Protein AF-0000000076683940 (afdb_homodimer)

Structure (mmCIF, N/CA/C/O backbone):
data_AF-0000000076683940-model_v1
#
loop_
_entity.id
_entity.type
_entity.pdbx_description
1 polymer 'Cobyric acid synthase'
#
loop_
_atom_site.group_PDB
_atom_site.id
_atom_site.type_symbol
_atom_site.label_atom_id
_atom_site.label_alt_id
_atom_site.label_comp_id
_atom_site.label_asym_id
_atom_site.label_entity_id
_atom_site.label_seq_id
_atom_site.pdbx_PDB_ins_code
_atom_site.Cartn_x
_atom_site.Cartn_y
_atom_site.Cartn_z
_atom_site.occupancy
_atom_site.B_iso_or_equiv
_atom_site.auth_seq_id
_atom_site.auth_comp_id
_atom_site.auth_asym_id
_atom_site.auth_atom_id
_atom_site.pdbx_PDB_model_num
ATOM 1 N N . MET A 1 1 ? -23.703 -41.219 -0.894 1 37.22 1 MET A N 1
ATOM 2 C CA . MET A 1 1 ? -22.578 -40.594 -0.233 1 37.22 1 MET A CA 1
ATOM 3 C C . MET A 1 1 ? -22.734 -39.062 -0.23 1 37.22 1 MET A C 1
ATOM 5 O O . MET A 1 1 ? -23.047 -38.469 -1.263 1 37.22 1 MET A O 1
ATOM 9 N N . GLY A 1 2 ? -23.047 -38.438 0.84 1 54.47 2 GLY A N 1
ATOM 10 C CA . GLY A 1 2 ? -23.625 -37.125 0.972 1 54.47 2 GLY A CA 1
ATOM 11 C C . GLY A 1 2 ? -22.766 -36.031 0.35 1 54.47 2 GLY A C 1
ATOM 12 O O . GLY A 1 2 ? -21.562 -36.25 0.128 1 54.47 2 GLY A O 1
ATOM 13 N N . ARG A 1 3 ? -23.328 -35.031 -0.351 1 74.69 3 ARG A N 1
ATOM 14 C CA . ARG A 1 3 ? -22.641 -33.969 -1.057 1 74.69 3 ARG A CA 1
ATOM 15 C C . ARG A 1 3 ? -21.578 -33.312 -0.173 1 74.69 3 ARG A C 1
ATOM 17 O O . ARG A 1 3 ? -21.844 -33 0.986 1 74.69 3 ARG A O 1
ATOM 24 N N . ALA A 1 4 ? -20.297 -33.375 -0.706 1 89.56 4 ALA A N 1
ATOM 25 C CA . ALA A 1 4 ? -19.203 -32.781 0.035 1 89.56 4 ALA A CA 1
ATOM 26 C C . ALA A 1 4 ? -19.578 -31.391 0.546 1 89.56 4 ALA A C 1
ATOM 28 O O . ALA A 1 4 ? -20.281 -30.641 -0.141 1 89.56 4 ALA A O 1
ATOM 29 N N . ALA A 1 5 ? -19.312 -31.188 1.801 1 95.31 5 ALA A N 1
ATOM 30 C CA . ALA A 1 5 ? -19.516 -29.859 2.365 1 95.31 5 ALA A CA 1
ATOM 31 C C . ALA A 1 5 ? -18.703 -28.812 1.603 1 95.31 5 ALA A C 1
ATOM 33 O O . ALA A 1 5 ? -17.594 -29.078 1.144 1 95.31 5 ALA A O 1
ATOM 34 N N . ALA A 1 6 ? -19.328 -27.719 1.329 1 98.19 6 ALA A N 1
ATOM 35 C CA . ALA A 1 6 ? -18.656 -26.625 0.647 1 98.19 6 ALA A CA 1
ATOM 36 C C . ALA A 1 6 ? -19.141 -25.281 1.176 1 98.19 6 ALA A C 1
ATOM 38 O O . ALA A 1 6 ? -20.297 -25.141 1.591 1 98.19 6 ALA A O 1
ATOM 39 N N . ALA A 1 7 ? -18.297 -24.328 1.216 1 98.75 7 ALA A N 1
ATOM 40 C CA . ALA A 1 7 ? -18.625 -22.969 1.656 1 98.75 7 ALA A CA 1
ATOM 41 C C . ALA A 1 7 ? -17.875 -21.938 0.825 1 98.75 7 ALA A C 1
ATOM 43 O O . ALA A 1 7 ? -16.812 -22.219 0.269 1 98.75 7 ALA A O 1
ATOM 44 N N . LEU A 1 8 ? -18.453 -20.812 0.677 1 98.88 8 LEU A N 1
ATOM 45 C CA . LEU A 1 8 ? -17.844 -19.688 -0.03 1 98.88 8 LEU A CA 1
ATOM 46 C C . LEU A 1 8 ? -17.312 -18.641 0.953 1 98.88 8 LEU A C 1
ATOM 48 O O . LEU A 1 8 ? -18.062 -18.172 1.813 1 98.88 8 LEU A O 1
ATOM 52 N N . ILE A 1 9 ? -16.062 -18.359 0.848 1 98.75 9 ILE A N 1
ATOM 53 C CA . ILE A 1 9 ? -15.469 -17.234 1.564 1 98.75 9 ILE A CA 1
ATOM 54 C C . ILE A 1 9 ? -15.43 -16.016 0.657 1 98.75 9 ILE A C 1
ATOM 56 O O . ILE A 1 9 ? -14.609 -15.938 -0.261 1 98.75 9 ILE A O 1
ATOM 60 N N . ALA A 1 10 ? -16.297 -15.102 0.91 1 98.38 10 ALA A N 1
ATOM 61 C CA . ALA A 1 10 ? -16.375 -13.836 0.189 1 98.38 10 ALA A CA 1
ATOM 62 C C . ALA A 1 10 ? -15.68 -12.719 0.975 1 98.38 10 ALA A C 1
ATOM 64 O O . ALA A 1 10 ? -15.156 -12.961 2.064 1 98.38 10 ALA A O 1
ATOM 65 N N . GLY A 1 11 ? -15.539 -11.594 0.386 1 97.12 11 GLY A N 1
ATOM 66 C CA . GLY A 1 11 ? -14.93 -10.438 1.033 1 97.12 11 GLY A CA 1
ATOM 67 C C . GLY A 1 11 ? -15.648 -9.141 0.732 1 97.12 11 GLY A C 1
ATOM 68 O O . GLY A 1 11 ? -16.141 -8.938 -0.379 1 97.12 11 GLY A O 1
ATOM 69 N N . CYS A 1 12 ? -15.594 -8.242 1.716 1 96.19 12 CYS A N 1
ATOM 70 C CA . CYS A 1 12 ? -16.203 -6.934 1.486 1 96.19 12 CYS A CA 1
ATOM 71 C C . CYS A 1 12 ? -15.492 -6.191 0.361 1 96.19 12 CYS A C 1
ATOM 73 O O . CYS A 1 12 ? -16.094 -5.355 -0.315 1 96.19 12 CYS A O 1
ATOM 75 N N . THR A 1 13 ? -14.219 -6.523 0.255 1 92.56 13 THR A N 1
ATOM 76 C CA . THR A 1 13 ? -13.375 -5.875 -0.743 1 92.56 13 THR A CA 1
ATOM 77 C C . THR A 1 13 ? -12.383 -6.867 -1.34 1 92.56 13 THR A C 1
ATOM 79 O O . THR A 1 13 ? -12.266 -8 -0.865 1 92.56 13 THR A O 1
ATOM 82 N N . SER A 1 14 ? -11.688 -6.645 -2.527 1 86.69 14 SER A N 1
ATOM 83 C CA . SER A 1 14 ? -10.656 -7.484 -3.135 1 86.69 14 SER A CA 1
ATOM 84 C C . SER A 1 14 ? -9.508 -7.742 -2.162 1 86.69 14 SER A C 1
ATOM 86 O O . SER A 1 14 ? -8.93 -8.828 -2.158 1 86.69 14 SER A O 1
ATOM 88 N N . ASP A 1 15 ? -9.102 -7.004 -1.196 1 83.88 15 ASP A N 1
ATOM 89 C CA . ASP A 1 15 ? -7.957 -7.156 -0.3 1 83.88 15 ASP A CA 1
ATOM 90 C C . ASP A 1 15 ? -8.414 -7.379 1.14 1 83.88 15 ASP A C 1
ATOM 92 O O . ASP A 1 15 ? -7.695 -7.051 2.084 1 83.88 15 ASP A O 1
ATOM 96 N N . ALA A 1 16 ? -9.516 -8.102 1.169 1 92 16 ALA A N 1
ATOM 97 C CA . ALA A 1 16 ? -10.047 -8.375 2.502 1 92 16 ALA A CA 1
ATOM 98 C C . ALA A 1 16 ? -9.336 -9.562 3.145 1 92 16 ALA A C 1
ATOM 100 O O . ALA A 1 16 ? -9.5 -9.82 4.34 1 92 16 ALA A O 1
ATOM 101 N N . GLY A 1 17 ? -8.57 -10.32 2.387 1 91.06 17 GLY A N 1
ATOM 102 C CA . GLY A 1 17 ? -7.809 -11.438 2.916 1 91.06 17 GLY A CA 1
ATOM 103 C C . GLY A 1 17 ? -8.422 -12.789 2.598 1 91.06 17 GLY A C 1
ATOM 104 O O . GLY A 1 17 ? -8.109 -13.789 3.248 1 91.06 17 GLY A O 1
ATOM 105 N N . LYS A 1 18 ? -9.281 -12.867 1.574 1 95.25 18 LYS A N 1
ATOM 106 C CA . LYS A 1 18 ? -9.961 -14.102 1.214 1 95.25 18 LYS A CA 1
ATOM 107 C C . LYS A 1 18 ? -8.961 -15.211 0.883 1 95.25 18 LYS A C 1
ATOM 109 O O . LYS A 1 18 ? -9.07 -16.328 1.388 1 95.25 18 LYS A O 1
ATOM 114 N N . SER A 1 19 ? -7.977 -14.883 0.021 1 93.31 19 SER A N 1
ATOM 115 C CA . SER A 1 19 ? -7.031 -15.883 -0.464 1 93.31 19 SER A CA 1
ATOM 116 C C . SER A 1 19 ? -6.242 -16.5 0.686 1 93.31 19 SER A C 1
ATOM 118 O O . SER A 1 19 ? -6.039 -17.719 0.723 1 93.31 19 SER A O 1
ATOM 120 N N . VAL A 1 20 ? -5.883 -15.703 1.691 1 92.31 20 VAL A N 1
ATOM 121 C CA . VAL A 1 20 ? -5.074 -16.203 2.801 1 92.31 20 VAL A CA 1
ATOM 122 C C . VAL A 1 20 ? -5.949 -16.984 3.77 1 92.31 20 VAL A C 1
ATOM 124 O O . VAL A 1 20 ? -5.508 -17.984 4.344 1 92.31 20 VAL A O 1
ATOM 127 N N . LEU A 1 21 ? -7.168 -16.531 3.971 1 96.5 21 LEU A N 1
ATOM 128 C CA . LEU A 1 21 ? -8.086 -17.266 4.848 1 96.5 21 LEU A CA 1
ATOM 129 C C . LEU A 1 21 ? -8.398 -18.641 4.281 1 96.5 21 LEU A C 1
ATOM 131 O O . LEU A 1 21 ? -8.375 -19.641 5.008 1 96.5 21 LEU A O 1
ATOM 135 N N . VAL A 1 22 ? -8.633 -18.688 2.971 1 97.94 22 VAL A N 1
ATOM 136 C CA . VAL A 1 22 ? -8.938 -19.969 2.326 1 97.94 22 VAL A CA 1
ATOM 137 C C . VAL A 1 22 ? -7.719 -20.875 2.381 1 97.94 22 VAL A C 1
ATOM 139 O O . VAL A 1 22 ? -7.836 -22.062 2.699 1 97.94 22 VAL A O 1
ATOM 142 N N . ALA A 1 23 ? -6.547 -20.328 2.098 1 97 23 ALA A N 1
ATOM 143 C CA . ALA A 1 23 ? -5.324 -21.125 2.184 1 97 23 ALA A CA 1
ATOM 144 C C . ALA A 1 23 ? -5.133 -21.688 3.59 1 97 23 ALA A C 1
ATOM 146 O O . ALA A 1 23 ? -4.805 -22.859 3.754 1 97 23 ALA A O 1
ATOM 147 N N . GLY A 1 24 ? -5.336 -20.844 4.602 1 97.62 24 GLY A N 1
ATOM 148 C CA . GLY A 1 24 ? -5.207 -21.266 5.984 1 97.62 24 GLY A CA 1
ATOM 149 C C . GLY A 1 24 ? -6.199 -22.359 6.367 1 97.62 24 GLY A C 1
ATOM 150 O O . GLY A 1 24 ? -5.832 -23.328 7.02 1 97.62 24 GLY A O 1
ATOM 151 N N . MET A 1 25 ? -7.457 -22.219 5.949 1 98.69 25 MET A N 1
ATOM 152 C CA . MET A 1 25 ? -8.484 -23.219 6.25 1 98.69 25 MET A CA 1
ATOM 153 C C . MET A 1 25 ? -8.188 -24.531 5.543 1 98.69 25 MET A C 1
ATOM 155 O O . MET A 1 25 ? -8.352 -25.609 6.125 1 98.69 25 MET A O 1
ATOM 159 N N . CYS A 1 26 ? -7.758 -24.406 4.285 1 98.69 26 CYS A N 1
ATOM 160 C CA . CYS A 1 26 ? -7.379 -25.609 3.541 1 98.69 26 CYS A CA 1
ATOM 161 C C . CYS A 1 26 ? -6.258 -26.359 4.246 1 98.69 26 CYS A C 1
ATOM 163 O O . CYS A 1 26 ? -6.344 -27.562 4.441 1 98.69 26 CYS A O 1
ATOM 165 N N . ARG A 1 27 ? -5.219 -25.594 4.652 1 98.56 27 ARG A N 1
ATOM 166 C CA . ARG A 1 27 ? -4.066 -26.203 5.312 1 98.56 27 ARG A CA 1
ATOM 167 C C . ARG A 1 27 ? -4.469 -26.844 6.641 1 98.56 27 ARG A C 1
ATOM 169 O O . ARG A 1 27 ? -4.02 -27.938 6.965 1 98.56 27 ARG A O 1
ATOM 176 N N . LEU A 1 28 ? -5.328 -26.203 7.375 1 98.75 28 LEU A N 1
ATOM 177 C CA . LEU A 1 28 ? -5.812 -26.734 8.641 1 98.75 28 LEU A CA 1
ATOM 178 C C . LEU A 1 28 ? -6.562 -28.047 8.43 1 98.75 28 LEU A C 1
ATOM 180 O O . LEU A 1 28 ? -6.312 -29.031 9.125 1 98.75 28 LEU A O 1
ATOM 184 N N . LEU A 1 29 ? -7.461 -28.062 7.473 1 98.81 29 LEU A N 1
ATOM 185 C CA . LEU A 1 29 ? -8.242 -29.266 7.18 1 98.81 29 LEU A CA 1
ATOM 186 C C . LEU A 1 29 ? -7.332 -30.406 6.727 1 98.81 29 LEU A C 1
ATOM 188 O O . LEU A 1 29 ? -7.5 -31.547 7.156 1 98.81 29 LEU A O 1
ATOM 192 N N . ALA A 1 30 ? -6.375 -30.078 5.895 1 98.69 30 ALA A N 1
ATOM 193 C CA . ALA A 1 30 ? -5.426 -31.094 5.445 1 98.69 30 ALA A CA 1
ATOM 194 C C . ALA A 1 30 ? -4.648 -31.672 6.625 1 98.69 30 ALA A C 1
ATOM 196 O O . ALA A 1 30 ? -4.469 -32.875 6.719 1 98.69 30 ALA A O 1
ATOM 197 N N . ARG A 1 31 ? -4.25 -30.812 7.516 1 98.25 31 ARG A N 1
ATOM 198 C CA . ARG A 1 31 ? -3.523 -31.234 8.711 1 98.25 31 ARG A CA 1
ATOM 199 C C . ARG A 1 31 ? -4.387 -32.125 9.578 1 98.25 31 ARG A C 1
ATOM 201 O O . ARG A 1 31 ? -3.867 -33 10.281 1 98.25 31 ARG A O 1
ATOM 208 N N . ARG A 1 32 ? -5.652 -32 9.469 1 98.12 32 ARG A N 1
ATOM 209 C CA . ARG A 1 32 ? -6.594 -32.781 10.258 1 98.12 32 ARG A CA 1
ATOM 210 C C . ARG A 1 32 ? -7.004 -34.062 9.531 1 98.12 32 ARG A C 1
ATOM 212 O O . ARG A 1 32 ? -7.922 -34.75 9.961 1 98.12 32 ARG A O 1
ATOM 219 N N . GLY A 1 33 ? -6.426 -34.312 8.344 1 98 33 GLY A N 1
ATOM 220 C CA . GLY A 1 33 ? -6.637 -35.531 7.609 1 98 33 GLY A CA 1
ATOM 221 C C . GLY A 1 33 ? -7.852 -35.5 6.699 1 98 33 GLY A C 1
ATOM 222 O O . GLY A 1 33 ? -8.328 -36.531 6.238 1 98 33 GLY A O 1
ATOM 223 N N . VAL A 1 34 ? -8.359 -34.281 6.449 1 98.25 34 VAL A N 1
ATOM 224 C CA . VAL A 1 34 ? -9.539 -34.125 5.605 1 98.25 34 VAL A CA 1
ATOM 225 C C . VAL A 1 34 ? -9.109 -34 4.145 1 98.25 34 VAL A C 1
ATOM 227 O O . VAL A 1 34 ? -8.141 -33.312 3.83 1 98.25 34 VAL A O 1
ATOM 230 N N . SER A 1 35 ? -9.766 -34.688 3.283 1 98.38 35 SER A N 1
ATOM 231 C CA . SER A 1 35 ? -9.578 -34.469 1.851 1 98.38 35 SER A CA 1
ATOM 232 C C . SER A 1 35 ? -10.258 -33.188 1.386 1 98.38 35 SER A C 1
ATOM 234 O O . SER A 1 35 ? -11.461 -33.188 1.104 1 98.38 35 SER A O 1
ATOM 236 N N . VAL A 1 36 ? -9.484 -32.156 1.247 1 98.69 36 VAL A N 1
ATOM 237 C CA . VAL A 1 36 ? -10.023 -30.828 0.954 1 98.69 36 VAL A CA 1
ATOM 238 C C . VAL A 1 36 ? -9.445 -30.312 -0.363 1 98.69 36 VAL A C 1
ATOM 240 O O . VAL A 1 36 ? -8.281 -30.578 -0.683 1 98.69 36 VAL A O 1
ATOM 243 N N . ALA A 1 37 ? -10.258 -29.594 -1.126 1 98.75 37 ALA A N 1
ATOM 244 C CA . ALA A 1 37 ? -9.828 -28.906 -2.348 1 98.75 37 ALA A CA 1
ATOM 245 C C . ALA A 1 37 ? -10.234 -27.438 -2.328 1 98.75 37 ALA A C 1
ATOM 247 O O . ALA A 1 37 ? -11.297 -27.094 -1.812 1 98.75 37 ALA A O 1
ATOM 248 N N . PRO A 1 38 ? -9.391 -26.594 -2.879 1 98.75 38 PRO A N 1
ATOM 249 C CA . PRO A 1 38 ? -9.789 -25.188 -3.086 1 98.75 38 PRO A CA 1
ATOM 250 C C . PRO A 1 38 ? -10.57 -24.984 -4.383 1 98.75 38 PRO A C 1
ATOM 252 O O . PRO A 1 38 ? -10.492 -25.812 -5.293 1 98.75 38 PRO A O 1
ATOM 255 N N . PHE A 1 39 ? -11.328 -23.953 -4.449 1 98.75 39 PHE A N 1
ATOM 256 C CA . PHE A 1 39 ? -12.07 -23.656 -5.664 1 98.75 39 PHE A CA 1
ATOM 257 C C . PHE A 1 39 ? -12.305 -22.156 -5.789 1 98.75 39 PHE A C 1
ATOM 259 O O . PHE A 1 39 ? -12.836 -21.516 -4.879 1 98.75 39 PHE A O 1
ATOM 266 N N . LYS A 1 40 ? -11.859 -21.516 -6.824 1 98.25 40 LYS A N 1
ATOM 267 C CA . LYS A 1 40 ? -12.219 -20.156 -7.227 1 98.25 40 LYS A CA 1
ATOM 268 C C . LYS A 1 40 ? -12.805 -20.125 -8.633 1 98.25 40 LYS A C 1
ATOM 270 O O . LYS A 1 40 ? -12.094 -20.359 -9.617 1 98.25 40 LYS A O 1
ATOM 275 N N . ALA A 1 41 ? -14.023 -19.828 -8.695 1 98.06 41 ALA A N 1
ATOM 276 C CA . ALA A 1 41 ? -14.773 -19.922 -9.938 1 98.06 41 ALA A CA 1
ATOM 277 C C . ALA A 1 41 ? -14.148 -19.047 -11.023 1 98.06 41 ALA A C 1
ATOM 279 O O . ALA A 1 41 ? -14 -19.469 -12.164 1 98.06 41 ALA A O 1
ATOM 280 N N . GLN A 1 42 ? -13.797 -17.891 -10.633 1 95.69 42 GLN A N 1
ATOM 281 C CA . GLN A 1 42 ? -13.219 -16.922 -11.555 1 95.69 42 GLN A CA 1
ATOM 282 C C . GLN A 1 42 ? -12.148 -16.078 -10.867 1 95.69 42 GLN A C 1
ATOM 284 O O . GLN A 1 42 ? -12.414 -15.43 -9.852 1 95.69 42 GLN A O 1
ATOM 289 N N . ASN A 1 43 ? -10.961 -16.125 -11.438 1 93.88 43 ASN A N 1
ATOM 290 C CA . ASN A 1 43 ? -9.859 -15.289 -10.977 1 93.88 43 ASN A CA 1
ATOM 291 C C . ASN A 1 43 ? -9.375 -14.344 -12.07 1 93.88 43 ASN A C 1
ATOM 293 O O . ASN A 1 43 ? -9.562 -14.617 -13.258 1 93.88 43 ASN A O 1
ATOM 297 N N . MET A 1 44 ? -8.969 -13.227 -11.672 1 90.5 44 MET A N 1
ATOM 298 C CA . MET A 1 44 ? -8.297 -12.281 -12.555 1 90.5 44 MET A CA 1
ATOM 299 C C . MET A 1 44 ? -6.855 -12.055 -12.117 1 90.5 44 MET A C 1
ATOM 301 O O . MET A 1 44 ? -6.609 -11.445 -11.078 1 90.5 44 MET A O 1
ATOM 305 N N . SER A 1 45 ? -5.906 -12.523 -12.906 1 90.31 45 SER A N 1
ATOM 306 C CA . SER A 1 45 ? -4.504 -12.422 -12.523 1 90.31 45 SER A CA 1
ATOM 307 C C . SER A 1 45 ? -3.584 -12.727 -13.703 1 90.31 45 SER A C 1
ATOM 309 O O . SER A 1 45 ? -3.883 -13.602 -14.523 1 90.31 45 SER A O 1
ATOM 311 N N . ASN A 1 46 ? -2.463 -12.023 -13.695 1 90.12 46 ASN A N 1
ATOM 312 C CA . ASN A 1 46 ? -1.404 -12.352 -14.641 1 90.12 46 ASN A CA 1
ATOM 313 C C . ASN A 1 46 ? -0.398 -13.328 -14.039 1 90.12 46 ASN A C 1
ATOM 315 O O . ASN A 1 46 ? 0.469 -13.844 -14.75 1 90.12 46 ASN A O 1
ATOM 319 N N . ASN A 1 47 ? -0.495 -13.617 -12.797 1 91 47 ASN A N 1
ATOM 320 C CA . ASN A 1 47 ? 0.33 -14.625 -12.141 1 91 47 ASN A CA 1
ATOM 321 C C . ASN A 1 47 ? -0.318 -16 -12.195 1 91 47 ASN A C 1
ATOM 323 O O . ASN A 1 47 ? -1.317 -16.25 -11.523 1 91 47 ASN A O 1
ATOM 327 N N . CYS A 1 48 ? 0.34 -16.844 -12.938 1 92.25 48 CYS A N 1
ATOM 328 C CA . CYS A 1 48 ? -0.315 -18.125 -13.164 1 92.25 48 CYS A CA 1
ATOM 329 C C . CYS A 1 48 ? 0.647 -19.281 -12.922 1 92.25 48 CYS A C 1
ATOM 331 O O . CYS A 1 48 ? 1.856 -19.078 -12.805 1 92.25 48 CYS A O 1
ATOM 333 N N . ALA A 1 49 ? 0.103 -20.406 -12.727 1 93.75 49 ALA A N 1
ATOM 334 C CA . ALA A 1 49 ? 0.8 -21.688 -12.656 1 93.75 49 ALA A CA 1
ATOM 335 C C . ALA A 1 49 ? 0.35 -22.625 -13.781 1 93.75 49 ALA A C 1
ATOM 337 O O . ALA A 1 49 ? -0.741 -22.453 -14.336 1 93.75 49 ALA A O 1
ATOM 338 N N . VAL A 1 50 ? 1.246 -23.484 -14.117 1 95.69 50 VAL A N 1
ATOM 339 C CA . VAL A 1 50 ? 0.926 -24.453 -15.156 1 95.69 50 VAL A CA 1
ATOM 340 C C . VAL A 1 50 ? 0.758 -25.844 -14.531 1 95.69 50 VAL A C 1
ATOM 342 O O . VAL A 1 50 ? 1.605 -26.281 -13.758 1 95.69 50 VAL A O 1
ATOM 345 N N . THR A 1 51 ? -0.351 -26.469 -14.852 1 95.38 51 THR A N 1
ATOM 346 C CA . THR A 1 51 ? -0.628 -27.797 -14.328 1 95.38 51 THR A CA 1
ATOM 347 C C . THR A 1 51 ? 0.151 -28.859 -15.094 1 95.38 51 THR A C 1
ATOM 349 O O . THR A 1 51 ? 0.655 -28.609 -16.188 1 95.38 51 THR A O 1
ATOM 352 N N . ARG A 1 52 ? 0.224 -30.031 -14.562 1 91.75 52 ARG A N 1
ATOM 353 C CA . ARG A 1 52 ? 0.985 -31.125 -15.164 1 91.75 52 ARG A CA 1
ATOM 354 C C . ARG A 1 52 ? 0.43 -31.484 -16.531 1 91.75 52 ARG A C 1
ATOM 356 O O . ARG A 1 52 ? 1.183 -31.875 -17.438 1 91.75 52 ARG A O 1
ATOM 363 N N . ASP A 1 53 ? -0.833 -31.25 -16.688 1 89.75 53 ASP A N 1
ATOM 364 C CA . ASP A 1 53 ? -1.467 -31.641 -17.953 1 89.75 53 ASP A CA 1
ATOM 365 C C . ASP A 1 53 ? -1.518 -30.453 -18.922 1 89.75 53 ASP A C 1
ATOM 367 O O . ASP A 1 53 ? -2.223 -30.5 -19.922 1 89.75 53 ASP A O 1
ATOM 371 N N . GLY A 1 54 ? -0.882 -29.406 -18.609 1 91.38 54 GLY A N 1
ATOM 372 C CA . GLY A 1 54 ? -0.726 -28.297 -19.547 1 91.38 54 GLY A CA 1
ATOM 373 C C . GLY A 1 54 ? -1.854 -27.297 -19.484 1 91.38 54 GLY A C 1
ATOM 374 O O . GLY A 1 54 ? -2.277 -26.75 -20.5 1 91.38 54 GLY A O 1
ATOM 375 N N . GLY A 1 55 ? -2.414 -27.109 -18.375 1 95.19 55 GLY A N 1
ATOM 376 C CA . GLY A 1 55 ? -3.395 -26.062 -18.141 1 95.19 55 GLY A CA 1
ATOM 377 C C . GLY A 1 55 ? -2.867 -24.938 -17.281 1 95.19 55 GLY A C 1
ATOM 378 O O . GLY A 1 55 ? -1.813 -25.062 -16.641 1 95.19 55 GLY A O 1
ATOM 379 N N . GLU A 1 56 ? -3.6 -23.875 -17.344 1 95.19 56 GLU A N 1
ATOM 380 C CA . GLU A 1 56 ? -3.18 -22.688 -16.609 1 95.19 56 GLU A CA 1
ATOM 381 C C . GLU A 1 56 ? -4.191 -22.328 -15.523 1 95.19 56 GLU A C 1
ATOM 383 O O . GLU A 1 56 ? -5.402 -22.375 -15.758 1 95.19 56 GLU A O 1
ATOM 388 N N . ILE A 1 57 ? -3.715 -22 -14.305 1 96.19 57 ILE A N 1
ATOM 389 C CA . ILE A 1 57 ? -4.562 -21.516 -13.227 1 96.19 57 ILE A CA 1
ATOM 390 C C . ILE A 1 57 ? -3.867 -20.344 -12.516 1 96.19 57 ILE A C 1
ATOM 392 O O . ILE A 1 57 ? -2.68 -20.094 -12.742 1 96.19 57 ILE A O 1
ATOM 396 N N . GLY A 1 58 ? -4.605 -19.641 -11.766 1 94.5 58 GLY A N 1
ATOM 397 C CA . GLY A 1 58 ? -4.004 -18.562 -10.984 1 94.5 58 GLY A CA 1
ATOM 398 C C . GLY A 1 58 ? -3.021 -19.062 -9.945 1 94.5 58 GLY A C 1
ATOM 399 O O . GLY A 1 58 ? -3.234 -20.125 -9.336 1 94.5 58 GLY A O 1
ATOM 400 N N . ARG A 1 59 ? -2.033 -18.297 -9.656 1 92.69 59 ARG A N 1
ATOM 401 C CA . ARG A 1 59 ? -1.003 -18.672 -8.695 1 92.69 59 ARG A CA 1
ATOM 402 C C . ARG A 1 59 ? -1.585 -18.812 -7.297 1 92.69 59 ARG A C 1
ATOM 404 O O . ARG A 1 59 ? -1.14 -19.656 -6.516 1 92.69 59 ARG A O 1
ATOM 411 N N . ALA A 1 60 ? -2.551 -18.016 -6.969 1 92.38 60 ALA A N 1
ATOM 412 C CA . ALA A 1 60 ? -3.191 -18.109 -5.66 1 92.38 60 ALA A CA 1
ATOM 413 C C . ALA A 1 60 ? -3.832 -19.484 -5.461 1 92.38 60 ALA A C 1
ATOM 415 O O . ALA A 1 60 ? -3.73 -20.078 -4.383 1 92.38 60 ALA A O 1
ATOM 416 N N . GLN A 1 61 ? -4.457 -19.938 -6.477 1 95.81 61 GLN A N 1
ATOM 417 C CA . GLN A 1 61 ? -5.113 -21.234 -6.383 1 95.81 61 GLN A CA 1
ATOM 418 C C . GLN A 1 61 ? -4.09 -22.375 -6.379 1 95.81 61 GLN A C 1
ATOM 420 O O . GLN A 1 61 ? -4.316 -23.406 -5.758 1 95.81 61 GLN A O 1
ATOM 425 N N . ALA A 1 62 ? -2.992 -22.172 -7.07 1 94.75 62 ALA A N 1
ATOM 426 C CA . ALA A 1 62 ? -1.907 -23.141 -6.965 1 94.75 62 ALA A CA 1
ATOM 427 C C . ALA A 1 62 ? -1.367 -23.203 -5.539 1 94.75 62 ALA A C 1
ATOM 429 O O . ALA A 1 62 ? -1.074 -24.297 -5.031 1 94.75 62 ALA A O 1
ATOM 430 N N . LEU A 1 63 ? -1.261 -22.094 -4.918 1 93.69 63 LEU A N 1
ATOM 431 C CA . LEU A 1 63 ? -0.813 -22.047 -3.531 1 93.69 63 LEU A CA 1
ATOM 432 C C . LEU A 1 63 ? -1.826 -22.734 -2.615 1 93.69 63 LEU A C 1
ATOM 434 O O . LEU A 1 63 ? -1.448 -23.438 -1.684 1 93.69 63 LEU A O 1
ATOM 438 N N . GLN A 1 64 ? -3.072 -22.484 -2.871 1 97.25 64 GLN A N 1
ATOM 439 C CA . GLN A 1 64 ? -4.121 -23.125 -2.082 1 97.25 64 GLN A CA 1
ATOM 440 C C . GLN A 1 64 ? -4.117 -24.641 -2.285 1 97.25 64 GLN A C 1
ATOM 442 O O . GLN A 1 64 ? -4.387 -25.391 -1.349 1 97.25 64 GLN A O 1
ATOM 447 N N . ALA A 1 65 ? -3.83 -25.047 -3.494 1 97.81 65 ALA A N 1
ATOM 448 C CA . ALA A 1 65 ? -3.662 -26.484 -3.732 1 97.81 65 ALA A CA 1
ATOM 449 C C . ALA A 1 65 ? -2.533 -27.047 -2.877 1 97.81 65 ALA A C 1
ATOM 451 O O . ALA A 1 65 ? -2.689 -28.094 -2.252 1 97.81 65 ALA A O 1
ATOM 452 N N . LEU A 1 66 ? -1.449 -26.344 -2.838 1 96 66 LEU A N 1
ATOM 453 C CA . LEU A 1 66 ? -0.329 -26.75 -1.996 1 96 66 LEU A CA 1
ATOM 454 C C . LEU A 1 66 ? -0.756 -26.844 -0.536 1 96 66 LEU A C 1
ATOM 456 O O . LEU A 1 66 ? -0.36 -27.781 0.167 1 96 66 LEU A O 1
ATOM 460 N N . ALA A 1 67 ? -1.527 -25.891 -0.105 1 97.81 67 ALA A N 1
ATOM 461 C CA . ALA A 1 67 ? -2.043 -25.906 1.261 1 97.81 67 ALA A CA 1
ATOM 462 C C . ALA A 1 67 ? -2.82 -27.188 1.544 1 97.81 67 ALA A C 1
ATOM 464 O O . ALA A 1 67 ? -2.836 -27.672 2.678 1 97.81 67 ALA A O 1
ATOM 465 N N . CYS A 1 68 ? -3.432 -27.766 0.537 1 98.5 68 CYS A N 1
ATOM 466 C CA . CYS A 1 68 ? -4.25 -28.969 0.649 1 98.5 68 CYS A CA 1
ATOM 467 C C . CYS A 1 68 ? -3.404 -30.219 0.467 1 98.5 68 CYS A C 1
ATOM 469 O O . CYS A 1 68 ? -3.91 -31.344 0.579 1 98.5 68 CYS A O 1
ATOM 471 N N . GLY A 1 69 ? -2.117 -30.047 0.131 1 97.44 69 GLY A N 1
ATOM 472 C CA . GLY A 1 69 ? -1.274 -31.188 -0.213 1 97.44 69 GLY A CA 1
ATOM 473 C C . GLY A 1 69 ? -1.534 -31.719 -1.608 1 97.44 69 GLY A C 1
ATOM 474 O O . GLY A 1 69 ? -1.315 -32.906 -1.877 1 97.44 69 GLY A O 1
ATOM 475 N N . LEU A 1 70 ? -2.035 -30.875 -2.445 1 97.81 70 LEU A N 1
ATOM 476 C CA . LEU A 1 70 ? -2.4 -31.281 -3.797 1 97.81 70 LEU A CA 1
ATOM 477 C C . LEU A 1 70 ? -1.528 -30.578 -4.832 1 97.81 70 LEU A C 1
ATOM 479 O O . LEU A 1 70 ? -0.959 -29.516 -4.555 1 97.81 70 LEU A O 1
ATOM 483 N N . GLU A 1 71 ? -1.449 -31.125 -6.031 1 95.75 71 GLU A N 1
ATOM 484 C CA . GLU A 1 71 ? -0.867 -30.453 -7.191 1 95.75 71 GLU A CA 1
ATOM 485 C C . GLU A 1 71 ? -1.87 -29.516 -7.844 1 95.75 71 GLU A C 1
ATOM 487 O O . GLU A 1 71 ? -3.08 -29.719 -7.754 1 95.75 71 GLU A O 1
ATOM 492 N N . PRO A 1 72 ? -1.373 -28.5 -8.516 1 95.94 72 PRO A N 1
ATOM 493 C CA . PRO A 1 72 ? -2.289 -27.625 -9.25 1 95.94 72 PRO A CA 1
ATOM 494 C C . PRO A 1 72 ? -3.156 -28.375 -10.25 1 95.94 72 PRO A C 1
ATOM 496 O O . PRO A 1 72 ? -2.68 -29.312 -10.906 1 95.94 72 PRO A O 1
ATOM 499 N N . ASN A 1 73 ? -4.359 -27.984 -10.32 1 97.69 73 ASN A N 1
ATOM 500 C CA . ASN A 1 73 ? -5.355 -28.562 -11.219 1 97.69 73 ASN A CA 1
ATOM 501 C C . ASN A 1 73 ? -6.305 -27.5 -11.758 1 97.69 73 ASN A C 1
ATOM 503 O O . ASN A 1 73 ? -6.719 -26.594 -11.023 1 97.69 73 ASN A O 1
ATOM 507 N N . VAL A 1 74 ? -6.648 -27.609 -13.031 1 97.44 74 VAL A N 1
ATOM 508 C CA . VAL A 1 74 ? -7.445 -26.594 -13.703 1 97.44 74 VAL A CA 1
ATOM 509 C C . VAL A 1 74 ? -8.82 -26.5 -13.039 1 97.44 74 VAL A C 1
ATOM 511 O O . VAL A 1 74 ? -9.477 -25.453 -13.109 1 97.44 74 VAL A O 1
ATOM 514 N N . ASP A 1 75 ? -9.234 -27.594 -12.367 1 98.19 75 ASP A N 1
ATOM 515 C CA . ASP A 1 75 ? -10.555 -27.609 -11.742 1 98.19 75 ASP A CA 1
ATOM 516 C C . ASP A 1 75 ? -10.609 -26.656 -10.547 1 98.19 75 ASP A C 1
ATOM 518 O O . ASP A 1 75 ? -11.695 -26.281 -10.102 1 98.19 75 ASP A O 1
ATOM 522 N N . PHE A 1 76 ? -9.461 -26.234 -10 1 98.56 76 PHE A N 1
ATOM 523 C CA . PHE A 1 76 ? -9.438 -25.375 -8.836 1 98.56 76 PHE A CA 1
ATOM 524 C C . PHE A 1 76 ? -9.703 -23.922 -9.234 1 98.56 76 PHE A C 1
ATOM 526 O O . PHE A 1 76 ? -10.016 -23.094 -8.383 1 98.56 76 PHE A O 1
ATOM 533 N N . ASN A 1 77 ? -9.594 -23.578 -10.492 1 98.06 77 ASN A N 1
ATOM 534 C CA . ASN A 1 77 ? -9.812 -22.25 -11.062 1 98.06 77 ASN A CA 1
ATOM 535 C C . ASN A 1 77 ? -10.25 -22.344 -12.516 1 98.06 77 ASN A C 1
ATOM 537 O O . ASN A 1 77 ? -9.492 -22 -13.422 1 98.06 77 ASN A O 1
ATOM 541 N N . PRO A 1 78 ? -11.477 -22.688 -12.742 1 97.62 78 PRO A N 1
ATOM 542 C CA . PRO A 1 78 ? -11.945 -23.031 -14.086 1 97.62 78 PRO A CA 1
ATOM 543 C C . PRO A 1 78 ? -11.977 -21.812 -15.016 1 97.62 78 PRO A C 1
ATOM 545 O O . PRO A 1 78 ? -11.906 -21.969 -16.234 1 97.62 78 PRO A O 1
ATOM 548 N N . VAL A 1 79 ? -12.125 -20.625 -14.477 1 96.5 79 VAL A N 1
ATOM 549 C CA . VAL A 1 79 ? -12.141 -19.422 -15.312 1 96.5 79 VAL A CA 1
ATOM 550 C C . VAL A 1 79 ? -11.07 -18.453 -14.82 1 96.5 79 VAL A C 1
ATOM 552 O O . VAL A 1 79 ? -11.141 -17.953 -13.695 1 96.5 79 VAL A O 1
ATOM 555 N N . LEU A 1 80 ? -10.117 -18.156 -15.695 1 95.06 80 LEU A N 1
ATOM 556 C CA . LEU A 1 80 ? -9.039 -17.234 -15.398 1 95.06 80 LEU A CA 1
ATOM 557 C C . LEU A 1 80 ? -8.992 -16.094 -16.422 1 95.06 80 LEU A C 1
ATOM 559 O O . LEU A 1 80 ? -8.953 -16.359 -17.625 1 95.06 80 LEU A O 1
ATOM 563 N N . LEU A 1 81 ? -9.148 -14.938 -15.953 1 92.62 81 LEU A N 1
ATOM 564 C CA . LEU A 1 81 ? -9.016 -13.75 -16.797 1 92.62 81 LEU A CA 1
ATOM 565 C C . LEU A 1 81 ? -7.637 -13.125 -16.656 1 92.62 81 LEU A C 1
ATOM 567 O O . LEU A 1 81 ? -7.184 -12.867 -15.531 1 92.62 81 LEU A O 1
ATOM 571 N N . LYS A 1 82 ? -6.969 -12.883 -17.688 1 90.31 82 LYS A N 1
ATOM 572 C CA . LYS A 1 82 ? -5.645 -12.266 -17.672 1 90.31 82 LYS A CA 1
ATOM 573 C C . LYS A 1 82 ? -5.668 -10.906 -18.359 1 90.31 82 LYS A C 1
ATOM 575 O O . LYS A 1 82 ? -5.73 -10.82 -19.578 1 90.31 82 LYS A O 1
ATOM 580 N N . PRO A 1 83 ? -5.625 -9.875 -17.562 1 86.88 83 PRO A N 1
ATOM 581 C CA . PRO A 1 83 ? -5.73 -8.523 -18.109 1 86.88 83 PRO A CA 1
ATOM 582 C C . PRO A 1 83 ? -4.59 -8.188 -19.078 1 86.88 83 PRO A C 1
ATOM 584 O O . PRO A 1 83 ? -3.432 -8.516 -18.797 1 86.88 83 PRO A O 1
ATOM 587 N N . GLY A 1 84 ? -4.941 -7.492 -20.172 1 80.12 84 GLY A N 1
ATOM 588 C CA . GLY A 1 84 ? -3.984 -7.027 -21.156 1 80.12 84 GLY A CA 1
ATOM 589 C C . GLY A 1 84 ? -3.869 -5.516 -21.203 1 80.12 84 GLY A C 1
ATOM 590 O O . GLY A 1 84 ? -4.117 -4.832 -20.203 1 80.12 84 GLY A O 1
ATOM 591 N N . SER A 1 85 ? -3.281 -4.836 -22.25 1 70.62 85 SER A N 1
ATOM 592 C CA . SER A 1 85 ? -2.973 -3.414 -22.375 1 70.62 85 SER A CA 1
ATOM 593 C C . SER A 1 85 ? -4.172 -2.627 -22.891 1 70.62 85 SER A C 1
ATOM 595 O O . SER A 1 85 ? -4.223 -1.403 -22.766 1 70.62 85 SER A O 1
ATOM 597 N N . ASP A 1 86 ? -5.133 -3.18 -23.453 1 67.19 86 ASP A N 1
ATOM 598 C CA . ASP A 1 86 ? -6.191 -2.434 -24.125 1 67.19 86 ASP A CA 1
ATOM 599 C C . ASP A 1 86 ? -7.543 -2.68 -23.469 1 67.19 86 ASP A C 1
ATOM 601 O O . ASP A 1 86 ? -8.562 -2.816 -24.156 1 67.19 86 ASP A O 1
ATOM 605 N N . GLN A 1 87 ? -7.566 -2.723 -22.25 1 70.25 87 GLN A N 1
ATOM 606 C CA . GLN A 1 87 ? -8.812 -2.916 -21.516 1 70.25 87 GLN A CA 1
ATOM 607 C C . GLN A 1 87 ? -9.492 -4.223 -21.922 1 70.25 87 GLN A C 1
ATOM 609 O O . GLN A 1 87 ? -10.719 -4.305 -21.938 1 70.25 87 GLN A O 1
ATOM 614 N N . THR A 1 88 ? -8.703 -5.051 -22.453 1 78.94 88 THR A N 1
ATOM 615 C CA . THR A 1 88 ? -9.195 -6.395 -22.734 1 78.94 88 THR A CA 1
ATOM 616 C C . THR A 1 88 ? -8.477 -7.426 -21.875 1 78.94 88 THR A C 1
ATOM 618 O O . THR A 1 88 ? -7.438 -7.129 -21.281 1 78.94 88 THR A O 1
ATOM 621 N N . SER A 1 89 ? -9.133 -8.562 -21.734 1 86.31 89 SER A N 1
ATOM 622 C CA . SER A 1 89 ? -8.539 -9.664 -20.984 1 86.31 89 SER A CA 1
ATOM 623 C C . SER A 1 89 ? -8.625 -10.969 -21.766 1 86.31 89 SER A C 1
ATOM 625 O O . SER A 1 89 ? -9.594 -11.203 -22.5 1 86.31 89 SER A O 1
ATOM 627 N N . GLN A 1 90 ? -7.543 -11.727 -21.672 1 89.12 90 GLN A N 1
ATOM 628 C CA . GLN A 1 90 ? -7.609 -13.109 -22.156 1 89.12 90 GLN A CA 1
ATOM 629 C C . GLN A 1 90 ? -8.438 -13.977 -21.219 1 89.12 90 GLN A C 1
ATOM 631 O O . GLN A 1 90 ? -8.32 -13.875 -20 1 89.12 90 GLN A O 1
ATOM 636 N N . VAL A 1 91 ? -9.32 -14.789 -21.828 1 91.94 91 VAL A N 1
ATOM 637 C CA . VAL A 1 91 ? -10.141 -15.695 -21.047 1 91.94 91 VAL A CA 1
ATOM 638 C C . VAL A 1 91 ? -9.586 -17.125 -21.141 1 91.94 91 VAL A C 1
ATOM 640 O O . VAL A 1 91 ? -9.445 -17.672 -22.234 1 91.94 91 VAL A O 1
ATOM 643 N N . VAL A 1 92 ? -9.219 -17.641 -20.047 1 93.81 92 VAL A N 1
ATOM 644 C CA . VAL A 1 92 ? -8.758 -19.016 -19.953 1 93.81 92 VAL A CA 1
ATOM 645 C C . VAL A 1 92 ? -9.836 -19.875 -19.297 1 93.81 92 VAL A C 1
ATOM 647 O O . VAL A 1 92 ? -10.289 -19.594 -18.188 1 93.81 92 VAL A O 1
ATOM 650 N N . VAL A 1 93 ? -10.328 -20.891 -19.984 1 95.31 93 VAL A N 1
ATOM 651 C CA . VAL A 1 93 ? -11.367 -21.781 -19.484 1 95.31 93 VAL A CA 1
ATOM 652 C C . VAL A 1 93 ? -10.797 -23.188 -19.297 1 95.31 93 VAL A C 1
ATOM 654 O O . VAL A 1 93 ? -10.32 -23.797 -20.25 1 95.31 93 VAL A O 1
ATOM 657 N N . ARG A 1 94 ? -10.836 -23.609 -18.109 1 95.06 94 ARG A N 1
ATOM 658 C CA . ARG A 1 94 ? -10.289 -24.922 -17.734 1 95.06 94 ARG A CA 1
ATOM 659 C C . ARG A 1 94 ? -8.875 -25.094 -18.25 1 95.06 94 ARG A C 1
ATOM 661 O O . ARG A 1 94 ? -8.555 -26.109 -18.875 1 95.06 94 ARG A O 1
ATOM 668 N N . GLY A 1 95 ? -8.18 -24.047 -18.141 1 95.44 95 GLY A N 1
ATOM 669 C CA . GLY A 1 95 ? -6.746 -24.078 -18.359 1 95.44 95 GLY A CA 1
ATOM 670 C C . GLY A 1 95 ? -6.344 -23.734 -19.781 1 95.44 95 GLY A C 1
ATOM 671 O O . GLY A 1 95 ? -5.152 -23.625 -20.078 1 95.44 95 GLY A O 1
ATOM 672 N N . HIS A 1 96 ? -7.309 -23.5 -20.641 1 93.31 96 HIS A N 1
ATOM 673 C CA . HIS A 1 96 ? -6.98 -23.234 -22.031 1 93.31 96 HIS A CA 1
ATOM 674 C C . HIS A 1 96 ? -7.547 -21.891 -22.484 1 93.31 96 HIS A C 1
ATOM 676 O O . HIS A 1 96 ? -8.703 -21.578 -22.188 1 93.31 96 HIS A O 1
ATOM 682 N N . ALA A 1 97 ? -6.719 -21.156 -23.203 1 90.5 97 ALA A N 1
ATOM 683 C CA . ALA A 1 97 ? -7.125 -19.844 -23.703 1 90.5 97 ALA A CA 1
ATOM 684 C C . ALA A 1 97 ? -8.227 -19.953 -24.75 1 90.5 97 ALA A C 1
ATOM 686 O O . ALA A 1 97 ? -8.125 -20.766 -25.672 1 90.5 97 ALA A O 1
ATOM 687 N N . GLU A 1 98 ? -9.273 -19.219 -24.594 1 87.06 98 GLU A N 1
ATOM 688 C CA . GLU A 1 98 ? -10.391 -19.297 -25.531 1 87.06 98 GLU A CA 1
ATOM 689 C C . GLU A 1 98 ? -10.562 -17.969 -26.281 1 87.06 98 GLU A C 1
ATOM 691 O O . GLU A 1 98 ? -11.336 -17.891 -27.234 1 87.06 98 GLU A O 1
ATOM 696 N N . GLY A 1 99 ? -9.82 -16.953 -25.906 1 82.88 99 GLY A N 1
ATOM 697 C CA . GLY A 1 99 ? -9.945 -15.68 -26.625 1 82.88 99 GLY A CA 1
ATOM 698 C C . GLY A 1 99 ? -9.773 -14.477 -25.719 1 82.88 99 GLY A C 1
ATOM 699 O O . GLY A 1 99 ? -9.18 -14.578 -24.641 1 82.88 99 GLY A O 1
ATOM 700 N N . GLN A 1 100 ? -10.203 -13.336 -26.391 1 79.88 100 GLN A N 1
ATOM 701 C CA . GLN A 1 100 ? -10.109 -12.062 -25.688 1 79.88 100 GLN A CA 1
ATOM 702 C C . GLN A 1 100 ? -11.492 -11.461 -25.469 1 79.88 100 GLN A C 1
ATOM 704 O O . GLN A 1 100 ? -12.406 -11.664 -26.266 1 79.88 100 GLN A O 1
ATOM 709 N N . VAL A 1 101 ? -11.625 -10.891 -24.328 1 75.75 101 VAL A N 1
ATOM 710 C CA . VAL A 1 101 ? -12.898 -10.25 -24 1 75.75 101 VAL A CA 1
ATOM 711 C C . VAL A 1 101 ? -12.641 -8.859 -23.422 1 75.75 101 VAL A C 1
ATOM 713 O O . VAL A 1 101 ? -11.602 -8.625 -22.812 1 75.75 101 VAL A O 1
ATOM 716 N N . SER A 1 102 ? -13.562 -7.965 -23.734 1 70.94 102 SER A N 1
ATOM 717 C CA . SER A 1 102 ? -13.648 -6.711 -23 1 70.94 102 SER A CA 1
ATO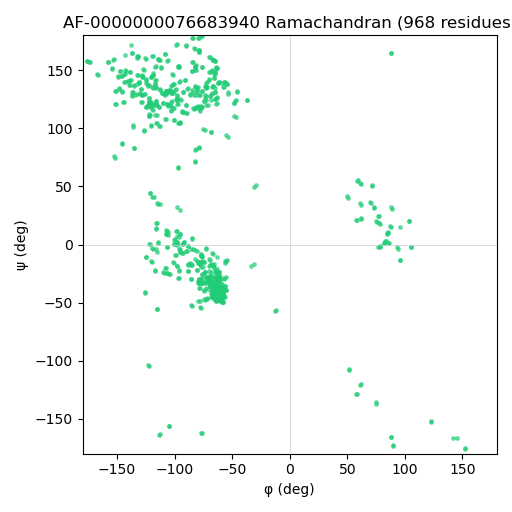M 718 C C . SER A 1 102 ? -14.578 -6.84 -21.797 1 70.94 102 SER A C 1
ATOM 720 O O . SER A 1 102 ? -15.25 -7.863 -21.625 1 70.94 102 SER A O 1
ATOM 722 N N . ALA A 1 103 ? -14.633 -5.859 -20.938 1 63.25 103 ALA A N 1
ATOM 723 C CA . ALA A 1 103 ? -15.547 -5.863 -19.797 1 63.25 103 ALA A CA 1
ATOM 724 C C . ALA A 1 103 ? -16.984 -6.066 -20.25 1 63.25 103 ALA A C 1
ATOM 726 O O . ALA A 1 103 ? -17.734 -6.816 -19.625 1 63.25 103 ALA A O 1
ATOM 727 N N . LEU A 1 104 ? -17.297 -5.469 -21.312 1 61.59 104 LEU A N 1
ATOM 728 C CA . LEU A 1 104 ? -18.672 -5.504 -21.844 1 61.59 104 LEU A CA 1
ATOM 729 C C . LEU A 1 104 ? -18.969 -6.859 -22.469 1 61.59 104 LEU A C 1
ATOM 731 O O . LEU A 1 104 ? -20.031 -7.438 -22.219 1 61.59 104 LEU A O 1
ATOM 735 N N . THR A 1 105 ? -18.062 -7.367 -23.125 1 69.44 105 THR A N 1
ATOM 736 C CA . THR A 1 105 ? -18.328 -8.617 -23.828 1 69.44 105 THR A CA 1
ATOM 737 C C . THR A 1 105 ? -18.234 -9.805 -22.875 1 69.44 105 THR A C 1
ATOM 739 O O . THR A 1 105 ? -18.812 -10.867 -23.125 1 69.44 105 THR A O 1
ATOM 742 N N . TYR A 1 106 ? -17.578 -9.508 -21.922 1 72.94 106 TYR A N 1
ATOM 743 C CA . TYR A 1 106 ? -17.453 -10.602 -20.953 1 72.94 106 TYR A CA 1
ATOM 744 C C . TYR A 1 106 ? -18.781 -10.852 -20.25 1 72.94 106 TYR A C 1
ATOM 746 O O . TYR A 1 106 ? -19.094 -11.992 -19.891 1 72.94 106 TYR A O 1
ATOM 754 N N . ARG A 1 107 ? -19.656 -9.914 -20.078 1 69.5 107 ARG A N 1
ATOM 755 C CA . ARG A 1 107 ? -20.969 -10.062 -19.438 1 69.5 107 ARG A CA 1
ATOM 756 C C . ARG A 1 107 ? -21.812 -11.094 -20.188 1 69.5 107 ARG A C 1
ATOM 758 O O . ARG A 1 107 ? -22.469 -11.93 -19.562 1 69.5 107 ARG A O 1
ATOM 765 N N . SER A 1 108 ? -21.703 -11.102 -21.391 1 72.94 108 SER A N 1
ATOM 766 C CA . SER A 1 108 ? -22.469 -12.039 -22.203 1 72.94 108 SER A CA 1
ATOM 767 C C . SER A 1 108 ? -21.875 -13.438 -22.141 1 72.94 108 SER A C 1
ATOM 769 O O . SER A 1 108 ? -22.609 -14.43 -22.141 1 72.94 108 SER A O 1
ATOM 771 N N . ARG A 1 109 ? -20.641 -13.461 -22.031 1 78.06 109 ARG A N 1
ATOM 772 C CA . ARG A 1 109 ? -19.938 -14.742 -22 1 78.06 109 ARG A CA 1
ATOM 773 C C . ARG A 1 109 ? -20.125 -15.438 -20.656 1 78.06 109 ARG A C 1
ATOM 775 O O . ARG A 1 109 ? -20.094 -16.672 -20.578 1 78.06 109 ARG A O 1
ATOM 782 N N . ARG A 1 110 ? -20.391 -14.672 -19.703 1 78.31 110 ARG A N 1
ATOM 783 C CA . ARG A 1 110 ? -20.5 -15.227 -18.359 1 78.31 110 ARG A CA 1
ATOM 784 C C . ARG A 1 110 ? -21.672 -16.203 -18.266 1 78.31 110 ARG A C 1
ATOM 786 O O . ARG A 1 110 ? -21.594 -17.203 -17.547 1 78.31 110 ARG A O 1
ATOM 793 N N . LYS A 1 111 ? -22.641 -16.016 -18.953 1 76.75 111 LYS A N 1
ATOM 794 C CA . LYS A 1 111 ? -23.766 -16.938 -18.922 1 76.75 111 LYS A CA 1
ATOM 795 C C . LYS A 1 111 ? -23.344 -18.344 -19.375 1 76.75 111 LYS A C 1
ATOM 797 O O . LYS A 1 111 ? -23.734 -19.344 -18.766 1 76.75 111 LYS A O 1
ATOM 802 N N . ALA A 1 112 ? -22.547 -18.344 -20.344 1 81 112 ALA A N 1
ATOM 803 C CA . ALA A 1 112 ? -22.047 -19.625 -20.844 1 81 112 ALA A CA 1
ATOM 804 C C . ALA A 1 112 ? -21.062 -20.25 -19.844 1 81 112 ALA A C 1
ATOM 806 O O . ALA A 1 112 ? -21.016 -21.469 -19.703 1 81 112 ALA A O 1
ATOM 807 N N . LEU A 1 113 ? -20.359 -19.453 -19.141 1 92.25 113 LEU A N 1
ATOM 808 C CA . LEU A 1 113 ? -19.328 -19.922 -18.219 1 92.25 113 LEU A CA 1
ATOM 809 C C . LEU A 1 113 ? -19.969 -20.453 -16.922 1 92.25 113 LEU A C 1
ATOM 811 O O . LEU A 1 113 ? -19.328 -21.172 -16.172 1 92.25 113 LEU A O 1
ATOM 815 N N . ARG A 1 114 ? -21.219 -20.078 -16.75 1 92.88 114 ARG A N 1
ATOM 816 C CA . ARG A 1 114 ? -21.938 -20.516 -15.562 1 92.88 114 ARG A CA 1
ATOM 817 C C . ARG A 1 114 ? -22.031 -22.047 -15.492 1 92.88 114 ARG A C 1
ATOM 819 O O . ARG A 1 114 ? -21.812 -22.625 -14.438 1 92.88 114 ARG A O 1
ATOM 826 N N . GLY A 1 115 ? -22.312 -22.594 -16.609 1 92.5 115 GLY A N 1
ATOM 827 C CA . GLY A 1 115 ? -22.391 -24.047 -16.656 1 92.5 115 GLY A CA 1
ATOM 828 C C . GLY A 1 115 ? -21.078 -24.734 -16.359 1 92.5 115 GLY A C 1
ATOM 829 O O . GLY A 1 115 ? -21.031 -25.703 -15.617 1 92.5 115 GLY A O 1
ATOM 830 N N . VAL A 1 116 ? -20.016 -24.203 -16.875 1 94.62 116 VAL A N 1
ATOM 831 C CA . VAL A 1 116 ? -18.688 -24.75 -16.672 1 94.62 116 VAL A CA 1
ATOM 832 C C . VAL A 1 116 ? -18.328 -24.719 -15.188 1 94.62 116 VAL A C 1
ATOM 834 O O . VAL A 1 116 ? -17.859 -25.719 -14.633 1 94.62 116 VAL A O 1
ATOM 837 N N . VAL A 1 117 ? -18.594 -23.641 -14.555 1 96.94 117 VAL A N 1
ATOM 838 C CA . VAL A 1 117 ? -18.281 -23.422 -13.148 1 96.94 117 VAL A CA 1
ATOM 839 C C . VAL A 1 117 ? -19.094 -24.375 -12.281 1 96.94 117 VAL A C 1
ATOM 841 O O . VAL A 1 117 ? -18.562 -25.047 -11.398 1 96.94 117 VAL A O 1
ATOM 844 N N . ALA A 1 118 ? -20.328 -24.469 -12.555 1 95.38 118 ALA A N 1
ATOM 845 C CA . ALA A 1 118 ? -21.234 -25.312 -11.773 1 95.38 118 ALA A CA 1
ATOM 846 C C . ALA A 1 118 ? -20.828 -26.781 -11.891 1 95.38 118 ALA A C 1
ATOM 848 O O . ALA A 1 118 ? -20.766 -27.5 -10.891 1 95.38 118 ALA A O 1
ATOM 849 N N . GLU A 1 119 ? -20.562 -27.172 -13.062 1 95.31 119 GLU A N 1
ATOM 850 C CA . GLU A 1 119 ? -20.188 -28.547 -13.305 1 95.31 119 GLU A CA 1
ATOM 851 C C . GLU A 1 119 ? -18.859 -28.891 -12.641 1 95.31 119 GLU A C 1
ATOM 853 O O . GLU A 1 119 ? -18.703 -29.969 -12.055 1 95.31 119 GLU A O 1
ATOM 858 N N . THR A 1 120 ? -17.953 -27.984 -12.781 1 97.31 120 THR A N 1
ATOM 859 C CA . THR A 1 120 ? -16.625 -28.219 -12.203 1 97.31 120 THR A CA 1
ATOM 860 C C . THR A 1 120 ? -16.719 -28.344 -10.688 1 97.31 120 THR A C 1
ATOM 862 O O . THR A 1 120 ? -16.109 -29.234 -10.102 1 97.31 120 THR A O 1
ATOM 865 N N . LEU A 1 121 ? -17.469 -27.484 -10.039 1 97.94 121 LEU A N 1
ATOM 866 C CA . LEU A 1 121 ? -17.625 -27.547 -8.594 1 97.94 121 LEU A CA 1
ATOM 867 C C . LEU A 1 121 ? -18.297 -28.844 -8.164 1 97.94 121 LEU A C 1
ATOM 869 O O . LEU A 1 121 ? -17.875 -29.484 -7.191 1 97.94 121 LEU A O 1
ATOM 873 N N . GLU A 1 122 ? -19.25 -29.25 -8.898 1 96.81 122 GLU A N 1
ATOM 874 C CA . GLU A 1 122 ? -19.938 -30.5 -8.586 1 96.81 122 GLU A CA 1
ATOM 875 C C . GLU A 1 122 ? -19 -31.688 -8.695 1 96.81 122 GLU A C 1
ATOM 877 O O . GLU A 1 122 ? -19.047 -32.594 -7.875 1 96.81 122 GLU A O 1
ATOM 882 N N . GLU A 1 123 ? -18.203 -31.656 -9.672 1 97.06 123 GLU A N 1
ATOM 883 C CA . GLU A 1 123 ? -17.219 -32.719 -9.836 1 97.06 123 GLU A CA 1
ATOM 884 C C . GLU A 1 123 ? -16.234 -32.75 -8.664 1 97.06 123 GLU A C 1
ATOM 886 O O . GLU A 1 123 ? -15.914 -33.812 -8.148 1 97.06 123 GLU A O 1
ATOM 891 N N . LEU A 1 124 ? -15.766 -31.625 -8.273 1 98.06 124 LEU A N 1
ATOM 892 C CA . LEU A 1 124 ? -14.852 -31.562 -7.145 1 98.06 124 LEU A CA 1
ATOM 893 C C . LEU A 1 124 ? -15.516 -32.094 -5.875 1 98.06 124 LEU A C 1
ATOM 895 O O . LEU A 1 124 ? -14.891 -32.781 -5.086 1 98.06 124 LEU A O 1
ATOM 899 N N . ARG A 1 125 ? -16.797 -31.734 -5.711 1 97.56 125 ARG A N 1
ATOM 900 C CA . ARG A 1 125 ? -17.531 -32.156 -4.52 1 97.56 125 ARG A CA 1
ATOM 901 C C . ARG A 1 125 ? -17.75 -33.656 -4.527 1 97.56 125 ARG A C 1
ATOM 903 O O . ARG A 1 125 ? -18.062 -34.25 -3.488 1 97.56 125 ARG A O 1
ATOM 910 N N . SER A 1 126 ? -17.609 -34.281 -5.656 1 97.19 126 SER A N 1
ATOM 911 C CA . SER A 1 126 ? -17.703 -35.75 -5.742 1 97.19 126 SER A CA 1
ATOM 912 C C . SER A 1 126 ? -16.375 -36.406 -5.438 1 97.19 126 SER A C 1
ATOM 914 O O . SER A 1 126 ? -16.312 -37.594 -5.105 1 97.19 126 SER A O 1
ATOM 916 N N . ARG A 1 127 ? -15.297 -35.688 -5.469 1 97.19 127 ARG A N 1
ATOM 917 C CA . ARG A 1 127 ? -13.953 -36.25 -5.34 1 97.19 127 ARG A CA 1
ATOM 918 C C . ARG A 1 127 ? -13.375 -35.969 -3.955 1 97.19 127 ARG A C 1
ATOM 920 O O . ARG A 1 127 ? -12.516 -36.719 -3.48 1 97.19 127 ARG A O 1
ATOM 927 N N . TYR A 1 128 ? -13.836 -34.938 -3.311 1 98.19 128 TYR A N 1
ATOM 928 C CA . TYR A 1 128 ? -13.258 -34.531 -2.041 1 98.19 128 TYR A CA 1
ATOM 929 C C . TYR A 1 128 ? -14.32 -34.438 -0.954 1 98.19 128 TYR A C 1
ATOM 931 O O . TYR A 1 128 ? -15.516 -34.312 -1.251 1 98.19 128 TYR A O 1
ATOM 939 N N . ASP A 1 129 ? -13.906 -34.469 0.296 1 98 129 ASP A N 1
ATOM 940 C CA . ASP A 1 129 ? -14.82 -34.375 1.431 1 98 129 ASP A CA 1
ATOM 941 C C . ASP A 1 129 ? -15.289 -32.938 1.646 1 98 129 ASP A C 1
ATOM 943 O O . ASP A 1 129 ? -16.391 -32.719 2.135 1 98 129 ASP A O 1
ATOM 947 N N . VAL A 1 130 ? -14.406 -32.031 1.345 1 98.62 130 VAL A N 1
ATOM 948 C CA . VAL A 1 130 ? -14.688 -30.609 1.533 1 98.62 130 VAL A CA 1
ATOM 949 C C . VAL A 1 130 ? -14.148 -29.812 0.347 1 98.62 130 VAL A C 1
ATOM 951 O O . VAL A 1 130 ? -13.062 -30.094 -0.154 1 98.62 130 VAL A O 1
ATOM 954 N N . VAL A 1 131 ? -14.883 -28.859 -0.155 1 98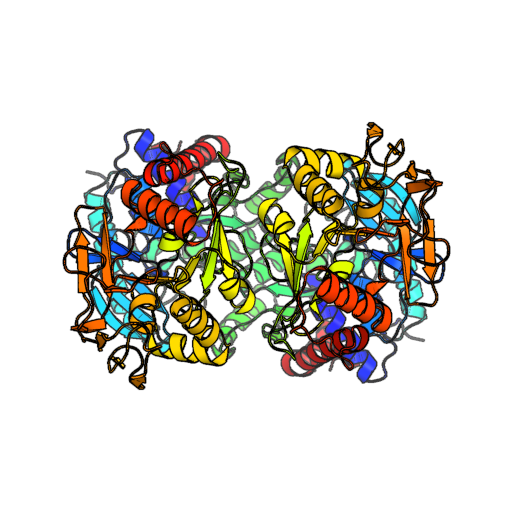.81 131 VAL A N 1
ATOM 955 C CA . VAL A 1 131 ? -14.406 -27.875 -1.126 1 98.81 131 VAL A CA 1
ATOM 956 C C . VAL A 1 131 ? -14.57 -26.469 -0.567 1 98.81 131 VAL A C 1
ATOM 958 O O . VAL A 1 131 ? -15.688 -26.062 -0.216 1 98.81 131 VAL A O 1
ATOM 961 N N . LEU A 1 132 ? -13.484 -25.734 -0.398 1 98.81 132 LEU A N 1
ATOM 962 C CA . LEU A 1 132 ? -13.531 -24.359 0.056 1 98.81 132 LEU A CA 1
ATOM 963 C C . LEU A 1 132 ? -13.445 -23.391 -1.125 1 98.81 132 LEU A C 1
ATOM 965 O O . LEU A 1 132 ? -12.469 -23.391 -1.868 1 98.81 132 LEU A O 1
ATOM 969 N N . CYS A 1 133 ? -14.453 -22.594 -1.241 1 98.81 133 CYS A N 1
ATOM 970 C CA . CYS A 1 133 ? -14.555 -21.672 -2.373 1 98.81 133 CYS A CA 1
ATOM 971 C C . CYS A 1 133 ? -14.125 -20.266 -1.978 1 98.81 133 CYS A C 1
ATOM 973 O O . CYS A 1 133 ? -14.438 -19.797 -0.881 1 98.81 133 CYS A O 1
ATOM 975 N N . GLU A 1 134 ? -13.383 -19.609 -2.846 1 98.38 134 GLU A N 1
ATOM 976 C CA . GLU A 1 134 ? -12.969 -18.219 -2.682 1 98.38 134 GLU A CA 1
ATOM 977 C C . GLU A 1 134 ? -13.734 -17.312 -3.631 1 98.38 134 GLU A C 1
ATOM 979 O O . GLU A 1 134 ? -13.812 -17.578 -4.832 1 98.38 134 GLU A O 1
ATOM 984 N N . GLY A 1 135 ? -14.273 -16.266 -3.131 1 97.5 135 GLY A N 1
ATOM 985 C CA . GLY A 1 135 ? -14.953 -15.281 -3.955 1 97.5 135 GLY A CA 1
ATOM 986 C C . GLY A 1 135 ? -14.008 -14.328 -4.66 1 97.5 135 GLY A C 1
ATOM 987 O O . GLY A 1 135 ? -12.789 -14.438 -4.508 1 97.5 135 GLY A O 1
ATOM 988 N N . ALA A 1 136 ? -14.586 -13.469 -5.449 1 94.19 136 ALA A N 1
ATOM 989 C CA . ALA A 1 136 ? -13.836 -12.453 -6.18 1 94.19 136 ALA A CA 1
ATOM 990 C C . ALA A 1 136 ? -14.383 -11.055 -5.891 1 94.19 136 ALA A C 1
ATOM 992 O O . ALA A 1 136 ? -15.586 -10.82 -6.016 1 94.19 136 ALA A O 1
ATOM 993 N N . GLY A 1 137 ? -13.492 -10.188 -5.547 1 91.31 137 GLY A N 1
ATOM 994 C CA . GLY A 1 137 ? -13.961 -8.852 -5.215 1 91.31 137 GLY A CA 1
ATOM 995 C C . GLY A 1 137 ? -14.969 -8.836 -4.078 1 91.31 137 GLY A C 1
ATOM 996 O O . GLY A 1 137 ? -14.711 -9.391 -3.01 1 91.31 137 GLY A O 1
ATOM 997 N N . SER A 1 138 ? -16.094 -8.141 -4.395 1 93.56 138 SER A N 1
ATOM 998 C CA . SER A 1 138 ? -17.156 -8.016 -3.4 1 93.56 138 SER A CA 1
ATOM 999 C C . SER A 1 138 ? -18.438 -8.68 -3.883 1 93.56 138 SER A C 1
ATOM 1001 O O . SER A 1 138 ? -18.797 -8.57 -5.059 1 93.56 138 SER A O 1
ATOM 1003 N N . PRO A 1 139 ? -19.109 -9.383 -3.01 1 95.38 139 PRO A N 1
ATOM 1004 C CA . PRO A 1 139 ? -20.406 -9.961 -3.387 1 95.38 139 PRO A CA 1
ATOM 1005 C C . PRO A 1 139 ? -21.516 -8.914 -3.494 1 95.38 139 PRO A C 1
ATOM 1007 O O . PRO A 1 139 ? -22.625 -9.227 -3.932 1 95.38 139 PRO A O 1
ATOM 1010 N N . ALA A 1 140 ? -21.125 -7.691 -3.164 1 92.88 140 ALA A N 1
ATOM 1011 C CA . ALA A 1 140 ? -22.141 -6.656 -3.031 1 92.88 140 ALA A CA 1
ATOM 1012 C C . ALA A 1 140 ? -22.219 -5.801 -4.293 1 92.88 140 ALA A C 1
ATOM 1014 O O . ALA A 1 140 ? -22.859 -4.75 -4.297 1 92.88 140 ALA A O 1
ATOM 1015 N N . GLU A 1 141 ? -21.578 -6.273 -5.293 1 87.69 141 GLU A N 1
ATOM 1016 C CA . GLU A 1 141 ? -21.75 -5.598 -6.57 1 87.69 141 GLU A CA 1
ATOM 1017 C C . GLU A 1 141 ? -23.078 -6 -7.227 1 87.69 141 GLU A C 1
ATOM 1019 O O . GLU A 1 141 ? -23.078 -6.762 -8.195 1 87.69 141 GLU A O 1
ATOM 1024 N N . VAL A 1 142 ? -24.094 -5.348 -6.812 1 88.06 142 VAL A N 1
ATOM 1025 C CA . VAL A 1 142 ? -25.453 -5.785 -7.137 1 88.06 142 VAL A CA 1
ATOM 1026 C C . VAL A 1 142 ? -25.75 -5.492 -8.609 1 88.06 142 VAL A C 1
ATOM 1028 O O . VAL A 1 142 ? -26.578 -6.168 -9.227 1 88.06 142 VAL A O 1
ATOM 1031 N N . ASN A 1 143 ? -25 -4.504 -9.133 1 82.19 143 ASN A N 1
ATOM 1032 C CA . ASN A 1 143 ? -25.172 -4.176 -10.547 1 82.19 143 ASN A CA 1
ATOM 1033 C C . ASN A 1 143 ? -24.656 -5.289 -11.445 1 82.19 143 ASN A C 1
ATOM 1035 O O . ASN A 1 143 ? -25 -5.348 -12.633 1 82.19 143 ASN A O 1
ATOM 1039 N N . LEU A 1 144 ? -23.906 -6.219 -10.891 1 81.69 144 LEU A N 1
ATOM 1040 C CA . LEU A 1 144 ? -23.312 -7.309 -11.656 1 81.69 144 LEU A CA 1
ATOM 1041 C C . LEU A 1 144 ? -23.875 -8.656 -11.211 1 81.69 144 LEU A C 1
ATOM 1043 O O . LEU A 1 144 ? -23.375 -9.703 -11.625 1 81.69 144 LEU A O 1
ATOM 1047 N N . ARG A 1 145 ? -24.953 -8.609 -10.461 1 89.12 145 ARG A N 1
ATOM 1048 C CA . ARG A 1 145 ? -25.469 -9.82 -9.836 1 89.12 145 ARG A CA 1
ATOM 1049 C C . ARG A 1 145 ? -25.969 -10.805 -10.891 1 89.12 145 ARG A C 1
ATOM 1051 O O . ARG A 1 145 ? -25.781 -12.016 -10.75 1 89.12 145 ARG A O 1
ATOM 1058 N N . GLU A 1 146 ? -26.516 -10.297 -11.898 1 85.44 146 GLU A N 1
ATOM 1059 C CA . GLU A 1 146 ? -27.141 -11.156 -12.898 1 85.44 146 GLU A CA 1
ATOM 1060 C C . GLU A 1 146 ? -26.109 -12.062 -13.578 1 85.44 146 GLU A C 1
ATOM 1062 O O . GLU A 1 146 ? -26.391 -13.219 -13.875 1 85.44 146 GLU A O 1
ATOM 1067 N N . SER A 1 147 ? -24.953 -11.57 -13.742 1 87.75 147 SER A N 1
ATOM 1068 C CA . SER A 1 147 ? -23.922 -12.32 -14.453 1 87.75 147 SER A CA 1
ATOM 1069 C C . SER A 1 147 ? -22.859 -12.859 -13.492 1 87.75 147 SER A C 1
ATOM 1071 O O . SER A 1 147 ? -21.844 -13.406 -13.922 1 87.75 147 SER A O 1
ATOM 1073 N N . ASP A 1 148 ? -23.141 -12.789 -12.242 1 91.94 148 ASP A N 1
ATOM 1074 C CA . ASP A 1 148 ? -22.172 -13.195 -11.234 1 91.94 148 ASP A CA 1
ATOM 1075 C C . ASP A 1 148 ? -22.016 -14.711 -11.195 1 91.94 148 ASP A C 1
ATOM 1077 O O . ASP A 1 148 ? -23 -15.438 -10.992 1 91.94 148 ASP A O 1
ATOM 1081 N N . ILE A 1 149 ? -20.75 -15.133 -11.359 1 95 149 ILE A N 1
ATOM 1082 C CA . ILE A 1 149 ? -20.484 -16.562 -11.258 1 95 149 ILE A CA 1
ATOM 1083 C C . ILE A 1 149 ? -19.469 -16.828 -10.148 1 95 149 ILE A C 1
ATOM 1085 O O . ILE A 1 149 ? -19.109 -17.969 -9.891 1 95 149 ILE A O 1
ATOM 1089 N N . ALA A 1 150 ? -19.016 -15.758 -9.469 1 95.81 150 ALA A N 1
ATOM 1090 C CA . ALA A 1 150 ? -17.875 -15.898 -8.562 1 95.81 150 ALA A CA 1
ATOM 1091 C C . ALA A 1 150 ? -18.328 -15.773 -7.102 1 95.81 150 ALA A C 1
ATOM 1093 O O . ALA A 1 150 ? -17.656 -16.281 -6.203 1 95.81 150 ALA A O 1
ATOM 1094 N N . ASN A 1 151 ? -19.438 -15.109 -6.883 1 97.06 151 ASN A N 1
ATOM 1095 C CA . ASN A 1 151 ? -19.875 -14.828 -5.52 1 97.06 151 ASN A CA 1
ATOM 1096 C C . ASN A 1 151 ? -21.266 -15.383 -5.25 1 97.06 151 ASN A C 1
ATOM 1098 O O . ASN A 1 151 ? -21.453 -16.594 -5.176 1 97.06 151 ASN A O 1
ATOM 1102 N N . MET A 1 152 ? -22.281 -14.492 -5.215 1 97.75 152 MET A N 1
ATOM 1103 C CA . MET A 1 152 ? -23.625 -14.93 -4.863 1 97.75 152 MET A CA 1
ATOM 1104 C C . MET A 1 152 ? -24.219 -15.812 -5.961 1 97.75 152 MET A C 1
ATOM 1106 O O . MET A 1 152 ? -25.016 -16.719 -5.684 1 97.75 152 MET A O 1
ATOM 1110 N N . GLY A 1 153 ? -23.781 -15.523 -7.188 1 96.38 153 GLY A N 1
ATOM 1111 C CA . GLY A 1 153 ? -24.203 -16.422 -8.25 1 96.38 153 GLY A CA 1
ATOM 1112 C C . GLY A 1 153 ? -23.719 -17.859 -8.047 1 96.38 153 GLY A C 1
ATOM 1113 O O . GLY A 1 153 ? -24.469 -18.797 -8.25 1 96.38 153 GLY A O 1
ATOM 1114 N N . LEU A 1 154 ? -22.531 -18 -7.668 1 97.5 154 LEU A N 1
ATOM 1115 C CA . LEU A 1 154 ? -21.969 -19.312 -7.355 1 97.5 154 LEU A CA 1
ATOM 1116 C C . LEU A 1 154 ? -22.688 -19.938 -6.176 1 97.5 154 LEU A C 1
ATOM 1118 O O . LEU A 1 154 ? -23.031 -21.125 -6.219 1 97.5 154 LEU A O 1
ATOM 1122 N N . ALA A 1 155 ? -22.859 -19.156 -5.137 1 98.12 155 ALA A N 1
ATOM 1123 C CA . ALA A 1 155 ? -23.516 -19.656 -3.934 1 98.12 155 ALA A CA 1
ATOM 1124 C C . ALA A 1 155 ? -24.922 -20.156 -4.25 1 98.12 155 ALA A C 1
ATOM 1126 O O . ALA A 1 155 ? -25.328 -21.203 -3.734 1 98.12 155 ALA A O 1
ATOM 1127 N N . GLU A 1 156 ? -25.594 -19.438 -5.043 1 97 156 GLU A N 1
ATOM 1128 C CA . GLU A 1 156 ? -26.938 -19.812 -5.441 1 97 156 GLU A CA 1
ATOM 1129 C C . GLU A 1 156 ? -26.938 -21.125 -6.238 1 97 156 GLU A C 1
ATOM 1131 O O . GLU A 1 156 ? -27.688 -22.031 -5.941 1 97 156 GLU A O 1
ATOM 1136 N N . MET A 1 157 ? -26.078 -21.203 -7.156 1 94.94 157 MET A N 1
ATOM 1137 C CA . MET A 1 157 ? -26.016 -22.344 -8.055 1 94.94 157 MET A CA 1
ATOM 1138 C C . MET A 1 157 ? -25.672 -23.625 -7.289 1 94.94 157 MET A C 1
ATOM 1140 O O . MET A 1 157 ? -26.172 -24.703 -7.609 1 94.94 157 MET A O 1
ATOM 1144 N N . ALA A 1 158 ? -24.891 -23.469 -6.254 1 96.62 158 ALA A N 1
ATOM 1145 C CA . ALA A 1 158 ? -24.359 -24.656 -5.598 1 96.62 158 ALA A CA 1
ATOM 1146 C C . ALA A 1 158 ? -24.906 -24.797 -4.18 1 96.62 158 ALA A C 1
ATOM 1148 O O . ALA A 1 158 ? -24.531 -25.719 -3.449 1 96.62 158 ALA A O 1
ATOM 1149 N N . GLY A 1 159 ? -25.766 -23.922 -3.762 1 96.62 159 GLY A N 1
ATOM 1150 C CA . GLY A 1 159 ? -26.328 -23.984 -2.426 1 96.62 159 GLY A CA 1
ATOM 1151 C C . GLY A 1 159 ? -25.281 -23.859 -1.329 1 96.62 159 GLY A C 1
ATOM 1152 O O . GLY A 1 159 ? -25.234 -24.688 -0.422 1 96.62 159 GLY A O 1
ATOM 1153 N N . LEU A 1 160 ? -24.5 -22.828 -1.43 1 98.38 160 LEU A N 1
ATOM 1154 C CA . LEU A 1 160 ? -23.391 -22.688 -0.5 1 98.38 160 LEU A CA 1
ATOM 1155 C C . LEU A 1 160 ? -23.703 -21.656 0.589 1 98.38 160 LEU A C 1
ATOM 1157 O O . LEU A 1 160 ? -24.266 -20.609 0.305 1 98.38 160 LEU A O 1
ATOM 1161 N N . PRO A 1 161 ? -23.375 -21.984 1.854 1 98.69 161 PRO A N 1
ATOM 1162 C CA . PRO A 1 161 ? -23.281 -20.891 2.824 1 98.69 161 PRO A CA 1
ATOM 1163 C C . PRO A 1 161 ? -22.141 -19.922 2.504 1 98.69 161 PRO A C 1
ATOM 1165 O O . PRO A 1 161 ? -21.125 -20.312 1.934 1 98.69 161 PRO A O 1
ATOM 1168 N N . VAL A 1 162 ? -22.359 -18.641 2.83 1 98.81 162 VAL A N 1
ATOM 1169 C CA . VAL A 1 162 ? -21.391 -17.594 2.5 1 98.81 162 VAL A CA 1
ATOM 1170 C C . VAL A 1 162 ? -20.875 -16.938 3.779 1 98.81 162 VAL A C 1
ATOM 1172 O O . VAL A 1 162 ? -21.672 -16.453 4.586 1 98.81 162 VAL A O 1
ATOM 1175 N N . VAL A 1 163 ? -19.594 -17.016 3.998 1 98.88 163 VAL A N 1
ATOM 1176 C CA . VAL A 1 163 ? -18.938 -16.266 5.055 1 98.88 163 VAL A CA 1
ATOM 1177 C C . VAL A 1 163 ? -18.203 -15.062 4.457 1 98.88 163 VAL A C 1
ATOM 1179 O O . VAL A 1 163 ? -17.438 -15.203 3.492 1 98.88 163 VAL A O 1
ATOM 1182 N N . VAL A 1 164 ? -18.406 -13.875 5.008 1 98.69 164 VAL A N 1
ATOM 1183 C CA . VAL A 1 164 ? -17.859 -12.648 4.43 1 98.69 164 VAL A CA 1
ATOM 1184 C C . VAL A 1 164 ? -16.75 -12.109 5.32 1 98.69 164 VAL A C 1
ATOM 1186 O O . VAL A 1 164 ? -16.953 -11.836 6.504 1 98.69 164 VAL A O 1
ATOM 1189 N N . ALA A 1 165 ? -15.586 -11.984 4.715 1 98.06 165 ALA A N 1
ATOM 1190 C CA . ALA A 1 165 ? -14.438 -11.414 5.418 1 98.06 165 ALA A CA 1
A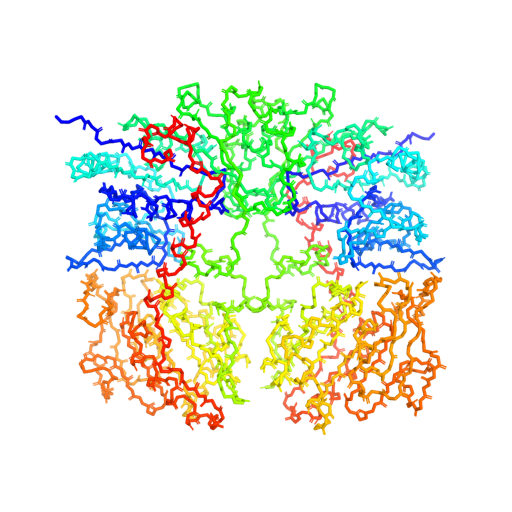TOM 1191 C C . ALA A 1 165 ? -14.359 -9.906 5.215 1 98.06 165 ALA A C 1
ATOM 1193 O O . ALA A 1 165 ? -14.648 -9.406 4.125 1 98.06 165 ALA A O 1
ATOM 1194 N N . GLY A 1 166 ? -13.984 -9.203 6.258 1 96.44 166 GLY A N 1
ATOM 1195 C CA . GLY A 1 166 ? -13.734 -7.773 6.195 1 96.44 166 GLY A CA 1
ATOM 1196 C C . GLY A 1 166 ? -12.391 -7.371 6.77 1 96.44 166 GLY A C 1
ATOM 1197 O O . GLY A 1 166 ? -11.914 -7.98 7.73 1 96.44 166 GLY A O 1
ATOM 1198 N N . ASP A 1 167 ? -11.82 -6.379 6.176 1 91.81 167 ASP A N 1
ATOM 1199 C CA . ASP A 1 167 ? -10.539 -5.824 6.609 1 91.81 167 ASP A CA 1
ATOM 1200 C C . ASP A 1 167 ? -10.742 -4.699 7.621 1 91.81 167 ASP A C 1
ATOM 1202 O O . ASP A 1 167 ? -11.344 -3.672 7.305 1 91.81 167 ASP A O 1
ATOM 1206 N N . ILE A 1 168 ? -10.211 -4.852 8.789 1 89.94 168 ILE A N 1
ATOM 1207 C CA . ILE A 1 168 ? -10.445 -3.879 9.852 1 89.94 168 ILE A CA 1
ATOM 1208 C C . ILE A 1 168 ? -9.305 -2.867 9.883 1 89.94 168 ILE A C 1
ATOM 1210 O O . ILE A 1 168 ? -9.391 -1.846 10.57 1 89.94 168 ILE A O 1
ATOM 1214 N N . ASP A 1 169 ? -8.312 -3.096 9.109 1 82.81 169 ASP A N 1
ATOM 1215 C CA . ASP A 1 169 ? -7.082 -2.312 9.219 1 82.81 169 ASP A CA 1
ATOM 1216 C C . ASP A 1 169 ? -7.352 -0.833 8.953 1 82.81 169 ASP A C 1
ATOM 1218 O O . ASP A 1 169 ? -6.781 0.035 9.609 1 82.81 169 ASP A O 1
ATOM 1222 N N . ARG A 1 170 ? -8.367 -0.556 8.125 1 79.75 170 ARG A N 1
ATOM 1223 C CA . ARG A 1 170 ? -8.633 0.833 7.766 1 79.75 170 ARG A CA 1
ATOM 1224 C C . ARG A 1 170 ? -9.883 1.354 8.469 1 79.75 170 ARG A C 1
ATOM 1226 O O . ARG A 1 170 ? -10.297 2.494 8.25 1 79.75 170 ARG A O 1
ATOM 1233 N N . GLY A 1 171 ? -10.523 0.514 9.219 1 84.19 171 GLY A N 1
ATOM 1234 C CA . GLY A 1 171 ? -11.711 0.924 9.953 1 84.19 171 GLY A CA 1
ATOM 1235 C C . GLY A 1 171 ? -12.984 0.783 9.148 1 84.19 171 GLY A C 1
ATOM 1236 O O . GLY A 1 171 ? -12.945 0.525 7.941 1 84.19 171 GLY A O 1
ATOM 1237 N N . GLY A 1 172 ? -14.062 0.829 9.812 1 90.75 172 GLY A N 1
ATOM 1238 C CA . GLY A 1 172 ? -15.367 0.847 9.164 1 90.75 172 GLY A CA 1
ATOM 1239 C C . GLY A 1 172 ? -15.891 -0.539 8.836 1 90.75 172 GLY A C 1
ATOM 1240 O O . GLY A 1 172 ? -16.906 -0.678 8.148 1 90.75 172 GLY A O 1
ATOM 1241 N N . VAL A 1 173 ? -15.234 -1.557 9.344 1 93.69 173 VAL A N 1
ATOM 1242 C CA . VAL A 1 173 ? -15.531 -2.914 8.906 1 93.69 173 VAL A CA 1
ATOM 1243 C C . VAL A 1 173 ? -16.938 -3.309 9.367 1 93.69 173 VAL A C 1
ATOM 1245 O O . VAL A 1 173 ? -17.641 -4.035 8.664 1 93.69 173 VAL A O 1
ATOM 1248 N N . LEU A 1 174 ? -17.422 -2.789 10.547 1 94.94 174 LEU A N 1
ATOM 1249 C CA . LEU A 1 174 ? -18.75 -3.133 11.039 1 94.94 174 LEU A CA 1
ATOM 1250 C C . LEU A 1 174 ? -19.828 -2.602 10.109 1 94.94 174 LEU A C 1
ATOM 1252 O O . LEU A 1 174 ? -20.75 -3.332 9.742 1 94.94 174 LEU A O 1
ATOM 1256 N N . ALA A 1 175 ? -19.609 -1.398 9.711 1 96.75 175 ALA A N 1
ATOM 1257 C CA . ALA A 1 175 ? -20.531 -0.799 8.758 1 96.75 175 ALA A CA 1
ATOM 1258 C C . ALA A 1 175 ? -20.5 -1.536 7.418 1 96.75 175 ALA A C 1
ATOM 1260 O O . ALA A 1 175 ? -21.531 -1.71 6.773 1 96.75 175 ALA A O 1
ATOM 1261 N N . HIS A 1 176 ? -19.359 -1.944 7.035 1 96.81 176 HIS A N 1
ATOM 1262 C CA . HIS A 1 176 ? -19.203 -2.645 5.766 1 96.81 176 HIS A CA 1
ATOM 1263 C C . HIS A 1 176 ? -19.953 -3.973 5.777 1 96.81 176 HIS A C 1
ATOM 1265 O O . HIS A 1 176 ? -20.609 -4.332 4.793 1 96.81 176 HIS A O 1
ATOM 1271 N N . PHE A 1 177 ? -19.875 -4.672 6.926 1 97.62 177 PHE A N 1
ATOM 1272 C CA . PHE A 1 177 ? -20.625 -5.91 7.086 1 97.62 177 PHE A CA 1
ATOM 1273 C C . PHE A 1 177 ? -22.125 -5.656 6.961 1 97.62 177 PHE A C 1
ATOM 1275 O O . PHE A 1 177 ? -22.812 -6.316 6.18 1 97.62 177 PHE A O 1
ATOM 1282 N N . VAL A 1 178 ? -22.578 -4.676 7.648 1 97.62 178 VAL A N 1
ATOM 1283 C CA . VAL A 1 178 ? -24 -4.352 7.668 1 97.62 178 VAL A CA 1
ATOM 1284 C C . VAL A 1 178 ? -24.469 -3.961 6.266 1 97.62 178 VAL A C 1
ATOM 1286 O O . VAL A 1 178 ? -25.516 -4.41 5.801 1 97.62 178 VAL A O 1
ATOM 1289 N N . GLY A 1 179 ? -23.656 -3.201 5.613 1 97.81 179 GLY A N 1
ATOM 1290 C CA . GLY A 1 179 ? -24 -2.764 4.27 1 97.81 179 GLY A CA 1
ATOM 1291 C C . GLY A 1 179 ? -24 -3.895 3.26 1 97.81 179 GLY A C 1
ATOM 1292 O O . GLY A 1 179 ? -24.859 -3.941 2.377 1 97.81 179 GLY A O 1
ATOM 1293 N N . THR A 1 180 ? -23.016 -4.785 3.346 1 97.62 180 THR A N 1
ATOM 1294 C CA . THR A 1 180 ? -22.953 -5.938 2.455 1 97.62 180 THR A CA 1
ATOM 1295 C C . THR A 1 180 ? -24.203 -6.805 2.602 1 97.62 180 THR A C 1
ATOM 1297 O O . THR A 1 180 ? -24.781 -7.25 1.605 1 97.62 180 THR A O 1
ATOM 1300 N N . HIS A 1 181 ? -24.641 -6.977 3.82 1 98 181 HIS A N 1
ATOM 1301 C CA . HIS A 1 181 ? -25.844 -7.746 4.105 1 98 181 HIS A CA 1
ATOM 1302 C C . HIS A 1 181 ? -27.094 -7.027 3.594 1 98 181 HIS A C 1
ATOM 1304 O O . HIS A 1 181 ? -27.953 -7.645 2.973 1 98 181 HIS A O 1
ATOM 1310 N N . ALA A 1 182 ? -27.141 -5.746 3.736 1 96.5 182 ALA A N 1
ATOM 1311 C CA . ALA A 1 182 ? -28.344 -4.965 3.473 1 96.5 182 ALA A CA 1
ATOM 1312 C C . ALA A 1 182 ? -28.562 -4.785 1.974 1 96.5 182 ALA A C 1
ATOM 1314 O O . ALA A 1 182 ? -29.703 -4.715 1.512 1 96.5 182 ALA A O 1
ATOM 1315 N N . ILE A 1 183 ? -27.516 -4.758 1.232 1 96.38 183 ILE A N 1
ATOM 1316 C CA . ILE A 1 183 ? -27.641 -4.27 -0.137 1 96.38 183 ILE A CA 1
ATOM 1317 C C . ILE A 1 183 ? -28.016 -5.426 -1.066 1 96.38 183 ILE A C 1
ATOM 1319 O O . ILE A 1 183 ? -28.5 -5.207 -2.176 1 96.38 183 ILE A O 1
ATOM 1323 N N . VAL A 1 184 ? -27.719 -6.648 -0.644 1 96.25 184 VAL A N 1
ATOM 1324 C CA . VAL A 1 184 ? -28.016 -7.785 -1.513 1 96.25 184 VAL A CA 1
ATOM 1325 C C . VAL A 1 184 ? -29.469 -8.195 -1.362 1 96.25 184 VAL A C 1
ATOM 1327 O O . VAL A 1 184 ? -30.172 -7.727 -0.453 1 96.25 184 VAL A O 1
ATOM 1330 N N . SER A 1 185 ? -30 -9.07 -2.24 1 95.5 185 SER A N 1
ATOM 1331 C CA . SER A 1 185 ? -31.391 -9.523 -2.211 1 95.5 185 SER A CA 1
ATOM 1332 C C . SER A 1 185 ? -31.672 -10.367 -0.971 1 95.5 185 SER A C 1
ATOM 1334 O O . SER A 1 185 ? -30.75 -10.898 -0.352 1 95.5 185 SER A O 1
ATOM 1336 N N . PRO A 1 186 ? -32.938 -10.477 -0.604 1 96.62 186 PRO A N 1
ATOM 1337 C CA . PRO A 1 186 ? -33.281 -11.32 0.547 1 96.62 186 PRO A CA 1
ATOM 1338 C C . PRO A 1 186 ? -32.781 -12.758 0.396 1 96.62 186 PRO A C 1
ATOM 1340 O O . PRO A 1 186 ? -32.344 -13.367 1.374 1 96.62 186 PRO A O 1
ATOM 1343 N N . GLU A 1 187 ? -32.812 -13.242 -0.801 1 96.88 187 GLU A N 1
ATOM 1344 C CA . GLU A 1 187 ? -32.344 -14.594 -1.057 1 96.88 187 GLU A CA 1
ATOM 1345 C C . GLU A 1 187 ? -30.828 -14.711 -0.825 1 96.88 187 GLU A C 1
ATOM 1347 O O . GLU A 1 187 ? -30.359 -15.68 -0.224 1 96.88 187 GLU A O 1
ATOM 1352 N N . ASP A 1 188 ? -30.125 -13.734 -1.298 1 97.69 188 ASP A N 1
ATOM 1353 C CA . ASP A 1 188 ? -28.672 -13.719 -1.109 1 97.69 188 ASP A CA 1
ATOM 1354 C C . ASP A 1 188 ? -28.312 -13.492 0.356 1 97.69 188 ASP A C 1
ATOM 1356 O O . ASP A 1 188 ? -27.391 -14.109 0.878 1 97.69 188 ASP A O 1
ATOM 1360 N N . ARG A 1 189 ? -29.078 -12.703 1.018 1 97.06 189 ARG A N 1
ATOM 1361 C CA . ARG A 1 189 ? -28.859 -12.406 2.43 1 97.06 189 ARG A CA 1
ATOM 1362 C C . ARG A 1 189 ? -28.953 -13.672 3.277 1 97.06 189 ARG A C 1
ATOM 1364 O O . ARG A 1 189 ? -28.203 -13.844 4.23 1 97.06 189 ARG A O 1
ATOM 1371 N N . ALA A 1 190 ? -29.875 -14.469 2.91 1 97.81 190 ALA A N 1
ATOM 1372 C CA . ALA A 1 190 ? -30.125 -15.695 3.666 1 97.81 190 ALA A CA 1
ATOM 1373 C C . ALA A 1 190 ? -28.953 -16.656 3.568 1 97.81 190 ALA A C 1
ATOM 1375 O O . ALA A 1 190 ? -28.812 -17.562 4.387 1 97.81 190 ALA A O 1
ATOM 1376 N N . ARG A 1 191 ? -28.094 -16.422 2.594 1 98.25 191 ARG A N 1
ATOM 1377 C CA . ARG A 1 191 ? -26.953 -17.312 2.393 1 98.25 191 ARG A CA 1
ATOM 1378 C C . ARG A 1 191 ? -25.766 -16.859 3.219 1 98.25 191 ARG A C 1
ATOM 1380 O O . ARG A 1 191 ? -24.797 -17.609 3.396 1 98.25 191 ARG A O 1
ATOM 1387 N N . ILE A 1 192 ? -25.766 -15.578 3.695 1 98.75 192 ILE A N 1
ATOM 1388 C CA . ILE A 1 192 ? -24.672 -15.086 4.531 1 98.75 192 ILE A CA 1
ATOM 1389 C C . ILE A 1 192 ? -24.828 -15.625 5.953 1 98.75 192 ILE A C 1
ATOM 1391 O O . ILE A 1 192 ? -25.797 -15.289 6.648 1 98.75 192 ILE A O 1
ATOM 1395 N N . THR A 1 193 ? -23.844 -16.406 6.371 1 98.69 193 THR A N 1
ATOM 1396 C CA . THR A 1 193 ? -24.031 -17.141 7.617 1 98.69 193 THR A CA 1
ATOM 1397 C C . THR A 1 193 ? -22.984 -16.734 8.648 1 98.69 193 THR A C 1
ATOM 1399 O O . THR A 1 193 ? -23.016 -17.188 9.789 1 98.69 193 THR A O 1
ATOM 1402 N N . GLY A 1 194 ? -22.062 -15.891 8.289 1 98.5 194 GLY A N 1
ATOM 1403 C CA . GLY A 1 194 ? -21.062 -15.422 9.227 1 98.5 194 GLY A CA 1
ATOM 1404 C C . GLY A 1 194 ? -20.172 -14.328 8.656 1 98.5 194 GLY A C 1
ATOM 1405 O O . GLY A 1 194 ? -20.062 -14.195 7.438 1 98.5 194 GLY A O 1
ATOM 1406 N N . PHE A 1 195 ? -19.609 -13.562 9.57 1 98.5 195 PHE A N 1
ATOM 1407 C CA . PHE A 1 195 ? -18.609 -12.555 9.227 1 98.5 195 PHE A CA 1
ATOM 1408 C C . PHE A 1 195 ? -17.281 -12.844 9.914 1 98.5 195 PHE A C 1
ATOM 1410 O O . PHE A 1 195 ? -17.25 -13.375 11.023 1 98.5 195 PHE A O 1
ATOM 1417 N N . ILE A 1 196 ? -16.172 -12.523 9.242 1 98.12 196 ILE A N 1
ATOM 1418 C CA . ILE A 1 196 ? -14.844 -12.641 9.812 1 98.12 196 ILE A CA 1
ATOM 1419 C C . ILE A 1 196 ? -14.141 -11.281 9.766 1 98.12 196 ILE A C 1
ATOM 1421 O O . ILE A 1 196 ? -14.016 -10.68 8.695 1 98.12 196 ILE A O 1
ATOM 1425 N N . VAL A 1 197 ? -13.734 -10.789 10.922 1 96.38 197 VAL A N 1
ATOM 1426 C CA . VAL A 1 197 ? -12.859 -9.625 10.969 1 96.38 197 VAL A CA 1
ATOM 1427 C C . VAL A 1 197 ? -11.406 -10.055 10.742 1 96.38 197 VAL A C 1
ATOM 1429 O O . VAL A 1 197 ? -10.875 -10.875 11.492 1 96.38 197 VAL A O 1
ATOM 1432 N N . ASN A 1 198 ? -10.859 -9.531 9.664 1 95 198 ASN A N 1
ATOM 1433 C CA . ASN A 1 198 ? -9.5 -9.922 9.305 1 95 198 ASN A CA 1
ATOM 1434 C C . ASN A 1 198 ? -8.523 -8.766 9.469 1 95 198 ASN A C 1
ATOM 1436 O O . ASN A 1 198 ? -8.93 -7.602 9.477 1 95 198 ASN A O 1
ATOM 1440 N N . LYS A 1 199 ? -7.211 -9.023 9.742 1 91.44 199 LYS A N 1
ATOM 1441 C CA . LYS A 1 199 ? -6.09 -8.094 9.812 1 91.44 199 LYS A CA 1
ATOM 1442 C C . LYS A 1 199 ? -6.195 -7.199 11.047 1 91.44 199 LYS A C 1
ATOM 1444 O O . LYS A 1 199 ? -5.934 -5.996 10.969 1 91.44 199 LYS A O 1
ATOM 1449 N N . PHE A 1 200 ? -6.688 -7.742 12.148 1 89.88 200 PHE A N 1
ATOM 1450 C CA . PHE A 1 200 ? -6.867 -6.98 13.375 1 89.88 200 PHE A CA 1
ATOM 1451 C C . PHE A 1 200 ? -5.531 -6.762 14.078 1 89.88 200 PHE A C 1
ATOM 1453 O O . PHE A 1 200 ? -4.719 -7.684 14.172 1 89.88 200 PHE A O 1
ATOM 1460 N N . ARG A 1 201 ? -5.398 -5.449 14.438 1 80.5 201 ARG A N 1
ATOM 1461 C CA . ARG A 1 201 ? -4.246 -5.094 15.258 1 80.5 201 ARG A CA 1
ATOM 1462 C C . ARG A 1 201 ? -4.684 -4.594 16.625 1 80.5 201 ARG A C 1
ATOM 1464 O O . ARG A 1 201 ? -5.586 -3.762 16.734 1 80.5 201 ARG A O 1
ATOM 1471 N N . GLY A 1 202 ? -4.289 -5.215 17.734 1 75.94 202 GLY A N 1
ATOM 1472 C CA . GLY A 1 202 ? -4.582 -4.664 19.047 1 75.94 202 GLY A CA 1
ATOM 1473 C C . GLY A 1 202 ? -5.363 -5.621 19.938 1 75.94 202 GLY A C 1
ATOM 1474 O O . GLY A 1 202 ? -5.242 -6.84 19.797 1 75.94 202 GLY A O 1
ATOM 1475 N N . ASP A 1 203 ? -6.117 -4.945 20.828 1 77.31 203 ASP A N 1
ATOM 1476 C CA . ASP A 1 203 ? -6.867 -5.695 21.844 1 77.31 203 ASP A CA 1
ATOM 1477 C C . ASP A 1 203 ? -8.297 -5.973 21.359 1 77.31 203 ASP A C 1
ATOM 1479 O O . ASP A 1 203 ? -9.109 -5.055 21.266 1 77.31 203 ASP A O 1
ATOM 1483 N N . VAL A 1 204 ? -8.609 -7.211 21.172 1 81.62 204 VAL A N 1
ATOM 1484 C CA . VAL A 1 204 ? -9.883 -7.66 20.625 1 81.62 204 VAL A CA 1
ATOM 1485 C C . VAL A 1 204 ? -11.016 -7.242 21.562 1 81.62 204 VAL A C 1
ATOM 1487 O O . VAL A 1 204 ? -12.148 -7.035 21.109 1 81.62 204 VAL A O 1
ATOM 1490 N N . SER A 1 205 ? -10.711 -7.09 22.828 1 78.38 205 SER A N 1
ATOM 1491 C CA . SER A 1 205 ? -11.742 -6.734 23.797 1 78.38 205 SER A CA 1
ATOM 1492 C C . SER A 1 205 ? -12.367 -5.383 23.453 1 78.38 205 SER A C 1
ATOM 1494 O O . SER A 1 205 ? -13.523 -5.129 23.797 1 78.38 205 SER A O 1
ATOM 1496 N N . LEU A 1 206 ? -11.648 -4.605 22.75 1 74.38 206 LEU A N 1
ATOM 1497 C CA . LEU A 1 206 ? -12.133 -3.281 22.375 1 74.38 206 LEU A CA 1
ATOM 1498 C C . LEU A 1 206 ? -13.102 -3.371 21.203 1 74.38 206 LEU A C 1
ATOM 1500 O O . LEU A 1 206 ? -13.867 -2.438 20.953 1 74.38 206 LEU A O 1
ATOM 1504 N N . LEU A 1 207 ? -13.078 -4.531 20.562 1 81.75 207 LEU A N 1
ATOM 1505 C CA . LEU A 1 207 ? -13.891 -4.715 19.359 1 81.75 207 LEU A CA 1
ATOM 1506 C C . LEU A 1 207 ? -15.195 -5.426 19.688 1 81.75 207 LEU A C 1
ATOM 1508 O O . LEU A 1 207 ? -16.172 -5.301 18.953 1 81.75 207 LEU A O 1
ATOM 1512 N N . THR A 1 208 ? -15.281 -6.086 20.812 1 83.12 208 THR A N 1
ATOM 1513 C CA . THR A 1 208 ? -16.375 -7 21.156 1 83.12 208 THR A CA 1
ATOM 1514 C C . THR A 1 208 ? -17.703 -6.273 21.141 1 83.12 208 THR A C 1
ATOM 1516 O O . THR A 1 208 ? -18.672 -6.754 20.547 1 83.12 208 THR A O 1
ATOM 1519 N N . PRO A 1 209 ? -17.766 -5.07 21.688 1 80.62 209 PRO A N 1
ATOM 1520 C CA . PRO A 1 209 ? -19.062 -4.383 21.625 1 80.62 209 PRO A CA 1
ATOM 1521 C C . PRO A 1 209 ? -19.516 -4.094 20.203 1 80.62 209 PRO A C 1
ATOM 1523 O O . PRO A 1 209 ? -20.719 -4.094 19.922 1 80.62 209 PRO A O 1
ATOM 1526 N N . GLY A 1 210 ? -18.656 -3.906 19.391 1 85.56 210 GLY A N 1
ATOM 1527 C CA . GLY A 1 210 ? -18.969 -3.633 18 1 85.56 210 GLY A CA 1
ATOM 1528 C C . GLY A 1 210 ? -19.469 -4.852 17.25 1 85.56 210 GLY A C 1
ATOM 1529 O O . GLY A 1 210 ? -20.328 -4.738 16.375 1 85.56 210 GLY A O 1
ATOM 1530 N N . LEU A 1 211 ? -19.062 -6.012 17.672 1 90.12 211 LEU A N 1
ATOM 1531 C CA . LEU A 1 211 ? -19.453 -7.246 17 1 90.12 211 LEU A CA 1
ATOM 1532 C C . LEU A 1 211 ? -20.938 -7.543 17.219 1 90.12 211 LEU A C 1
ATOM 1534 O O . LEU A 1 211 ? -21.609 -8.039 16.312 1 90.12 211 LEU A O 1
ATOM 1538 N N . ASP A 1 212 ? -21.422 -7.168 18.328 1 91.5 212 ASP A N 1
ATOM 1539 C CA . ASP A 1 212 ? -22.828 -7.383 18.641 1 91.5 212 ASP A CA 1
ATOM 1540 C C . ASP A 1 212 ? -23.734 -6.492 17.797 1 91.5 212 ASP A C 1
ATOM 1542 O O . ASP A 1 212 ? -24.844 -6.887 17.438 1 91.5 212 ASP A O 1
ATOM 1546 N N . VAL A 1 213 ? -23.219 -5.391 17.5 1 92.25 213 VAL A N 1
ATOM 1547 C CA . VAL A 1 213 ? -23.984 -4.449 16.688 1 92.25 213 VAL A CA 1
ATOM 1548 C C . VAL A 1 213 ? -24.25 -5.051 15.305 1 92.25 213 VAL A C 1
ATOM 1550 O O . VAL A 1 213 ? -25.344 -4.902 14.75 1 92.25 213 VAL A O 1
ATOM 1553 N N . VAL A 1 214 ? -23.281 -5.734 14.781 1 94.81 214 VAL A N 1
ATOM 1554 C CA . VAL A 1 214 ? -23.438 -6.379 13.484 1 94.81 214 VAL A CA 1
ATOM 1555 C C . VAL A 1 214 ? -24.531 -7.438 13.562 1 94.81 214 VAL A C 1
ATOM 1557 O O . VAL A 1 214 ? -25.422 -7.484 12.703 1 94.81 214 VAL A O 1
ATOM 1560 N N . HIS A 1 215 ? -24.469 -8.211 14.609 1 95.25 215 HIS A N 1
ATOM 1561 C CA . HIS A 1 215 ? -25.469 -9.266 14.797 1 95.25 215 HIS A CA 1
ATOM 1562 C C . HIS A 1 215 ? -26.875 -8.672 14.953 1 95.25 215 HIS A C 1
ATOM 1564 O O . HIS A 1 215 ? -27.844 -9.211 14.422 1 95.25 215 HIS A O 1
ATOM 1570 N N . GLU A 1 216 ? -26.969 -7.605 15.609 1 94.81 216 GLU A N 1
ATOM 1571 C CA . GLU A 1 216 ? -28.25 -6.953 15.836 1 94.81 216 GLU A CA 1
ATOM 1572 C C . GLU A 1 216 ? -28.844 -6.43 14.539 1 94.81 216 GLU A C 1
ATOM 1574 O O . GLU A 1 216 ? -30.062 -6.496 14.328 1 94.81 216 GLU A O 1
ATOM 1579 N N . HIS A 1 217 ? -28.047 -6.012 13.688 1 95.44 217 HIS A N 1
ATOM 1580 C CA . HIS A 1 217 ? -28.5 -5.395 12.453 1 95.44 217 HIS A CA 1
ATOM 1581 C C . HIS A 1 217 ? -28.781 -6.445 11.383 1 95.44 217 HIS A C 1
ATOM 1583 O O . HIS A 1 217 ? -29.641 -6.25 10.516 1 95.44 217 HIS A O 1
ATOM 1589 N N . THR A 1 218 ? -28.047 -7.574 11.438 1 97.06 218 THR A N 1
ATOM 1590 C CA . THR A 1 218 ? -28.078 -8.484 10.297 1 97.06 218 THR A CA 1
ATOM 1591 C C . THR A 1 218 ? -28.672 -9.836 10.703 1 97.06 218 THR A C 1
ATOM 1593 O O . THR A 1 218 ? -29.078 -10.617 9.844 1 97.06 218 THR A O 1
ATOM 1596 N N . GLY A 1 219 ? -28.609 -10.133 12.016 1 96.94 219 GLY A N 1
ATOM 1597 C CA . GLY A 1 219 ? -28.953 -11.469 12.484 1 96.94 219 GLY A CA 1
ATOM 1598 C C . GLY A 1 219 ? -27.844 -12.484 12.25 1 96.94 219 GLY A C 1
ATOM 1599 O O . GLY A 1 219 ? -27.984 -13.656 12.602 1 96.94 219 GLY A O 1
ATOM 1600 N N . VAL A 1 220 ? -26.781 -12.094 11.656 1 98.12 220 VAL A N 1
ATOM 1601 C CA . VAL A 1 220 ? -25.656 -12.961 11.328 1 98.12 220 VAL A CA 1
ATOM 1602 C C . VAL A 1 220 ? -24.484 -12.672 12.273 1 98.12 220 VAL A C 1
ATOM 1604 O O . VAL A 1 220 ? -24.125 -11.516 12.5 1 98.12 220 VAL A O 1
ATOM 1607 N N . PRO A 1 221 ? -23.859 -13.633 12.859 1 96.75 221 PRO A N 1
ATOM 1608 C CA . PRO A 1 221 ? -22.797 -13.391 13.844 1 96.75 221 PRO A CA 1
ATOM 1609 C C . PRO A 1 221 ? -21.453 -13.102 13.188 1 96.75 221 PRO A C 1
ATOM 1611 O O . PRO A 1 221 ? -21.188 -13.57 12.078 1 96.75 221 PRO A O 1
ATOM 1614 N N . VAL A 1 222 ? -20.656 -12.289 13.906 1 96.75 222 VAL A N 1
ATOM 1615 C CA . VAL A 1 222 ? -19.219 -12.281 13.633 1 96.75 222 VAL A CA 1
ATOM 1616 C C . VAL A 1 222 ? -18.562 -13.477 14.305 1 96.75 222 VAL A C 1
ATOM 1618 O O . VAL A 1 222 ? -18.547 -13.578 15.539 1 96.75 222 VAL A O 1
ATOM 1621 N N . ILE A 1 223 ? -17.969 -14.328 13.531 1 97.31 223 ILE A N 1
ATOM 1622 C CA . ILE A 1 223 ? -17.641 -15.648 14.062 1 97.31 223 ILE A CA 1
ATOM 1623 C C . ILE A 1 223 ? -16.156 -15.688 14.469 1 97.31 223 ILE A C 1
ATOM 1625 O O . ILE A 1 223 ? -15.711 -16.641 15.102 1 97.31 223 ILE A O 1
ATOM 1629 N N . GLY A 1 224 ? -15.414 -14.648 14.109 1 95.38 224 GLY A N 1
ATOM 1630 C CA . GLY A 1 224 ? -14.016 -14.625 14.523 1 95.38 224 GLY A CA 1
ATOM 1631 C C . GLY A 1 224 ? -13.305 -13.344 14.133 1 95.38 224 GLY A C 1
ATOM 1632 O O . GLY A 1 224 ? -13.781 -12.594 13.273 1 95.38 224 GLY A O 1
ATOM 1633 N N . VAL A 1 225 ? -12.211 -13.086 14.867 1 95.38 225 VAL A N 1
ATOM 1634 C CA . VAL A 1 225 ? -11.289 -11.984 14.609 1 95.38 225 VAL A CA 1
ATOM 1635 C C . VAL A 1 225 ? -9.883 -12.531 14.398 1 95.38 225 VAL A C 1
ATOM 1637 O O . VAL A 1 225 ? -9.266 -13.062 15.328 1 95.38 225 VAL A O 1
ATOM 1640 N N . VAL A 1 226 ? -9.445 -12.414 13.172 1 95.12 226 VAL A N 1
ATOM 1641 C CA . VAL A 1 226 ? -8.125 -12.945 12.844 1 95.12 226 VAL A CA 1
ATOM 1642 C C . VAL A 1 226 ? -7.098 -11.812 12.852 1 95.12 226 VAL A C 1
ATOM 1644 O O . VAL A 1 226 ? -7.289 -10.789 12.195 1 95.12 226 VAL A O 1
ATOM 1647 N N . PRO A 1 227 ? -6.047 -11.953 13.602 1 92.12 227 PRO A N 1
ATOM 1648 C CA . PRO A 1 227 ? -5.031 -10.898 13.656 1 92.12 227 PRO A CA 1
ATOM 1649 C C . PRO A 1 227 ? -4.238 -10.773 12.359 1 92.12 227 PRO A C 1
ATOM 1651 O O . PRO A 1 227 ? -4.242 -11.695 11.539 1 92.12 227 PRO A O 1
ATOM 1654 N N . PHE A 1 228 ? -3.623 -9.633 12.234 1 85.81 228 PHE A N 1
ATOM 1655 C CA . PHE A 1 228 ? -2.656 -9.453 11.156 1 85.81 228 PHE A CA 1
ATOM 1656 C C . PHE A 1 228 ? -1.477 -10.406 11.32 1 85.81 228 PHE A C 1
ATOM 1658 O O . PHE A 1 228 ? -0.852 -10.453 12.383 1 85.81 228 PHE A O 1
ATOM 1665 N N . VAL A 1 229 ? -1.279 -11.211 10.297 1 82.56 229 VAL A N 1
ATOM 1666 C CA . VAL A 1 229 ? -0.165 -12.148 10.336 1 82.56 229 VAL A CA 1
ATOM 1667 C C . VAL A 1 229 ? 1.059 -11.531 9.664 1 82.56 229 VAL A C 1
ATOM 1669 O O . VAL A 1 229 ? 1.046 -11.273 8.453 1 82.56 229 VAL A O 1
ATOM 1672 N N . HIS A 1 230 ? 2.061 -11.297 10.438 1 73.12 230 HIS A N 1
ATOM 1673 C CA . HIS A 1 230 ? 3.283 -10.664 9.953 1 73.12 230 HIS A CA 1
ATOM 1674 C C . HIS A 1 230 ? 4.137 -11.656 9.164 1 73.12 230 HIS A C 1
ATOM 1676 O O . HIS A 1 230 ? 4.062 -12.867 9.398 1 73.12 230 HIS A O 1
ATOM 1682 N N . GLY A 1 231 ? 4.914 -11.172 8.266 1 66.5 231 GLY A N 1
ATOM 1683 C CA . GLY A 1 231 ? 5.926 -11.961 7.586 1 66.5 231 GLY A CA 1
ATOM 1684 C C . GLY A 1 231 ? 5.375 -12.766 6.426 1 66.5 231 GLY A C 1
ATOM 1685 O O . GLY A 1 231 ? 6.09 -13.578 5.828 1 66.5 231 GLY A O 1
ATOM 1686 N N . LEU A 1 232 ? 4.102 -12.547 6.227 1 72.69 232 LEU A N 1
ATOM 1687 C CA . LEU A 1 232 ? 3.529 -13.266 5.09 1 72.69 232 LEU A CA 1
ATOM 1688 C C . LEU A 1 232 ? 3.891 -12.586 3.777 1 72.69 232 LEU A C 1
ATOM 1690 O O . LEU A 1 232 ? 3.848 -11.352 3.678 1 72.69 232 LEU A O 1
ATOM 1694 N N . TRP A 1 233 ? 4.602 -13.164 2.975 1 63.41 233 TRP A N 1
ATOM 1695 C CA . TRP A 1 233 ? 4.824 -12.656 1.624 1 63.41 233 TRP A CA 1
ATOM 1696 C C . TRP A 1 233 ? 4.203 -13.586 0.587 1 63.41 233 TRP A C 1
ATOM 1698 O O . TRP A 1 233 ? 4.852 -13.953 -0.395 1 63.41 233 TRP A O 1
ATOM 1708 N N . VAL A 1 234 ? 3.148 -14.141 0.9 1 56.22 234 VAL A N 1
ATOM 1709 C CA . VAL A 1 234 ? 2.48 -15.117 0.043 1 56.22 234 VAL A CA 1
ATOM 1710 C C . VAL A 1 234 ? 1.979 -14.43 -1.227 1 56.22 234 VAL A C 1
ATOM 1712 O O . VAL A 1 234 ? 1.711 -13.227 -1.225 1 56.22 234 VAL A O 1
ATOM 1715 N N . ASP A 1 235 ? 2.211 -15.148 -2.375 1 52.16 235 ASP A N 1
ATOM 1716 C CA . ASP A 1 235 ? 1.851 -14.805 -3.746 1 52.16 235 ASP A CA 1
ATOM 1717 C C . ASP A 1 235 ? 0.561 -13.984 -3.787 1 52.16 235 ASP A C 1
ATOM 1719 O O . ASP A 1 235 ? -0.521 -14.539 -4.004 1 52.16 235 ASP A O 1
ATOM 1723 N N . ALA A 1 236 ? 0.622 -13.008 -2.963 1 48.12 236 ALA A N 1
ATOM 1724 C CA . ALA A 1 236 ? -0.625 -12.25 -2.928 1 48.12 236 ALA A CA 1
ATOM 1725 C C . ALA A 1 236 ? -1.01 -11.766 -4.324 1 48.12 236 ALA A C 1
ATOM 1727 O O . ALA A 1 236 ? -0.152 -11.32 -5.094 1 48.12 236 ALA A O 1
ATOM 1728 N N . GLU A 1 237 ? -1.88 -12.648 -4.938 1 44.88 237 GLU A N 1
ATOM 1729 C CA . GLU A 1 237 ? -2.467 -12.312 -6.23 1 44.88 237 GLU A CA 1
ATOM 1730 C C . GLU A 1 237 ? -2.24 -10.844 -6.57 1 44.88 237 GLU A C 1
ATOM 1732 O O . GLU A 1 237 ? -1.904 -10.508 -7.707 1 44.88 237 GLU A O 1
ATOM 1737 N N . ASP A 1 238 ? -2.711 -10.031 -5.656 1 42.88 238 ASP A N 1
ATOM 1738 C CA . ASP A 1 238 ? -2.719 -8.641 -6.074 1 42.88 238 ASP A CA 1
ATOM 1739 C C . ASP A 1 238 ? -1.472 -7.906 -5.582 1 42.88 238 ASP A C 1
ATOM 1741 O O . ASP A 1 238 ? -1.562 -7.016 -4.734 1 42.88 238 ASP A O 1
ATOM 1745 N N . SER A 1 239 ? -0.43 -8.773 -5.477 1 39.03 239 SER A N 1
ATOM 1746 C CA . SER A 1 239 ? 0.87 -8.195 -5.156 1 39.03 239 SER A CA 1
ATOM 1747 C C . SER A 1 239 ? 1.025 -6.809 -5.777 1 39.03 239 SER A C 1
ATOM 1749 O O . SER A 1 239 ? 2.09 -6.195 -5.68 1 39.03 239 SER A O 1
ATOM 1751 N N . LEU A 1 240 ? 0.185 -6.605 -6.742 1 37.34 240 LEU A N 1
ATOM 1752 C CA . LEU A 1 240 ? 0.242 -5.266 -7.312 1 37.34 240 LEU A CA 1
ATOM 1753 C C . LEU A 1 240 ? 0.072 -4.203 -6.23 1 37.34 240 LEU A C 1
ATOM 1755 O O . LEU A 1 240 ? 0.098 -3.006 -6.52 1 37.34 240 LEU A O 1
ATOM 1759 N N . GLY A 1 241 ? -0.344 -4.781 -5.203 1 40.97 241 GLY A N 1
ATOM 1760 C CA . GLY A 1 241 ? -0.394 -3.754 -4.176 1 40.97 241 GLY A CA 1
ATOM 1761 C C . GLY A 1 241 ? 0.977 -3.238 -3.779 1 40.97 241 GLY A C 1
ATOM 1762 O O . GLY A 1 241 ? 1.112 -2.521 -2.785 1 40.97 241 GLY A O 1
ATOM 1763 N N . THR A 1 242 ? 1.947 -4.02 -4.375 1 40.59 242 THR A N 1
ATOM 1764 C CA . THR A 1 242 ? 3.273 -3.549 -3.988 1 40.59 242 THR A CA 1
ATOM 1765 C C . THR A 1 242 ? 3.557 -2.176 -4.594 1 40.59 242 THR A C 1
ATOM 1767 O O . THR A 1 242 ? 3.439 -1.989 -5.805 1 40.59 242 THR A O 1
ATOM 1770 N N . VAL A 1 243 ? 3.379 -1.293 -3.957 1 41.94 243 VAL A N 1
ATOM 1771 C CA . VAL A 1 243 ? 3.795 0.063 -4.301 1 41.94 243 VAL A CA 1
ATOM 1772 C C . VAL A 1 243 ? 5.242 0.051 -4.789 1 41.94 243 VAL A C 1
ATOM 1774 O O . VAL A 1 243 ? 6.059 -0.74 -4.312 1 41.94 243 VAL A O 1
ATOM 1777 N N . ALA A 1 244 ? 5.496 0.557 -5.949 1 42.25 244 ALA A N 1
ATOM 1778 C CA . ALA A 1 244 ? 6.871 0.8 -6.379 1 42.25 244 ALA A CA 1
ATOM 1779 C C . ALA A 1 244 ? 7.734 1.273 -5.215 1 42.25 244 ALA A C 1
ATOM 1781 O O . ALA A 1 244 ? 7.305 2.111 -4.414 1 42.25 244 ALA A O 1
ATOM 1782 N N . GLY A 1 245 ? 9.016 0.389 -4.98 1 49.97 245 GLY A N 1
ATOM 1783 C CA . GLY A 1 245 ? 9.969 0.672 -3.918 1 49.97 245 GLY A CA 1
ATOM 1784 C C . GLY A 1 245 ? 9.859 -0.286 -2.746 1 49.97 245 GLY A C 1
ATOM 1785 O O . GLY A 1 245 ? 10.719 -0.296 -1.863 1 49.97 245 GLY A O 1
ATOM 1786 N N . GLY A 1 246 ? 8.891 -1.158 -2.92 1 59.03 246 GLY A N 1
ATOM 1787 C CA . GLY A 1 246 ? 8.695 -2.053 -1.789 1 59.03 246 GLY A CA 1
ATOM 1788 C C . GLY A 1 246 ? 9.68 -3.207 -1.766 1 59.03 246 GLY A C 1
ATOM 1789 O O . GLY A 1 246 ? 10.109 -3.686 -2.816 1 59.03 246 GLY A O 1
ATOM 1790 N N . GLN A 1 247 ? 10.203 -3.459 -0.644 1 67.75 247 GLN A N 1
ATOM 1791 C CA . GLN A 1 247 ? 11.031 -4.648 -0.447 1 67.75 247 GLN A CA 1
ATOM 1792 C C . GLN A 1 247 ? 10.203 -5.922 -0.614 1 67.75 247 GLN A C 1
ATOM 1794 O O . GLN A 1 247 ? 9.062 -5.992 -0.16 1 67.75 247 GLN A O 1
ATOM 1799 N N . VAL A 1 248 ? 10.836 -6.801 -1.446 1 75.94 248 VAL A N 1
ATOM 1800 C CA . VAL A 1 248 ? 10.188 -8.086 -1.69 1 75.94 248 VAL A CA 1
ATOM 1801 C C . VAL A 1 248 ? 10.711 -9.125 -0.697 1 75.94 248 VAL A C 1
ATOM 1803 O O . VAL A 1 248 ? 11.914 -9.18 -0.425 1 75.94 248 VAL A O 1
ATOM 1806 N N . GLY A 1 249 ? 9.734 -9.859 -0.059 1 74.31 249 GLY A N 1
ATOM 1807 C CA . GLY A 1 249 ? 10.148 -10.984 0.767 1 74.31 249 GLY A CA 1
ATOM 1808 C C . GLY A 1 249 ? 10.414 -10.602 2.209 1 74.31 249 GLY A C 1
ATOM 1809 O O . GLY A 1 249 ? 10.156 -9.469 2.613 1 74.31 249 GLY A O 1
ATOM 1810 N N . PRO A 1 250 ? 10.938 -11.555 2.998 1 71 250 PRO A N 1
ATOM 1811 C CA . PRO A 1 250 ? 11.102 -11.359 4.441 1 71 250 PRO A CA 1
ATOM 1812 C C . PRO A 1 250 ? 12.289 -10.469 4.789 1 71 250 PRO A C 1
ATOM 1814 O O . PRO A 1 250 ? 12.312 -9.867 5.867 1 71 250 PRO A O 1
ATOM 1817 N N . GLY A 1 251 ? 13.258 -10.43 3.922 1 74 251 GLY A N 1
ATOM 1818 C CA . GLY A 1 251 ? 14.422 -9.609 4.207 1 74 251 GLY A CA 1
ATOM 1819 C C . GLY A 1 251 ? 15.297 -10.18 5.305 1 74 251 GLY A C 1
ATOM 1820 O O . GLY A 1 251 ? 15.68 -9.469 6.238 1 74 251 GLY A O 1
ATOM 1821 N N . TYR A 1 252 ? 15.695 -11.445 5.254 1 79.75 252 TYR A N 1
ATOM 1822 C CA . TYR A 1 252 ? 16.562 -12.086 6.238 1 79.75 252 TYR A CA 1
ATOM 1823 C C . TYR A 1 252 ? 17.953 -11.469 6.223 1 79.75 252 TYR A C 1
ATOM 1825 O O . TYR A 1 252 ? 18.484 -11.141 5.156 1 79.75 252 TYR A O 1
ATOM 1833 N N . PRO A 1 253 ? 18.594 -11.336 7.375 1 81.62 253 PRO A N 1
ATOM 1834 C CA . PRO A 1 253 ? 19.938 -10.781 7.438 1 81.62 253 PRO A CA 1
ATOM 1835 C C . PRO A 1 253 ? 20.969 -11.633 6.699 1 81.62 253 PRO A C 1
ATOM 1837 O O . PRO A 1 253 ? 20.797 -12.852 6.602 1 81.62 253 PRO A O 1
ATOM 1840 N N . PRO A 1 254 ? 22 -10.977 6.223 1 87.56 254 PRO A N 1
ATOM 1841 C CA . PRO A 1 254 ? 23.016 -11.734 5.508 1 87.56 254 PRO A CA 1
ATOM 1842 C C . PRO A 1 254 ? 23.797 -12.688 6.422 1 87.56 254 PRO A C 1
ATOM 1844 O O . PRO A 1 254 ? 23.938 -12.422 7.617 1 87.56 254 PRO A O 1
ATOM 1847 N N . LEU A 1 255 ? 24.234 -13.742 5.852 1 90.94 255 LEU A N 1
ATOM 1848 C CA . LEU A 1 255 ? 25.109 -14.68 6.559 1 90.94 255 LEU A CA 1
ATOM 1849 C C . LEU A 1 255 ? 26.531 -14.164 6.598 1 90.94 255 LEU A C 1
ATOM 1851 O O . LEU A 1 255 ? 27.281 -14.461 7.535 1 90.94 255 LEU A O 1
ATOM 1855 N N . GLY A 1 256 ? 26.875 -13.414 5.574 1 90 256 GLY A N 1
ATOM 1856 C CA . GLY A 1 256 ? 28.188 -12.789 5.516 1 90 256 GLY A CA 1
ATOM 1857 C C . GLY A 1 256 ? 28.156 -11.297 5.809 1 90 256 GLY A C 1
ATOM 1858 O O . GLY A 1 256 ? 27.266 -10.82 6.512 1 90 256 GLY A O 1
ATOM 1859 N N . ASP A 1 257 ? 29.188 -10.562 5.305 1 83.88 257 ASP A N 1
ATOM 1860 C CA . ASP A 1 257 ? 29.328 -9.156 5.66 1 83.88 257 ASP A CA 1
ATOM 1861 C C . ASP A 1 257 ? 28.797 -8.25 4.547 1 83.88 257 ASP A C 1
ATOM 1863 O O . ASP A 1 257 ? 28.859 -7.027 4.648 1 83.88 257 ASP A O 1
ATOM 1867 N N . GLU A 1 258 ? 28.297 -8.938 3.465 1 85.44 258 GLU A N 1
ATOM 1868 C CA . GLU A 1 258 ? 27.766 -8.156 2.355 1 85.44 258 GLU A CA 1
ATOM 1869 C C . GLU A 1 258 ? 26.406 -8.68 1.917 1 85.44 258 GLU A C 1
ATOM 1871 O O . GLU A 1 258 ? 26.016 -9.797 2.26 1 85.44 258 GLU A O 1
ATOM 1876 N N . VAL A 1 259 ? 25.734 -7.801 1.198 1 87.81 259 VAL A N 1
ATOM 1877 C CA . VAL A 1 259 ? 24.422 -8.141 0.666 1 87.81 259 VAL A CA 1
ATOM 1878 C C . VAL A 1 259 ? 24.453 -8.086 -0.86 1 87.81 259 VAL A C 1
ATOM 1880 O O . VAL A 1 259 ? 25.391 -7.555 -1.449 1 87.81 259 VAL A O 1
ATOM 1883 N N . LEU A 1 260 ? 23.484 -8.703 -1.472 1 93 260 LEU A N 1
ATOM 1884 C CA . LEU A 1 260 ? 23.219 -8.531 -2.895 1 93 260 LEU A CA 1
ATOM 1885 C C . LEU A 1 260 ? 21.953 -7.711 -3.107 1 93 260 LEU A C 1
ATOM 1887 O O . LEU A 1 260 ? 20.953 -7.922 -2.416 1 93 260 LEU A O 1
ATOM 1891 N N . THR A 1 261 ? 22.047 -6.742 -3.961 1 89.38 261 THR A N 1
ATOM 1892 C CA . THR A 1 261 ? 20.859 -5.957 -4.309 1 89.38 261 THR A CA 1
ATOM 1893 C C . THR A 1 261 ? 20.328 -6.367 -5.68 1 89.38 261 THR A C 1
ATOM 1895 O O . THR A 1 261 ? 21.094 -6.531 -6.629 1 89.38 261 THR A O 1
ATOM 1898 N N . VAL A 1 262 ? 19.016 -6.574 -5.727 1 93.75 262 VAL A N 1
ATOM 1899 C CA . VAL A 1 262 ? 18.328 -6.957 -6.961 1 93.75 262 VAL A CA 1
ATOM 1900 C C . VAL A 1 262 ? 17.281 -5.914 -7.316 1 93.75 262 VAL A C 1
ATOM 1902 O O . VAL A 1 262 ? 16.391 -5.617 -6.512 1 93.75 262 VAL A O 1
ATOM 1905 N N . ALA A 1 263 ? 17.391 -5.34 -8.484 1 91.31 263 ALA A N 1
ATOM 1906 C CA . ALA A 1 263 ? 16.375 -4.43 -9.016 1 91.31 263 ALA A CA 1
ATOM 1907 C C . ALA A 1 263 ? 15.469 -5.141 -10.023 1 91.31 263 ALA A C 1
ATOM 1909 O O . ALA A 1 263 ? 15.914 -5.484 -11.117 1 91.31 263 ALA A O 1
ATOM 1910 N N . ALA A 1 264 ? 14.289 -5.395 -9.609 1 94.38 264 ALA A N 1
ATOM 1911 C CA . ALA A 1 264 ? 13.297 -5.957 -10.523 1 94.38 264 ALA A CA 1
ATOM 1912 C C . ALA A 1 264 ? 12.422 -4.859 -11.133 1 94.38 264 ALA A C 1
ATOM 1914 O O . ALA A 1 264 ? 11.789 -4.09 -10.406 1 94.38 264 ALA A O 1
ATOM 1915 N N . VAL A 1 265 ? 12.398 -4.859 -12.438 1 94.12 265 VAL A N 1
ATOM 1916 C CA . VAL A 1 265 ? 11.648 -3.795 -13.094 1 94.12 265 VAL A CA 1
ATOM 1917 C C . VAL A 1 265 ? 10.148 -4.062 -12.969 1 94.12 265 VAL A C 1
ATOM 1919 O O . VAL A 1 265 ? 9.664 -5.125 -13.367 1 94.12 265 VAL A O 1
ATOM 1922 N N . ARG A 1 266 ? 9.461 -3.148 -12.422 1 91.12 266 ARG A N 1
ATOM 1923 C CA . ARG A 1 266 ? 8.016 -3.266 -12.266 1 91.12 266 ARG A CA 1
ATOM 1924 C C . ARG A 1 266 ? 7.297 -2.889 -13.555 1 91.12 266 ARG A C 1
ATOM 1926 O O . ARG A 1 266 ? 6.715 -1.806 -13.656 1 91.12 266 ARG A O 1
ATOM 1933 N N . LEU A 1 267 ? 7.207 -3.764 -14.461 1 92.88 267 LEU A N 1
ATOM 1934 C CA . LEU A 1 267 ? 6.5 -3.531 -15.719 1 92.88 267 LEU A CA 1
ATOM 1935 C C . LEU A 1 267 ? 5.012 -3.309 -15.469 1 92.88 267 LEU A C 1
ATOM 1937 O O . LEU A 1 267 ? 4.445 -3.869 -14.531 1 92.88 267 LEU A O 1
ATOM 1941 N N . PRO A 1 268 ? 4.34 -2.586 -16.297 1 87.88 268 PRO A N 1
ATOM 1942 C CA . PRO A 1 268 ? 2.9 -2.355 -16.156 1 87.88 268 PRO A CA 1
ATOM 1943 C C . PRO A 1 268 ? 2.09 -3.65 -16.172 1 87.88 268 PRO A C 1
ATOM 1945 O O . PRO A 1 268 ? 1.1 -3.773 -15.453 1 87.88 268 PRO A O 1
ATOM 1948 N N . ARG A 1 269 ? 2.523 -4.648 -16.938 1 90.75 269 ARG A N 1
ATOM 1949 C CA . ARG A 1 269 ? 1.799 -5.906 -17.062 1 90.75 269 ARG A CA 1
ATOM 1950 C C . ARG A 1 269 ? 2.674 -7.086 -16.641 1 90.75 269 ARG A C 1
ATOM 1952 O O . ARG A 1 269 ? 2.713 -8.109 -17.328 1 90.75 269 ARG A O 1
ATOM 1959 N N . VAL A 1 270 ? 3.35 -6.844 -15.516 1 91.75 270 VAL A N 1
ATOM 1960 C CA . VAL A 1 270 ? 4.23 -7.871 -14.969 1 91.75 270 VAL A CA 1
ATOM 1961 C C . VAL A 1 270 ? 3.451 -9.172 -14.773 1 91.75 270 VAL A C 1
ATOM 1963 O O . VAL A 1 270 ? 2.295 -9.148 -14.344 1 91.75 270 VAL A O 1
ATOM 1966 N N . SER A 1 271 ? 4.078 -10.227 -15.125 1 91.69 271 SER A N 1
ATOM 1967 C CA . SER A 1 271 ? 3.508 -11.547 -14.883 1 91.69 271 SER A CA 1
ATOM 1968 C C . SER A 1 271 ? 4.465 -12.422 -14.086 1 91.69 271 SER A C 1
ATOM 1970 O O . SER A 1 271 ? 5.684 -12.297 -14.211 1 91.69 271 SER A O 1
ATOM 1972 N N . ASN A 1 272 ? 3.852 -13.219 -13.18 1 91.56 272 ASN A N 1
ATOM 1973 C CA . ASN A 1 272 ? 4.57 -14.211 -12.383 1 91.56 272 ASN A CA 1
ATOM 1974 C C . ASN A 1 272 ? 5.672 -13.562 -11.547 1 91.56 272 ASN A C 1
ATOM 1976 O O . ASN A 1 272 ? 6.824 -14 -11.586 1 91.56 272 ASN A O 1
ATOM 1980 N N . ALA A 1 273 ? 5.32 -12.641 -10.812 1 86.88 273 ALA A N 1
ATOM 1981 C CA . ALA A 1 273 ? 6.188 -11.922 -9.891 1 86.88 273 ALA A CA 1
ATOM 1982 C C . ALA A 1 273 ? 6.879 -12.875 -8.922 1 86.88 273 ALA A C 1
ATOM 1984 O O . ALA A 1 273 ? 7.902 -12.531 -8.328 1 86.88 273 ALA A O 1
ATOM 1985 N N . THR A 1 274 ? 6.406 -14.086 -8.852 1 86.31 274 THR A N 1
ATOM 1986 C CA . THR A 1 274 ? 6.945 -15.094 -7.941 1 86.31 274 THR A CA 1
ATOM 1987 C C . THR A 1 274 ? 8.391 -15.422 -8.297 1 86.31 274 THR A C 1
ATOM 1989 O O . THR A 1 274 ? 9.156 -15.883 -7.445 1 86.31 274 THR A O 1
ATOM 1992 N N . ASP A 1 275 ? 8.734 -15.18 -9.539 1 93.06 275 ASP A N 1
ATOM 1993 C CA . ASP A 1 275 ? 10.117 -15.422 -9.945 1 93.06 275 ASP A CA 1
ATOM 1994 C C . ASP A 1 275 ? 11.086 -14.562 -9.141 1 93.06 275 ASP A C 1
ATOM 1996 O O . ASP A 1 275 ? 12.164 -15.023 -8.758 1 93.06 275 ASP A O 1
ATOM 2000 N N . VAL A 1 276 ? 10.672 -13.414 -8.875 1 91.06 276 VAL A N 1
ATOM 2001 C CA . VAL A 1 276 ? 11.5 -12.461 -8.141 1 91.06 276 VAL A CA 1
ATOM 2002 C C . VAL A 1 276 ? 11.453 -12.773 -6.645 1 91.06 276 VAL A C 1
ATOM 2004 O O . VAL A 1 276 ? 12.445 -12.602 -5.938 1 91.06 276 VAL A O 1
ATOM 2007 N N . GLU A 1 277 ? 10.359 -13.273 -6.211 1 87.81 277 GLU A N 1
ATOM 2008 C CA . GLU A 1 277 ? 10.195 -13.641 -4.809 1 87.81 277 GLU A CA 1
ATOM 2009 C C . GLU A 1 277 ? 11.164 -14.742 -4.41 1 87.81 277 GLU A C 1
ATOM 2011 O O . GLU A 1 277 ? 11.641 -14.789 -3.273 1 87.81 277 GLU A O 1
ATOM 2016 N N . ALA A 1 278 ? 11.375 -15.609 -5.336 1 92.56 278 ALA A N 1
ATOM 2017 C CA . ALA A 1 278 ? 12.305 -16.703 -5.074 1 92.56 278 ALA A CA 1
ATOM 2018 C C . ALA A 1 278 ? 13.688 -16.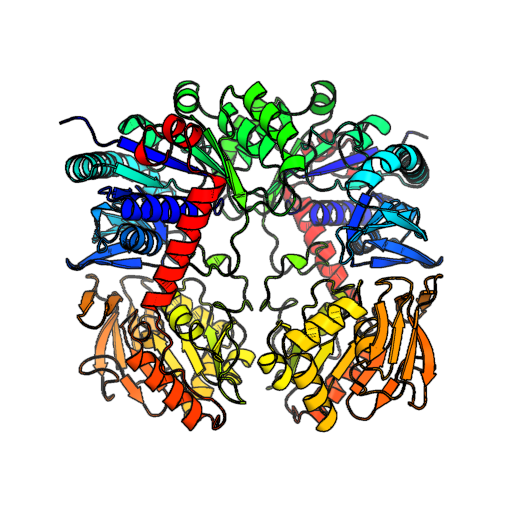156 -4.703 1 92.56 278 ALA A C 1
ATOM 2020 O O . ALA A 1 278 ? 14.352 -16.703 -3.818 1 92.56 278 ALA A O 1
ATOM 2021 N N . LEU A 1 279 ? 14.086 -15.086 -5.32 1 94.31 279 LEU A N 1
ATOM 2022 C CA . LEU A 1 279 ? 15.367 -14.477 -5.012 1 94.31 279 LEU A CA 1
ATOM 2023 C C . LEU A 1 279 ? 15.352 -13.828 -3.631 1 94.31 279 LEU A C 1
ATOM 2025 O O . LEU A 1 279 ? 16.328 -13.914 -2.889 1 94.31 279 LEU A O 1
ATOM 2029 N N . ALA A 1 280 ? 14.234 -13.32 -3.254 1 89.25 280 ALA A N 1
ATOM 2030 C CA . ALA A 1 280 ? 14.078 -12.547 -2.021 1 89.25 280 ALA A CA 1
ATOM 2031 C C . ALA A 1 280 ? 14.094 -13.461 -0.798 1 89.25 280 ALA A C 1
ATOM 2033 O O . ALA A 1 280 ? 14.281 -12.992 0.328 1 89.25 280 ALA A O 1
ATOM 2034 N N . CYS A 1 281 ? 13.938 -14.734 -1.038 1 88.69 281 CYS A N 1
ATOM 2035 C CA . CYS A 1 281 ? 13.906 -15.672 0.075 1 88.69 281 CYS A CA 1
ATOM 2036 C C . CYS A 1 281 ? 15.305 -15.914 0.626 1 88.69 281 CYS A C 1
ATOM 2038 O O . CYS A 1 281 ? 15.453 -16.406 1.744 1 88.69 281 CYS A O 1
ATOM 2040 N N . GLU A 1 282 ? 16.328 -15.547 -0.1 1 93.06 282 GLU A N 1
ATOM 2041 C CA . GLU A 1 282 ? 17.719 -15.805 0.276 1 93.06 282 GLU A CA 1
ATOM 2042 C C . GLU A 1 282 ? 18.219 -14.766 1.273 1 93.06 282 GLU A C 1
ATOM 2044 O O . GLU A 1 282 ? 18.078 -13.562 1.05 1 93.06 282 GLU A O 1
ATOM 2049 N N . PRO A 1 283 ? 18.797 -15.273 2.387 1 91.44 283 PRO A N 1
ATOM 2050 C CA . PRO A 1 283 ? 19.375 -14.32 3.34 1 91.44 283 PRO A CA 1
ATOM 2051 C C . PRO A 1 283 ? 20.375 -13.367 2.689 1 91.44 283 PRO A C 1
ATOM 2053 O O . PRO A 1 283 ? 21.234 -13.805 1.927 1 91.44 283 PRO A O 1
ATOM 2056 N N . GLY A 1 284 ? 20.172 -12.078 2.949 1 88.69 284 GLY A N 1
ATOM 2057 C CA . GLY A 1 284 ? 21.125 -11.094 2.471 1 88.69 284 GLY A CA 1
ATOM 2058 C C . GLY A 1 284 ? 20.844 -10.625 1.057 1 88.69 284 GLY A C 1
ATOM 2059 O O . GLY A 1 284 ? 21.609 -9.828 0.497 1 88.69 284 GLY A O 1
ATOM 2060 N N . VAL A 1 285 ? 19.797 -11.125 0.445 1 91.88 285 VAL A N 1
ATOM 2061 C CA . VAL A 1 285 ? 19.406 -10.664 -0.882 1 91.88 285 VAL A CA 1
ATOM 2062 C C . VAL A 1 285 ? 18.25 -9.672 -0.764 1 91.88 285 VAL A C 1
ATOM 2064 O O . VAL A 1 285 ? 17.172 -10.031 -0.304 1 91.88 285 VAL A O 1
ATOM 2067 N N . HIS A 1 286 ? 18.547 -8.508 -1.187 1 85.38 286 HIS A N 1
ATOM 2068 C CA . HIS A 1 286 ? 17.531 -7.449 -1.138 1 85.38 286 HIS A CA 1
ATOM 2069 C C . HIS A 1 286 ? 16.938 -7.195 -2.518 1 85.38 286 HIS A C 1
ATOM 2071 O O . HIS A 1 286 ? 17.609 -6.664 -3.402 1 85.38 286 HIS A O 1
ATOM 2077 N N . VAL A 1 287 ? 15.656 -7.48 -2.617 1 88.56 287 VAL A N 1
ATOM 2078 C CA . VAL A 1 287 ? 14.969 -7.336 -3.895 1 88.56 287 VAL A CA 1
ATOM 2079 C C . VAL A 1 287 ? 13.977 -6.176 -3.818 1 88.56 287 VAL A C 1
ATOM 2081 O O . VAL A 1 287 ? 13.219 -6.066 -2.854 1 88.56 287 VAL A O 1
ATOM 2084 N N . GLN A 1 288 ? 14.055 -5.312 -4.793 1 83.31 288 GLN A N 1
ATOM 2085 C CA . GLN A 1 288 ? 13.102 -4.207 -4.852 1 83.31 288 GLN A CA 1
ATOM 2086 C C . GLN A 1 288 ? 12.453 -4.109 -6.23 1 83.31 288 GLN A C 1
ATOM 2088 O O . GLN A 1 288 ? 13.125 -4.289 -7.25 1 83.31 288 GLN A O 1
ATOM 2093 N N . TRP A 1 289 ? 11.141 -3.947 -6.223 1 85.81 289 TRP A N 1
ATOM 2094 C CA . TRP A 1 289 ? 10.477 -3.518 -7.449 1 85.81 289 TRP A CA 1
ATOM 2095 C C . TRP A 1 289 ? 10.766 -2.049 -7.738 1 85.81 289 TRP A C 1
ATOM 2097 O O . TRP A 1 289 ? 10.727 -1.211 -6.836 1 85.81 289 TRP A O 1
ATOM 2107 N N . THR A 1 290 ? 11.102 -1.718 -9.062 1 83.69 290 THR A N 1
ATOM 2108 C CA . THR A 1 290 ? 11.477 -0.333 -9.328 1 83.69 290 THR A CA 1
ATOM 2109 C C . THR A 1 290 ? 11.047 0.079 -10.734 1 83.69 290 THR A C 1
ATOM 2111 O O . THR A 1 290 ? 10.93 -0.764 -11.625 1 83.69 290 THR A O 1
ATOM 2114 N N . THR A 1 291 ? 10.75 1.294 -10.898 1 82.94 291 THR A N 1
ATOM 2115 C CA . THR A 1 291 ? 10.586 1.92 -12.203 1 82.94 291 THR A CA 1
ATOM 2116 C C . THR A 1 291 ? 11.641 2.996 -12.43 1 82.94 291 THR A C 1
ATOM 2118 O O . THR A 1 291 ? 11.469 3.883 -13.266 1 82.94 291 THR A O 1
ATOM 2121 N N . ASP A 1 292 ? 12.688 2.887 -11.617 1 77.06 292 ASP A N 1
ATOM 2122 C CA . ASP A 1 292 ? 13.742 3.896 -11.648 1 77.06 292 ASP A CA 1
ATOM 2123 C C . ASP A 1 292 ? 15 3.354 -12.32 1 77.06 292 ASP A C 1
ATOM 2125 O O . ASP A 1 292 ? 15.656 2.451 -11.789 1 77.06 292 ASP A O 1
ATOM 2129 N N . PRO A 1 293 ? 15.477 4.008 -13.43 1 84.19 293 PRO A N 1
ATOM 2130 C CA . PRO A 1 293 ? 16.672 3.527 -14.133 1 84.19 293 PRO A CA 1
ATOM 2131 C C . PRO A 1 293 ? 17.922 3.586 -13.266 1 84.19 293 PRO A C 1
ATOM 2133 O O . PRO A 1 293 ? 18.828 2.762 -13.422 1 84.19 293 PRO A O 1
ATOM 2136 N N . SER A 1 294 ? 17.969 4.449 -12.352 1 76.5 294 SER A N 1
ATOM 2137 C CA . SER A 1 294 ? 19.172 4.586 -11.523 1 76.5 294 SER A CA 1
ATOM 2138 C C . SER A 1 294 ? 19.297 3.414 -10.555 1 76.5 294 SER A C 1
ATOM 2140 O O . SER A 1 294 ? 20.422 2.979 -10.25 1 76.5 294 SER A O 1
ATOM 2142 N N . VAL A 1 295 ? 18.188 2.977 -10.047 1 79.44 295 VAL A N 1
ATOM 2143 C CA . VAL A 1 295 ? 18.203 1.805 -9.18 1 79.44 295 VAL A CA 1
ATOM 2144 C C . VAL A 1 295 ? 18.656 0.58 -9.969 1 79.44 295 VAL A C 1
ATOM 2146 O O . VAL A 1 295 ? 19.453 -0.225 -9.469 1 79.44 295 VAL A O 1
ATOM 2149 N N . VAL A 1 296 ? 18.219 0.521 -11.211 1 88.88 296 VAL A N 1
ATOM 2150 C CA . VAL A 1 296 ? 18.609 -0.579 -12.086 1 88.88 296 VAL A CA 1
ATOM 2151 C C . VAL A 1 296 ? 20.109 -0.522 -12.344 1 88.88 296 VAL A C 1
ATOM 2153 O O . VAL A 1 296 ? 20.797 -1.545 -12.281 1 88.88 296 VAL A O 1
ATOM 2156 N N . ALA A 1 297 ? 20.625 0.628 -12.578 1 86.56 297 ALA A N 1
ATOM 2157 C CA . ALA A 1 297 ? 22.031 0.823 -12.922 1 86.56 297 ALA A CA 1
ATOM 2158 C C . ALA A 1 297 ? 22.938 0.428 -11.766 1 86.56 297 ALA A C 1
ATOM 2160 O O . ALA A 1 297 ? 24.047 -0.079 -11.977 1 86.56 297 ALA A O 1
ATOM 2161 N N . ARG A 1 298 ? 22.484 0.537 -10.562 1 82.06 298 ARG A N 1
ATOM 2162 C CA . ARG A 1 298 ? 23.359 0.406 -9.398 1 82.06 298 ARG A CA 1
ATOM 2163 C C . ARG A 1 298 ? 23.219 -0.972 -8.766 1 82.06 298 ARG A C 1
ATOM 2165 O O . ARG A 1 298 ? 24.062 -1.378 -7.961 1 82.06 298 ARG A O 1
ATOM 2172 N N . ALA A 1 299 ? 22.203 -1.683 -9.109 1 89.81 299 ALA A N 1
ATOM 2173 C CA . ALA A 1 299 ? 21.938 -2.979 -8.484 1 89.81 299 ALA A CA 1
ATOM 2174 C C . ALA A 1 299 ? 23.016 -3.994 -8.867 1 89.81 299 ALA A C 1
ATOM 2176 O O . ALA A 1 299 ? 23.734 -3.801 -9.844 1 89.81 299 ALA A O 1
ATOM 2177 N N . ASP A 1 300 ? 23.141 -5.047 -8.055 1 94.88 300 ASP A N 1
ATOM 2178 C CA . ASP A 1 300 ? 24.031 -6.148 -8.414 1 94.88 300 ASP A CA 1
ATOM 2179 C C . ASP A 1 300 ? 23.422 -7.008 -9.523 1 94.88 300 ASP A C 1
ATOM 2181 O O . ASP A 1 300 ? 24.156 -7.566 -10.344 1 94.88 300 ASP A O 1
ATOM 2185 N N . LEU A 1 301 ? 22.125 -7.09 -9.492 1 97.88 301 LEU A N 1
ATOM 2186 C CA . LEU A 1 301 ? 21.375 -7.832 -10.5 1 97.88 301 LEU A CA 1
ATOM 2187 C C . LEU A 1 301 ? 20.141 -7.055 -10.938 1 97.88 301 LEU A C 1
ATOM 2189 O O . LEU A 1 301 ? 19.391 -6.543 -10.102 1 97.88 301 LEU A O 1
ATOM 2193 N N . ALA A 1 302 ? 19.969 -6.879 -12.227 1 97.75 302 ALA A N 1
ATOM 2194 C CA . ALA A 1 302 ? 18.734 -6.344 -12.789 1 97.75 302 ALA A CA 1
ATOM 2195 C C . ALA A 1 302 ? 17.875 -7.453 -13.375 1 97.75 302 ALA A C 1
ATOM 2197 O O . ALA A 1 302 ? 18.359 -8.305 -14.125 1 97.75 302 ALA A O 1
ATOM 2198 N N . VAL A 1 303 ? 16.594 -7.449 -13 1 98.06 303 VAL A N 1
ATOM 2199 C CA . VAL A 1 303 ? 15.688 -8.477 -13.492 1 98.06 303 VAL A CA 1
ATOM 2200 C C . VAL A 1 303 ? 14.594 -7.836 -14.344 1 98.06 303 VAL A C 1
ATOM 2202 O O . VAL A 1 303 ? 13.922 -6.906 -13.906 1 98.06 303 VAL A O 1
ATOM 2205 N N . LEU A 1 304 ? 14.492 -8.281 -15.531 1 98.25 304 LEU A N 1
ATOM 2206 C CA . LEU A 1 304 ? 13.32 -8.023 -16.359 1 98.25 304 LEU A CA 1
ATOM 2207 C C . LEU A 1 304 ? 12.336 -9.188 -16.297 1 98.25 304 LEU A C 1
ATOM 2209 O O . LEU A 1 304 ? 12.555 -10.234 -16.922 1 98.25 304 LEU A O 1
ATOM 2213 N N . PRO A 1 305 ? 11.266 -9.008 -15.578 1 96.94 305 PRO A N 1
ATOM 2214 C CA . PRO A 1 305 ? 10.352 -10.125 -15.336 1 96.94 305 PRO A CA 1
ATOM 2215 C C . PRO A 1 305 ? 9.469 -10.43 -16.547 1 96.94 305 PRO A C 1
ATOM 2217 O O . PRO A 1 305 ? 9.594 -9.781 -17.594 1 96.94 305 PRO A O 1
ATOM 2220 N N . GLY A 1 306 ? 8.656 -11.43 -16.375 1 96 306 GLY A N 1
ATOM 2221 C CA . GLY A 1 306 ? 7.664 -11.727 -17.406 1 96 306 GLY A CA 1
ATOM 2222 C C . GLY A 1 306 ? 6.633 -10.625 -17.562 1 96 306 GLY A C 1
ATOM 2223 O O . GLY A 1 306 ? 6.441 -9.805 -16.672 1 96 306 GLY A O 1
ATOM 2224 N N . SER A 1 307 ? 6.016 -10.633 -18.766 1 93.88 307 SER A N 1
ATOM 2225 C CA . SER A 1 307 ? 4.973 -9.664 -19.094 1 93.88 307 SER A CA 1
ATOM 2226 C C . SER A 1 307 ? 3.842 -10.312 -19.891 1 93.88 307 SER A C 1
ATOM 2228 O O . SER A 1 307 ? 4.086 -11.156 -20.75 1 93.88 307 SER A O 1
ATOM 2230 N N . LYS A 1 308 ? 2.654 -9.891 -19.547 1 92.12 308 LYS A N 1
ATOM 2231 C CA . LYS A 1 308 ? 1.509 -10.328 -20.344 1 92.12 308 LYS A CA 1
ATOM 2232 C C . LYS A 1 308 ? 1.412 -9.539 -21.656 1 92.12 308 LYS A C 1
ATOM 2234 O O . LYS A 1 308 ? 0.711 -9.953 -22.578 1 92.12 308 LYS A O 1
ATOM 2239 N N . SER A 1 309 ? 2.072 -8.477 -21.688 1 92.19 309 SER A N 1
ATOM 2240 C CA . SER A 1 309 ? 2.088 -7.629 -22.875 1 92.19 309 SER A CA 1
ATOM 2241 C C . SER A 1 309 ? 3.5 -7.156 -23.203 1 92.19 309 SER A C 1
ATOM 2243 O O . SER A 1 309 ? 3.832 -5.988 -23 1 92.19 309 SER A O 1
ATOM 2245 N N . THR A 1 310 ? 4.219 -7.969 -23.859 1 95.12 310 THR A N 1
ATOM 2246 C CA . THR A 1 310 ? 5.66 -7.82 -24.031 1 95.12 310 THR A CA 1
ATOM 2247 C C . THR A 1 310 ? 5.984 -6.555 -24.828 1 95.12 310 THR A C 1
ATOM 2249 O O . THR A 1 310 ? 6.781 -5.727 -24.375 1 95.12 310 THR A O 1
ATOM 2252 N N . VAL A 1 311 ? 5.316 -6.352 -25.938 1 95.5 311 VAL A N 1
ATOM 2253 C CA . VAL A 1 311 ? 5.676 -5.266 -26.844 1 95.5 311 VAL A CA 1
ATOM 2254 C C . VAL A 1 311 ? 5.277 -3.926 -26.234 1 95.5 311 VAL A C 1
ATOM 2256 O O . VAL A 1 311 ? 6.094 -3.004 -26.156 1 95.5 311 VAL A O 1
ATOM 2259 N N . PRO A 1 312 ? 4.035 -3.834 -25.688 1 93.69 312 PRO A N 1
ATOM 2260 C CA . PRO A 1 312 ? 3.691 -2.584 -25.016 1 93.69 312 PRO A CA 1
ATOM 2261 C C . PRO A 1 312 ? 4.598 -2.293 -23.812 1 93.69 312 PRO A C 1
ATOM 2263 O O . PRO A 1 312 ? 4.977 -1.141 -23.594 1 93.69 312 PRO A O 1
ATOM 2266 N N . ASP A 1 313 ? 4.949 -3.299 -23.078 1 95.19 313 ASP A N 1
ATOM 2267 C CA . ASP A 1 313 ? 5.812 -3.094 -21.922 1 95.19 313 ASP A CA 1
ATOM 2268 C C . ASP A 1 313 ? 7.227 -2.713 -22.344 1 95.19 313 ASP A C 1
ATOM 2270 O O . ASP A 1 313 ? 7.902 -1.942 -21.656 1 95.19 313 ASP A O 1
ATOM 2274 N N . LEU A 1 314 ? 7.691 -3.223 -23.484 1 97.19 314 LEU A N 1
ATOM 2275 C CA . LEU A 1 314 ? 8.977 -2.809 -24.047 1 97.19 314 LEU A CA 1
ATOM 2276 C C . LEU A 1 314 ? 8.961 -1.328 -24.406 1 97.19 314 LEU A C 1
ATOM 2278 O O . LEU A 1 314 ? 9.914 -0.603 -24.109 1 97.19 314 LEU A O 1
ATOM 2282 N N . ALA A 1 315 ? 7.879 -0.936 -25.047 1 95.25 315 ALA A N 1
ATOM 2283 C CA . ALA A 1 315 ? 7.742 0.48 -25.375 1 95.25 315 ALA A CA 1
ATOM 2284 C C . ALA A 1 315 ? 7.785 1.347 -24.125 1 95.25 315 ALA A C 1
ATOM 2286 O O . ALA A 1 315 ? 8.461 2.377 -24.094 1 95.25 315 ALA A O 1
ATOM 2287 N N . TRP A 1 316 ? 7.07 0.884 -23.109 1 92.56 316 TRP A N 1
ATOM 2288 C CA . TRP A 1 316 ? 7.062 1.579 -21.828 1 92.56 316 TRP A CA 1
ATOM 2289 C C . TRP A 1 316 ? 8.469 1.638 -21.219 1 92.56 316 TRP A C 1
ATOM 2291 O O . TRP A 1 316 ? 8.891 2.682 -20.719 1 92.56 316 TRP A O 1
ATOM 2301 N N . LEU A 1 317 ? 9.164 0.579 -21.297 1 95.19 317 LEU A N 1
ATOM 2302 C CA . LEU A 1 317 ? 10.531 0.466 -20.797 1 95.19 317 LEU A CA 1
ATOM 2303 C C . LEU A 1 317 ? 11.43 1.511 -21.453 1 95.19 317 LEU A C 1
ATOM 2305 O O . LEU A 1 317 ? 12.242 2.148 -20.781 1 95.19 317 LEU A O 1
ATOM 2309 N N . CYS A 1 318 ? 11.297 1.672 -22.719 1 93.69 318 CYS A N 1
ATOM 2310 C CA . CYS A 1 318 ? 12.078 2.637 -23.484 1 93.69 318 CYS A CA 1
ATOM 2311 C C . CYS A 1 318 ? 11.711 4.066 -23.109 1 93.69 318 CYS A C 1
ATOM 2313 O O . CYS A 1 318 ? 12.586 4.891 -22.859 1 93.69 318 CYS A O 1
ATOM 2315 N N . GLU A 1 319 ? 10.477 4.25 -22.969 1 89.69 319 GLU A N 1
ATOM 2316 C CA . GLU A 1 319 ? 9.977 5.586 -22.641 1 89.69 319 GLU A CA 1
ATOM 2317 C C . GLU A 1 319 ? 10.477 6.051 -21.281 1 89.69 319 GLU A C 1
ATOM 2319 O O . GLU A 1 319 ? 10.734 7.242 -21.078 1 89.69 319 GLU A O 1
ATOM 2324 N N . ARG A 1 320 ? 10.734 5.129 -20.391 1 84.94 320 ARG A N 1
ATOM 2325 C CA . ARG A 1 320 ? 11.078 5.473 -19.016 1 84.94 320 ARG A CA 1
ATOM 2326 C C . ARG A 1 320 ? 12.594 5.512 -18.828 1 84.94 320 ARG A C 1
ATOM 2328 O O . ARG A 1 320 ? 13.078 5.801 -17.734 1 84.94 320 ARG A O 1
ATOM 2335 N N . GLY A 1 321 ? 13.32 5.18 -19.828 1 88.38 321 GLY A N 1
ATOM 2336 C CA . GLY A 1 321 ? 14.773 5.188 -19.734 1 88.38 321 GLY A CA 1
ATOM 2337 C C . GLY A 1 321 ? 15.336 3.934 -19.094 1 88.38 321 GLY A C 1
ATOM 2338 O O . GLY A 1 321 ? 16.547 3.814 -18.922 1 88.38 321 GLY A O 1
ATOM 2339 N N . LEU A 1 322 ? 14.516 3.051 -18.75 1 92.5 322 LEU A N 1
ATOM 2340 C CA . LEU A 1 322 ? 14.938 1.795 -18.141 1 92.5 322 LEU A CA 1
ATOM 2341 C C . LEU A 1 322 ? 15.672 0.922 -19.156 1 92.5 322 LEU A C 1
ATOM 2343 O O . LEU A 1 322 ? 16.609 0.213 -18.812 1 92.5 322 LEU A O 1
ATOM 2347 N N . ALA A 1 323 ? 15.227 1 -20.438 1 96.81 323 ALA A N 1
ATOM 2348 C CA . ALA A 1 323 ? 15.883 0.251 -21.5 1 96.81 323 ALA A CA 1
ATOM 2349 C C . ALA A 1 323 ? 17.359 0.631 -21.609 1 96.81 323 ALA A C 1
ATOM 2351 O O . ALA A 1 323 ? 18.219 -0.24 -21.703 1 96.81 323 ALA A O 1
ATOM 2352 N N . ASP A 1 324 ? 17.594 1.891 -21.547 1 94.69 324 ASP A N 1
ATOM 2353 C CA . ASP A 1 324 ? 18.969 2.381 -21.656 1 94.69 324 ASP A CA 1
ATOM 2354 C C . ASP A 1 324 ? 19.828 1.862 -20.5 1 94.69 324 ASP A C 1
ATOM 2356 O O . ASP A 1 324 ? 20.984 1.494 -20.703 1 94.69 324 ASP A O 1
ATOM 2360 N N . ALA A 1 325 ? 19.266 1.842 -19.344 1 92.5 325 ALA A N 1
ATOM 2361 C CA . ALA A 1 325 ? 20 1.356 -18.172 1 92.5 325 ALA A CA 1
ATOM 2362 C C . ALA A 1 325 ? 20.359 -0.119 -18.312 1 92.5 325 ALA A C 1
ATOM 2364 O O . ALA A 1 325 ? 21.469 -0.526 -17.984 1 92.5 325 ALA A O 1
ATOM 2365 N N . ILE A 1 326 ? 19.469 -0.892 -18.812 1 97.56 326 ILE A N 1
ATOM 2366 C CA . ILE A 1 326 ? 19.672 -2.326 -18.984 1 97.56 326 ILE A CA 1
ATOM 2367 C C . ILE A 1 326 ? 20.734 -2.568 -20.062 1 97.56 326 ILE A C 1
ATOM 2369 O O . ILE A 1 326 ? 21.625 -3.391 -19.875 1 97.56 326 ILE A O 1
ATOM 2373 N N . VAL A 1 327 ? 20.625 -1.854 -21.172 1 97.69 327 VAL A N 1
ATOM 2374 C CA . VAL A 1 327 ? 21.578 -1.993 -22.266 1 97.69 327 VAL A CA 1
ATOM 2375 C C . VAL A 1 327 ? 22.969 -1.594 -21.781 1 97.69 327 VAL A C 1
ATOM 2377 O O . VAL A 1 327 ? 23.969 -2.27 -22.078 1 97.69 327 VAL A O 1
ATOM 2380 N N . ALA A 1 328 ? 23.016 -0.524 -21.031 1 95.88 328 ALA A N 1
ATOM 2381 C CA . ALA A 1 328 ? 24.297 -0.069 -20.5 1 95.88 328 ALA A CA 1
ATOM 2382 C C . ALA A 1 328 ? 24.906 -1.115 -19.562 1 95.88 328 ALA A C 1
ATOM 2384 O O . ALA A 1 328 ? 26.125 -1.34 -19.578 1 95.88 328 ALA A O 1
ATOM 2385 N N . ARG A 1 329 ? 24.141 -1.71 -18.766 1 95.94 329 ARG A N 1
ATOM 2386 C CA . ARG A 1 329 ? 24.594 -2.781 -17.875 1 95.94 329 ARG A CA 1
ATOM 2387 C C . ARG A 1 329 ? 25.172 -3.938 -18.688 1 95.94 329 ARG A C 1
ATOM 2389 O O . ARG A 1 329 ? 26.266 -4.422 -18.375 1 95.94 329 ARG A O 1
ATOM 2396 N N . ALA A 1 330 ? 24.422 -4.328 -19.672 1 97.62 330 ALA A N 1
ATOM 2397 C CA . ALA A 1 330 ? 24.859 -5.445 -20.5 1 97.62 330 ALA A CA 1
ATOM 2398 C C . ALA A 1 330 ? 26.188 -5.133 -21.188 1 97.62 330 ALA A C 1
ATOM 2400 O O . ALA A 1 330 ? 27.062 -5.996 -21.266 1 97.62 330 ALA A O 1
ATOM 2401 N N . ALA A 1 331 ? 26.328 -3.941 -21.641 1 96.88 331 ALA A N 1
ATOM 2402 C CA . ALA A 1 331 ? 27.547 -3.52 -22.328 1 96.88 331 ALA A CA 1
ATOM 2403 C C . ALA A 1 331 ? 28.75 -3.59 -21.391 1 96.88 331 ALA A C 1
ATOM 2405 O O . ALA A 1 331 ? 29.875 -3.809 -21.844 1 96.88 331 ALA A O 1
ATOM 2406 N N . ARG A 1 332 ? 28.531 -3.461 -20.125 1 96.38 332 ARG A N 1
ATOM 2407 C CA . ARG A 1 332 ? 29.594 -3.506 -19.125 1 96.38 332 ARG A CA 1
ATOM 2408 C C . ARG A 1 332 ? 29.719 -4.898 -18.516 1 96.38 332 ARG A C 1
ATOM 2410 O O . ARG A 1 332 ? 30.406 -5.082 -17.516 1 96.38 332 ARG A O 1
ATOM 2417 N N . ASP A 1 333 ? 28.969 -5.816 -19.062 1 97.56 333 ASP A N 1
ATOM 2418 C CA . ASP A 1 333 ? 28.938 -7.211 -18.625 1 97.56 333 ASP A CA 1
ATOM 2419 C C . ASP A 1 333 ? 28.453 -7.328 -17.172 1 97.56 333 ASP A C 1
ATOM 2421 O O . ASP A 1 333 ? 29 -8.125 -16.406 1 97.56 333 ASP A O 1
ATOM 2425 N N . MET A 1 334 ? 27.547 -6.445 -16.812 1 97.62 334 MET A N 1
ATOM 2426 C CA . MET A 1 334 ? 26.891 -6.531 -15.508 1 97.62 334 MET A CA 1
ATOM 2427 C C . MET A 1 334 ? 25.688 -7.477 -15.555 1 97.62 334 MET A C 1
ATOM 2429 O O . MET A 1 334 ? 25.016 -7.566 -16.578 1 97.62 334 MET A O 1
ATOM 2433 N N . PRO A 1 335 ? 25.375 -8.148 -14.453 1 98.69 335 PRO A N 1
ATOM 2434 C CA . PRO A 1 335 ? 24.344 -9.188 -14.453 1 98.69 335 PRO A CA 1
ATOM 2435 C C . PRO A 1 335 ? 22.953 -8.633 -14.789 1 98.69 335 PRO A C 1
ATOM 2437 O O . PRO A 1 335 ? 22.516 -7.668 -14.172 1 98.69 335 PRO A O 1
ATOM 2440 N N . VAL A 1 336 ? 22.344 -9.242 -15.789 1 98.75 336 VAL A N 1
ATOM 2441 C CA . VAL A 1 336 ? 20.969 -8.992 -16.203 1 98.75 336 VAL A CA 1
ATOM 2442 C C . VAL A 1 336 ? 20.234 -10.32 -16.406 1 98.75 336 VAL A C 1
ATOM 2444 O O . VAL A 1 336 ? 20.781 -11.242 -17.016 1 98.75 336 VAL A O 1
ATOM 2447 N N . LEU A 1 337 ? 19.078 -10.438 -15.797 1 98.81 337 LEU A N 1
ATOM 2448 C CA . LEU A 1 337 ? 18.25 -11.625 -15.953 1 98.81 337 LEU A CA 1
ATOM 2449 C C . LEU A 1 337 ? 16.922 -11.281 -16.625 1 98.81 337 LEU A C 1
ATOM 2451 O O . LEU A 1 337 ? 16.188 -10.422 -16.125 1 98.81 337 LEU A O 1
ATOM 2455 N N . GLY A 1 338 ? 16.641 -11.875 -17.734 1 98.75 338 GLY A N 1
ATOM 2456 C CA . GLY A 1 338 ? 15.344 -11.773 -18.391 1 98.75 338 GLY A CA 1
ATOM 2457 C C . GLY A 1 338 ? 14.531 -13.055 -18.281 1 98.75 338 GLY A C 1
ATOM 2458 O O . GLY A 1 338 ? 15.039 -14.141 -18.562 1 98.75 338 GLY A O 1
ATOM 2459 N N . ILE A 1 339 ? 13.289 -12.93 -17.906 1 98.5 339 ILE A N 1
ATOM 2460 C CA . ILE A 1 339 ? 12.43 -14.102 -17.781 1 98.5 339 ILE A CA 1
ATOM 2461 C C . ILE A 1 339 ? 11.203 -13.945 -18.672 1 98.5 339 ILE A C 1
ATOM 2463 O O . ILE A 1 339 ? 10.477 -12.953 -18.562 1 98.5 339 ILE A O 1
ATOM 2467 N N . CYS A 1 340 ? 10.961 -14.914 -19.516 1 98.12 340 CYS A N 1
ATOM 2468 C CA . CYS A 1 340 ? 9.812 -14.977 -20.422 1 98.12 340 CYS A CA 1
ATOM 2469 C C . CYS A 1 340 ? 9.68 -13.688 -21.234 1 98.12 340 CYS A C 1
ATOM 2471 O O . CYS A 1 340 ? 10.547 -13.375 -22.031 1 98.12 340 CYS A O 1
ATOM 2473 N N . GLY A 1 341 ? 8.664 -12.82 -20.922 1 97.69 341 GLY A N 1
ATOM 2474 C CA . GLY A 1 341 ? 8.594 -11.547 -21.625 1 97.69 341 GLY A CA 1
ATOM 2475 C C . GLY A 1 341 ? 9.852 -10.711 -21.484 1 97.69 341 GLY A C 1
ATOM 2476 O O . GLY A 1 341 ? 10.258 -10.031 -22.422 1 97.69 341 GLY A O 1
ATOM 2477 N N . GLY A 1 342 ? 10.422 -10.75 -20.312 1 98.5 342 GLY A N 1
ATOM 2478 C CA . GLY A 1 342 ? 11.68 -10.055 -20.094 1 98.5 342 GLY A CA 1
ATOM 2479 C C . GLY A 1 342 ? 12.805 -10.586 -20.953 1 98.5 342 GLY A C 1
ATOM 2480 O O . GLY A 1 342 ? 13.609 -9.812 -21.484 1 98.5 342 GLY A O 1
ATOM 2481 N N . PHE A 1 343 ? 12.906 -11.914 -21.172 1 98.62 343 PHE A N 1
ATOM 2482 C CA . PHE A 1 343 ? 13.875 -12.531 -22.078 1 98.62 343 PHE A CA 1
ATOM 2483 C C . PHE A 1 343 ? 13.641 -12.07 -23.5 1 98.62 343 PHE A C 1
ATOM 2485 O O . PHE A 1 343 ? 14.57 -11.656 -24.188 1 98.62 343 PHE A O 1
ATOM 2492 N N . GLN A 1 344 ? 12.43 -12.055 -23.859 1 98.62 344 GLN A N 1
ATOM 2493 C CA . GLN A 1 344 ? 12.062 -11.672 -25.219 1 98.62 344 GLN A CA 1
ATOM 2494 C C . GLN A 1 344 ? 12.438 -10.219 -25.484 1 98.62 344 GLN A C 1
ATOM 2496 O O . GLN A 1 344 ? 12.93 -9.898 -26.578 1 98.62 344 GLN A O 1
ATOM 2501 N N . MET A 1 345 ? 12.242 -9.352 -24.531 1 98.62 345 MET A N 1
ATOM 2502 C CA . MET A 1 345 ? 12.594 -7.941 -24.688 1 98.62 345 MET A CA 1
ATOM 2503 C C . MET A 1 345 ? 14.094 -7.773 -24.906 1 98.62 345 MET A C 1
ATOM 2505 O O . MET A 1 345 ? 14.523 -6.848 -25.594 1 98.62 345 MET A O 1
ATOM 2509 N N . LEU A 1 346 ? 14.93 -8.641 -24.359 1 98.69 346 LEU A N 1
ATOM 2510 C CA . LEU A 1 346 ? 16.375 -8.562 -24.453 1 98.69 346 LEU A CA 1
ATOM 2511 C C . LEU A 1 346 ? 16.859 -9.008 -25.828 1 98.69 346 LEU A C 1
ATOM 2513 O O . LEU A 1 346 ? 18.031 -8.828 -26.156 1 98.69 346 LEU A O 1
ATOM 2517 N N . CYS A 1 347 ? 16.031 -9.578 -26.656 1 98.62 347 CYS A N 1
ATOM 2518 C CA . CYS A 1 347 ? 16.391 -10.156 -27.938 1 98.62 347 CYS A CA 1
ATOM 2519 C C . CYS A 1 347 ? 16.438 -9.094 -29.031 1 98.62 347 CYS A C 1
ATOM 2521 O O . CYS A 1 347 ? 16.156 -7.926 -28.766 1 98.62 347 CYS A O 1
ATOM 2523 N N . LYS A 1 348 ? 16.797 -9.492 -30.219 1 98.38 348 LYS A N 1
ATOM 2524 C CA . LYS A 1 348 ? 17.047 -8.578 -31.312 1 98.38 348 LYS A CA 1
ATOM 2525 C C . LYS A 1 348 ? 15.742 -8.109 -31.953 1 98.38 348 LYS A C 1
ATOM 2527 O O . LYS A 1 348 ? 15.555 -6.91 -32.188 1 98.38 348 LYS A O 1
ATOM 2532 N N . ARG A 1 349 ? 14.875 -9.086 -32.25 1 97.56 349 ARG A N 1
ATOM 2533 C CA . ARG A 1 349 ? 13.648 -8.797 -32.969 1 97.56 349 ARG A CA 1
ATOM 2534 C C . ARG A 1 349 ? 12.469 -9.57 -32.375 1 97.56 349 ARG A C 1
ATOM 2536 O O . ARG A 1 349 ? 12.602 -10.75 -32.031 1 97.56 349 ARG A O 1
ATOM 2543 N N . ILE A 1 350 ? 11.32 -8.891 -32.344 1 97.5 350 ILE A N 1
ATOM 2544 C CA . ILE A 1 350 ? 10.07 -9.5 -31.875 1 97.5 350 ILE A CA 1
ATOM 2545 C C . ILE A 1 350 ? 8.977 -9.273 -32.906 1 97.5 350 ILE A C 1
ATOM 2547 O O . ILE A 1 350 ? 8.703 -8.141 -33.281 1 97.5 350 ILE A O 1
ATOM 2551 N N . VAL A 1 351 ? 8.406 -10.305 -33.375 1 96.5 351 VAL A N 1
ATOM 2552 C CA . VAL A 1 351 ? 7.234 -10.234 -34.219 1 96.5 351 VAL A CA 1
ATOM 2553 C C . VAL A 1 351 ? 5.996 -10.695 -33.469 1 96.5 351 VAL A C 1
ATOM 2555 O O . VAL A 1 351 ? 5.848 -11.883 -33.188 1 96.5 351 VAL A O 1
ATOM 2558 N N . ASP A 1 352 ? 5.137 -9.766 -33.125 1 93 352 ASP A N 1
ATOM 2559 C CA . ASP A 1 352 ? 3.959 -10.062 -32.344 1 93 352 ASP A CA 1
ATOM 2560 C C . ASP A 1 352 ? 2.676 -9.703 -33.062 1 93 352 ASP A C 1
ATOM 2562 O O . ASP A 1 352 ? 2.248 -8.547 -33.062 1 93 352 ASP A O 1
ATOM 2566 N N . THR A 1 353 ? 2.01 -10.672 -33.594 1 87.75 353 THR A N 1
ATOM 2567 C CA . THR A 1 353 ? 0.719 -10.484 -34.25 1 87.75 353 THR A CA 1
ATOM 2568 C C . THR A 1 353 ? -0.409 -11.047 -33.406 1 87.75 353 THR A C 1
ATOM 2570 O O . THR A 1 353 ? -1.538 -11.203 -33.875 1 87.75 353 THR A O 1
ATOM 2573 N N . VAL A 1 354 ? -0.095 -11.422 -32.188 1 83.56 354 VAL A N 1
ATOM 2574 C CA . VAL A 1 354 ? -1.022 -12.172 -31.359 1 83.56 354 VAL A CA 1
ATOM 2575 C C . VAL A 1 354 ? -1.422 -11.328 -30.141 1 83.56 354 VAL A C 1
ATOM 2577 O O . VAL A 1 354 ? -2.582 -10.93 -30.016 1 83.56 354 VAL A O 1
ATOM 2580 N N . GLU A 1 355 ? -0.563 -10.836 -29.344 1 78.5 355 GLU A N 1
ATOM 2581 C CA . GLU A 1 355 ? -0.851 -10.156 -28.078 1 78.5 355 GLU A CA 1
ATOM 2582 C C . GLU A 1 355 ? -1.148 -8.672 -28.312 1 78.5 355 GLU A C 1
ATOM 2584 O O . GLU A 1 355 ? -2.164 -8.164 -27.844 1 78.5 355 GLU A O 1
ATOM 2589 N N . SER A 1 356 ? -0.26 -7.949 -29.031 1 75 356 SER A N 1
ATOM 2590 C CA . SER A 1 356 ? -0.396 -6.508 -29.203 1 75 356 SER A CA 1
ATOM 2591 C C . SER A 1 356 ? -0.808 -6.164 -30.625 1 75 356 SER A C 1
ATOM 2593 O O . SER A 1 356 ? -1.227 -5.039 -30.906 1 75 356 SER A O 1
ATOM 2595 N N . SER A 1 357 ? -0.61 -7.02 -31.531 1 74.5 357 SER A N 1
ATOM 2596 C CA . SER A 1 357 ? -0.834 -6.832 -32.969 1 74.5 357 SER A CA 1
ATOM 2597 C C . SER A 1 357 ? 0.045 -5.719 -33.531 1 74.5 357 SER A C 1
ATOM 2599 O O . SER A 1 357 ? -0.305 -5.082 -34.531 1 74.5 357 SER A O 1
ATOM 2601 N N . ALA A 1 358 ? 1.152 -5.402 -32.875 1 78.69 358 ALA A N 1
ATOM 2602 C CA . ALA A 1 358 ? 2.033 -4.301 -33.25 1 78.69 358 ALA A CA 1
ATOM 2603 C C . ALA A 1 358 ? 2.9 -4.688 -34.438 1 78.69 358 ALA A C 1
ATOM 2605 O O . ALA A 1 358 ? 3.525 -3.824 -35.062 1 78.69 358 ALA A O 1
ATOM 2606 N N . GLY A 1 359 ? 2.92 -5.941 -34.844 1 87.56 359 GLY A N 1
ATOM 2607 C CA . GLY A 1 359 ? 3.807 -6.402 -35.875 1 87.56 359 GLY A CA 1
ATOM 2608 C C . GLY A 1 359 ? 5.246 -6.555 -35.438 1 87.56 359 GLY A C 1
ATOM 2609 O O . GLY A 1 359 ? 5.516 -7.172 -34.406 1 87.56 359 GLY A O 1
ATOM 2610 N N . GLN A 1 360 ? 6.148 -6.09 -36.281 1 92.94 360 GLN A N 1
ATOM 2611 C CA . GLN A 1 360 ? 7.566 -6.246 -36 1 92.94 360 GLN A CA 1
ATOM 2612 C C . GLN A 1 360 ? 8.078 -5.086 -35.125 1 92.94 360 GLN A C 1
ATOM 2614 O O . GLN A 1 360 ? 7.781 -3.924 -35.406 1 92.94 360 GLN A O 1
ATOM 2619 N N . THR A 1 361 ? 8.742 -5.422 -34.031 1 94.75 361 THR A N 1
ATOM 2620 C CA . THR A 1 361 ? 9.328 -4.457 -33.125 1 94.75 361 THR A CA 1
ATOM 2621 C C . THR A 1 361 ? 10.773 -4.836 -32.812 1 94.75 361 THR A C 1
ATOM 2623 O O . THR A 1 361 ? 11.094 -6.016 -32.656 1 94.75 361 THR A O 1
ATOM 2626 N N . SER A 1 362 ? 11.641 -3.801 -32.781 1 97.06 362 SER A N 1
ATOM 2627 C CA . SER A 1 362 ? 13.008 -4.059 -32.344 1 97.06 362 SER A CA 1
ATOM 2628 C C . SER A 1 362 ? 13.062 -4.281 -30.828 1 97.06 362 SER A C 1
ATOM 2630 O O . SER A 1 362 ? 12.453 -3.533 -30.062 1 97.06 362 SER A O 1
ATOM 2632 N N . GLY A 1 363 ? 13.68 -5.371 -30.406 1 97.94 363 GLY A N 1
ATOM 2633 C CA . GLY A 1 363 ? 13.977 -5.523 -29 1 97.94 363 GLY A CA 1
ATOM 2634 C C . GLY A 1 363 ? 15.18 -4.707 -28.547 1 97.94 363 GLY A C 1
ATOM 2635 O O . GLY A 1 363 ? 15.578 -3.76 -29.234 1 97.94 363 GLY A O 1
ATOM 2636 N N . LEU A 1 364 ? 15.758 -5.051 -27.391 1 98.25 364 LEU A N 1
ATOM 2637 C CA . LEU A 1 364 ? 16.875 -4.293 -26.859 1 98.25 364 LEU A CA 1
ATOM 2638 C C . LEU A 1 364 ? 18.188 -4.699 -27.547 1 98.25 364 LEU A C 1
ATOM 2640 O O . LEU A 1 364 ? 19.203 -4.023 -27.391 1 98.25 364 LEU A O 1
ATOM 2644 N N . GLY A 1 365 ? 18.172 -5.793 -28.234 1 98.12 365 GLY A N 1
ATOM 2645 C CA . GLY A 1 365 ? 19.281 -6.203 -29.078 1 98.12 365 GLY A CA 1
ATOM 2646 C C . GLY A 1 365 ? 20.469 -6.727 -28.297 1 98.12 365 GLY A C 1
ATOM 2647 O O . GLY A 1 365 ? 21.594 -6.746 -28.812 1 98.12 365 GLY A O 1
ATOM 2648 N N . ILE A 1 366 ? 20.281 -7.121 -27.109 1 98.38 366 ILE A N 1
ATOM 2649 C CA . ILE A 1 366 ? 21.359 -7.664 -26.297 1 98.38 366 ILE A CA 1
ATOM 2650 C C . ILE A 1 366 ? 21.688 -9.078 -26.766 1 98.38 366 ILE A C 1
ATOM 2652 O O . ILE A 1 366 ? 22.859 -9.422 -26.938 1 98.38 366 ILE A O 1
ATOM 2656 N N . PHE A 1 367 ? 20.656 -9.914 -26.969 1 98.62 367 PHE A N 1
ATOM 2657 C CA . PHE A 1 367 ? 20.828 -11.234 -27.562 1 98.62 367 PHE A CA 1
ATOM 2658 C C . PHE A 1 367 ? 20.562 -11.203 -29.062 1 98.62 367 PHE A C 1
ATOM 2660 O O . PHE A 1 367 ? 19.609 -10.555 -29.516 1 98.62 367 PHE A O 1
ATOM 2667 N N . ASP A 1 368 ? 21.328 -11.898 -29.797 1 98.5 368 ASP A N 1
ATOM 2668 C CA . ASP A 1 368 ? 21.047 -12.117 -31.219 1 98.5 368 ASP A CA 1
ATOM 2669 C C . ASP A 1 368 ? 20.047 -13.266 -31.391 1 98.5 368 ASP A C 1
ATOM 2671 O O . ASP A 1 368 ? 20.406 -14.336 -31.891 1 98.5 368 ASP A O 1
ATOM 2675 N N . VAL A 1 369 ? 18.859 -13.008 -31.031 1 98.5 369 VAL A N 1
ATOM 2676 C CA . VAL A 1 369 ? 17.75 -13.953 -31.031 1 98.5 369 VAL A CA 1
ATOM 2677 C C . VAL A 1 369 ? 16.5 -13.289 -31.625 1 98.5 369 VAL A C 1
ATOM 2679 O O . VAL A 1 369 ? 16.234 -12.117 -31.375 1 98.5 369 VAL A O 1
ATOM 2682 N N . ASP A 1 370 ? 15.789 -13.984 -32.469 1 98.44 370 ASP A N 1
ATOM 2683 C CA . ASP A 1 370 ? 14.516 -13.523 -33 1 98.44 370 ASP A CA 1
ATOM 2684 C C . ASP A 1 370 ? 13.344 -14.25 -32.344 1 98.44 370 ASP A C 1
ATOM 2686 O O . ASP A 1 370 ? 13.383 -15.477 -32.188 1 98.44 370 ASP A O 1
ATOM 2690 N N . ILE A 1 371 ? 12.352 -13.469 -31.938 1 98.25 371 ILE A N 1
ATOM 2691 C CA . ILE A 1 371 ? 11.148 -13.992 -31.312 1 98.25 371 ILE A CA 1
ATOM 2692 C C . ILE A 1 371 ? 9.945 -13.781 -32.219 1 98.25 371 ILE A C 1
ATOM 2694 O O . ILE A 1 371 ? 9.773 -12.703 -32.781 1 98.25 371 ILE A O 1
ATOM 2698 N N . GLU A 1 372 ? 9.156 -14.805 -32.375 1 97.44 372 GLU A N 1
ATOM 2699 C CA . GLU A 1 372 ? 7.879 -14.688 -33.094 1 97.44 372 GLU A CA 1
ATOM 2700 C C . GLU A 1 372 ? 6.738 -15.266 -32.25 1 97.44 372 GLU A C 1
ATOM 2702 O O . GLU A 1 372 ? 6.836 -16.391 -31.75 1 97.44 372 GLU A O 1
ATOM 2707 N N . PHE A 1 373 ? 5.723 -14.5 -32.094 1 95.06 373 PHE A N 1
ATOM 2708 C CA . PHE A 1 373 ? 4.59 -14.953 -31.297 1 95.06 373 PHE A CA 1
ATOM 2709 C C . PHE A 1 373 ? 3.721 -15.914 -32.094 1 95.06 373 PHE A C 1
ATOM 2711 O O . PHE A 1 373 ? 3.32 -15.609 -33.219 1 95.06 373 PHE A O 1
ATOM 2718 N N . ALA A 1 374 ? 3.467 -17.047 -31.484 1 93.19 374 ALA A N 1
ATOM 2719 C CA . ALA A 1 374 ? 2.562 -18.031 -32.062 1 93.19 374 ALA A CA 1
ATOM 2720 C C . ALA A 1 374 ? 1.161 -17.906 -31.469 1 93.19 374 ALA A C 1
ATOM 2722 O O . ALA A 1 374 ? 0.995 -17.438 -30.344 1 93.19 374 ALA A O 1
ATOM 2723 N N . SER A 1 375 ? 0.193 -18.312 -32.25 1 87.81 375 SER A N 1
ATOM 2724 C CA . SER A 1 375 ? -1.188 -18.281 -31.766 1 87.81 375 SER A CA 1
ATOM 2725 C C . SER A 1 375 ? -1.403 -19.266 -30.625 1 87.81 375 SER A C 1
ATOM 2727 O O . SER A 1 375 ? -2.139 -18.969 -29.672 1 87.81 375 SER A O 1
ATOM 2729 N N . GLU A 1 376 ? -0.712 -20.406 -30.797 1 88.12 376 GLU A N 1
ATOM 2730 C CA . GLU A 1 376 ? -0.815 -21.391 -29.734 1 88.12 376 GLU A CA 1
ATOM 2731 C C . GLU A 1 376 ? 0.181 -21.109 -28.609 1 88.12 376 GLU A C 1
ATOM 2733 O O . GLU A 1 376 ? 1.367 -20.906 -28.875 1 88.12 376 GLU A O 1
ATOM 2738 N N . LYS A 1 377 ? -0.359 -21.172 -27.5 1 91.38 377 LYS A N 1
ATOM 2739 C CA . LYS A 1 377 ? 0.446 -20.891 -26.312 1 91.38 377 LYS A CA 1
ATOM 2740 C C . LYS A 1 377 ? 1.234 -22.125 -25.891 1 91.38 377 LYS A C 1
ATOM 2742 O O . LYS A 1 377 ? 0.719 -23.25 -25.922 1 91.38 377 LYS A O 1
ATOM 2747 N N . THR A 1 378 ? 2.508 -21.875 -25.562 1 93.38 378 THR A N 1
ATOM 2748 C CA . THR A 1 378 ? 3.299 -22.938 -24.938 1 93.38 378 THR A CA 1
ATOM 2749 C C . THR A 1 378 ? 2.926 -23.078 -23.453 1 93.38 378 THR A C 1
ATOM 2751 O O . THR A 1 378 ? 3.02 -22.109 -22.688 1 93.38 378 THR A O 1
ATOM 2754 N N . LEU A 1 379 ? 2.424 -24.266 -23.062 1 95 379 LEU A N 1
ATOM 2755 C CA . LEU A 1 379 ? 2.113 -24.609 -21.672 1 95 379 LEU A CA 1
ATOM 2756 C C . LEU A 1 379 ? 2.801 -25.922 -21.281 1 95 379 LEU A C 1
ATOM 2758 O O . LEU A 1 379 ? 2.287 -27 -21.562 1 95 379 LEU A O 1
ATOM 2762 N N . VAL A 1 380 ? 3.977 -25.766 -20.578 1 94.5 380 VAL A N 1
ATOM 2763 C CA . VAL A 1 380 ? 4.766 -26.969 -20.281 1 94.5 380 VAL A CA 1
ATOM 2764 C C . VAL A 1 380 ? 5.254 -26.906 -18.828 1 94.5 380 VAL A C 1
ATOM 2766 O O . VAL A 1 380 ? 5.719 -25.859 -18.375 1 94.5 380 VAL A O 1
ATOM 2769 N N . SER A 1 381 ? 5.07 -27.953 -18.109 1 93 381 SER A N 1
ATOM 2770 C CA . SER A 1 381 ? 5.688 -28.141 -16.812 1 93 381 SER A CA 1
ATOM 2771 C C . SER A 1 381 ? 6.922 -29.031 -16.906 1 93 381 SER A C 1
ATOM 2773 O O . SER A 1 381 ? 6.891 -30.078 -17.547 1 93 381 SER A O 1
ATOM 2775 N N . HIS A 1 382 ? 7.996 -28.625 -16.297 1 92.94 382 HIS A N 1
ATOM 2776 C CA . HIS A 1 382 ? 9.25 -29.375 -16.359 1 92.94 382 HIS A CA 1
ATOM 2777 C C . HIS A 1 382 ? 9.531 -30.094 -15.055 1 92.94 382 HIS A C 1
ATOM 2779 O O . HIS A 1 382 ? 9.055 -29.688 -13.992 1 92.94 382 HIS A O 1
ATOM 2785 N N . PRO A 1 383 ? 10.336 -31.125 -15.016 1 88.38 383 PRO A N 1
ATOM 2786 C CA . PRO A 1 383 ? 10.617 -31.938 -13.828 1 88.38 383 PRO A CA 1
ATOM 2787 C C . PRO A 1 383 ? 11.336 -31.156 -12.734 1 88.38 383 PRO A C 1
ATOM 2789 O O . PRO A 1 383 ? 11.211 -31.484 -11.555 1 88.38 383 PRO A O 1
ATOM 2792 N N . ASP A 1 384 ? 12.016 -30.094 -13.102 1 89.12 384 ASP A N 1
ATOM 2793 C CA . ASP A 1 384 ? 12.766 -29.344 -12.109 1 89.12 384 ASP A CA 1
ATOM 2794 C C . ASP A 1 384 ? 11.875 -28.312 -11.398 1 89.12 384 ASP A C 1
ATOM 2796 O O . ASP A 1 384 ? 12.359 -27.5 -10.609 1 89.12 384 ASP A O 1
ATOM 2800 N N . GLY A 1 385 ? 10.594 -28.375 -11.719 1 89.25 385 GLY A N 1
ATOM 2801 C CA . GLY A 1 385 ? 9.641 -27.484 -11.062 1 89.25 385 GLY A CA 1
ATOM 2802 C C . GLY A 1 385 ? 9.352 -26.234 -11.852 1 89.25 385 GLY A C 1
ATOM 2803 O O . GLY A 1 385 ? 8.367 -25.531 -11.578 1 89.25 385 GLY A O 1
ATOM 2804 N N . SER A 1 386 ? 10.18 -25.953 -12.875 1 94.81 386 SER A N 1
ATOM 2805 C CA . SER A 1 386 ? 9.938 -24.781 -13.711 1 94.81 386 SER A CA 1
ATOM 2806 C C . SER A 1 386 ? 8.844 -25.047 -14.734 1 94.81 386 SER A C 1
ATOM 2808 O O . SER A 1 386 ? 8.383 -26.188 -14.875 1 94.81 386 SER A O 1
ATOM 2810 N N . TYR A 1 387 ? 8.383 -24 -15.344 1 95.5 387 TYR A N 1
ATOM 2811 C CA . TYR A 1 387 ? 7.305 -24.141 -16.312 1 95.5 387 TYR A CA 1
ATOM 2812 C C . TYR A 1 387 ? 7.352 -23.031 -17.359 1 95.5 387 TYR A C 1
ATOM 2814 O O . TYR A 1 387 ? 8.039 -22.031 -17.156 1 95.5 387 TYR A O 1
ATOM 2822 N N . GLU A 1 388 ? 6.738 -23.266 -18.453 1 96.62 388 GLU A N 1
ATOM 2823 C CA . GLU A 1 388 ? 6.645 -22.297 -19.531 1 96.62 388 GLU A CA 1
ATOM 2824 C C . GLU A 1 388 ? 5.191 -21.938 -19.828 1 96.62 388 GLU A C 1
ATOM 2826 O O . GLU A 1 388 ? 4.312 -22.797 -19.797 1 96.62 388 GLU A O 1
ATOM 2831 N N . VAL A 1 389 ? 4.961 -20.688 -19.984 1 95.5 389 VAL A N 1
ATOM 2832 C CA . VAL A 1 389 ? 3.654 -20.156 -20.344 1 95.5 389 VAL A CA 1
ATOM 2833 C C . VAL A 1 389 ? 3.83 -18.922 -21.234 1 95.5 389 VAL A C 1
ATOM 2835 O O . VAL A 1 389 ? 3.789 -17.781 -20.734 1 95.5 389 VAL A O 1
ATOM 2838 N N . HIS A 1 390 ? 3.949 -19.078 -22.484 1 94.81 390 HIS A N 1
ATOM 2839 C CA . HIS A 1 390 ? 4.23 -17.953 -23.359 1 94.81 390 HIS A CA 1
ATOM 2840 C C . HIS A 1 390 ? 3.803 -18.25 -24.797 1 94.81 390 HIS A C 1
ATOM 2842 O O . HIS A 1 390 ? 3.738 -19.406 -25.203 1 94.81 390 HIS A O 1
ATOM 2848 N N . ASN A 1 391 ? 3.574 -17.203 -25.531 1 94.31 391 ASN A N 1
ATOM 2849 C CA . ASN A 1 391 ? 3.275 -17.281 -26.953 1 94.31 391 ASN A CA 1
ATOM 2850 C C . ASN A 1 391 ? 4.523 -17.062 -27.812 1 94.31 391 ASN A C 1
ATOM 2852 O O . ASN A 1 391 ? 4.605 -17.531 -28.938 1 94.31 391 ASN A O 1
ATOM 2856 N N . GLY A 1 392 ? 5.422 -16.312 -27.266 1 95.81 392 GLY A N 1
ATOM 2857 C CA . GLY A 1 392 ? 6.645 -16.031 -28 1 95.81 392 GLY A CA 1
ATOM 2858 C C . GLY A 1 392 ? 7.512 -17.266 -28.188 1 95.81 392 GLY A C 1
ATOM 2859 O O . GLY A 1 392 ? 7.684 -18.062 -27.266 1 95.81 392 GLY A O 1
ATOM 2860 N N . GLN A 1 393 ? 8.031 -17.422 -29.438 1 97 393 GLN A N 1
ATOM 2861 C CA . GLN A 1 393 ? 8.891 -18.547 -29.797 1 97 393 GLN A CA 1
ATOM 2862 C C . GLN A 1 393 ? 10.227 -18.062 -30.359 1 97 393 GLN A C 1
ATOM 2864 O O . GLN A 1 393 ? 10.273 -17.078 -31.094 1 97 393 GLN A O 1
ATOM 2869 N N . VAL A 1 394 ? 11.273 -18.75 -29.922 1 97.69 394 VAL A N 1
ATOM 2870 C CA . VAL A 1 394 ? 12.562 -18.5 -30.562 1 97.69 394 VAL A CA 1
ATOM 2871 C C . VAL A 1 394 ? 12.57 -19.062 -31.969 1 97.69 394 VAL A C 1
ATOM 2873 O O . VAL A 1 394 ? 12.383 -20.266 -32.156 1 97.69 394 VAL A O 1
ATOM 2876 N N . THR A 1 395 ? 12.781 -18.203 -32.969 1 97.62 395 THR A N 1
ATOM 2877 C CA . THR A 1 395 ? 12.773 -18.672 -34.344 1 97.62 395 THR A CA 1
ATOM 2878 C C . THR A 1 395 ? 14.195 -18.703 -34.906 1 97.62 395 THR A C 1
ATOM 2880 O O . THR A 1 395 ? 14.461 -19.391 -35.875 1 97.62 395 THR A O 1
ATOM 2883 N N . ARG A 1 396 ? 15.016 -17.938 -34.375 1 97.38 396 ARG A N 1
ATOM 2884 C CA . ARG A 1 396 ? 16.438 -17.906 -34.719 1 97.38 396 ARG A CA 1
ATOM 2885 C C . ARG A 1 396 ? 17.281 -17.531 -33.5 1 97.38 396 ARG A C 1
ATOM 2887 O O . ARG A 1 396 ? 16.891 -16.641 -32.719 1 97.38 396 ARG A O 1
ATOM 2894 N N . SER A 1 397 ? 18.344 -18.234 -33.25 1 97.62 397 SER A N 1
ATOM 2895 C CA . SER A 1 397 ? 19.266 -17.859 -32.188 1 97.62 397 SER A CA 1
ATOM 2896 C C . SER A 1 397 ? 20.703 -18.188 -32.562 1 97.62 397 SER A C 1
ATOM 2898 O O . SER A 1 397 ? 21 -19.266 -33.062 1 97.62 397 SER A O 1
ATOM 2900 N N . SER A 1 398 ? 21.578 -17.234 -32.375 1 97.44 398 SER A N 1
ATOM 2901 C CA . SER A 1 398 ? 23.016 -17.5 -32.5 1 97.44 398 SER A CA 1
ATOM 2902 C C . SER A 1 398 ? 23.703 -17.547 -31.141 1 97.44 398 SER A C 1
ATOM 2904 O O . SER A 1 398 ? 24.938 -17.562 -31.062 1 97.44 398 SER A O 1
ATOM 2906 N N . GLU A 1 399 ? 22.891 -17.562 -30.047 1 97.69 399 GLU A N 1
ATOM 2907 C CA . GLU A 1 399 ? 23.422 -17.516 -28.688 1 97.69 399 GLU A CA 1
ATOM 2908 C C . GLU A 1 399 ? 23.531 -18.922 -28.094 1 97.69 399 GLU A C 1
ATOM 2910 O O . GLU A 1 399 ? 22.812 -19.844 -28.516 1 97.69 399 GLU A O 1
ATOM 2915 N N . SER A 1 400 ? 24.453 -19.109 -27.141 1 97.25 400 SER A N 1
ATOM 2916 C CA . SER A 1 400 ? 24.453 -20.312 -26.328 1 97.25 400 SER A CA 1
ATOM 2917 C C . SER A 1 400 ? 23.281 -20.328 -25.375 1 97.25 400 SER A C 1
ATOM 2919 O O . SER A 1 400 ? 22.906 -19.297 -24.812 1 97.25 400 SER A O 1
ATOM 2921 N N . PRO A 1 401 ? 22.703 -21.516 -25.188 1 97.75 401 PRO A N 1
ATOM 2922 C CA . PRO A 1 401 ? 21.578 -21.578 -24.25 1 97.75 401 PRO A CA 1
ATOM 2923 C C . PRO A 1 401 ? 22.016 -21.375 -22.797 1 97.75 401 PRO A C 1
ATOM 2925 O O . PRO A 1 401 ? 23.141 -21.703 -22.438 1 97.75 401 PRO A O 1
ATOM 2928 N N . PHE A 1 402 ? 21.203 -20.828 -22.031 1 97.25 402 PHE A N 1
ATOM 2929 C CA . PHE A 1 402 ? 21.422 -20.688 -20.594 1 97.25 402 PHE A CA 1
ATOM 2930 C C . PHE A 1 402 ? 21.141 -22 -19.875 1 97.25 402 PHE A C 1
ATOM 2932 O O . PHE A 1 402 ? 21.969 -22.453 -19.078 1 97.25 402 PHE A O 1
ATOM 2939 N N . ILE A 1 403 ? 19.938 -22.547 -20.109 1 95.5 403 ILE A N 1
ATOM 2940 C CA . ILE A 1 403 ? 19.547 -23.891 -19.703 1 95.5 403 ILE A CA 1
ATOM 2941 C C . ILE A 1 403 ? 19.609 -24.828 -20.891 1 95.5 403 ILE A C 1
ATOM 2943 O O . ILE 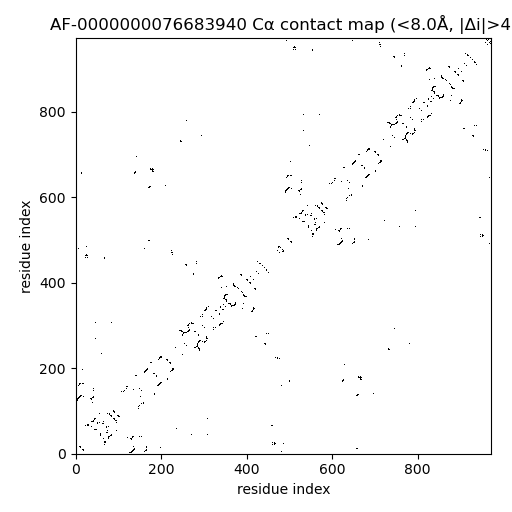A 1 403 ? 19.406 -24.422 -22.031 1 95.5 403 ILE A O 1
ATOM 2947 N N . PRO A 1 404 ? 19.984 -26.109 -20.656 1 90.94 404 PRO A N 1
ATOM 2948 C CA . PRO A 1 404 ? 20.047 -27 -21.812 1 90.94 404 PRO A CA 1
ATOM 2949 C C . PRO A 1 404 ? 18.812 -26.891 -22.703 1 90.94 404 PRO A C 1
ATOM 2951 O O . PRO A 1 404 ? 17.703 -27.234 -22.281 1 90.94 404 PRO A O 1
ATOM 2954 N N . GLY A 1 405 ? 19.031 -26.297 -23.922 1 91.81 405 GLY A N 1
ATOM 2955 C CA . GLY A 1 405 ? 17.984 -26.219 -24.922 1 91.81 405 GLY A CA 1
ATOM 2956 C C . GLY A 1 405 ? 17.062 -25.016 -24.719 1 91.81 405 GLY A C 1
ATOM 2957 O O . GLY A 1 405 ? 16.047 -24.891 -25.406 1 91.81 405 GLY A O 1
ATOM 2958 N N . GLU A 1 406 ? 17.422 -24.141 -23.859 1 96.06 406 GLU A N 1
ATOM 2959 C CA . GLU A 1 406 ? 16.469 -23.062 -23.547 1 96.06 406 GLU A CA 1
ATOM 2960 C C . GLU A 1 406 ? 17.203 -21.797 -23.109 1 96.06 406 GLU A C 1
ATOM 2962 O O . GLU A 1 406 ? 18.188 -21.859 -22.375 1 96.06 406 GLU A O 1
ATOM 2967 N N . GLY A 1 407 ? 16.766 -20.734 -23.734 1 97.62 407 GLY A N 1
ATOM 2968 C CA . GLY A 1 407 ? 17.25 -19.422 -23.297 1 97.62 407 GLY A CA 1
ATOM 2969 C C . GLY A 1 407 ? 18.531 -19.016 -24 1 97.62 407 GLY A C 1
ATOM 2970 O O . GLY A 1 407 ? 18.844 -19.5 -25.078 1 97.62 407 GLY A O 1
ATOM 2971 N N . ALA A 1 408 ? 19.188 -18.016 -23.469 1 98.62 408 ALA A N 1
ATOM 2972 C CA . ALA A 1 408 ? 20.422 -17.469 -24.016 1 98.62 408 ALA A CA 1
ATOM 2973 C C . ALA A 1 408 ? 21.312 -16.922 -22.906 1 98.62 408 ALA A C 1
ATOM 2975 O O . ALA A 1 408 ? 20.828 -16.438 -21.891 1 98.62 408 ALA A O 1
ATOM 2976 N N . ARG A 1 409 ? 22.547 -17.094 -23.094 1 98.12 409 ARG A N 1
ATOM 2977 C CA . ARG A 1 409 ? 23.531 -16.5 -22.203 1 98.12 409 ARG A CA 1
ATOM 2978 C C . ARG A 1 409 ? 24.609 -15.766 -22.984 1 98.12 409 ARG A C 1
ATOM 2980 O O . ARG A 1 409 ? 25.125 -16.266 -23.984 1 98.12 409 ARG A O 1
ATOM 2987 N N . ARG A 1 410 ? 24.906 -14.617 -22.656 1 97.69 410 ARG A N 1
ATOM 2988 C CA . ARG A 1 410 ? 26.016 -13.805 -23.141 1 97.69 410 ARG A CA 1
ATOM 2989 C C . ARG A 1 410 ? 26.719 -13.086 -21.984 1 97.69 410 ARG A C 1
ATOM 2991 O O . ARG A 1 410 ? 26.219 -12.062 -21.5 1 97.69 410 ARG A O 1
ATOM 2998 N N . GLY A 1 411 ? 27.859 -13.648 -21.578 1 96.88 411 GLY A N 1
ATOM 2999 C CA . GLY A 1 411 ? 28.516 -13.094 -20.406 1 96.88 411 GLY A CA 1
ATOM 3000 C C . GLY A 1 411 ? 27.672 -13.188 -19.141 1 96.88 411 GLY A C 1
ATOM 3001 O O . GLY A 1 411 ? 27.219 -14.273 -18.781 1 96.88 411 GLY A O 1
ATOM 3002 N N . ALA A 1 412 ? 27.391 -12 -18.562 1 97.88 412 ALA A N 1
ATOM 3003 C CA . ALA A 1 412 ? 26.656 -11.945 -17.297 1 97.88 412 ALA A CA 1
ATOM 3004 C C . ALA A 1 412 ? 25.156 -11.781 -17.547 1 97.88 412 ALA A C 1
ATOM 3006 O O . ALA A 1 412 ? 24.359 -11.773 -16.609 1 97.88 412 ALA A O 1
ATOM 3007 N N . VAL A 1 413 ? 24.781 -11.734 -18.828 1 98.62 413 VAL A N 1
ATOM 3008 C CA . VAL A 1 413 ? 23.375 -11.578 -19.172 1 98.62 413 VAL A CA 1
ATOM 3009 C C . VAL A 1 413 ? 22.766 -12.945 -19.484 1 98.62 413 VAL A C 1
ATOM 3011 O O . VAL A 1 413 ? 23.312 -13.703 -20.297 1 98.62 413 VAL A O 1
ATOM 3014 N N . ILE A 1 414 ? 21.719 -13.242 -18.781 1 98.69 414 ILE A N 1
ATOM 3015 C CA . ILE A 1 414 ? 21.047 -14.516 -19.016 1 98.69 414 ILE A CA 1
ATOM 3016 C C . ILE A 1 414 ? 19.562 -14.273 -19.266 1 98.69 414 ILE A C 1
ATOM 3018 O O . ILE A 1 414 ? 19 -13.289 -18.781 1 98.69 414 ILE A O 1
ATOM 3022 N N . GLY A 1 415 ? 18.938 -15.117 -20.031 1 98.62 415 GLY A N 1
ATOM 3023 C CA . GLY A 1 415 ? 17.516 -15.062 -20.328 1 98.62 415 GLY A CA 1
ATOM 3024 C C . GLY A 1 415 ? 16.891 -16.438 -20.516 1 98.62 415 GLY A C 1
ATOM 3025 O O . GLY A 1 415 ? 17.547 -17.359 -21 1 98.62 415 GLY A O 1
ATOM 3026 N N . THR A 1 416 ? 15.656 -16.625 -20.109 1 98.62 416 THR A N 1
ATOM 3027 C CA . THR A 1 416 ? 14.961 -17.891 -20.266 1 98.62 416 THR A CA 1
ATOM 3028 C C . THR A 1 416 ? 13.453 -17.672 -20.312 1 98.62 416 THR A C 1
ATOM 3030 O O . THR A 1 416 ? 12.945 -16.688 -19.781 1 98.62 416 THR A O 1
ATOM 3033 N N . HIS A 1 417 ? 12.758 -18.547 -21 1 98.19 417 HIS A N 1
ATOM 3034 C CA . HIS A 1 417 ? 11.297 -18.547 -20.969 1 98.19 417 HIS A CA 1
ATOM 3035 C C . HIS A 1 417 ? 10.773 -19.25 -19.719 1 98.19 417 HIS A C 1
ATOM 3037 O O . HIS A 1 417 ? 9.578 -19.188 -19.422 1 98.19 417 HIS A O 1
ATOM 3043 N N . ARG A 1 418 ? 11.648 -19.844 -18.922 1 97.19 418 ARG A N 1
ATOM 3044 C CA . ARG A 1 418 ? 11.242 -20.688 -17.797 1 97.19 418 ARG A CA 1
ATOM 3045 C C . ARG A 1 418 ? 10.922 -19.844 -16.562 1 97.19 418 ARG A C 1
ATOM 3047 O O . ARG A 1 418 ? 11.797 -19.172 -16.031 1 97.19 418 ARG A O 1
ATOM 3054 N N . HIS A 1 419 ? 9.688 -19.938 -16.188 1 96.56 419 HIS A N 1
ATOM 3055 C CA . HIS A 1 419 ? 9.297 -19.453 -14.867 1 96.56 419 HIS A CA 1
ATOM 3056 C C . HIS A 1 419 ? 9.586 -20.5 -13.789 1 96.56 419 HIS A C 1
ATOM 3058 O O . HIS A 1 419 ? 9.625 -21.688 -14.07 1 96.56 419 HIS A O 1
ATOM 3064 N N . GLY A 1 420 ? 9.82 -20.062 -12.578 1 95.44 420 GLY A N 1
ATOM 3065 C CA . GLY A 1 420 ? 9.992 -20.984 -11.461 1 95.44 420 GLY A CA 1
ATOM 3066 C C . GLY A 1 420 ? 11.367 -21.625 -11.414 1 95.44 420 GLY A C 1
ATOM 3067 O O . GLY A 1 420 ? 11.68 -22.375 -10.492 1 95.44 420 GLY A O 1
ATOM 3068 N N . TYR A 1 421 ? 12.219 -21.312 -12.383 1 97.12 421 TYR A N 1
ATOM 3069 C CA . TYR A 1 421 ? 13.539 -21.938 -12.445 1 97.12 421 TYR A CA 1
ATOM 3070 C C . TYR A 1 421 ? 14.344 -21.609 -11.188 1 97.12 421 TYR A C 1
ATOM 3072 O O . TYR A 1 421 ? 15.109 -22.453 -10.711 1 97.12 421 TYR A O 1
ATOM 3080 N N . PHE A 1 422 ? 14.172 -20.5 -10.578 1 96.69 422 PHE A N 1
ATOM 3081 C CA . PHE A 1 422 ? 14.977 -20.094 -9.438 1 96.69 422 PHE A CA 1
ATOM 3082 C C . PHE A 1 422 ? 14.258 -20.391 -8.125 1 96.69 422 PHE A C 1
ATOM 3084 O O . PHE A 1 422 ? 14.766 -20.078 -7.047 1 96.69 422 PHE A O 1
ATOM 3091 N N . GLU A 1 423 ? 13.055 -20.953 -8.25 1 94.56 423 GLU A N 1
ATOM 3092 C CA . GLU A 1 423 ? 12.453 -21.562 -7.066 1 94.56 423 GLU A CA 1
ATOM 3093 C C . GLU A 1 423 ? 13.203 -22.812 -6.637 1 94.56 423 GLU A C 1
ATOM 3095 O O . GLU A 1 423 ? 13.094 -23.25 -5.488 1 94.56 423 GLU A O 1
ATOM 3100 N N . ASN A 1 424 ? 13.883 -23.359 -7.648 1 95.25 424 ASN A N 1
ATOM 3101 C CA . ASN A 1 424 ? 14.82 -24.422 -7.324 1 95.25 424 ASN A CA 1
ATOM 3102 C C . ASN A 1 424 ? 16.031 -23.906 -6.555 1 95.25 424 ASN A C 1
ATOM 3104 O O . ASN A 1 424 ? 16.734 -23 -7.027 1 95.25 424 ASN A O 1
ATOM 3108 N N . ASP A 1 425 ? 16.344 -24.5 -5.434 1 96.56 425 ASP A N 1
ATOM 3109 C CA . ASP A 1 425 ? 17.344 -23.969 -4.512 1 96.56 425 ASP A CA 1
ATOM 3110 C C . ASP A 1 425 ? 18.734 -23.969 -5.152 1 96.56 425 ASP A C 1
ATOM 3112 O O . ASP A 1 425 ? 19.469 -22.984 -5.062 1 96.56 425 ASP A O 1
ATOM 3116 N N . ALA A 1 426 ? 19.047 -25.031 -5.785 1 96.31 426 ALA A N 1
ATOM 3117 C CA . ALA A 1 426 ? 20.375 -25.141 -6.383 1 96.31 426 ALA A CA 1
ATOM 3118 C C . ALA A 1 426 ? 20.578 -24.109 -7.492 1 96.31 426 ALA A C 1
ATOM 3120 O O . ALA A 1 426 ? 21.625 -23.484 -7.578 1 96.31 426 ALA A O 1
ATOM 3121 N N . SER A 1 427 ? 19.609 -23.969 -8.359 1 96.75 427 SER A N 1
ATOM 3122 C CA . SER A 1 427 ? 19.688 -23 -9.453 1 96.75 427 SER A CA 1
ATOM 3123 C C . SER A 1 427 ? 19.781 -21.578 -8.914 1 96.75 427 SER A C 1
ATOM 3125 O O . SER A 1 427 ? 20.562 -20.781 -9.43 1 96.75 427 SER A O 1
ATOM 3127 N N . ARG A 1 428 ? 19.031 -21.266 -7.914 1 97.25 428 ARG A N 1
ATOM 3128 C CA . ARG A 1 428 ? 19.047 -19.953 -7.297 1 97.25 428 ARG A CA 1
ATOM 3129 C C . ARG A 1 428 ? 20.422 -19.641 -6.691 1 97.25 428 ARG A C 1
ATOM 3131 O O . ARG A 1 428 ? 20.969 -18.562 -6.898 1 97.25 428 ARG A O 1
ATOM 3138 N N . ARG A 1 429 ? 21 -20.641 -5.953 1 97.38 429 ARG A N 1
ATOM 3139 C CA . ARG A 1 429 ? 22.297 -20.469 -5.312 1 97.38 429 ARG A CA 1
ATOM 3140 C C . ARG A 1 429 ? 23.391 -20.234 -6.352 1 97.38 429 ARG A C 1
ATOM 3142 O O . ARG A 1 429 ? 24.281 -19.406 -6.148 1 97.38 429 ARG A O 1
ATOM 3149 N N . ARG A 1 430 ? 23.297 -20.938 -7.445 1 96.94 430 ARG A N 1
ATOM 3150 C CA . ARG A 1 430 ? 24.281 -20.766 -8.516 1 96.94 430 ARG A CA 1
ATOM 3151 C C . ARG A 1 430 ? 24.203 -19.375 -9.102 1 96.94 430 ARG A C 1
ATOM 3153 O O . ARG A 1 430 ? 25.234 -18.734 -9.32 1 96.94 430 ARG A O 1
ATOM 3160 N N . LEU A 1 431 ? 23.016 -18.922 -9.398 1 97.81 431 LEU A N 1
ATOM 3161 C CA . LEU A 1 431 ? 22.844 -17.578 -9.945 1 97.81 431 LEU A CA 1
ATOM 3162 C C . LEU A 1 431 ? 23.406 -16.531 -9 1 97.81 431 LEU A C 1
ATOM 3164 O O . LEU A 1 431 ? 24.188 -15.672 -9.422 1 97.81 431 LEU A O 1
ATOM 3168 N N . LEU A 1 432 ? 23.031 -16.609 -7.719 1 97.81 432 LEU A N 1
ATOM 3169 C CA . LEU A 1 432 ? 23.422 -15.586 -6.75 1 97.81 432 LEU A CA 1
ATOM 3170 C C . LEU A 1 432 ? 24.922 -15.594 -6.52 1 97.81 432 LEU A C 1
ATOM 3172 O O . LEU A 1 432 ? 25.547 -14.539 -6.355 1 97.81 432 LEU A O 1
ATOM 3176 N N . SER A 1 433 ? 25.516 -16.812 -6.523 1 97.31 433 SER A N 1
ATOM 3177 C CA . SER A 1 433 ? 26.953 -16.906 -6.41 1 97.31 433 SER A CA 1
ATOM 3178 C C . SER A 1 433 ? 27.656 -16.266 -7.605 1 97.31 433 SER A C 1
ATOM 3180 O O . SER A 1 433 ? 28.656 -15.555 -7.441 1 97.31 433 SER A O 1
ATOM 3182 N N . ASP A 1 434 ? 27.125 -16.5 -8.727 1 97.44 434 ASP A N 1
ATOM 3183 C CA . ASP A 1 434 ? 27.672 -15.906 -9.938 1 97.44 434 ASP A CA 1
ATOM 3184 C C . ASP A 1 434 ? 27.578 -14.383 -9.898 1 97.44 434 ASP A C 1
ATOM 3186 O O . ASP A 1 434 ? 28.531 -13.688 -10.242 1 97.44 434 ASP A O 1
ATOM 3190 N N . VAL A 1 435 ? 26.453 -13.883 -9.516 1 98.06 435 VAL A N 1
ATOM 3191 C CA . VAL A 1 435 ? 26.219 -12.445 -9.414 1 98.06 435 VAL A CA 1
ATOM 3192 C C . VAL A 1 435 ? 27.219 -11.836 -8.422 1 98.06 435 VAL A C 1
ATOM 3194 O O . VAL A 1 435 ? 27.828 -10.805 -8.703 1 98.06 435 VAL A O 1
ATOM 3197 N N . ALA A 1 436 ? 27.359 -12.492 -7.266 1 97 436 ALA A N 1
ATOM 3198 C CA . ALA A 1 436 ? 28.281 -12 -6.246 1 97 436 ALA A CA 1
ATOM 3199 C C . ALA A 1 436 ? 29.703 -11.914 -6.785 1 97 436 ALA A C 1
ATOM 3201 O O . ALA A 1 436 ? 30.391 -10.914 -6.57 1 97 436 ALA A O 1
ATOM 3202 N N . THR A 1 437 ? 30.125 -12.906 -7.484 1 96.69 437 THR A N 1
ATOM 3203 C CA . THR A 1 437 ? 31.469 -12.953 -8.055 1 96.69 437 THR A CA 1
ATOM 3204 C C . THR A 1 437 ? 31.656 -11.844 -9.086 1 96.69 437 THR A C 1
ATOM 3206 O O . THR A 1 437 ? 32.656 -11.109 -9.047 1 96.69 437 THR A O 1
ATOM 3209 N N . ARG A 1 438 ? 30.703 -11.664 -9.938 1 96.44 438 ARG A N 1
ATOM 3210 C CA . ARG A 1 438 ? 30.812 -10.727 -11.047 1 96.44 438 ARG A CA 1
ATOM 3211 C C . ARG A 1 438 ? 30.75 -9.281 -10.562 1 96.44 438 ARG A C 1
ATOM 3213 O O . ARG A 1 438 ? 31.328 -8.383 -11.18 1 96.44 438 ARG A O 1
ATOM 3220 N N . THR A 1 439 ? 30.062 -9.102 -9.484 1 95.19 439 THR A N 1
ATOM 3221 C CA . THR A 1 439 ? 29.891 -7.73 -9.008 1 95.19 439 THR A CA 1
ATOM 3222 C C . THR A 1 439 ? 30.859 -7.422 -7.879 1 95.19 439 THR A C 1
ATOM 3224 O O . THR A 1 439 ? 30.766 -6.371 -7.238 1 95.19 439 THR A O 1
ATOM 3227 N N . GLY A 1 440 ? 31.734 -8.328 -7.551 1 94.19 440 GLY A N 1
ATOM 3228 C CA . GLY A 1 440 ? 32.781 -8.109 -6.562 1 94.19 440 GLY A CA 1
ATOM 3229 C C . GLY A 1 440 ? 32.25 -8.086 -5.137 1 94.19 440 GLY A C 1
ATOM 3230 O O . GLY A 1 440 ? 32.719 -7.324 -4.301 1 94.19 440 GLY A O 1
ATOM 3231 N N . ARG A 1 441 ? 31.203 -8.859 -4.938 1 92.44 441 ARG A N 1
ATOM 3232 C CA . ARG A 1 441 ? 30.641 -8.953 -3.594 1 92.44 441 ARG A CA 1
ATOM 3233 C C . ARG A 1 441 ? 31.156 -10.188 -2.867 1 92.44 441 ARG A C 1
ATOM 3235 O O . ARG A 1 441 ? 30.375 -11.055 -2.471 1 92.44 441 ARG A O 1
ATOM 3242 N N . GLY A 1 442 ? 32.438 -10.172 -2.604 1 91.56 442 GLY A N 1
ATOM 3243 C CA . GLY A 1 442 ? 33.094 -11.32 -2.008 1 91.56 442 GLY A CA 1
ATOM 3244 C C . GLY A 1 442 ? 32.625 -11.617 -0.597 1 91.56 442 GLY A C 1
ATOM 3245 O O . GLY A 1 442 ? 32.812 -12.734 -0.105 1 91.56 442 GLY A O 1
ATOM 3246 N N . GLY A 1 443 ? 32.062 -10.695 0.07 1 91.88 443 GLY A N 1
ATOM 3247 C CA . GLY A 1 443 ? 31.578 -10.875 1.433 1 91.88 443 GLY A CA 1
ATOM 3248 C C . GLY A 1 443 ? 30.188 -11.477 1.505 1 91.88 443 GLY A C 1
ATOM 3249 O O . GLY A 1 443 ? 29.703 -11.82 2.588 1 91.88 443 GLY A O 1
ATOM 3250 N N . PHE A 1 444 ? 29.562 -11.68 0.376 1 93.75 444 PHE A N 1
ATOM 3251 C CA . PHE A 1 444 ? 28.25 -12.336 0.339 1 93.75 444 PHE A CA 1
ATOM 3252 C C . PHE A 1 444 ? 28.406 -13.844 0.441 1 93.75 444 PHE A C 1
ATOM 3254 O O . PHE A 1 444 ? 29.219 -14.445 -0.266 1 93.75 444 PHE A O 1
ATOM 3261 N N . VAL A 1 445 ? 27.578 -14.422 1.36 1 95.38 445 VAL A N 1
ATOM 3262 C CA . VAL A 1 445 ? 27.594 -15.867 1.556 1 95.38 445 VAL A CA 1
ATOM 3263 C C . VAL A 1 445 ? 26.203 -16.438 1.241 1 95.38 445 VAL A C 1
ATOM 3265 O O . VAL A 1 445 ? 25.219 -16.094 1.902 1 95.38 445 VAL A O 1
ATOM 3268 N N . VAL A 1 446 ? 26.156 -17.234 0.263 1 95.69 446 VAL A N 1
ATOM 3269 C CA . VAL A 1 446 ? 24.891 -17.859 -0.113 1 95.69 446 VAL A CA 1
ATOM 3270 C C . VAL A 1 446 ? 24.516 -18.953 0.901 1 95.69 446 VAL A C 1
ATOM 3272 O O . VAL A 1 446 ? 25.391 -19.719 1.335 1 95.69 446 VAL A O 1
ATOM 3275 N N . SER A 1 447 ? 23.312 -19.016 1.306 1 96.06 447 SER A N 1
ATOM 3276 C CA . SER A 1 447 ? 22.844 -20.016 2.271 1 96.06 447 SER A CA 1
ATOM 3277 C C . SER A 1 447 ? 22.766 -21.391 1.643 1 96.06 447 SER A C 1
ATOM 3279 O O . SER A 1 447 ? 22.25 -21.547 0.537 1 96.06 447 SER A O 1
ATOM 3281 N N . GLN A 1 448 ? 23.203 -22.375 2.432 1 94.56 448 GLN A N 1
ATOM 3282 C CA . GLN A 1 448 ? 23.156 -23.75 1.947 1 94.56 448 GLN A CA 1
ATOM 3283 C C . GLN A 1 448 ? 21.922 -24.469 2.471 1 94.56 448 GLN A C 1
ATOM 3285 O O . GLN A 1 448 ? 21.641 -25.609 2.092 1 94.56 448 GLN A O 1
ATOM 3290 N N . SER A 1 449 ? 21.094 -23.766 3.209 1 95.12 449 SER A N 1
ATOM 3291 C CA . SER A 1 449 ? 19.969 -24.438 3.852 1 95.12 449 SER A CA 1
ATOM 3292 C C . SER A 1 449 ? 18.641 -23.781 3.494 1 95.12 449 SER A C 1
ATOM 3294 O O . SER A 1 449 ? 17.578 -24.344 3.756 1 95.12 449 SER A O 1
ATOM 3296 N N . THR A 1 450 ? 18.734 -22.594 2.863 1 94.75 450 THR A N 1
ATOM 3297 C CA . THR A 1 450 ? 17.5 -21.922 2.498 1 94.75 450 THR A CA 1
ATOM 3298 C C . THR A 1 450 ? 16.719 -22.734 1.457 1 94.75 450 THR A C 1
ATOM 3300 O O . THR A 1 450 ? 17.297 -23.172 0.457 1 94.75 450 THR A O 1
ATOM 3303 N N . SER A 1 451 ? 15.469 -23.031 1.75 1 95.69 451 SER A N 1
ATOM 3304 C CA . SER A 1 451 ? 14.578 -23.734 0.838 1 95.69 451 SER A CA 1
ATOM 3305 C C . SER A 1 451 ? 13.328 -22.922 0.536 1 95.69 451 SER A C 1
ATOM 3307 O O . SER A 1 451 ? 12.578 -22.562 1.447 1 95.69 451 SER A O 1
ATOM 3309 N N . PHE A 1 452 ? 13.133 -22.703 -0.761 1 92.94 452 PHE A N 1
ATOM 3310 C CA . PHE A 1 452 ? 11.961 -21.938 -1.172 1 92.94 452 PHE A CA 1
ATOM 3311 C C . PHE A 1 452 ? 10.68 -22.688 -0.856 1 92.94 452 PHE A C 1
ATOM 3313 O O . PHE A 1 452 ? 9.734 -22.125 -0.306 1 92.94 452 PHE A O 1
ATOM 3320 N N . ALA A 1 453 ? 10.656 -23.906 -1.161 1 92.56 453 ALA A N 1
ATOM 3321 C CA . ALA A 1 453 ? 9.484 -24.75 -0.914 1 92.56 453 ALA A CA 1
ATOM 3322 C C . ALA A 1 453 ? 9.164 -24.828 0.577 1 92.56 453 ALA A C 1
ATOM 3324 O O . ALA A 1 453 ? 8 -24.75 0.97 1 92.56 453 ALA A O 1
ATOM 3325 N N . ALA A 1 454 ? 10.164 -24.953 1.396 1 93.69 454 ALA A N 1
ATOM 3326 C CA . ALA A 1 454 ? 9.969 -25.016 2.84 1 93.69 454 ALA A CA 1
ATOM 3327 C C . ALA A 1 454 ? 9.406 -23.703 3.381 1 93.69 454 ALA A C 1
ATOM 3329 O O . ALA A 1 454 ? 8.578 -23.703 4.293 1 93.69 454 ALA A O 1
ATOM 3330 N N . GLU A 1 455 ? 9.914 -22.656 2.828 1 90.75 455 GLU A N 1
ATOM 3331 C CA . GLU A 1 455 ? 9.438 -21.344 3.268 1 90.75 455 GLU A CA 1
ATOM 3332 C C . GLU A 1 455 ? 7.961 -21.156 2.924 1 90.75 455 GLU A C 1
ATOM 3334 O O . GLU A 1 455 ? 7.203 -20.578 3.711 1 90.75 455 GLU A O 1
ATOM 3339 N N . ARG A 1 456 ? 7.566 -21.594 1.776 1 90.38 456 ARG A N 1
ATOM 3340 C CA . ARG A 1 456 ? 6.164 -21.516 1.373 1 90.38 456 ARG A CA 1
ATOM 3341 C C . ARG A 1 456 ? 5.277 -22.328 2.312 1 90.38 456 ARG A C 1
ATOM 3343 O O . ARG A 1 456 ? 4.223 -21.859 2.74 1 90.38 456 ARG A O 1
ATOM 3350 N N . LEU A 1 457 ? 5.73 -23.5 2.645 1 93.88 457 LEU A N 1
ATOM 3351 C CA . LEU A 1 457 ? 4.969 -24.359 3.539 1 93.88 457 LEU A CA 1
ATOM 3352 C C . LEU A 1 457 ? 4.898 -23.766 4.941 1 93.88 457 LEU A C 1
ATOM 3354 O O . LEU A 1 457 ? 3.867 -23.859 5.609 1 93.88 457 LEU A O 1
ATOM 3358 N N . ARG A 1 458 ? 6 -23.219 5.352 1 92.38 458 ARG A N 1
ATOM 3359 C CA . ARG A 1 458 ? 6.023 -22.578 6.664 1 92.38 458 ARG A CA 1
ATOM 3360 C C . ARG A 1 458 ? 4.977 -21.469 6.75 1 92.38 458 ARG A C 1
ATOM 3362 O O . ARG A 1 458 ? 4.305 -21.312 7.773 1 92.38 458 ARG A O 1
ATOM 3369 N N . GLN A 1 459 ? 4.855 -20.719 5.738 1 91.38 459 GLN A N 1
ATOM 3370 C CA . GLN A 1 459 ? 3.869 -19.656 5.703 1 91.38 459 GLN A CA 1
ATOM 3371 C C . GLN A 1 459 ? 2.449 -20.203 5.738 1 91.38 459 GLN A C 1
ATOM 3373 O O . GLN A 1 459 ? 1.585 -19.672 6.438 1 91.38 459 GLN A O 1
ATOM 3378 N N . LEU A 1 460 ? 2.213 -21.25 4.984 1 94.94 460 LEU A N 1
ATOM 3379 C CA . LEU A 1 460 ? 0.902 -21.891 4.988 1 94.94 460 LEU A CA 1
ATOM 3380 C C . LEU A 1 460 ? 0.572 -22.453 6.367 1 94.94 460 LEU A C 1
ATOM 3382 O O . LEU A 1 460 ? -0.568 -22.344 6.828 1 94.94 460 LEU A O 1
ATOM 3386 N N . ASP A 1 461 ? 1.58 -22.969 7.012 1 96.5 461 ASP A N 1
ATOM 3387 C CA . ASP A 1 461 ? 1.385 -23.484 8.367 1 96.5 461 ASP A CA 1
ATOM 3388 C C . ASP A 1 461 ? 1.063 -22.359 9.344 1 96.5 461 ASP A C 1
ATOM 3390 O O . ASP A 1 461 ? 0.229 -22.516 10.234 1 96.5 461 ASP A O 1
ATOM 3394 N N . ALA A 1 462 ? 1.706 -21.25 9.141 1 94.31 462 ALA A N 1
ATOM 3395 C CA . ALA A 1 462 ? 1.419 -20.094 9.984 1 94.31 462 ALA A CA 1
ATOM 3396 C C . ALA A 1 462 ? -0.022 -19.625 9.797 1 94.31 462 ALA A C 1
ATOM 3398 O O . ALA A 1 462 ? -0.684 -19.234 10.766 1 94.31 462 ALA A O 1
ATOM 3399 N N . LEU A 1 463 ? -0.476 -19.703 8.617 1 95 463 LEU A N 1
ATOM 3400 C CA . LEU A 1 463 ? -1.858 -19.328 8.336 1 95 463 LEU A CA 1
ATOM 3401 C C . LEU A 1 463 ? -2.826 -20.312 8.984 1 95 463 LEU A C 1
ATOM 3403 O O . LEU A 1 463 ? -3.836 -19.906 9.562 1 95 463 LEU A O 1
ATOM 3407 N N . ALA A 1 464 ? -2.484 -21.531 8.859 1 97.56 464 ALA A N 1
ATOM 3408 C CA . ALA A 1 464 ? -3.311 -22.562 9.492 1 97.56 464 ALA A CA 1
ATOM 3409 C C . ALA A 1 464 ? -3.355 -22.375 11.008 1 97.56 464 ALA A C 1
ATOM 3411 O O . ALA A 1 464 ? -4.414 -22.516 11.625 1 97.56 464 ALA A O 1
ATOM 3412 N N . ASP A 1 465 ? -2.215 -22.062 11.594 1 97.38 465 ASP A N 1
ATOM 3413 C CA . ASP A 1 465 ? -2.148 -21.812 13.023 1 97.38 465 ASP A CA 1
ATOM 3414 C C . ASP A 1 465 ? -3.043 -20.641 13.422 1 97.38 465 ASP A C 1
ATOM 3416 O O . ASP A 1 465 ? -3.74 -20.703 14.438 1 97.38 465 ASP A O 1
ATOM 3420 N N . ALA A 1 466 ? -3.023 -19.641 12.648 1 95.56 466 ALA A N 1
ATOM 3421 C CA . ALA A 1 466 ? -3.855 -18.469 12.922 1 95.56 466 ALA A CA 1
ATOM 3422 C C . ALA A 1 466 ? -5.34 -18.828 12.844 1 95.56 466 ALA A C 1
ATOM 3424 O O . ALA A 1 466 ? -6.125 -18.406 13.703 1 95.56 466 ALA A O 1
ATOM 3425 N N . VAL A 1 467 ? -5.734 -19.562 11.883 1 97.31 467 VAL A N 1
ATOM 3426 C CA . VAL A 1 467 ? -7.121 -20 11.727 1 97.31 467 VAL A CA 1
ATOM 3427 C C . VAL A 1 467 ? -7.523 -20.875 12.914 1 97.31 467 VAL A C 1
ATOM 3429 O O . VAL A 1 467 ? -8.609 -20.703 13.477 1 97.31 467 VAL A O 1
ATOM 3432 N N . GLU A 1 468 ? -6.641 -21.781 13.234 1 98.12 468 GLU A N 1
ATOM 3433 C CA . GLU A 1 468 ? -6.934 -22.688 14.336 1 98.12 468 GLU A CA 1
ATOM 3434 C C . GLU A 1 468 ? -7.105 -21.938 15.648 1 98.12 468 GLU A C 1
ATOM 3436 O O . GLU A 1 468 ? -8.023 -22.219 16.422 1 98.12 468 GLU A O 1
ATOM 3441 N N . GLU A 1 469 ? -6.309 -21 15.852 1 96.62 469 GLU A N 1
ATOM 3442 C CA . GLU A 1 469 ? -6.281 -20.281 17.125 1 96.62 469 GLU A CA 1
ATOM 3443 C C . GLU A 1 469 ? -7.422 -19.266 17.219 1 96.62 469 GLU A C 1
ATOM 3445 O O . GLU A 1 469 ? -8.023 -19.078 18.281 1 96.62 469 GLU A O 1
ATOM 3450 N N . HIS A 1 470 ? -7.809 -18.672 16.109 1 95.81 470 HIS A N 1
ATOM 3451 C CA . HIS A 1 470 ? -8.641 -17.469 16.234 1 95.81 470 HIS A CA 1
ATOM 3452 C C . HIS A 1 470 ? -9.992 -17.672 15.539 1 95.81 470 HIS A C 1
ATOM 3454 O O . HIS A 1 470 ? -10.914 -16.891 15.734 1 95.81 470 HIS A O 1
ATOM 3460 N N . LEU A 1 471 ? -10.141 -18.703 14.711 1 96.88 471 LEU A N 1
ATOM 3461 C CA . LEU A 1 471 ? -11.359 -18.828 13.914 1 96.88 471 LEU A CA 1
ATOM 3462 C C . LEU A 1 471 ? -12.008 -20.188 14.125 1 96.88 471 LEU A C 1
ATOM 3464 O O . LEU A 1 471 ? -13.227 -20.281 14.242 1 96.88 471 LEU A O 1
ATOM 3468 N N . ALA A 1 472 ? -11.18 -21.234 14.172 1 96.88 472 ALA A N 1
ATOM 3469 C CA . ALA A 1 472 ? -11.711 -22.578 14.281 1 96.88 472 ALA A CA 1
ATOM 3470 C C . ALA A 1 472 ? -12.508 -22.766 15.57 1 96.88 472 ALA A C 1
ATOM 3472 O O . ALA A 1 472 ? -12.117 -22.266 16.625 1 96.88 472 ALA A O 1
ATOM 3473 N N . GLY A 1 473 ? -13.625 -23.469 15.477 1 97.69 473 GLY A N 1
ATOM 3474 C CA . GLY A 1 473 ? -14.539 -23.703 16.578 1 97.69 473 GLY A CA 1
ATOM 3475 C C . GLY A 1 473 ? -15.977 -23.922 16.125 1 97.69 473 GLY A C 1
ATOM 3476 O O . GLY A 1 473 ? -16.25 -24 14.93 1 97.69 473 GLY A O 1
ATOM 3477 N N . PRO A 1 474 ? -16.828 -24.031 16.984 1 97.88 474 PRO A N 1
ATOM 3478 C CA . PRO A 1 474 ? -18.219 -24.344 16.656 1 97.88 474 PRO A CA 1
ATOM 3479 C C . PRO A 1 474 ? -18.859 -23.297 15.75 1 97.88 474 PRO A C 1
ATOM 3481 O O . PRO A 1 474 ? -19.641 -23.641 14.859 1 97.88 474 PRO A O 1
ATOM 3484 N N . ALA A 1 475 ? -18.516 -22.094 15.953 1 97.62 475 ALA A N 1
ATOM 3485 C CA . ALA A 1 475 ? -19.125 -21.016 15.172 1 97.62 475 ALA A CA 1
ATOM 3486 C C . ALA A 1 475 ? -18.734 -21.125 13.703 1 97.62 475 ALA A C 1
ATOM 3488 O O . ALA A 1 475 ? -19.578 -21 12.812 1 97.62 475 ALA A O 1
ATOM 3489 N N . LEU A 1 476 ? -17.469 -21.375 13.461 1 98.38 476 LEU A N 1
ATOM 3490 C CA . LEU A 1 476 ? -17 -21.516 12.086 1 98.38 476 LEU A CA 1
ATOM 3491 C C . LEU A 1 476 ? -17.594 -22.75 11.43 1 98.38 476 LEU A C 1
ATOM 3493 O O . LEU A 1 476 ? -18.016 -22.703 10.273 1 98.38 476 LEU A O 1
ATOM 3497 N N . ALA A 1 477 ? -17.609 -23.828 12.211 1 98.5 477 ALA A N 1
ATOM 3498 C CA . ALA A 1 477 ? -18.203 -25.062 11.703 1 98.5 477 ALA A CA 1
ATOM 3499 C C . ALA A 1 477 ? -19.672 -24.844 11.312 1 98.5 477 ALA A C 1
ATOM 3501 O O . ALA A 1 477 ? -20.094 -25.266 10.234 1 98.5 477 ALA A O 1
ATOM 3502 N N . GLN A 1 478 ? -20.359 -24.172 12.133 1 98.12 478 GLN A N 1
ATOM 3503 C CA . GLN A 1 478 ? -21.766 -23.906 11.875 1 98.12 478 GLN A CA 1
ATOM 3504 C C . GLN A 1 478 ? -21.953 -22.984 10.672 1 98.12 478 GLN A C 1
ATOM 3506 O O . GLN A 1 478 ? -22.797 -23.25 9.812 1 98.12 478 GLN A O 1
ATOM 3511 N N . ALA A 1 479 ? -21.188 -21.984 10.594 1 98.44 479 ALA A N 1
ATOM 3512 C CA . ALA A 1 479 ? -21.328 -21 9.531 1 98.44 479 ALA A CA 1
ATOM 3513 C C . ALA A 1 479 ? -21 -21.594 8.164 1 98.44 479 ALA A C 1
ATOM 3515 O O . ALA A 1 479 ? -21.609 -21.234 7.16 1 98.44 479 ALA A O 1
ATOM 3516 N N . THR A 1 480 ? -20.047 -22.516 8.102 1 98.44 480 THR A N 1
ATOM 3517 C CA . THR A 1 480 ? -19.594 -23.062 6.828 1 98.44 480 THR A CA 1
ATOM 3518 C C . THR A 1 480 ? -20.312 -24.375 6.52 1 98.44 480 THR A C 1
ATOM 3520 O O . THR A 1 480 ? -20.312 -24.828 5.375 1 98.44 480 THR A O 1
ATOM 3523 N N . GLY A 1 481 ? -20.781 -24.984 7.531 1 97.62 481 GLY A N 1
ATOM 3524 C CA . GLY A 1 481 ? -21.328 -26.328 7.379 1 97.62 481 GLY A CA 1
ATOM 3525 C C . GLY A 1 481 ? -20.25 -27.391 7.301 1 97.62 481 GLY A C 1
ATOM 3526 O O . GLY A 1 481 ? -20.5 -28.516 6.836 1 97.62 481 GLY A O 1
ATOM 3527 N N . ILE A 1 482 ? -19.047 -27.047 7.723 1 98.31 482 ILE A N 1
ATOM 3528 C CA . ILE A 1 482 ? -17.906 -27.969 7.691 1 98.31 482 ILE A CA 1
ATOM 3529 C C . ILE A 1 482 ? -17.484 -28.312 9.117 1 98.31 482 ILE A C 1
ATOM 3531 O O . ILE A 1 482 ? -16.734 -27.562 9.75 1 98.31 482 ILE A O 1
ATOM 3535 N N . GLU A 1 483 ? -17.828 -29.406 9.562 1 97.31 483 GLU A N 1
ATOM 3536 C CA . GLU A 1 483 ? -17.641 -29.812 10.953 1 97.31 483 GLU A CA 1
ATOM 3537 C C . GLU A 1 483 ? -16.172 -29.844 11.336 1 97.31 483 GLU A C 1
ATOM 3539 O O . GLU A 1 483 ? -15.805 -29.531 12.469 1 97.31 483 GLU A O 1
ATOM 3544 N N . GLN A 1 484 ? -15.352 -30.094 10.414 1 97.62 484 GLN A N 1
ATOM 3545 C CA . GLN A 1 484 ? -13.93 -30.297 10.68 1 97.62 484 GLN A CA 1
ATOM 3546 C C . GLN A 1 484 ? -13.227 -28.969 10.922 1 97.62 484 GLN A C 1
ATOM 3548 O O . GLN A 1 484 ? -12.078 -28.938 11.367 1 97.62 484 GLN A O 1
ATOM 3553 N N . LEU A 1 485 ? -13.906 -27.875 10.703 1 98.06 485 LEU A N 1
ATOM 3554 C CA . LEU A 1 485 ? -13.352 -26.562 11.008 1 98.06 485 LEU A CA 1
ATOM 3555 C C . LEU A 1 485 ? -13.656 -26.156 12.445 1 98.06 485 LEU A C 1
ATOM 3557 O O . LEU A 1 485 ? -13.242 -25.094 12.898 1 98.06 485 LEU A O 1
ATOM 3561 N N . GLY A 1 486 ? -14.391 -27.109 13.055 1 96.81 486 GLY A N 1
ATOM 3562 C CA . GLY A 1 486 ? -14.688 -26.875 14.453 1 96.81 486 GLY A CA 1
ATOM 3563 C C . GLY A 1 486 ? -13.5 -27.109 15.367 1 96.81 486 GLY A C 1
ATOM 3564 O O . GLY A 1 486 ? -12.539 -27.781 14.984 1 96.81 486 GLY A O 1
ATOM 3565 N N . MET B 1 1 ? -25.328 38.594 11.32 1 37.22 1 MET B N 1
ATOM 3566 C CA . MET B 1 1 ? -24.469 38.062 10.258 1 37.22 1 MET B CA 1
ATOM 3567 C C . MET B 1 1 ? -24.453 36.531 10.281 1 37.22 1 MET B C 1
ATOM 3569 O O . MET B 1 1 ? -24.266 35.906 11.328 1 37.22 1 MET B O 1
ATOM 3573 N N . GLY B 1 2 ? -25.125 35.875 9.414 1 54.16 2 GLY B N 1
ATOM 3574 C CA . GLY B 1 2 ? -25.562 34.469 9.484 1 54.16 2 GLY B CA 1
ATOM 3575 C C . GLY B 1 2 ? -24.406 33.5 9.688 1 54.16 2 GLY B C 1
ATOM 3576 O O . GLY B 1 2 ? -23.25 33.844 9.43 1 54.16 2 GLY B O 1
ATOM 3577 N N . ARG B 1 3 ? -24.531 32.469 10.516 1 74.12 3 ARG B N 1
ATOM 3578 C CA . ARG B 1 3 ? -23.516 31.484 10.867 1 74.12 3 ARG B CA 1
ATOM 3579 C C . ARG B 1 3 ? -22.844 30.938 9.617 1 74.12 3 ARG B C 1
ATOM 3581 O O . ARG B 1 3 ? -23.5 30.562 8.648 1 74.12 3 ARG B O 1
ATOM 3588 N N . ALA B 1 4 ? -21.469 31.141 9.602 1 89.31 4 ALA B N 1
ATOM 3589 C CA . ALA B 1 4 ? -20.703 30.625 8.469 1 89.31 4 ALA B CA 1
ATOM 3590 C C . ALA B 1 4 ? -21.109 29.203 8.117 1 89.31 4 ALA B C 1
ATOM 3592 O O . ALA B 1 4 ? -21.406 28.406 9.008 1 89.31 4 ALA B O 1
ATOM 3593 N N . ALA B 1 5 ? -21.328 29.016 6.859 1 95.25 5 ALA B N 1
ATOM 3594 C CA . ALA B 1 5 ? -21.609 27.656 6.391 1 95.25 5 ALA B CA 1
ATOM 3595 C C . ALA B 1 5 ? -20.469 26.703 6.75 1 95.25 5 ALA B C 1
ATOM 3597 O O . ALA B 1 5 ? -19.297 27.094 6.738 1 95.25 5 ALA B O 1
ATOM 3598 N N . ALA B 1 6 ? -20.828 25.578 7.223 1 98.12 6 ALA B N 1
ATOM 3599 C CA . ALA B 1 6 ? -19.844 24.547 7.559 1 98.12 6 ALA B CA 1
ATOM 3600 C C . ALA B 1 6 ? -20.359 23.156 7.234 1 98.12 6 ALA B C 1
ATOM 3602 O O . ALA B 1 6 ? -21.562 22.906 7.305 1 98.12 6 ALA B O 1
ATOM 3603 N N . ALA B 1 7 ? -19.516 22.297 6.848 1 98.75 7 ALA B N 1
ATOM 3604 C CA . ALA B 1 7 ? -19.844 20.906 6.543 1 98.75 7 ALA B CA 1
ATOM 3605 C C . ALA B 1 7 ? -18.734 19.953 6.988 1 98.75 7 ALA B C 1
ATOM 3607 O O . ALA B 1 7 ? -17.578 20.359 7.078 1 98.75 7 ALA B O 1
ATOM 3608 N N . LEU B 1 8 ? -19.094 18.781 7.336 1 98.88 8 LEU B N 1
ATOM 3609 C CA . LEU B 1 8 ? -18.156 17.75 7.719 1 98.88 8 LEU B CA 1
ATOM 3610 C C . LEU B 1 8 ? -17.953 16.75 6.582 1 98.88 8 LEU B C 1
ATOM 3612 O O . LEU B 1 8 ? -18.922 16.172 6.074 1 98.88 8 LEU B O 1
ATOM 3616 N N . ILE B 1 9 ? -16.75 16.578 6.18 1 98.75 9 ILE B N 1
ATOM 3617 C CA . ILE B 1 9 ? -16.375 15.508 5.262 1 98.75 9 ILE B CA 1
ATOM 3618 C C . ILE B 1 9 ? -15.859 14.305 6.055 1 98.75 9 ILE B C 1
ATOM 3620 O O . ILE B 1 9 ? -14.742 14.328 6.57 1 98.75 9 ILE B O 1
ATOM 3624 N N . ALA B 1 10 ? -16.672 13.312 6.148 1 98.31 10 ALA B N 1
ATOM 3625 C CA . ALA B 1 10 ? -16.328 12.062 6.809 1 98.31 10 ALA B CA 1
ATOM 3626 C C . ALA B 1 10 ? -15.898 11 5.793 1 98.31 10 ALA B C 1
ATOM 3628 O O . ALA B 1 10 ? -15.867 11.266 4.59 1 98.31 10 ALA B O 1
ATOM 3629 N N . GLY B 1 11 ? -15.43 9.898 6.254 1 97.12 11 GLY B N 1
ATOM 3630 C CA . GLY B 1 11 ? -15.016 8.797 5.398 1 97.12 11 GLY B CA 1
ATOM 3631 C C . GLY B 1 11 ? -15.43 7.438 5.934 1 97.12 11 GLY B C 1
ATOM 3632 O O . GLY B 1 11 ? -15.422 7.215 7.145 1 97.12 11 GLY B O 1
ATOM 3633 N N . CYS B 1 12 ? -15.688 6.512 4.996 1 96.19 12 CYS B N 1
ATOM 3634 C CA . CYS B 1 12 ? -16.031 5.16 5.422 1 96.19 12 CYS B CA 1
ATOM 3635 C C . CYS B 1 12 ? -14.867 4.512 6.16 1 96.19 12 CYS B C 1
ATOM 3637 O O . CYS B 1 12 ? -15.078 3.637 7.008 1 96.19 12 CYS B O 1
ATOM 3639 N N . THR B 1 13 ? -13.727 4.824 5.758 1 92.5 13 THR B N 1
ATOM 3640 C CA . THR B 1 13 ? -12.508 4.266 6.328 1 92.5 13 THR B CA 1
ATOM 3641 C C . THR B 1 13 ? -11.445 5.352 6.496 1 92.5 13 THR B C 1
ATOM 3643 O O . THR B 1 13 ? -11.633 6.48 6.043 1 92.5 13 THR B O 1
ATOM 3646 N N . SER B 1 14 ? -10.367 4.773 7.23 1 87.44 14 SER B N 1
ATOM 3647 C CA . SER B 1 14 ? -9.164 5.602 7.191 1 87.44 14 SER B CA 1
ATOM 3648 C C . SER B 1 14 ? -8.562 5.637 5.793 1 87.44 14 SER B C 1
ATOM 3650 O O . SER B 1 14 ? -8.672 4.664 5.043 1 87.44 14 SER B O 1
ATOM 3652 N N . ASP B 1 15 ? -8.305 6.637 5.098 1 82.94 15 ASP B N 1
ATOM 3653 C CA . ASP B 1 15 ? -7.648 6.82 3.809 1 82.94 15 ASP B CA 1
ATOM 3654 C C . ASP B 1 15 ? -8.672 6.898 2.678 1 82.94 15 ASP B C 1
ATOM 3656 O O . ASP B 1 15 ? -8.352 6.602 1.523 1 82.94 15 ASP B O 1
ATOM 3660 N N . ALA B 1 16 ? -9.883 7.102 3.09 1 91.81 16 ALA B N 1
ATOM 3661 C CA . ALA B 1 16 ? -10.914 7.273 2.074 1 91.81 16 ALA B CA 1
ATOM 3662 C C . ALA B 1 16 ? -10.648 8.508 1.221 1 91.81 16 ALA B C 1
ATOM 3664 O O . ALA B 1 16 ? -11.297 8.711 0.191 1 91.81 16 ALA B O 1
ATOM 3665 N N . GLY B 1 17 ? -9.727 9.32 1.632 1 91 17 GLY B N 1
ATOM 3666 C CA . GLY B 1 17 ? -9.344 10.492 0.863 1 91 17 GLY B CA 1
ATOM 3667 C C . GLY B 1 17 ? -9.914 11.781 1.426 1 91 17 GLY B C 1
ATOM 3668 O O . GLY B 1 17 ? -9.984 12.789 0.726 1 91 17 GLY B O 1
ATOM 3669 N N . LYS B 1 18 ? -10.305 11.789 2.707 1 95.25 18 LYS B N 1
ATOM 3670 C CA . LYS B 1 18 ? -10.906 12.961 3.336 1 95.25 18 LYS B CA 1
ATOM 3671 C C . LYS B 1 18 ? -9.969 14.156 3.268 1 95.25 18 LYS B C 1
ATOM 3673 O O . LYS B 1 18 ? -10.383 15.258 2.879 1 95.25 18 LYS B O 1
ATOM 3678 N N . SER B 1 19 ? -8.688 13.945 3.652 1 93.38 19 SER B N 1
ATOM 3679 C CA . SER B 1 19 ? -7.734 15.039 3.742 1 93.38 19 SER B CA 1
ATOM 3680 C C . SER B 1 19 ? -7.531 15.711 2.387 1 93.38 19 SER B C 1
ATOM 3682 O O . SER B 1 19 ? -7.477 16.938 2.297 1 93.38 19 SER B O 1
ATOM 3684 N N . VAL B 1 20 ? -7.52 14.93 1.305 1 92.38 20 VAL B N 1
ATOM 3685 C CA . VAL B 1 20 ? -7.27 15.477 -0.024 1 92.38 20 VAL B CA 1
ATOM 3686 C C . VAL B 1 20 ? -8.531 16.156 -0.55 1 92.38 20 VAL B C 1
ATOM 3688 O O . VAL B 1 20 ? -8.453 17.172 -1.235 1 92.38 20 VAL B O 1
ATOM 3691 N N . LEU B 1 21 ? -9.68 15.586 -0.255 1 96.5 21 LEU B N 1
ATOM 3692 C CA . LEU B 1 21 ? -10.938 16.188 -0.68 1 96.5 21 LEU B CA 1
ATOM 3693 C C . LEU B 1 21 ? -11.133 17.547 -0.007 1 96.5 21 LEU B C 1
ATOM 3695 O O . LEU B 1 21 ? -11.5 18.531 -0.666 1 96.5 21 LEU B O 1
ATOM 3699 N N . VAL B 1 22 ? -10.836 17.609 1.287 1 97.94 22 VAL B N 1
ATOM 3700 C CA . VAL B 1 22 ? -10.984 18.859 2.025 1 97.94 22 VAL B CA 1
ATOM 3701 C C . VAL B 1 22 ? -9.977 19.875 1.511 1 97.94 22 VAL B C 1
ATOM 3703 O O . VAL B 1 22 ? -10.32 21.047 1.29 1 97.94 22 VAL B O 1
ATOM 3706 N N . ALA B 1 23 ? -8.742 19.453 1.296 1 97.06 23 ALA B N 1
ATOM 3707 C CA . ALA B 1 23 ? -7.734 20.359 0.748 1 97.06 23 ALA B CA 1
ATOM 3708 C C . ALA B 1 23 ? -8.172 20.906 -0.606 1 97.06 23 ALA B C 1
ATOM 3710 O O . ALA B 1 23 ? -8.047 22.109 -0.862 1 97.06 23 ALA B O 1
ATOM 3711 N N . GLY B 1 24 ? -8.672 20.031 -1.466 1 97.62 24 GLY B N 1
ATOM 3712 C CA . GLY B 1 24 ? -9.141 20.438 -2.779 1 97.62 24 GLY B CA 1
ATOM 3713 C C . GLY B 1 24 ? -10.305 21.406 -2.719 1 97.62 24 GLY B C 1
ATOM 3714 O O . GLY B 1 24 ? -10.328 22.406 -3.439 1 97.62 24 GLY B O 1
ATOM 3715 N N . MET B 1 25 ? -11.273 21.172 -1.847 1 98.69 25 MET B N 1
ATOM 3716 C CA . MET B 1 25 ? -12.43 22.047 -1.695 1 98.69 25 MET B CA 1
ATOM 3717 C C . MET B 1 25 ? -12.008 23.406 -1.134 1 98.69 25 MET B C 1
ATOM 3719 O O . MET B 1 25 ? -12.484 24.438 -1.583 1 98.69 25 MET B O 1
ATOM 3723 N N . CYS B 1 26 ? -11.102 23.344 -0.155 1 98.69 26 CYS B N 1
ATOM 3724 C CA . CYS B 1 26 ? -10.578 24.578 0.405 1 98.69 26 CYS B CA 1
ATOM 3725 C C . CYS B 1 26 ? -9.906 25.422 -0.672 1 98.69 26 CYS B C 1
ATOM 3727 O O . CYS B 1 26 ? -10.18 26.625 -0.787 1 98.69 26 CYS B O 1
ATOM 3729 N N . ARG B 1 27 ? -9.047 24.781 -1.466 1 98.56 27 ARG B N 1
ATOM 3730 C CA . ARG B 1 27 ? -8.312 25.484 -2.514 1 98.56 27 ARG B CA 1
ATOM 3731 C C . ARG B 1 27 ? -9.266 26.047 -3.559 1 98.56 27 ARG B C 1
ATOM 3733 O O . ARG B 1 27 ? -9.094 27.188 -4.016 1 98.56 27 ARG B O 1
ATOM 3740 N N . LEU B 1 28 ? -10.281 25.312 -3.904 1 98.75 28 LEU B N 1
ATOM 3741 C CA . LEU B 1 28 ? -11.281 25.766 -4.863 1 98.75 28 LEU B CA 1
ATOM 3742 C C . LEU B 1 28 ? -12.008 27 -4.344 1 98.75 28 LEU B C 1
ATOM 3744 O O . LEU B 1 28 ? -12.148 28 -5.059 1 98.75 28 LEU B O 1
ATOM 3748 N N . LEU B 1 29 ? -12.445 26.953 -3.113 1 98.81 29 LEU B N 1
ATOM 3749 C CA . LEU B 1 29 ? -13.156 28.078 -2.508 1 98.81 29 LEU B CA 1
ATOM 3750 C C . LEU B 1 29 ? -12.258 29.297 -2.428 1 98.81 29 LEU B C 1
ATOM 3752 O O . LEU B 1 29 ? -12.695 30.422 -2.732 1 98.81 29 LEU B O 1
ATOM 3756 N N . ALA B 1 30 ? -11.031 29.078 -2.053 1 98.69 30 ALA B N 1
ATOM 3757 C CA . ALA B 1 30 ? -10.086 30.203 -1.992 1 98.69 30 ALA B CA 1
ATOM 3758 C C . ALA B 1 30 ? -9.891 30.828 -3.367 1 98.69 30 ALA B C 1
ATOM 3760 O O . ALA B 1 30 ? -9.883 32.062 -3.498 1 98.69 30 ALA B O 1
ATOM 3761 N N . ARG B 1 31 ? -9.797 30 -4.359 1 98.31 31 ARG B N 1
ATOM 3762 C CA . ARG B 1 31 ? -9.648 30.469 -5.73 1 98.31 31 ARG B CA 1
ATOM 3763 C C . ARG B 1 31 ? -10.867 31.266 -6.168 1 98.31 31 ARG B C 1
ATOM 3765 O O . ARG B 1 31 ? -10.758 32.156 -7.004 1 98.31 31 ARG B O 1
ATOM 3772 N N . ARG B 1 32 ? -11.961 31.016 -5.566 1 98.12 32 ARG B N 1
ATOM 3773 C CA . ARG B 1 32 ? -13.211 31.688 -5.91 1 98.12 32 ARG B CA 1
ATOM 3774 C C . ARG B 1 32 ? -13.414 32.938 -5.047 1 98.12 32 ARG B C 1
ATOM 3776 O O . ARG B 1 32 ? -14.492 33.531 -5.062 1 98.12 32 ARG B O 1
ATOM 3783 N N . GLY B 1 33 ? -12.453 33.25 -4.18 1 98 33 GLY B N 1
ATOM 3784 C CA . GLY B 1 33 ? -12.484 34.469 -3.395 1 98 33 GLY B CA 1
ATOM 3785 C C . GLY B 1 33 ? -13.227 34.312 -2.08 1 98 33 GLY B C 1
ATOM 3786 O O . GLY B 1 33 ? -13.578 35.312 -1.442 1 98 33 GLY B O 1
ATOM 3787 N N . VAL B 1 34 ? -13.461 33.062 -1.684 1 98.25 34 VAL B N 1
ATOM 3788 C CA . VAL B 1 34 ? -14.188 32.812 -0.444 1 98.25 34 VAL B CA 1
ATOM 3789 C C . VAL B 1 34 ? -13.211 32.75 0.726 1 98.25 34 VAL B C 1
ATOM 3791 O O . VAL B 1 34 ? -12.133 32.156 0.615 1 98.25 34 VAL B O 1
ATOM 3794 N N . SER B 1 35 ? -13.531 33.406 1.791 1 98.38 35 SER B N 1
ATOM 3795 C CA . SER B 1 35 ? -12.781 33.25 3.029 1 98.38 35 SER B CA 1
ATOM 3796 C C . SER B 1 35 ? -13.094 31.906 3.697 1 98.38 35 SER B C 1
ATOM 3798 O O . SER B 1 35 ? -14.086 31.781 4.422 1 98.38 35 SER B O 1
ATOM 3800 N N . VAL B 1 36 ? -12.227 30.938 3.492 1 98.69 36 VAL B N 1
ATOM 3801 C CA . VAL B 1 36 ? -12.469 29.578 3.945 1 98.69 36 VAL B CA 1
ATOM 3802 C C . VAL B 1 36 ? -11.375 29.141 4.914 1 98.69 36 VAL B C 1
ATOM 3804 O O . VAL B 1 36 ? -10.211 29.516 4.754 1 98.69 36 VAL B O 1
ATOM 3807 N N . ALA B 1 37 ? -11.75 28.359 5.922 1 98.75 37 ALA B N 1
ATOM 3808 C CA . ALA B 1 37 ? -10.812 27.75 6.859 1 98.75 37 ALA B CA 1
ATOM 3809 C C . ALA B 1 37 ? -11.047 26.25 6.973 1 98.75 37 ALA B C 1
ATOM 3811 O O . ALA B 1 37 ? -12.188 25.781 6.91 1 98.75 37 ALA B O 1
ATOM 3812 N N . PRO B 1 38 ? -9.977 25.5 7.133 1 98.75 38 PRO B N 1
ATOM 3813 C CA . PRO B 1 38 ? -10.125 24.062 7.449 1 98.75 38 PRO B CA 1
ATOM 3814 C C . PRO B 1 38 ? -10.305 23.812 8.945 1 98.75 38 PRO B C 1
ATOM 3816 O O . PRO B 1 38 ? -9.953 24.656 9.766 1 98.75 38 PRO B O 1
ATOM 3819 N N . PHE B 1 39 ? -10.867 22.734 9.281 1 98.69 39 PHE B N 1
ATOM 3820 C CA . PHE B 1 39 ? -11.031 22.375 10.688 1 98.69 39 PHE B CA 1
ATOM 3821 C C . PHE B 1 39 ? -11.047 20.859 10.859 1 98.69 39 PHE B C 1
ATOM 3823 O O . PHE B 1 39 ? -11.844 20.156 10.234 1 98.69 39 PHE B O 1
ATOM 3830 N N . LYS B 1 40 ? -10.172 20.281 11.617 1 98.19 40 LYS B N 1
ATOM 3831 C CA . LYS B 1 40 ? -10.203 18.891 12.102 1 98.19 40 LYS B CA 1
ATOM 3832 C C . LYS B 1 40 ? -10.188 18.844 13.625 1 98.19 40 LYS B C 1
ATOM 3834 O O . LYS B 1 40 ? -9.172 19.172 14.25 1 98.19 40 LYS B O 1
ATOM 3839 N N . ALA B 1 41 ? -11.242 18.438 14.156 1 98 41 ALA B N 1
ATOM 3840 C CA . ALA B 1 41 ? -11.453 18.469 15.602 1 98 41 ALA B CA 1
ATOM 3841 C C . ALA B 1 41 ? -10.367 17.672 16.328 1 98 41 ALA B C 1
ATOM 3843 O O . ALA B 1 41 ? -9.812 18.141 17.328 1 98 41 ALA B O 1
ATOM 3844 N N . GLN B 1 42 ? -10.086 16.562 15.812 1 95.56 42 GLN B N 1
ATOM 3845 C CA . GLN B 1 42 ? -9.102 15.672 16.406 1 95.56 42 GLN B CA 1
ATOM 3846 C C . GLN B 1 42 ? -8.312 14.93 15.336 1 95.56 42 GLN B C 1
ATOM 3848 O O . GLN B 1 42 ? -8.898 14.234 14.5 1 95.56 42 GLN B O 1
ATOM 3853 N N . ASN B 1 43 ? -7.016 15.102 15.391 1 93.62 43 ASN B N 1
ATOM 3854 C CA . ASN B 1 43 ? -6.113 14.359 14.516 1 93.62 43 ASN B CA 1
ATOM 3855 C C . ASN B 1 43 ? -5.148 13.492 15.312 1 93.62 43 ASN B C 1
ATOM 3857 O O . ASN B 1 43 ? -4.883 13.758 16.484 1 93.62 43 ASN B O 1
ATOM 3861 N N . MET B 1 44 ? -4.809 12.422 14.75 1 90.38 44 MET B N 1
ATOM 3862 C CA . MET B 1 44 ? -3.756 11.562 15.281 1 90.38 44 MET B CA 1
ATOM 3863 C C . MET B 1 44 ? -2.592 11.461 14.297 1 90.38 44 MET B C 1
ATOM 3865 O O . MET B 1 44 ? -2.721 10.859 13.234 1 90.38 44 MET B O 1
ATOM 3869 N N . SER B 1 45 ? -1.451 12.031 14.656 1 90.19 45 SER B N 1
ATOM 3870 C CA . SER B 1 45 ? -0.311 12.055 13.742 1 90.19 45 SER B CA 1
ATOM 3871 C C . SER B 1 45 ? 0.966 12.469 14.469 1 90.19 45 SER B C 1
ATOM 3873 O O . SER B 1 45 ? 0.933 13.32 15.359 1 90.19 45 SER B O 1
ATOM 3875 N N . ASN B 1 46 ? 2.055 11.883 14 1 90.06 46 ASN B N 1
ATOM 3876 C CA . ASN B 1 46 ? 3.365 12.328 14.453 1 90.06 46 ASN B CA 1
ATOM 3877 C C . ASN B 1 46 ? 3.955 13.383 13.523 1 90.06 46 ASN B C 1
ATOM 3879 O O . ASN B 1 46 ? 4.98 13.992 13.836 1 90.06 46 ASN B O 1
ATOM 3883 N N . ASN B 1 47 ? 3.34 13.633 12.422 1 91.06 47 ASN B N 1
ATOM 3884 C CA . ASN B 1 47 ? 3.734 14.703 11.516 1 91.06 47 ASN B CA 1
ATOM 3885 C C . ASN B 1 47 ? 3.035 16.016 11.852 1 91.06 47 ASN B C 1
ATOM 3887 O O . ASN B 1 47 ? 1.831 16.156 11.633 1 91.06 47 ASN B O 1
ATOM 3891 N N . CYS B 1 48 ? 3.852 16.938 12.289 1 92.19 48 CYS B N 1
ATOM 3892 C CA . CYS B 1 48 ? 3.219 18.156 12.781 1 92.19 48 CYS B CA 1
ATOM 3893 C C . CYS B 1 48 ? 3.887 19.391 12.203 1 92.19 48 CYS B C 1
ATOM 3895 O O . CYS B 1 48 ? 4.969 19.297 11.617 1 92.19 48 CYS B O 1
ATOM 3897 N N . ALA B 1 49 ? 3.205 20.453 12.25 1 93.81 49 ALA B N 1
ATOM 3898 C CA . ALA B 1 49 ? 3.691 21.797 11.945 1 93.81 49 ALA B CA 1
ATOM 3899 C C . ALA B 1 49 ? 3.639 22.703 13.172 1 93.81 49 ALA B C 1
ATOM 3901 O O . ALA B 1 49 ? 2.881 22.438 14.109 1 93.81 49 ALA B O 1
ATOM 3902 N N . VAL B 1 50 ? 4.5 23.656 13.141 1 95.62 50 VAL B N 1
ATOM 3903 C CA . VAL B 1 50 ? 4.527 24.609 14.242 1 95.62 50 VAL B CA 1
ATOM 3904 C C . VAL B 1 50 ? 3.998 25.953 13.766 1 95.62 50 VAL B C 1
ATOM 3906 O O . VAL B 1 50 ? 4.422 26.469 12.727 1 95.62 50 VAL B O 1
ATOM 3909 N N . THR B 1 51 ? 3.055 26.484 14.516 1 95.31 51 THR B N 1
ATOM 3910 C CA . THR B 1 51 ? 2.465 27.766 14.172 1 95.31 51 THR B CA 1
ATOM 3911 C C . THR B 1 51 ? 3.379 28.922 14.594 1 95.31 51 THR B C 1
ATOM 3913 O O . THR B 1 51 ? 4.297 28.719 15.391 1 95.31 51 THR B O 1
ATOM 3916 N N . ARG B 1 52 ? 3.119 30.078 14.102 1 91.62 52 ARG B N 1
ATOM 3917 C CA . ARG B 1 52 ? 3.947 31.25 14.383 1 91.62 52 ARG B CA 1
ATOM 3918 C C . ARG B 1 52 ? 3.949 31.578 15.867 1 91.62 52 ARG B C 1
ATOM 3920 O O . ARG B 1 52 ? 4.953 32.062 16.406 1 91.62 52 ARG B O 1
ATOM 3927 N N . ASP B 1 53 ? 2.883 31.219 16.5 1 89.56 53 ASP B N 1
ATOM 3928 C CA . ASP B 1 53 ? 2.768 31.562 17.922 1 89.56 53 ASP B CA 1
ATOM 3929 C C . ASP B 1 53 ? 3.221 30.406 18.797 1 89.56 53 ASP B C 1
ATOM 3931 O O . ASP B 1 53 ? 2.977 30.406 20.016 1 89.56 53 ASP B O 1
ATOM 3935 N N . GLY B 1 54 ? 3.777 29.422 18.234 1 91.25 54 GLY B N 1
ATOM 3936 C CA . GLY B 1 54 ? 4.398 28.359 19.016 1 91.25 54 GLY B CA 1
ATOM 3937 C C . GLY B 1 54 ? 3.434 27.234 19.375 1 91.25 54 GLY B C 1
ATOM 3938 O O . GLY B 1 54 ? 3.504 26.688 20.469 1 91.25 54 GLY B O 1
ATOM 3939 N N . GLY B 1 55 ? 2.506 26.984 18.578 1 95.12 55 GLY B N 1
ATOM 3940 C CA . GLY B 1 55 ? 1.618 25.844 18.734 1 95.12 55 GLY B CA 1
ATOM 3941 C C . GLY B 1 55 ? 1.863 24.75 17.703 1 95.12 55 GLY B C 1
ATOM 3942 O O . GLY B 1 55 ? 2.566 24.969 16.719 1 95.12 55 GLY B O 1
ATOM 3943 N N . GLU B 1 56 ? 1.325 23.625 18.031 1 95.12 56 GLU B N 1
ATOM 3944 C CA . GLU B 1 56 ? 1.529 22.469 17.172 1 95.12 56 GLU B CA 1
ATOM 3945 C C . GLU B 1 56 ? 0.21 21.984 16.562 1 95.12 56 GLU B C 1
ATOM 3947 O O . GLU B 1 56 ? -0.802 21.906 17.266 1 95.12 56 GLU B O 1
ATOM 3952 N N . ILE B 1 57 ? 0.19 21.688 15.258 1 96.12 57 ILE B N 1
ATOM 3953 C CA . ILE B 1 57 ? -0.963 21.094 14.594 1 96.12 57 ILE B CA 1
ATOM 3954 C C . ILE B 1 57 ? -0.498 20 13.648 1 96.12 57 ILE B C 1
ATOM 3956 O O . ILE B 1 57 ? 0.698 19.875 13.367 1 96.12 57 ILE B O 1
ATOM 3960 N N . GLY B 1 58 ? -1.406 19.203 13.234 1 94.38 58 GLY B N 1
ATOM 3961 C CA . GLY B 1 58 ? -1.062 18.188 12.258 1 94.38 58 GLY B CA 1
ATOM 3962 C C . GLY B 1 58 ? -0.633 18.75 10.914 1 94.38 58 GLY B C 1
ATOM 3963 O O . GLY B 1 58 ? -1.17 19.766 10.469 1 94.38 58 GLY B O 1
ATOM 3964 N N . ARG B 1 59 ? 0.227 18.094 10.25 1 92.62 59 ARG B N 1
ATOM 3965 C CA . ARG B 1 59 ? 0.752 18.547 8.969 1 92.62 59 ARG B CA 1
ATOM 3966 C C . ARG B 1 59 ? -0.349 18.609 7.914 1 92.62 59 ARG B C 1
ATOM 3968 O O . ARG B 1 59 ? -0.333 19.469 7.039 1 92.62 59 ARG B O 1
ATOM 3975 N N . ALA B 1 60 ? -1.282 17.703 7.98 1 92.38 60 ALA B N 1
ATOM 3976 C CA . ALA B 1 60 ? -2.396 17.719 7.035 1 92.38 60 ALA B CA 1
ATOM 3977 C C . ALA B 1 60 ? -3.193 19.016 7.137 1 92.38 60 ALA B C 1
ATOM 3979 O O . ALA B 1 60 ? -3.588 19.578 6.117 1 92.38 60 ALA B O 1
ATOM 3980 N N . GLN B 1 61 ? -3.4 19.422 8.328 1 95.75 61 GLN B N 1
ATOM 3981 C CA . GLN B 1 61 ? -4.16 20.656 8.531 1 95.75 61 GLN B CA 1
ATOM 3982 C C . GLN B 1 61 ? -3.34 21.875 8.141 1 95.75 61 GLN B C 1
ATOM 3984 O O . GLN B 1 61 ? -3.893 22.891 7.684 1 95.75 61 GLN B O 1
ATOM 3989 N N . ALA B 1 62 ? -2.045 21.797 8.328 1 94.75 62 ALA B N 1
ATOM 3990 C CA . ALA B 1 62 ? -1.19 22.875 7.824 1 94.75 62 ALA B CA 1
ATOM 3991 C C . ALA B 1 62 ? -1.268 22.953 6.305 1 94.75 62 ALA B C 1
ATOM 3993 O O . ALA B 1 62 ? -1.303 24.062 5.742 1 94.75 62 ALA B O 1
ATOM 3994 N N . LEU B 1 63 ? -1.31 21.844 5.672 1 93.75 63 LEU B N 1
ATOM 3995 C CA . LEU B 1 63 ? -1.448 21.828 4.223 1 93.75 63 LEU B CA 1
ATOM 3996 C C . LEU B 1 63 ? -2.801 22.375 3.795 1 93.75 63 LEU B C 1
ATOM 3998 O O . LEU B 1 63 ? -2.895 23.109 2.803 1 93.75 63 LEU B O 1
ATOM 4002 N N . GLN B 1 64 ? -3.807 22.031 4.52 1 97.25 64 GLN B N 1
ATOM 4003 C CA . GLN B 1 64 ? -5.141 22.547 4.227 1 97.25 64 GLN B CA 1
ATOM 4004 C C . GLN B 1 64 ? -5.203 24.062 4.445 1 97.25 64 GLN B C 1
ATOM 4006 O O . GLN B 1 64 ? -5.891 24.766 3.711 1 97.25 64 GLN B O 1
ATOM 4011 N N . ALA B 1 65 ? -4.5 24.516 5.445 1 97.81 65 ALA B N 1
ATOM 4012 C CA . ALA B 1 65 ? -4.387 25.953 5.629 1 97.81 65 ALA B CA 1
ATOM 4013 C C . ALA B 1 65 ? -3.752 26.625 4.41 1 97.81 65 ALA B C 1
ATOM 4015 O O . ALA B 1 65 ? -4.242 27.641 3.922 1 97.81 65 ALA B O 1
ATOM 4016 N N . LEU B 1 66 ? -2.711 26.016 3.928 1 96.06 66 LEU B N 1
ATOM 4017 C CA . LEU B 1 66 ? -2.061 26.516 2.721 1 96.06 66 LEU B CA 1
ATOM 4018 C C . LEU B 1 66 ? -3.039 26.547 1.551 1 96.06 66 LEU B C 1
ATOM 4020 O O . LEU B 1 66 ? -3.047 27.5 0.77 1 96.06 66 LEU B O 1
ATOM 4024 N N . ALA B 1 67 ? -3.822 25.516 1.444 1 97.81 67 ALA B N 1
ATOM 4025 C CA . ALA B 1 67 ? -4.836 25.453 0.394 1 97.81 67 ALA B CA 1
ATOM 4026 C C . ALA B 1 67 ? -5.781 26.641 0.469 1 97.81 67 ALA B C 1
ATOM 4028 O O . ALA B 1 67 ? -6.293 27.109 -0.555 1 97.81 67 ALA B O 1
ATOM 4029 N N . CYS B 1 68 ? -5.992 27.188 1.65 1 98.5 68 CYS B N 1
ATOM 4030 C CA . CYS B 1 68 ? -6.902 28.297 1.898 1 98.5 68 CYS B CA 1
ATOM 4031 C C . CYS B 1 68 ? -6.18 29.625 1.757 1 98.5 68 CYS B C 1
ATOM 4033 O O . CYS B 1 68 ? -6.797 30.688 1.878 1 98.5 68 CYS B O 1
ATOM 4035 N N . GLY B 1 69 ? -4.852 29.594 1.556 1 97.44 69 GLY B N 1
ATOM 4036 C CA . GLY B 1 69 ? -4.059 30.812 1.56 1 97.44 69 GLY B CA 1
ATOM 4037 C C . GLY B 1 69 ? -3.789 31.344 2.955 1 97.44 69 GLY B C 1
ATOM 4038 O O . GLY B 1 69 ? -3.598 32.562 3.139 1 97.44 69 GLY B O 1
ATOM 4039 N N . LEU B 1 70 ? -3.834 30.469 3.902 1 97.81 70 LEU B N 1
ATOM 4040 C CA . LEU B 1 70 ? -3.668 30.859 5.297 1 97.81 70 LEU B CA 1
ATOM 4041 C C . LEU B 1 70 ? -2.391 30.266 5.883 1 97.81 70 LEU B C 1
ATOM 4043 O O . LEU B 1 70 ? -1.88 29.266 5.379 1 97.81 70 LEU B O 1
ATOM 4047 N N . GLU B 1 71 ? -1.896 30.844 6.965 1 95.75 71 GLU B N 1
ATOM 4048 C CA . GLU B 1 71 ? -0.839 30.25 7.781 1 95.75 71 GLU B CA 1
ATOM 4049 C C . GLU B 1 71 ? -1.405 29.219 8.758 1 95.75 71 GLU B C 1
ATOM 4051 O O . GLU B 1 71 ? -2.566 29.312 9.156 1 95.75 71 GLU B O 1
ATOM 4056 N N . PRO B 1 72 ? -0.585 28.281 9.156 1 95.94 72 PRO B N 1
ATOM 4057 C CA . PRO B 1 72 ? -1.05 27.328 10.172 1 95.94 72 PRO B CA 1
ATOM 4058 C C . PRO B 1 72 ? -1.517 28.016 11.453 1 95.94 72 PRO B C 1
ATOM 4060 O O . PRO B 1 72 ? -0.912 29 11.883 1 95.94 72 PRO B O 1
ATOM 4063 N N . ASN B 1 73 ? -2.555 27.516 11.984 1 97.69 73 ASN B N 1
ATOM 4064 C CA . ASN B 1 73 ? -3.164 28.016 13.219 1 97.69 73 ASN B CA 1
ATOM 4065 C C . ASN B 1 73 ? -3.711 26.875 14.07 1 97.69 73 ASN B C 1
ATOM 4067 O O . ASN B 1 73 ? -4.293 25.922 13.547 1 97.69 73 ASN B O 1
ATOM 4071 N N . VAL B 1 74 ? -3.533 26.969 15.383 1 97.38 74 VAL B N 1
ATOM 4072 C CA . VAL B 1 74 ? -3.898 25.891 16.281 1 97.38 74 VAL B CA 1
ATOM 4073 C C . VAL B 1 74 ? -5.402 25.656 16.234 1 97.38 74 VAL B C 1
ATOM 4075 O O . VAL B 1 74 ? -5.875 24.547 16.516 1 97.38 74 VAL B O 1
ATOM 4078 N N . ASP B 1 75 ? -6.152 26.672 15.789 1 98.12 75 ASP B N 1
ATOM 4079 C CA . ASP B 1 75 ? -7.609 26.562 15.742 1 98.12 75 ASP B CA 1
ATOM 4080 C C . ASP B 1 75 ? -8.047 25.578 14.648 1 98.12 75 ASP B C 1
ATOM 4082 O O . ASP B 1 75 ? -9.172 25.094 14.664 1 98.12 75 ASP B O 1
ATOM 4086 N N . PHE B 1 76 ? -7.172 25.281 13.688 1 98.56 76 PHE B N 1
ATOM 4087 C CA . PHE B 1 76 ? -7.531 24.391 12.586 1 98.56 76 PHE B CA 1
ATOM 4088 C C . PHE B 1 76 ? -7.477 22.938 13.023 1 98.56 76 PHE B C 1
ATOM 4090 O O . PHE B 1 76 ? -8.016 22.062 12.344 1 98.56 76 PHE B O 1
ATOM 4097 N N . ASN B 1 77 ? -6.844 22.625 14.125 1 98.06 77 ASN B N 1
ATOM 4098 C CA . ASN B 1 77 ? -6.688 21.297 14.711 1 98.06 77 ASN B CA 1
ATOM 4099 C C . ASN B 1 77 ? -6.527 21.359 16.219 1 98.06 77 ASN B C 1
ATOM 4101 O O . ASN B 1 77 ? -5.438 21.125 16.75 1 98.06 77 ASN B O 1
ATOM 4105 N N . PRO B 1 78 ? -7.59 21.609 16.922 1 97.56 78 PRO B N 1
ATOM 4106 C CA . PRO B 1 78 ? -7.52 21.922 18.359 1 97.56 78 PRO B CA 1
ATOM 4107 C C . PRO B 1 78 ? -7.059 20.734 19.203 1 97.56 78 PRO B C 1
ATOM 4109 O O . PRO B 1 78 ? -6.535 20.922 20.297 1 97.56 78 PRO B O 1
ATOM 4112 N N . VAL B 1 79 ? -7.297 19.516 18.734 1 96.38 79 VAL B N 1
ATOM 4113 C CA . VAL B 1 79 ? -6.859 18.344 19.484 1 96.38 79 VAL B CA 1
ATOM 4114 C C . VAL B 1 79 ? -5.984 17.453 18.594 1 96.38 79 VAL B C 1
ATOM 4116 O O . VAL B 1 79 ? -6.445 16.938 17.578 1 96.38 79 VAL B O 1
ATOM 4119 N N . LEU B 1 80 ? -4.742 17.281 19 1 95 80 LEU B N 1
ATOM 4120 C CA . LEU B 1 80 ? -3.785 16.453 18.281 1 95 80 LEU B CA 1
ATOM 4121 C C . LEU B 1 80 ? -3.232 15.352 19.188 1 95 80 LEU B C 1
ATOM 4123 O O . LEU B 1 80 ? -2.736 15.633 20.281 1 95 80 LEU B O 1
ATOM 4127 N N . LEU B 1 81 ? -3.445 14.172 18.797 1 92.5 81 LEU B N 1
ATOM 4128 C CA . LEU B 1 81 ? -2.877 13.023 19.484 1 92.5 81 LEU B CA 1
ATOM 4129 C C . LEU B 1 81 ? -1.613 12.531 18.781 1 92.5 81 LEU B C 1
ATOM 4131 O O . LEU B 1 81 ? -1.621 12.297 17.578 1 92.5 81 LEU B O 1
ATOM 4135 N N . LYS B 1 82 ? -0.575 12.359 19.453 1 90.38 82 LYS B N 1
ATOM 4136 C CA . LYS B 1 82 ? 0.692 11.875 18.922 1 90.38 82 LYS B CA 1
ATOM 4137 C C . LYS B 1 82 ? 1.072 10.531 19.531 1 90.38 82 LYS B C 1
ATOM 4139 O O . LYS B 1 82 ? 1.511 10.461 20.672 1 90.38 82 LYS B O 1
ATOM 4144 N N . PRO B 1 83 ? 0.905 9.5 18.75 1 86.81 83 PRO B N 1
ATOM 4145 C CA . PRO B 1 83 ? 1.158 8.156 19.266 1 86.81 83 PRO B CA 1
ATOM 4146 C C . PRO B 1 83 ? 2.611 7.945 19.688 1 86.81 83 PRO B C 1
ATOM 4148 O O . PRO B 1 83 ? 3.527 8.391 18.984 1 86.81 83 PRO B O 1
ATOM 4151 N N . GLY B 1 84 ? 2.785 7.246 20.828 1 80.31 84 GLY B N 1
ATOM 4152 C CA . GLY B 1 84 ? 4.098 6.891 21.344 1 80.31 84 GLY B CA 1
ATOM 4153 C C . GLY B 1 84 ? 4.367 5.398 21.312 1 80.31 84 GLY B C 1
ATOM 4154 O O . GLY B 1 84 ? 3.816 4.68 20.484 1 80.31 84 GLY B O 1
ATOM 4155 N N . SER B 1 85 ? 5.387 4.793 22.047 1 70.56 85 SER B N 1
ATOM 4156 C CA . SER B 1 85 ? 5.848 3.408 22 1 70.56 85 SER B CA 1
ATOM 4157 C C . SER B 1 85 ? 5.035 2.529 22.938 1 70.56 85 SER B C 1
ATOM 4159 O O . SER B 1 85 ? 5.055 1.302 22.828 1 70.56 85 SER B O 1
ATOM 4161 N N . ASP B 1 86 ? 4.312 2.996 23.828 1 67.06 86 ASP B N 1
ATOM 4162 C CA . ASP B 1 86 ? 3.689 2.17 24.859 1 67.06 86 ASP B CA 1
ATOM 4163 C C . ASP B 1 86 ? 2.166 2.281 24.812 1 67.06 86 ASP B C 1
ATOM 4165 O O . ASP B 1 86 ? 1.504 2.344 25.844 1 67.06 86 ASP B O 1
ATOM 4169 N N . GLN B 1 87 ? 1.649 2.291 23.688 1 70.06 87 GLN B N 1
ATOM 4170 C CA . GLN 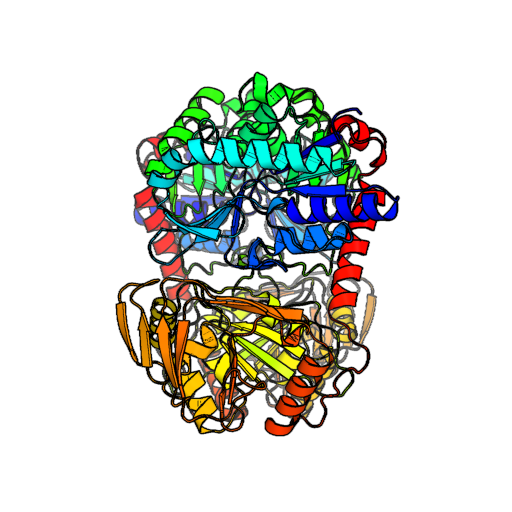B 1 87 ? 0.203 2.355 23.5 1 70.06 87 GLN B CA 1
ATOM 4171 C C . GLN B 1 87 ? -0.377 3.6 24.172 1 70.06 87 GLN B C 1
ATOM 4173 O O . GLN B 1 87 ? -1.497 3.57 24.688 1 70.06 87 GLN B O 1
ATOM 4178 N N . THR B 1 88 ? 0.482 4.504 24.375 1 78.88 88 THR B N 1
ATOM 4179 C CA . THR B 1 88 ? 0.024 5.801 24.859 1 78.88 88 THR B CA 1
ATOM 4180 C C . THR B 1 88 ? 0.242 6.879 23.797 1 78.88 88 THR B C 1
ATOM 4182 O O . THR B 1 88 ? 0.983 6.672 22.844 1 78.88 88 THR B O 1
ATOM 4185 N N . SER B 1 89 ? -0.515 7.938 23.953 1 86.19 89 SER B N 1
ATOM 4186 C CA . SER B 1 89 ? -0.382 9.078 23.062 1 86.19 89 SER B CA 1
ATOM 4187 C C . SER B 1 89 ? -0.268 10.383 23.828 1 86.19 89 SER B C 1
ATOM 4189 O O . SER B 1 89 ? -0.891 10.547 24.891 1 86.19 89 SER B O 1
ATOM 4191 N N . GLN B 1 90 ? 0.602 11.242 23.344 1 88.94 90 GLN B N 1
ATOM 4192 C CA . GLN B 1 90 ? 0.602 12.617 23.844 1 88.94 90 GLN B CA 1
ATOM 4193 C C . GLN B 1 90 ? -0.614 13.383 23.328 1 88.94 90 GLN B C 1
ATOM 4195 O O . GLN B 1 90 ? -0.98 13.273 22.156 1 88.94 90 GLN B O 1
ATOM 4200 N N . VAL B 1 91 ? -1.24 14.125 24.25 1 91.81 91 VAL B N 1
ATOM 4201 C CA . VAL B 1 91 ? -2.395 14.93 23.859 1 91.81 91 VAL B CA 1
ATOM 4202 C C . VAL B 1 91 ? -1.985 16.406 23.766 1 91.81 91 VAL B C 1
ATOM 4204 O O . VAL B 1 91 ? -1.48 16.984 24.719 1 91.81 91 VAL B O 1
ATOM 4207 N N . VAL B 1 92 ? -2.141 16.938 22.641 1 93.69 92 VAL B N 1
ATOM 4208 C CA . VAL B 1 92 ? -1.894 18.359 22.375 1 93.69 92 VAL B CA 1
ATOM 4209 C C . VAL B 1 92 ? -3.223 19.094 22.234 1 93.69 92 VAL B C 1
ATOM 4211 O O . VAL B 1 92 ? -4.043 18.734 21.375 1 93.69 92 VAL B O 1
ATOM 4214 N N . VAL B 1 93 ? -3.492 20.062 23.078 1 95.12 93 VAL B N 1
ATOM 4215 C CA . VAL B 1 93 ? -4.727 20.844 23.047 1 95.12 93 VAL B CA 1
ATOM 4216 C C . VAL B 1 93 ? -4.414 22.297 22.672 1 95.12 93 VAL B C 1
ATOM 4218 O O . VAL B 1 93 ? -3.654 22.969 23.375 1 95.12 93 VAL B O 1
ATOM 4221 N N . ARG B 1 94 ? -4.953 22.688 21.609 1 95 94 ARG B N 1
ATOM 4222 C CA . ARG B 1 94 ? -4.734 24.031 21.062 1 95 94 ARG B CA 1
ATOM 4223 C C . ARG B 1 94 ? -3.246 24.359 21 1 95 94 ARG B C 1
ATOM 4225 O O . ARG B 1 94 ? -2.809 25.406 21.469 1 95 94 ARG B O 1
ATOM 4232 N N . GLY B 1 95 ? -2.559 23.375 20.594 1 95.38 95 GLY B N 1
ATOM 4233 C CA . GLY B 1 95 ? -1.165 23.562 20.219 1 95.38 95 GLY B CA 1
ATOM 4234 C C . GLY B 1 95 ? -0.201 23.266 21.359 1 95.38 95 GLY B C 1
ATOM 4235 O O . GLY B 1 95 ? 1.017 23.266 21.156 1 95.38 95 GLY B O 1
ATOM 4236 N N . HIS B 1 96 ? -0.725 22.969 22.531 1 93.25 96 HIS B N 1
ATOM 4237 C CA . HIS B 1 96 ? 0.152 22.75 23.672 1 93.25 96 HIS B CA 1
ATOM 4238 C C . HIS B 1 96 ? -0.057 21.375 24.281 1 93.25 96 HIS B C 1
ATOM 4240 O O . HIS B 1 96 ? -1.196 20.938 24.469 1 93.25 96 HIS B O 1
ATOM 4246 N N . ALA B 1 97 ? 1.065 20.734 24.609 1 90.38 97 ALA B N 1
ATOM 4247 C CA . ALA B 1 97 ? 1.013 19.391 25.203 1 90.38 97 ALA B CA 1
ATOM 4248 C C . ALA B 1 97 ? 0.411 19.422 26.594 1 90.38 97 ALA B C 1
ATOM 4250 O O . ALA B 1 97 ? 0.795 20.25 27.422 1 90.38 97 ALA B O 1
ATOM 4251 N N . GLU B 1 98 ? -0.545 18.578 26.875 1 86.94 98 GLU B N 1
ATOM 4252 C CA . GLU B 1 98 ? -1.194 18.547 28.172 1 86.94 98 GLU B CA 1
ATOM 4253 C C . GLU B 1 98 ? -0.94 17.234 28.891 1 86.94 98 GLU B C 1
ATOM 4255 O O . GLU B 1 98 ? -1.295 17.078 30.062 1 86.94 98 GLU B O 1
ATOM 4260 N N . GLY B 1 99 ? -0.267 16.297 28.25 1 82.75 99 GLY B N 1
ATOM 4261 C CA . GLY B 1 99 ? 0.015 15.039 28.906 1 82.75 99 GLY B CA 1
ATOM 4262 C C . GLY B 1 99 ? -0.079 13.844 27.984 1 82.75 99 GLY B C 1
ATOM 4263 O O . GLY B 1 99 ? 0.032 13.977 26.766 1 82.75 99 GLY B O 1
ATOM 4264 N N . GLN B 1 100 ? -0.103 12.672 28.766 1 79.69 100 GLN B N 1
ATOM 4265 C CA . GLN B 1 100 ? -0.184 11.406 28.047 1 79.69 100 GLN B CA 1
ATOM 4266 C C . GLN B 1 100 ? -1.478 10.664 28.375 1 79.69 100 GLN B C 1
ATOM 4268 O O . GLN B 1 100 ? -2.008 10.797 29.484 1 79.69 100 GLN B O 1
ATOM 4273 N N . VAL B 1 101 ? -2.002 10.078 27.391 1 75.25 101 VAL B N 1
ATOM 4274 C CA . VAL B 1 101 ? -3.229 9.312 27.578 1 75.25 101 VAL B CA 1
ATOM 4275 C C . VAL B 1 101 ? -3.096 7.941 26.922 1 75.25 101 VAL B C 1
ATOM 4277 O O . VAL B 1 101 ? -2.369 7.793 25.938 1 75.25 101 VAL B O 1
ATOM 4280 N N . SER B 1 102 ? -3.727 6.961 27.562 1 70.62 102 SER B N 1
ATOM 4281 C CA . SER B 1 102 ? -3.992 5.691 26.891 1 70.62 102 SER B CA 1
ATOM 4282 C C . SER B 1 102 ? -5.336 5.715 26.172 1 70.62 102 SER B C 1
ATOM 4284 O O . SER B 1 102 ? -6.105 6.668 26.312 1 70.62 102 SER B O 1
ATOM 4286 N N . ALA B 1 103 ? -5.594 4.703 25.391 1 64.06 103 ALA B N 1
ATOM 4287 C CA . ALA B 1 103 ? -6.883 4.602 24.703 1 64.06 103 ALA B CA 1
ATOM 4288 C C . ALA B 1 103 ? -8.031 4.676 25.719 1 64.06 103 ALA B C 1
ATOM 4290 O O . ALA B 1 103 ? -9.039 5.344 25.469 1 64.06 103 ALA B O 1
ATOM 4291 N N . LEU B 1 104 ? -7.852 4.078 26.812 1 60.94 104 LEU B N 1
ATOM 4292 C CA . LEU B 1 104 ? -8.891 3.994 27.844 1 60.94 104 LEU B CA 1
ATOM 4293 C C . LEU B 1 104 ? -9.047 5.328 28.562 1 60.94 104 LEU B C 1
ATOM 4295 O O . LEU B 1 104 ? -10.164 5.797 28.766 1 60.94 104 LEU B O 1
ATOM 4299 N N . THR B 1 105 ? -8 5.949 28.797 1 68.88 105 THR B N 1
ATOM 4300 C CA . THR B 1 105 ? -8.07 7.18 29.578 1 68.88 105 THR B CA 1
ATOM 4301 C C . THR B 1 105 ? -8.492 8.352 28.703 1 68.88 105 THR B C 1
ATOM 4303 O O . THR B 1 105 ? -9.008 9.359 29.188 1 68.88 105 THR B O 1
ATOM 4306 N N . TYR B 1 106 ? -8.25 8.102 27.547 1 72.94 106 TYR B N 1
ATOM 4307 C CA . TYR B 1 106 ? -8.633 9.18 26.641 1 72.94 106 TYR B CA 1
ATOM 4308 C C . TYR B 1 106 ? -10.148 9.289 26.547 1 72.94 106 TYR B C 1
ATOM 4310 O O . TYR B 1 106 ? -10.688 10.383 26.375 1 72.94 106 TYR B O 1
ATOM 4318 N N . ARG B 1 107 ? -10.93 8.289 26.734 1 69 107 ARG B N 1
ATOM 4319 C CA . ARG B 1 107 ? -12.383 8.297 26.688 1 69 107 ARG B CA 1
ATOM 4320 C C . ARG B 1 107 ? -12.961 9.25 27.734 1 69 107 ARG B C 1
ATOM 4322 O O . ARG B 1 107 ? -13.898 10 27.453 1 69 107 ARG B O 1
ATOM 4329 N N . SER B 1 108 ? -12.352 9.281 28.797 1 72.56 108 SER B N 1
ATOM 4330 C CA . SER B 1 108 ? -12.82 10.141 29.891 1 72.56 108 SER B CA 1
ATOM 4331 C C . SER B 1 108 ? -12.445 11.602 29.625 1 72.56 108 SER B C 1
ATOM 4333 O O . SER B 1 108 ? -13.211 12.508 29.969 1 72.56 108 SER B O 1
ATOM 4335 N N . ARG B 1 109 ? -11.367 11.773 29.016 1 78.19 109 ARG B N 1
ATOM 4336 C CA . ARG B 1 109 ? -10.883 13.117 28.75 1 78.19 109 ARG B CA 1
ATOM 4337 C C . ARG B 1 109 ? -11.664 13.773 27.609 1 78.19 109 ARG B C 1
ATOM 4339 O O . ARG B 1 109 ? -11.742 15 27.531 1 78.19 109 ARG B O 1
ATOM 4346 N N . ARG B 1 110 ? -12.273 12.984 26.875 1 78.56 110 ARG B N 1
ATOM 4347 C CA . ARG B 1 110 ? -12.945 13.484 25.688 1 78.56 110 ARG B CA 1
ATOM 4348 C C . ARG B 1 110 ? -14.117 14.383 26.062 1 78.56 110 ARG B C 1
ATOM 4350 O O . ARG B 1 110 ? -14.422 15.344 25.344 1 78.56 110 ARG B O 1
ATOM 4357 N N . LYS B 1 111 ? -14.68 14.195 27.109 1 76.25 111 LYS B N 1
ATOM 4358 C CA . LYS B 1 111 ? -15.781 15.07 27.516 1 76.25 111 LYS B CA 1
ATOM 4359 C C . LYS B 1 111 ? -15.305 16.516 27.672 1 76.25 111 LYS B C 1
ATOM 4361 O O . LYS B 1 111 ? -15.977 17.438 27.219 1 76.25 111 LYS B O 1
ATOM 4366 N N . ALA B 1 112 ? -14.203 16.641 28.281 1 80.69 112 ALA B N 1
ATOM 4367 C CA . ALA B 1 112 ? -13.641 17.984 28.438 1 80.69 112 ALA B CA 1
ATOM 4368 C C . ALA B 1 112 ? -13.195 18.562 27.094 1 80.69 112 ALA B C 1
ATOM 4370 O O . ALA B 1 112 ? -13.328 19.766 26.859 1 80.69 112 ALA B O 1
ATOM 4371 N N . LEU B 1 113 ? -12.781 17.766 26.234 1 92.06 113 LEU B N 1
ATOM 4372 C CA . LEU B 1 113 ? -12.273 18.219 24.953 1 92.06 113 LEU B CA 1
ATOM 4373 C C . LEU B 1 113 ? -13.414 18.609 24.016 1 92.06 113 LEU B C 1
ATOM 4375 O O . LEU B 1 113 ? -13.211 19.375 23.078 1 92.06 113 LEU B O 1
ATOM 4379 N N . ARG B 1 114 ? -14.594 18.109 24.359 1 92.81 114 ARG B N 1
ATOM 4380 C CA . ARG B 1 114 ? -15.781 18.438 23.578 1 92.81 114 ARG B CA 1
ATOM 4381 C C . ARG B 1 114 ? -16.047 19.953 23.594 1 92.81 114 ARG B C 1
ATOM 4383 O O . ARG B 1 114 ? -16.344 20.531 22.547 1 92.81 114 ARG B O 1
ATOM 4390 N N . GLY B 1 115 ? -15.922 20.5 24.75 1 92.5 115 GLY B N 1
ATOM 4391 C CA . GLY B 1 115 ? -16.109 21.938 24.875 1 92.5 115 GLY B CA 1
ATOM 4392 C C . GLY B 1 115 ? -15.102 22.75 24.094 1 92.5 115 GLY B C 1
ATOM 4393 O O . GLY B 1 115 ? -15.453 23.719 23.406 1 92.5 115 GLY B O 1
ATOM 4394 N N . VAL B 1 116 ? -13.883 22.328 24.141 1 94.75 116 VAL B N 1
ATOM 4395 C CA . VAL B 1 116 ? -12.797 23.016 23.438 1 94.75 116 VAL B CA 1
ATOM 4396 C C . VAL B 1 116 ? -13.062 22.984 21.938 1 94.75 116 VAL B C 1
ATOM 4398 O O . VAL B 1 116 ? -12.945 24.016 21.266 1 94.75 116 VAL B O 1
ATOM 4401 N N . VAL B 1 117 ? -13.461 21.875 21.438 1 96.94 117 VAL B N 1
ATOM 4402 C CA . VAL B 1 117 ? -13.703 21.656 20.016 1 96.94 117 VAL B CA 1
ATOM 4403 C C . VAL B 1 117 ? -14.891 22.516 19.562 1 96.94 117 VAL B C 1
ATOM 4405 O O . VAL B 1 117 ? -14.805 23.219 18.547 1 96.94 117 VAL B O 1
ATOM 4408 N N . ALA B 1 118 ? -15.914 22.484 20.297 1 95.44 118 ALA B N 1
ATOM 4409 C CA . ALA B 1 118 ? -17.125 23.234 19.969 1 95.44 118 ALA B CA 1
ATOM 4410 C C . ALA B 1 118 ? -16.859 24.734 19.938 1 95.44 118 ALA B C 1
ATOM 4412 O O . ALA B 1 118 ? -17.266 25.438 19.016 1 95.44 118 ALA B O 1
ATOM 4413 N N . GLU B 1 119 ? -16.172 25.172 20.906 1 95.31 119 GLU B N 1
ATOM 4414 C CA . GLU B 1 119 ? -15.875 26.594 21.016 1 95.31 119 GLU B CA 1
ATOM 4415 C C . GLU B 1 119 ? -14.953 27.047 19.891 1 95.31 119 GLU B C 1
ATOM 4417 O O . GLU B 1 119 ? -15.156 28.109 19.312 1 95.31 119 GLU B O 1
ATOM 4422 N N . THR B 1 120 ? -13.977 26.25 19.641 1 97.31 120 THR B N 1
ATOM 4423 C CA . THR B 1 120 ? -13.023 26.578 18.594 1 97.31 120 THR B CA 1
ATOM 4424 C C . THR B 1 120 ? -13.719 26.672 17.234 1 97.31 120 THR B C 1
ATOM 4426 O O . THR B 1 120 ? -13.477 27.609 16.469 1 97.31 120 THR B O 1
ATOM 4429 N N . LEU B 1 121 ? -14.586 25.734 16.922 1 98 121 LEU B N 1
ATOM 4430 C CA . LEU B 1 121 ? -15.305 25.75 15.648 1 98 121 LEU B CA 1
ATOM 4431 C C . LEU B 1 121 ? -16.219 26.984 15.555 1 98 121 LEU B C 1
ATOM 4433 O O . LEU B 1 121 ? -16.281 27.625 14.508 1 98 121 LEU B O 1
ATOM 4437 N N . GLU B 1 122 ? -16.844 27.297 16.625 1 96.88 122 GLU B N 1
ATOM 4438 C CA . GLU B 1 122 ? -17.719 28.453 16.641 1 96.88 122 GLU B CA 1
ATOM 4439 C C . GLU B 1 122 ? -16.922 29.734 16.391 1 96.88 122 GLU B C 1
ATOM 4441 O O . GLU B 1 122 ? -17.391 30.625 15.672 1 96.88 122 GLU B O 1
ATOM 4446 N N . GLU B 1 123 ? -15.805 29.797 16.969 1 97.06 123 GLU B N 1
ATOM 4447 C CA . GLU B 1 123 ? -14.945 30.953 16.75 1 97.06 123 GLU B CA 1
ATOM 4448 C C . GLU B 1 123 ? -14.516 31.062 15.281 1 97.06 123 GLU B C 1
ATOM 4450 O O . GLU B 1 123 ? -14.531 32.156 14.703 1 97.06 123 GLU B O 1
ATOM 4455 N N . LEU B 1 124 ? -14.133 29.984 14.719 1 98.06 124 LEU B N 1
ATOM 4456 C CA . LEU B 1 124 ? -13.742 29.984 13.312 1 98.06 124 LEU B CA 1
ATOM 4457 C C . LEU B 1 124 ? -14.898 30.422 12.422 1 98.06 124 LEU B C 1
ATOM 4459 O O . LEU B 1 124 ? -14.711 31.172 11.469 1 98.06 124 LEU B O 1
ATOM 4463 N N . ARG B 1 125 ? -16.094 29.938 12.773 1 97.56 125 ARG B N 1
ATOM 4464 C CA . ARG B 1 125 ? -17.266 30.266 11.977 1 97.56 125 ARG B CA 1
ATOM 4465 C C . ARG B 1 125 ? -17.625 31.75 12.102 1 97.56 125 ARG B C 1
ATOM 4467 O O . ARG B 1 125 ? -18.375 32.281 11.281 1 97.56 125 ARG B O 1
ATOM 4474 N N . SER B 1 126 ? -17.109 32.406 13.102 1 97.19 126 SER B N 1
ATOM 4475 C CA . SER B 1 126 ? -17.312 33.844 13.25 1 97.19 126 SER B CA 1
ATOM 4476 C C . SER B 1 126 ? -16.281 34.625 12.445 1 97.19 126 SER B C 1
ATOM 4478 O O . SER B 1 126 ? -16.469 35.812 12.148 1 97.19 126 SER B O 1
ATOM 4480 N N . ARG B 1 127 ? -15.211 34.031 12.039 1 97.19 127 ARG B N 1
ATOM 4481 C CA . ARG B 1 127 ? -14.094 34.719 11.398 1 97.19 127 ARG B CA 1
ATOM 4482 C C . ARG B 1 127 ? -14.086 34.469 9.891 1 97.19 127 ARG B C 1
ATOM 4484 O O . ARG B 1 127 ? -13.562 35.281 9.133 1 97.19 127 ARG B O 1
ATOM 4491 N N . TYR B 1 128 ? -14.664 33.375 9.469 1 98.19 128 TYR B N 1
ATOM 4492 C CA . TYR B 1 128 ? -14.594 33 8.062 1 98.19 128 TYR B CA 1
ATOM 4493 C C . TYR B 1 128 ? -15.992 32.781 7.484 1 98.19 128 TYR B C 1
ATOM 4495 O O . TYR B 1 128 ? -16.938 32.531 8.227 1 98.19 128 TYR B O 1
ATOM 4503 N N . ASP B 1 129 ? -16.109 32.844 6.168 1 98 129 ASP B N 1
ATOM 4504 C CA . ASP B 1 129 ? -17.391 32.625 5.488 1 98 129 ASP B CA 1
ATOM 4505 C C . ASP B 1 129 ? -17.766 31.156 5.441 1 98 129 ASP B C 1
ATOM 4507 O O . ASP B 1 129 ? -18.953 30.812 5.43 1 98 129 ASP B O 1
ATOM 4511 N N . VAL B 1 130 ? -16.75 30.328 5.344 1 98.62 130 VAL B N 1
ATOM 4512 C CA . VAL B 1 130 ? -16.953 28.891 5.254 1 98.62 130 VAL B CA 1
ATOM 4513 C C . VAL B 1 130 ? -15.906 28.172 6.109 1 98.62 130 VAL B C 1
ATOM 4515 O O . VAL B 1 130 ? -14.742 28.562 6.145 1 98.62 130 VAL B O 1
ATOM 4518 N N . VAL B 1 131 ? -16.297 27.156 6.844 1 98.81 131 VAL B N 1
ATOM 4519 C CA . VAL B 1 131 ? -15.367 26.25 7.523 1 98.81 131 VAL B CA 1
ATOM 4520 C C . VAL B 1 131 ? -15.609 24.828 7.047 1 98.81 131 VAL B C 1
ATOM 4522 O O . VAL B 1 131 ? -16.719 24.297 7.152 1 98.81 131 VAL B O 1
ATOM 4525 N N . LEU B 1 132 ? -14.617 24.203 6.449 1 98.81 132 LEU B N 1
ATOM 4526 C CA . LEU B 1 132 ? -14.695 22.812 6.02 1 98.81 132 LEU B CA 1
ATOM 4527 C C . LEU B 1 132 ? -14.062 21.891 7.055 1 98.81 132 LEU B C 1
ATOM 4529 O O . LEU B 1 132 ? -12.875 22 7.348 1 98.81 132 LEU B O 1
ATOM 4533 N N . CYS B 1 133 ? -14.859 20.984 7.543 1 98.81 133 CYS B N 1
ATOM 4534 C CA . CYS B 1 133 ? -14.414 20.094 8.602 1 98.81 133 CYS B CA 1
ATOM 4535 C C . CYS B 1 133 ? -14.039 18.719 8.039 1 98.81 133 CYS B C 1
ATOM 4537 O O . CYS B 1 133 ? -14.719 18.219 7.148 1 98.81 133 CYS B O 1
ATOM 4539 N N . GLU B 1 134 ? -12.961 18.172 8.531 1 98.38 134 GLU B N 1
ATOM 4540 C CA . GLU B 1 134 ? -12.516 16.828 8.188 1 98.38 134 GLU B CA 1
ATOM 4541 C C . GLU B 1 134 ? -12.742 15.852 9.344 1 98.38 134 GLU B C 1
ATOM 4543 O O . GLU B 1 134 ? -12.367 16.125 10.477 1 98.38 134 GLU B O 1
ATOM 4548 N N . GLY B 1 135 ? -13.336 14.758 9.07 1 97.44 135 GLY B N 1
ATOM 4549 C CA . GLY B 1 135 ? -13.531 13.727 10.078 1 97.44 135 GLY B CA 1
ATOM 4550 C C . GLY B 1 135 ? -12.297 12.891 10.328 1 97.44 135 GLY B C 1
ATOM 4551 O O . GLY B 1 135 ? -11.25 13.117 9.711 1 97.44 135 GLY B O 1
ATOM 4552 N N . ALA B 1 136 ? -12.438 11.984 11.258 1 94.06 136 ALA B N 1
ATOM 4553 C CA . ALA B 1 136 ? -11.359 11.062 11.609 1 94.06 136 ALA B CA 1
ATOM 4554 C C . ALA B 1 136 ? -11.836 9.609 11.539 1 94.06 136 ALA B C 1
ATOM 4556 O O . ALA B 1 136 ? -12.859 9.258 12.133 1 94.06 136 ALA B O 1
ATOM 4557 N N . GLY B 1 137 ? -11.078 8.828 10.859 1 91.25 137 GLY B N 1
ATOM 4558 C CA . GLY B 1 137 ? -11.508 7.445 10.711 1 91.25 137 GLY B CA 1
ATOM 4559 C C . GLY B 1 137 ? -12.875 7.312 10.07 1 91.25 137 GLY B C 1
ATOM 4560 O O . GLY B 1 137 ? -13.125 7.871 9 1 91.25 137 GLY B O 1
ATOM 4561 N N . SER B 1 138 ? -13.711 6.516 10.789 1 93.62 138 SER B N 1
ATOM 4562 C CA . SER B 1 138 ? -15.062 6.27 10.297 1 93.62 138 SER B CA 1
ATOM 4563 C C . SER B 1 138 ? -16.109 6.816 11.266 1 93.62 138 SER B C 1
ATOM 4565 O O . SER B 1 138 ? -15.961 6.695 12.484 1 93.62 138 SER B O 1
ATOM 4567 N N . PRO B 1 139 ? -17.125 7.426 10.742 1 95.44 139 PRO B N 1
ATOM 4568 C CA . PRO B 1 139 ? -18.219 7.883 11.609 1 95.44 139 PRO B CA 1
ATOM 4569 C C . PRO B 1 139 ? -19.078 6.738 12.125 1 95.44 139 PRO B C 1
ATOM 4571 O O . PRO B 1 139 ? -19.953 6.949 12.969 1 95.44 139 PRO B O 1
ATOM 4574 N N . ALA B 1 140 ? -18.75 5.551 11.641 1 92.94 140 ALA B N 1
ATOM 4575 C CA . ALA B 1 140 ? -19.625 4.418 11.906 1 92.94 140 ALA B CA 1
ATOM 4576 C C . ALA B 1 140 ? -19.125 3.584 13.078 1 92.94 140 ALA B C 1
ATOM 4578 O O . ALA B 1 140 ? -19.609 2.473 13.305 1 92.94 140 ALA B O 1
ATOM 4579 N N . GLU B 1 141 ? -18.188 4.137 13.75 1 87.69 141 GLU B N 1
ATOM 4580 C CA . GLU B 1 141 ? -17.781 3.467 14.984 1 87.69 141 GLU B CA 1
ATOM 4581 C C . GLU B 1 141 ? -18.766 3.75 16.109 1 87.69 141 GLU B C 1
ATOM 4583 O O . GLU B 1 141 ? -18.469 4.527 17.031 1 87.69 141 GLU B O 1
ATOM 4588 N N . VAL B 1 142 ? -19.797 2.994 16.125 1 88.06 142 VAL B N 1
ATOM 4589 C CA . VAL B 1 142 ? -20.953 3.301 16.969 1 88.06 142 VAL B CA 1
ATOM 4590 C C . VAL B 1 142 ? -20.609 3.01 18.422 1 88.06 142 VAL B C 1
ATOM 4592 O O . VAL B 1 142 ? -21.188 3.613 19.344 1 88.06 142 VAL B O 1
ATOM 4595 N N . ASN B 1 143 ? -19.609 2.104 18.594 1 82.19 143 ASN B N 1
ATOM 4596 C CA . ASN B 1 143 ? -19.188 1.784 19.953 1 82.19 143 ASN B CA 1
ATOM 4597 C C . ASN B 1 143 ? -18.453 2.959 20.594 1 82.19 143 ASN B C 1
ATOM 4599 O O . ASN B 1 143 ? -18.312 3.004 21.812 1 82.19 143 ASN B O 1
ATOM 4603 N N . LEU B 1 144 ? -18.078 3.949 19.797 1 81.69 144 LEU B N 1
ATOM 4604 C CA . LEU B 1 144 ? -17.344 5.105 20.297 1 81.69 144 LEU B CA 1
ATOM 4605 C C . LEU B 1 144 ? -18.156 6.383 20.141 1 81.69 144 LEU B C 1
ATOM 4607 O O . LEU B 1 144 ? -17.641 7.484 20.344 1 81.69 144 LEU B O 1
ATOM 4611 N N . ARG B 1 145 ? -19.438 6.223 19.875 1 89.06 145 ARG B N 1
ATOM 4612 C CA . ARG B 1 145 ? -20.266 7.363 19.531 1 89.06 145 ARG B CA 1
ATOM 4613 C C . ARG B 1 145 ? -20.406 8.312 20.719 1 89.06 145 ARG B C 1
ATOM 4615 O O . ARG B 1 145 ? -20.422 9.539 20.531 1 89.06 145 ARG B O 1
ATOM 4622 N N . GLU B 1 146 ? -20.453 7.773 21.844 1 85.25 146 GLU B N 1
ATOM 4623 C CA . GLU B 1 146 ? -20.703 8.594 23.031 1 85.25 146 GLU B CA 1
ATOM 4624 C C . GLU B 1 146 ? -19.594 9.602 23.266 1 85.25 146 GLU B C 1
ATOM 4626 O O . GLU B 1 146 ? -19.844 10.734 23.672 1 85.25 146 GLU B O 1
ATOM 4631 N N . SER B 1 147 ? -18.422 9.227 22.938 1 87.25 147 SER B N 1
ATOM 4632 C CA . SER B 1 147 ? -17.266 10.086 23.203 1 87.25 147 SER B CA 1
ATOM 4633 C C . SER B 1 147 ? -16.734 10.703 21.906 1 87.25 147 SER B C 1
ATOM 4635 O O . SER B 1 147 ? -15.688 11.352 21.906 1 87.25 147 SER B O 1
ATOM 4637 N N . ASP B 1 148 ? -17.484 10.594 20.875 1 91.75 148 ASP B N 1
ATOM 4638 C CA . ASP B 1 148 ? -17.031 11.078 19.578 1 91.75 148 ASP B CA 1
ATOM 4639 C C . ASP B 1 148 ? -17.062 12.602 19.516 1 91.75 148 ASP B C 1
ATOM 4641 O O . ASP B 1 148 ? -18.094 13.219 19.719 1 91.75 148 ASP B O 1
ATOM 4645 N N . ILE B 1 149 ? -15.883 13.156 19.156 1 94.81 149 ILE B N 1
ATOM 4646 C CA . ILE B 1 149 ? -15.812 14.602 19 1 94.81 149 ILE B CA 1
ATOM 4647 C C . ILE B 1 149 ? -15.352 14.938 17.578 1 94.81 149 ILE B C 1
ATOM 4649 O O . ILE B 1 149 ? -15.234 16.109 17.234 1 94.81 149 ILE B O 1
ATOM 4653 N N . ALA B 1 150 ? -15.117 13.906 16.75 1 95.75 150 ALA B N 1
ATOM 4654 C CA . ALA B 1 150 ? -14.445 14.141 15.477 1 95.75 150 ALA B CA 1
ATOM 4655 C C . ALA B 1 150 ? -15.414 13.945 14.312 1 95.75 150 ALA B C 1
ATOM 4657 O O . ALA B 1 150 ? -15.211 14.508 13.234 1 95.75 150 ALA B O 1
ATOM 4658 N N . ASN B 1 151 ? -16.453 13.164 14.547 1 97 151 ASN B N 1
ATOM 4659 C CA . ASN B 1 151 ? -17.359 12.82 13.453 1 97 151 ASN B CA 1
ATOM 4660 C C . ASN B 1 151 ? -18.797 13.227 13.773 1 97 151 ASN B C 1
ATOM 4662 O O . ASN B 1 151 ? -19.109 14.414 13.797 1 97 151 ASN B O 1
ATOM 4666 N N . MET B 1 152 ? -19.641 12.242 14.125 1 97.69 152 MET B N 1
ATOM 4667 C CA . MET B 1 152 ? -21.062 12.547 14.344 1 97.69 152 MET B CA 1
ATOM 4668 C C . MET B 1 152 ? -21.25 13.383 15.602 1 97.69 152 MET B C 1
ATOM 4670 O O . MET B 1 152 ? -22.172 14.195 15.68 1 97.69 152 MET B O 1
ATOM 4674 N N . GLY B 1 153 ? -20.328 13.172 16.547 1 96.31 153 GLY B N 1
ATOM 4675 C CA . GLY B 1 153 ? -20.375 14.047 17.703 1 96.31 153 GLY B CA 1
ATOM 4676 C C . GLY B 1 153 ? -20.156 15.508 17.359 1 96.31 153 GLY B C 1
ATOM 4677 O O . GLY B 1 153 ? -20.859 16.391 17.875 1 96.31 153 GLY B O 1
ATOM 4678 N N . LEU B 1 154 ? -19.234 15.75 16.547 1 97.44 154 LEU B N 1
ATOM 4679 C CA . LEU B 1 154 ? -18.969 17.109 16.062 1 97.44 154 LEU B CA 1
ATOM 4680 C C . LEU B 1 154 ? -20.156 17.641 15.273 1 97.44 154 LEU B C 1
ATOM 4682 O O . LEU B 1 154 ? -20.578 18.781 15.484 1 97.44 154 LEU B O 1
ATOM 4686 N N . ALA B 1 155 ? -20.656 16.828 14.375 1 98.12 155 ALA B N 1
ATOM 4687 C CA . ALA B 1 155 ? -21.781 17.234 13.539 1 98.12 155 ALA B CA 1
ATOM 4688 C C . ALA B 1 155 ? -22.984 17.609 14.398 1 98.12 155 ALA B C 1
ATOM 4690 O O . ALA B 1 155 ? -23.672 18.594 14.109 1 98.12 155 ALA B O 1
ATOM 4691 N N . GLU B 1 156 ? -23.219 16.844 15.375 1 97 156 GLU B N 1
ATOM 4692 C CA . GLU B 1 156 ? -24.328 17.094 16.281 1 97 156 GLU B CA 1
ATOM 4693 C C . GLU B 1 156 ? -24.125 18.406 17.031 1 97 156 GLU B C 1
ATOM 4695 O O . GLU B 1 156 ? -25.031 19.234 17.094 1 97 156 GLU B O 1
ATOM 4700 N N . MET B 1 157 ? -22.984 18.594 17.531 1 94.94 157 MET B N 1
ATOM 4701 C CA . MET B 1 157 ? -22.688 19.75 18.359 1 94.94 157 MET B CA 1
ATOM 4702 C C . MET B 1 157 ? -22.797 21.047 17.547 1 94.94 157 MET B C 1
ATOM 4704 O O . MET B 1 157 ? -23.234 22.078 18.062 1 94.94 157 MET B O 1
ATOM 4708 N N . ALA B 1 158 ? -22.484 20.953 16.297 1 96.62 158 ALA B N 1
ATOM 4709 C CA . ALA B 1 158 ? -22.359 22.172 15.5 1 96.62 158 ALA B CA 1
ATOM 4710 C C . ALA B 1 158 ? -23.438 22.219 14.422 1 96.62 158 ALA B C 1
ATOM 4712 O O . ALA B 1 158 ? -23.484 23.156 13.617 1 96.62 158 ALA B O 1
ATOM 4713 N N . GLY B 1 159 ? -24.312 21.25 14.359 1 96.56 159 GLY B N 1
ATOM 4714 C CA . GLY B 1 159 ? -25.375 21.234 13.359 1 96.56 159 GLY B CA 1
ATOM 4715 C C . GLY B 1 159 ? -24.844 21.188 11.938 1 96.56 159 GLY B C 1
ATOM 4716 O O . GLY B 1 159 ? -25.234 22 11.102 1 96.56 159 GLY B O 1
ATOM 4717 N N . LEU B 1 160 ? -23.984 20.234 11.703 1 98.38 160 LEU B N 1
ATOM 4718 C CA . LEU B 1 160 ? -23.312 20.188 10.398 1 98.38 160 LEU B CA 1
ATOM 4719 C C . LEU B 1 160 ? -23.953 19.125 9.508 1 98.38 160 LEU B C 1
ATOM 4721 O O . LEU B 1 160 ? -24.25 18.016 9.969 1 98.38 160 LEU B O 1
ATOM 4725 N N . PRO B 1 161 ? -24.172 19.453 8.219 1 98.69 161 PRO B N 1
ATOM 4726 C CA . PRO B 1 161 ? -24.359 18.359 7.27 1 98.69 161 PRO B CA 1
ATOM 4727 C C . PRO B 1 161 ? -23.109 17.5 7.094 1 98.69 161 PRO B C 1
ATOM 4729 O O . PRO B 1 161 ? -21.984 18.016 7.223 1 98.69 161 PRO B O 1
ATOM 4732 N N . VAL B 1 162 ? -23.312 16.203 6.855 1 98.81 162 VAL B N 1
ATOM 4733 C CA . VAL B 1 162 ? -22.188 15.273 6.754 1 98.81 162 VAL B CA 1
ATOM 4734 C C . VAL B 1 162 ? -22.172 14.641 5.367 1 98.81 162 VAL B C 1
ATOM 4736 O O . VAL B 1 162 ? -23.156 14.055 4.93 1 98.81 162 VAL B O 1
ATOM 4739 N N . VAL B 1 163 ? -21.094 14.836 4.652 1 98.88 163 VAL B N 1
ATOM 4740 C CA . VAL B 1 163 ? -20.828 14.125 3.402 1 98.88 163 VAL B CA 1
ATOM 4741 C C . VAL B 1 163 ? -19.812 13.016 3.641 1 98.88 163 VAL B C 1
ATOM 4743 O O . VAL B 1 163 ? -18.75 13.258 4.23 1 98.88 163 VAL B O 1
ATOM 4746 N N . VAL B 1 164 ? -20.094 11.805 3.186 1 98.69 164 VAL B N 1
ATOM 4747 C CA . VAL B 1 164 ? -19.25 10.648 3.477 1 98.69 164 VAL B CA 1
ATOM 4748 C C . VAL B 1 164 ? -18.531 10.203 2.205 1 98.69 164 VAL B C 1
ATOM 4750 O O . VAL B 1 164 ? -19.156 9.891 1.198 1 98.69 164 VAL B O 1
ATOM 4753 N N . ALA B 1 165 ? -17.219 10.203 2.307 1 98.06 165 ALA B N 1
ATOM 4754 C CA . ALA B 1 165 ? -16.391 9.742 1.195 1 98.06 165 ALA B CA 1
ATOM 4755 C C . ALA B 1 165 ? -16.094 8.25 1.318 1 98.06 165 ALA B C 1
ATOM 4757 O O . ALA B 1 165 ? -15.875 7.742 2.422 1 98.06 165 ALA B O 1
ATOM 4758 N N . GLY B 1 166 ? -16.094 7.562 0.194 1 96.44 166 GLY B N 1
ATOM 4759 C CA . GLY B 1 166 ? -15.711 6.16 0.125 1 96.44 166 GLY B CA 1
ATOM 4760 C C . GLY B 1 166 ? -14.672 5.883 -0.941 1 96.44 166 GLY B C 1
ATOM 4761 O O . GLY B 1 166 ? -14.672 6.512 -2 1 96.44 166 GLY B O 1
ATOM 4762 N N . ASP B 1 167 ? -13.82 4.961 -0.643 1 91.81 167 ASP B N 1
ATOM 4763 C CA . ASP B 1 167 ? -12.766 4.527 -1.556 1 91.81 167 ASP B CA 1
ATOM 4764 C C . ASP B 1 167 ? -13.242 3.371 -2.434 1 91.81 167 ASP B C 1
ATOM 4766 O O . ASP B 1 167 ? -13.562 2.293 -1.93 1 91.81 167 ASP B O 1
ATOM 4770 N N . ILE B 1 168 ? -13.227 3.559 -3.713 1 90.06 168 ILE B N 1
ATOM 4771 C CA . ILE B 1 168 ? -13.758 2.547 -4.617 1 90.06 168 ILE B CA 1
ATOM 4772 C C . ILE B 1 168 ? -12.625 1.655 -5.121 1 90.06 168 ILE B C 1
ATOM 4774 O O . ILE B 1 168 ? -12.875 0.617 -5.742 1 90.06 168 ILE B O 1
ATOM 4778 N N . ASP B 1 169 ? -11.438 2.002 -4.793 1 82.88 169 ASP B N 1
ATOM 4779 C CA . ASP B 1 169 ? -10.281 1.341 -5.387 1 82.88 169 ASP B CA 1
ATOM 4780 C C . ASP B 1 169 ? -10.273 -0.153 -5.066 1 82.88 169 ASP B C 1
ATOM 4782 O O . ASP B 1 169 ? -9.93 -0.974 -5.922 1 82.88 169 ASP B O 1
ATOM 4786 N N . ARG B 1 170 ? -10.844 -0.511 -3.914 1 79.88 170 ARG B N 1
ATOM 4787 C CA . ARG B 1 170 ? -10.805 -1.911 -3.506 1 79.88 170 ARG B CA 1
ATOM 4788 C C . ARG B 1 170 ? -12.172 -2.568 -3.672 1 79.88 170 ARG B C 1
ATOM 4790 O O . ARG B 1 170 ? -12.344 -3.738 -3.328 1 79.88 170 ARG B O 1
ATOM 4797 N N . GLY B 1 171 ? -13.148 -1.81 -4.094 1 84.25 171 GLY B N 1
ATOM 4798 C CA . GLY B 1 171 ? -14.477 -2.352 -4.309 1 84.25 171 GLY B CA 1
ATOM 4799 C C . GLY B 1 171 ? -15.336 -2.324 -3.061 1 84.25 171 GLY B C 1
ATOM 4800 O O . GLY B 1 171 ? -14.852 -2.043 -1.966 1 84.25 171 GLY B O 1
ATOM 4801 N N . GLY B 1 172 ? -16.578 -2.488 -3.242 1 90.94 172 GLY B N 1
ATOM 4802 C CA . GLY B 1 172 ? -17.516 -2.625 -2.133 1 90.94 172 GLY B CA 1
ATOM 4803 C C . GLY B 1 172 ? -18 -1.292 -1.594 1 90.94 172 GLY B C 1
ATOM 4804 O O . GLY B 1 172 ? -18.672 -1.241 -0.564 1 90.94 172 GLY B O 1
ATOM 4805 N N . VAL B 1 173 ? -17.703 -0.226 -2.299 1 93.69 173 VAL B N 1
ATOM 4806 C CA . VAL B 1 173 ? -17.938 1.104 -1.745 1 93.69 173 VAL B CA 1
ATOM 4807 C C . VAL B 1 173 ? -19.438 1.349 -1.604 1 93.69 173 VAL B C 1
ATOM 4809 O O . VAL B 1 173 ? -19.875 2.014 -0.664 1 93.69 173 VAL B O 1
ATOM 4812 N N . LEU B 1 174 ? -20.297 0.766 -2.51 1 95 174 LEU B N 1
ATOM 4813 C CA . LEU B 1 174 ? -21.734 0.966 -2.434 1 95 174 LEU B CA 1
ATOM 4814 C C . LEU B 1 174 ? -22.312 0.347 -1.162 1 95 174 LEU B C 1
ATOM 4816 O O . LEU B 1 174 ? -23.078 0.989 -0.445 1 95 174 LEU B O 1
ATOM 4820 N N . ALA B 1 175 ? -21.828 -0.823 -0.908 1 96.75 175 ALA B N 1
ATOM 4821 C CA . ALA B 1 175 ? -22.234 -1.492 0.323 1 96.75 175 ALA B CA 1
ATOM 4822 C C . ALA B 1 175 ? -21.75 -0.729 1.552 1 96.75 175 ALA B C 1
ATOM 4824 O O . ALA B 1 175 ? -22.453 -0.646 2.559 1 96.75 175 ALA B O 1
ATOM 4825 N N . HIS B 1 176 ? -20.594 -0.201 1.464 1 96.81 176 HIS B N 1
ATOM 4826 C CA . HIS B 1 176 ? -20.031 0.537 2.588 1 96.81 176 HIS B CA 1
ATOM 4827 C C . HIS B 1 176 ? -20.844 1.781 2.9 1 96.81 176 HIS B C 1
ATOM 4829 O O . HIS B 1 176 ? -21.078 2.098 4.07 1 96.81 176 HIS B O 1
ATOM 4835 N N . PHE B 1 177 ? -21.297 2.465 1.835 1 97.62 177 PHE B N 1
ATOM 4836 C CA . PHE B 1 177 ? -22.172 3.621 2.01 1 97.62 177 PHE B CA 1
ATOM 4837 C C . PHE B 1 177 ? -23.469 3.221 2.707 1 97.62 177 PHE B C 1
ATOM 4839 O O . PHE B 1 177 ? -23.844 3.824 3.711 1 97.62 177 PHE B O 1
ATOM 4846 N N . VAL B 1 178 ? -24.062 2.195 2.24 1 97.62 178 VAL B N 1
ATOM 4847 C CA . VAL B 1 178 ? -25.328 1.731 2.779 1 97.62 178 VAL B CA 1
ATOM 4848 C C . VAL B 1 178 ? -25.156 1.323 4.238 1 97.62 178 VAL B C 1
ATOM 4850 O O . VAL B 1 178 ? -25.984 1.676 5.09 1 97.62 178 VAL B O 1
ATOM 4853 N N . GLY B 1 179 ? -24.078 0.657 4.5 1 97.81 179 GLY B N 1
ATOM 4854 C CA . GLY B 1 179 ? -23.812 0.215 5.859 1 97.81 179 GLY B CA 1
ATOM 4855 C C . GLY B 1 179 ? -23.531 1.36 6.812 1 97.81 179 GLY B C 1
ATOM 4856 O O . GLY B 1 179 ? -23.984 1.34 7.965 1 97.81 179 GLY B O 1
ATOM 4857 N N . THR B 1 180 ? -22.766 2.338 6.367 1 97.69 180 THR B N 1
ATOM 4858 C CA . THR B 1 180 ? -22.469 3.512 7.184 1 97.69 180 THR B CA 1
ATOM 4859 C C . THR B 1 180 ? -23.75 4.242 7.562 1 97.69 180 THR B C 1
ATOM 4861 O O . THR B 1 180 ? -23.922 4.648 8.711 1 97.69 180 THR B O 1
ATOM 4864 N N . HIS B 1 181 ? -24.641 4.352 6.613 1 98 181 HIS B N 1
ATOM 4865 C CA . HIS B 1 181 ? -25.938 4.988 6.844 1 98 181 HIS B CA 1
ATOM 4866 C C . HIS B 1 181 ? -26.797 4.164 7.793 1 98 181 HIS B C 1
ATOM 4868 O O . HIS B 1 181 ? -27.406 4.707 8.711 1 98 181 HIS B O 1
ATOM 4874 N N . ALA B 1 182 ? -26.766 2.885 7.652 1 96.44 182 ALA B N 1
ATOM 4875 C CA . ALA B 1 182 ? -27.688 1.991 8.359 1 96.44 182 ALA B CA 1
ATOM 4876 C C . ALA B 1 182 ? -27.281 1.823 9.82 1 96.44 182 ALA B C 1
ATOM 4878 O O . ALA B 1 182 ? -28.141 1.652 10.688 1 96.44 182 ALA B O 1
ATOM 4879 N N . ILE B 1 183 ? -26.047 1.916 10.086 1 96.38 183 ILE B N 1
ATOM 4880 C CA . ILE B 1 183 ? -25.562 1.447 11.383 1 96.38 183 ILE B CA 1
ATOM 4881 C C . ILE B 1 183 ? -25.641 2.582 12.398 1 96.38 183 ILE B C 1
ATOM 4883 O O . ILE B 1 183 ? -25.625 2.338 13.609 1 96.38 183 ILE B O 1
ATOM 4887 N N . VAL B 1 184 ? -25.656 3.814 11.93 1 96.25 184 VAL B N 1
ATOM 4888 C CA . VAL B 1 184 ? -25.688 4.938 12.859 1 96.25 184 VAL B CA 1
ATOM 4889 C C . VAL B 1 184 ? -27.125 5.195 13.312 1 96.25 184 VAL B C 1
ATOM 4891 O O . VAL B 1 184 ? -28.062 4.648 12.742 1 96.25 184 VAL B O 1
ATOM 4894 N N . SER B 1 185 ? -27.344 6.031 14.352 1 95.5 185 SER B N 1
ATOM 4895 C CA . SER B 1 185 ? -28.672 6.352 14.883 1 95.5 185 SER B CA 1
ATOM 4896 C C . SER B 1 185 ? -29.5 7.133 13.867 1 95.5 185 SER B C 1
ATOM 4898 O O . SER B 1 185 ? -28.953 7.734 12.945 1 95.5 185 SER B O 1
ATOM 4900 N N . PRO B 1 186 ? -30.812 7.117 14.031 1 96.62 186 PRO B N 1
ATOM 4901 C CA . PRO B 1 186 ? -31.656 7.898 13.125 1 96.62 186 PRO B CA 1
ATOM 4902 C C . PRO B 1 186 ? -31.281 9.383 13.094 1 96.62 186 PRO B C 1
ATOM 4904 O O . PRO B 1 186 ? -31.328 10.016 12.039 1 96.62 186 PRO B O 1
ATOM 4907 N N . GLU B 1 187 ? -30.891 9.883 14.219 1 96.88 187 GLU B N 1
ATOM 4908 C CA . GLU B 1 187 ? -30.484 11.289 14.289 1 96.88 187 GLU B CA 1
ATOM 4909 C C . GLU B 1 187 ? -29.219 11.539 13.484 1 96.88 187 GLU B C 1
ATOM 4911 O O . GLU B 1 187 ? -29.109 12.539 12.766 1 96.88 187 GLU B O 1
ATOM 4916 N N . ASP B 1 188 ? -28.281 10.641 13.617 1 97.75 188 ASP B N 1
ATOM 4917 C CA . ASP B 1 188 ? -27.031 10.766 12.867 1 97.75 188 ASP B CA 1
ATOM 4918 C C . ASP B 1 188 ? -27.266 10.539 11.375 1 97.75 188 ASP B C 1
ATOM 4920 O O . ASP B 1 188 ? -26.688 11.234 10.539 1 97.75 188 ASP B O 1
ATOM 4924 N N . ARG B 1 189 ? -28.141 9.664 11.062 1 97.06 189 ARG B N 1
ATOM 4925 C CA . ARG B 1 189 ? -28.484 9.359 9.68 1 97.06 189 ARG B CA 1
ATOM 4926 C C . ARG B 1 189 ? -29.031 10.594 8.961 1 97.06 189 ARG B C 1
ATOM 4928 O O . ARG B 1 189 ? -28.719 10.82 7.789 1 97.06 189 ARG B O 1
ATOM 4935 N N . ALA B 1 190 ? -29.797 11.312 9.68 1 97.75 190 ALA B N 1
ATOM 4936 C CA . ALA B 1 190 ? -30.453 12.492 9.109 1 97.75 190 ALA B CA 1
ATOM 4937 C C . ALA B 1 190 ? -29.422 13.562 8.75 1 97.75 190 ALA B C 1
ATOM 4939 O O . ALA B 1 190 ? -29.719 14.469 7.965 1 97.75 190 ALA B O 1
ATOM 4940 N N . ARG B 1 191 ? -28.234 13.438 9.305 1 98.25 191 ARG B N 1
ATOM 4941 C CA . ARG B 1 191 ? -27.203 14.438 9.055 1 98.25 191 ARG B CA 1
ATOM 4942 C C . ARG B 1 191 ? -26.391 14.094 7.816 1 98.25 191 ARG B C 1
ATOM 4944 O O . ARG B 1 191 ? -25.656 14.93 7.289 1 98.25 191 ARG B O 1
ATOM 4951 N N . ILE B 1 192 ? -26.469 12.805 7.352 1 98.75 192 ILE B N 1
ATOM 4952 C CA . ILE B 1 192 ? -25.75 12.414 6.141 1 98.75 192 ILE B CA 1
ATOM 4953 C C . ILE B 1 192 ? -26.516 12.906 4.91 1 98.75 192 ILE B C 1
ATOM 4955 O O . ILE B 1 192 ? -27.625 12.469 4.648 1 98.75 192 ILE B O 1
ATOM 4959 N N . THR B 1 193 ? -25.844 13.773 4.145 1 98.75 193 THR B N 1
ATOM 4960 C CA . THR B 1 193 ? -26.578 14.461 3.09 1 98.75 193 THR B CA 1
ATOM 4961 C C . THR B 1 193 ? -25.984 14.133 1.72 1 98.75 193 THR B C 1
ATOM 4963 O O . THR B 1 193 ? -26.516 14.555 0.692 1 98.75 193 THR B O 1
ATOM 4966 N N . GLY B 1 194 ? -24.938 13.383 1.678 1 98.5 194 GLY B N 1
ATOM 4967 C CA . GLY B 1 194 ? -24.344 13 0.408 1 98.5 194 GLY B CA 1
ATOM 4968 C C . GLY B 1 194 ? -23.203 12.008 0.56 1 98.5 194 GLY B C 1
ATOM 4969 O O . GLY B 1 194 ? -22.594 11.914 1.627 1 98.5 194 GLY B O 1
ATOM 4970 N N . PHE B 1 195 ? -22.969 11.281 -0.529 1 98.5 195 PHE B N 1
ATOM 4971 C CA . PHE B 1 195 ? -21.828 10.375 -0.628 1 98.5 195 PHE B CA 1
ATOM 4972 C C . PHE B 1 195 ? -20.906 10.781 -1.778 1 98.5 195 PHE B C 1
ATOM 4974 O O . PHE B 1 195 ? -21.375 11.289 -2.801 1 98.5 195 PHE B O 1
ATOM 4981 N N . ILE B 1 196 ? -19.609 10.602 -1.6 1 98.12 196 ILE B N 1
ATOM 4982 C CA . ILE B 1 196 ? -18.625 10.828 -2.654 1 98.12 196 ILE B CA 1
ATOM 4983 C C . ILE B 1 196 ? -17.828 9.547 -2.912 1 98.12 196 ILE B C 1
ATOM 4985 O O . ILE B 1 196 ? -17.234 8.984 -1.991 1 98.12 196 ILE B O 1
ATOM 4989 N N . VAL B 1 197 ? -17.859 9.062 -4.152 1 96.38 197 VAL B N 1
ATOM 4990 C CA . VAL B 1 197 ? -16.969 7.988 -4.555 1 96.38 197 VAL B CA 1
ATOM 4991 C C . VAL B 1 197 ? -15.594 8.562 -4.914 1 96.38 197 VAL B C 1
ATOM 4993 O O . VAL B 1 197 ? -15.492 9.422 -5.793 1 96.38 197 VAL B O 1
ATOM 4996 N N . ASN B 1 198 ? -14.617 8.125 -4.148 1 95.06 198 ASN B N 1
ATOM 4997 C CA . ASN B 1 198 ? -13.273 8.656 -4.355 1 95.06 198 ASN B CA 1
ATOM 4998 C C . ASN B 1 198 ? -12.336 7.594 -4.91 1 95.06 198 ASN B C 1
ATOM 5000 O O . ASN B 1 198 ? -12.602 6.395 -4.785 1 95.06 198 ASN B O 1
ATOM 5004 N N . LYS B 1 199 ? -11.266 7.984 -5.668 1 91.5 199 LYS B N 1
ATOM 5005 C CA . LYS B 1 199 ? -10.18 7.164 -6.195 1 91.5 199 LYS B CA 1
ATOM 5006 C C . LYS B 1 199 ? -10.68 6.238 -7.305 1 91.5 199 LYS B C 1
ATOM 5008 O O . LYS B 1 199 ? -10.289 5.07 -7.371 1 91.5 199 LYS B O 1
ATOM 5013 N N . PHE B 1 200 ? -11.609 6.711 -8.117 1 89.94 200 PHE B N 1
ATOM 5014 C CA . PHE B 1 200 ? -12.188 5.91 -9.195 1 89.94 200 PHE B CA 1
ATOM 5015 C C . PHE B 1 200 ? -11.219 5.812 -10.367 1 89.94 200 PHE B C 1
ATOM 5017 O O . PHE B 1 200 ? -10.609 6.809 -10.758 1 89.94 200 PHE B O 1
ATOM 5024 N N . ARG B 1 201 ? -11.125 4.512 -10.773 1 80.69 201 ARG B N 1
ATOM 5025 C CA . ARG B 1 201 ? -10.359 4.254 -11.992 1 80.69 201 ARG B CA 1
ATOM 5026 C C . ARG B 1 201 ? -11.25 3.686 -13.086 1 80.69 201 ARG B C 1
ATOM 5028 O O . ARG B 1 201 ? -12.031 2.762 -12.844 1 80.69 201 ARG B O 1
ATOM 5035 N N . GLY B 1 202 ? -11.391 4.312 -14.242 1 75.94 202 GLY B N 1
ATOM 5036 C CA . GLY B 1 202 ? -12.125 3.711 -15.344 1 75.94 202 GLY B CA 1
ATOM 5037 C C . GLY B 1 202 ? -13.281 4.566 -15.836 1 75.94 202 GLY B C 1
ATOM 5038 O O . GLY B 1 202 ? -13.242 5.793 -15.719 1 75.94 202 GLY B O 1
ATOM 5039 N N . ASP B 1 203 ? -14.258 3.799 -16.391 1 77.25 203 ASP B N 1
ATOM 5040 C CA . ASP B 1 203 ? -15.414 4.453 -17 1 77.25 203 ASP B CA 1
ATOM 5041 C C . ASP B 1 203 ? -16.562 4.598 -15.992 1 77.25 203 ASP B C 1
ATOM 5043 O O . ASP B 1 203 ? -17.172 3.604 -15.602 1 77.25 203 ASP B O 1
ATOM 5047 N N . VAL B 1 204 ? -16.875 5.801 -15.664 1 81.62 204 VAL B N 1
ATOM 5048 C CA . VAL B 1 204 ? -17.875 6.133 -14.656 1 81.62 204 VAL B CA 1
ATOM 5049 C C . VAL B 1 204 ? -19.234 5.582 -15.07 1 81.62 204 VAL B C 1
ATOM 5051 O O . VAL B 1 204 ? -20.078 5.27 -14.219 1 81.62 204 VAL B O 1
ATOM 5054 N N . SER B 1 205 ? -19.438 5.43 -16.359 1 78.25 205 SER B N 1
ATOM 5055 C CA . SER B 1 205 ? -20.734 4.949 -16.844 1 78.25 205 SER B CA 1
ATOM 5056 C C . SER B 1 205 ? -21.031 3.551 -16.312 1 78.25 205 SER B C 1
ATOM 5058 O O . SER B 1 205 ? -22.203 3.176 -16.172 1 78.25 205 SER B O 1
ATOM 5060 N N . LEU B 1 206 ? -20.031 2.865 -15.969 1 74.25 206 LEU B N 1
ATOM 5061 C CA . LEU B 1 206 ? -20.188 1.509 -15.461 1 74.25 206 LEU B CA 1
ATOM 5062 C C . LEU B 1 206 ? -20.625 1.527 -14 1 74.25 206 LEU B C 1
ATOM 5064 O O . LEU B 1 206 ? -21.125 0.525 -13.484 1 74.25 206 LEU B O 1
ATOM 5068 N N . LEU B 1 207 ? -20.469 2.699 -13.391 1 81.69 207 LEU B N 1
ATOM 5069 C CA . LEU B 1 207 ? -20.75 2.828 -11.961 1 81.69 207 LEU B CA 1
ATOM 5070 C C . LEU B 1 207 ? -22.141 3.4 -11.734 1 81.69 207 LEU B C 1
ATOM 5072 O O . LEU B 1 207 ? -22.734 3.197 -10.672 1 81.69 207 LEU B O 1
ATOM 5076 N N . THR B 1 208 ? -22.734 4.023 -12.719 1 83.12 208 THR B N 1
ATOM 5077 C CA . THR B 1 208 ? -23.938 4.82 -12.578 1 83.12 208 THR B CA 1
ATOM 5078 C C . THR B 1 208 ? -25.094 3.969 -12.047 1 83.12 208 THR B C 1
ATOM 5080 O O . THR B 1 208 ? -25.781 4.367 -11.102 1 83.12 208 THR B O 1
ATOM 5083 N N . PRO B 1 209 ? -25.266 2.758 -12.547 1 80.38 209 PRO B N 1
ATOM 5084 C CA . PRO B 1 209 ? -26.359 1.954 -12 1 80.38 209 PRO B CA 1
ATOM 5085 C C . PRO B 1 209 ? -26.172 1.647 -10.516 1 80.38 209 PRO B C 1
ATOM 5087 O O . PRO B 1 209 ? -27.156 1.538 -9.781 1 80.38 209 PRO B O 1
ATOM 5090 N N . GLY B 1 210 ? -25.031 1.56 -10.125 1 85.44 210 GLY B N 1
ATOM 5091 C CA . GLY B 1 210 ? -24.75 1.288 -8.727 1 85.44 210 GLY B CA 1
ATOM 5092 C C . GLY B 1 210 ? -25.031 2.469 -7.816 1 85.44 210 GLY B C 1
ATOM 5093 O O . GLY B 1 210 ? -25.453 2.289 -6.672 1 85.44 210 GLY B O 1
ATOM 5094 N N . LEU B 1 211 ? -24.938 3.656 -8.328 1 89.94 211 LEU B N 1
ATOM 5095 C CA . LEU B 1 211 ? -25.141 4.859 -7.535 1 89.94 211 LEU B CA 1
ATOM 5096 C C . LEU B 1 211 ? -26.609 5.008 -7.152 1 89.94 211 LEU B C 1
ATOM 5098 O O . LEU B 1 211 ? -26.938 5.453 -6.047 1 89.94 211 LEU B O 1
ATOM 5102 N N . ASP B 1 212 ? -27.453 4.559 -7.984 1 91.44 212 ASP B N 1
ATOM 5103 C CA . ASP B 1 212 ? -28.891 4.633 -7.719 1 91.44 212 ASP B CA 1
ATOM 5104 C C . ASP B 1 212 ? -29.281 3.674 -6.598 1 91.44 212 ASP B C 1
ATOM 5106 O O . ASP B 1 212 ? -30.203 3.967 -5.824 1 91.44 212 ASP B O 1
ATOM 5110 N N . VAL B 1 213 ? -28.609 2.631 -6.543 1 92.31 213 VAL B N 1
ATOM 5111 C CA . VAL B 1 213 ? -28.891 1.636 -5.516 1 92.31 213 VAL B CA 1
ATOM 5112 C C . VAL B 1 213 ? -28.641 2.236 -4.133 1 92.31 213 VAL B C 1
ATOM 5114 O O . VAL B 1 213 ? -29.406 1.992 -3.195 1 92.31 213 VAL B O 1
ATOM 5117 N N . VAL B 1 214 ? -27.609 3.021 -4.023 1 94.81 214 VAL B N 1
ATOM 5118 C CA . VAL B 1 214 ? -27.312 3.672 -2.754 1 94.81 214 VAL B CA 1
ATOM 5119 C C . VAL B 1 214 ? -28.453 4.613 -2.367 1 94.81 214 VAL B C 1
ATOM 5121 O O . VAL B 1 214 ? -28.922 4.59 -1.228 1 94.81 214 VAL B O 1
ATOM 5124 N N . HIS B 1 215 ? -28.891 5.367 -3.334 1 95.19 215 HIS B N 1
ATOM 5125 C CA . HIS B 1 215 ? -29.969 6.312 -3.088 1 95.19 215 HIS B CA 1
ATOM 5126 C C . HIS B 1 215 ? -31.25 5.586 -2.695 1 95.19 215 HIS B C 1
ATOM 5128 O O . HIS B 1 215 ? -31.984 6.043 -1.812 1 95.19 215 HIS B O 1
ATOM 5134 N N . GLU B 1 216 ? -31.5 4.508 -3.275 1 94.81 216 GLU B N 1
ATOM 5135 C CA . GLU B 1 216 ? -32.688 3.725 -2.992 1 94.81 216 GLU B CA 1
ATOM 5136 C C . GLU B 1 216 ? -32.688 3.176 -1.569 1 94.81 216 GLU B C 1
ATOM 5138 O O . GLU B 1 216 ? -33.719 3.131 -0.9 1 94.81 216 GLU B O 1
ATOM 5143 N N . HIS B 1 217 ? -31.562 2.855 -1.114 1 95.38 217 HIS B N 1
ATOM 5144 C CA . HIS B 1 217 ? -31.438 2.225 0.196 1 95.38 217 HIS B CA 1
ATOM 5145 C C . HIS B 1 217 ? -31.375 3.27 1.306 1 95.38 217 HIS B C 1
ATOM 5147 O O . HIS B 1 217 ? -31.797 3.01 2.432 1 95.38 217 HIS B O 1
ATOM 5153 N N . THR B 1 218 ? -30.828 4.465 0.979 1 97.06 218 THR B N 1
ATOM 5154 C CA . THR B 1 218 ? -30.484 5.391 2.053 1 97.06 218 THR B CA 1
ATOM 5155 C C . THR B 1 218 ? -31.312 6.668 1.945 1 97.06 218 THR B C 1
ATOM 5157 O O . THR B 1 218 ? -31.438 7.426 2.912 1 97.06 218 THR B O 1
ATOM 5160 N N . GLY B 1 219 ? -31.828 6.938 0.724 1 96.88 219 GLY B N 1
ATOM 5161 C CA . GLY B 1 219 ? -32.438 8.219 0.452 1 96.88 219 GLY B CA 1
ATOM 5162 C C . GLY B 1 219 ? -31.453 9.344 0.246 1 96.88 219 GLY B C 1
ATOM 5163 O O . GLY B 1 219 ? -31.828 10.484 -0.003 1 96.88 219 GLY B O 1
ATOM 5164 N N . VAL B 1 220 ? -30.203 9.07 0.367 1 98.06 220 VAL B N 1
ATOM 5165 C CA . VAL B 1 220 ? -29.125 10.047 0.238 1 98.06 220 VAL B CA 1
ATOM 5166 C C . VAL B 1 220 ? -28.406 9.859 -1.098 1 98.06 220 VAL B C 1
ATOM 5168 O O . VAL B 1 220 ? -28.062 8.734 -1.466 1 98.06 220 VAL B O 1
ATOM 5171 N N . PRO B 1 221 ? -28.156 10.867 -1.863 1 96.69 221 PRO B N 1
ATOM 5172 C CA . PRO B 1 221 ? -27.547 10.703 -3.188 1 96.69 221 PRO B CA 1
ATOM 5173 C C . PRO B 1 221 ? -26.031 10.562 -3.129 1 96.69 221 PRO B C 1
ATOM 5175 O O . PRO B 1 221 ? -25.391 11.078 -2.203 1 96.69 221 PRO B O 1
ATOM 5178 N N . VAL B 1 222 ? -25.5 9.82 -4.121 1 96.75 222 VAL B N 1
ATOM 5179 C CA . VAL B 1 222 ? -24.094 9.961 -4.441 1 96.75 222 VAL B CA 1
ATOM 5180 C C . VAL B 1 222 ? -23.875 11.203 -5.301 1 96.75 222 VAL B C 1
ATOM 5182 O O . VAL B 1 222 ? -24.344 11.273 -6.434 1 96.75 222 VAL B O 1
ATOM 5185 N N . ILE B 1 223 ? -23.109 12.133 -4.793 1 97.38 223 ILE B N 1
ATOM 5186 C CA . ILE B 1 223 ? -23.141 13.461 -5.391 1 97.38 223 ILE B CA 1
ATOM 5187 C C . ILE B 1 223 ? -21.969 13.641 -6.34 1 97.38 223 ILE B C 1
ATOM 5189 O O . ILE B 1 223 ? -21.891 14.625 -7.082 1 97.38 223 ILE B O 1
ATOM 5193 N N . GLY B 1 224 ? -21.031 12.68 -6.336 1 95.38 224 GLY B N 1
ATOM 5194 C CA . GLY B 1 224 ? -19.922 12.781 -7.27 1 95.38 224 GLY B CA 1
ATOM 5195 C C . GLY B 1 224 ? -18.984 11.586 -7.219 1 95.38 224 GLY B C 1
ATOM 5196 O O . GLY B 1 224 ? -19.016 10.82 -6.254 1 95.38 224 GLY B O 1
ATOM 5197 N N . VAL B 1 225 ? -18.266 11.422 -8.328 1 95.44 225 VAL B N 1
ATOM 5198 C CA . VAL B 1 225 ? -17.219 10.422 -8.477 1 95.44 225 VAL B CA 1
ATOM 5199 C C . VAL B 1 225 ? -15.898 11.109 -8.836 1 95.44 225 VAL B C 1
ATOM 5201 O O . VAL B 1 225 ? -15.766 11.68 -9.914 1 95.44 225 VAL B O 1
ATOM 5204 N N . VAL B 1 226 ? -15 11.07 -7.891 1 95.25 226 VAL B N 1
ATOM 5205 C CA . VAL B 1 226 ? -13.711 11.727 -8.094 1 95.25 226 VAL B CA 1
ATOM 5206 C C . VAL B 1 226 ? -12.664 10.703 -8.531 1 95.25 226 VAL B C 1
ATOM 5208 O O . VAL B 1 226 ? -12.484 9.68 -7.875 1 95.25 226 VAL B O 1
ATOM 5211 N N . PRO B 1 227 ? -12.016 10.938 -9.625 1 92.19 227 PRO B N 1
ATOM 5212 C CA . PRO B 1 227 ? -11.008 9.992 -10.109 1 92.19 227 PRO B CA 1
ATOM 5213 C C . PRO B 1 227 ? -9.766 9.961 -9.227 1 92.19 227 PRO B C 1
ATOM 5215 O O . PRO B 1 227 ? -9.531 10.891 -8.453 1 92.19 227 PRO B O 1
ATOM 5218 N N . PHE B 1 228 ? -9.039 8.883 -9.391 1 86.06 228 PHE B N 1
ATOM 5219 C CA . PHE B 1 228 ? -7.711 8.812 -8.789 1 86.06 228 PHE B CA 1
ATOM 5220 C C . PHE B 1 228 ? -6.789 9.867 -9.391 1 86.06 228 PHE B C 1
ATOM 5222 O O . PHE B 1 228 ? -6.641 9.953 -10.609 1 86.06 228 PHE B O 1
ATOM 5229 N N . VAL B 1 229 ? -6.285 10.727 -8.516 1 82.88 229 VAL B N 1
ATOM 5230 C CA . VAL B 1 229 ? -5.371 11.766 -8.977 1 82.88 229 VAL B CA 1
ATOM 5231 C C . VAL B 1 229 ? -3.93 11.281 -8.859 1 82.88 229 VAL B C 1
ATOM 5233 O O . VAL B 1 229 ? -3.438 11.055 -7.75 1 82.88 229 VAL B O 1
ATOM 5236 N N . HIS B 1 230 ? -3.293 11.125 -9.977 1 73.38 230 HIS B N 1
ATOM 5237 C CA . HIS B 1 230 ? -1.922 10.633 -10.016 1 73.38 230 HIS B CA 1
ATOM 5238 C C . HIS B 1 230 ? -0.93 11.711 -9.617 1 73.38 230 HIS B C 1
ATOM 5240 O O . HIS B 1 230 ? -1.203 12.906 -9.781 1 73.38 230 HIS B O 1
ATOM 5246 N N . GLY B 1 231 ? 0.183 11.328 -9.094 1 66.69 231 GLY B N 1
ATOM 5247 C CA . GLY B 1 231 ? 1.298 12.234 -8.852 1 66.69 231 GLY B CA 1
ATOM 5248 C C . GLY B 1 231 ? 1.171 13.008 -7.551 1 66.69 231 GLY B C 1
ATOM 5249 O O . GLY B 1 231 ? 1.974 13.898 -7.273 1 66.69 231 GLY B O 1
ATOM 5250 N N . LEU B 1 232 ? 0.109 12.656 -6.875 1 73.12 232 LEU B N 1
ATOM 5251 C CA . LEU B 1 232 ? -0.042 13.336 -5.594 1 73.12 232 LEU B CA 1
ATOM 5252 C C . LEU B 1 232 ? 0.869 12.719 -4.539 1 73.12 232 LEU B C 1
ATOM 5254 O O . LEU B 1 232 ? 0.989 11.492 -4.461 1 73.12 232 LEU B O 1
ATOM 5258 N N . TRP B 1 233 ? 1.757 13.383 -4.047 1 63.69 233 TRP B N 1
ATOM 5259 C CA . TRP B 1 233 ? 2.531 12.922 -2.898 1 63.69 233 TRP B CA 1
ATOM 5260 C C . TRP B 1 233 ? 2.273 13.805 -1.682 1 63.69 233 TRP B C 1
ATOM 5262 O O . TRP B 1 233 ? 3.213 14.266 -1.026 1 63.69 233 TRP B O 1
ATOM 5272 N N . VAL B 1 234 ? 1.131 14.25 -1.555 1 56.34 234 VAL B N 1
ATOM 5273 C CA . VAL B 1 234 ? 0.751 15.164 -0.485 1 56.34 234 VAL B CA 1
ATOM 5274 C C . VAL B 1 234 ? 0.865 14.461 0.864 1 56.34 234 VAL B C 1
ATOM 5276 O O . VAL B 1 234 ? 0.704 13.242 0.95 1 56.34 234 VAL B O 1
ATOM 5279 N N . ASP B 1 235 ? 1.492 15.211 1.829 1 52.25 235 ASP B N 1
ATOM 5280 C CA . ASP B 1 235 ? 1.754 14.867 3.223 1 52.25 235 ASP B CA 1
ATOM 5281 C C . ASP B 1 235 ? 0.696 13.906 3.76 1 52.25 235 ASP B C 1
ATOM 5283 O O . ASP B 1 235 ? -0.284 14.328 4.375 1 52.25 235 ASP B O 1
ATOM 5287 N N . ALA B 1 236 ? 0.561 12.914 2.98 1 48.25 236 ALA B N 1
ATOM 5288 C CA . ALA B 1 236 ? -0.482 11.984 3.41 1 48.25 236 ALA B CA 1
ATOM 5289 C C . ALA B 1 236 ? -0.261 11.547 4.852 1 48.25 236 ALA B C 1
ATOM 5291 O O . ALA B 1 236 ? 0.87 11.258 5.258 1 48.25 236 ALA B O 1
ATOM 5292 N N . GLU B 1 237 ? -0.948 12.359 5.758 1 45.25 237 GLU B N 1
ATOM 5293 C CA . GLU B 1 237 ? -0.969 12 7.172 1 45.25 237 GLU B CA 1
ATOM 5294 C C . GLU B 1 237 ? -0.441 10.586 7.391 1 45.25 237 GLU B C 1
ATOM 5296 O O . GLU B 1 237 ? 0.337 10.344 8.312 1 45.25 237 GLU B O 1
ATOM 5301 N N . ASP B 1 238 ? -1.102 9.695 6.703 1 42.5 238 ASP B N 1
ATOM 5302 C CA . ASP B 1 238 ? -0.776 8.312 7.059 1 42.5 238 ASP B CA 1
ATOM 5303 C C . ASP B 1 238 ? 0.242 7.723 6.09 1 42.5 238 ASP B C 1
ATOM 5305 O O . ASP B 1 238 ? -0.118 6.945 5.203 1 42.5 238 ASP B O 1
ATOM 5309 N N . SER B 1 239 ? 1.095 8.68 5.637 1 38.97 239 SER B N 1
ATOM 5310 C CA . SER B 1 239 ? 2.232 8.203 4.855 1 38.97 239 SER B CA 1
ATOM 5311 C C . SER B 1 239 ? 2.672 6.812 5.309 1 38.97 239 SER B C 1
ATOM 5313 O O . SER B 1 239 ? 3.674 6.285 4.82 1 38.97 239 SER B O 1
ATOM 5315 N N . LEU B 1 240 ? 2.195 6.52 6.477 1 37.84 240 LEU B N 1
ATOM 5316 C CA . LEU B 1 240 ? 2.537 5.188 6.965 1 37.84 240 LEU B CA 1
ATOM 5317 C C . LEU B 1 240 ? 2.092 4.113 5.977 1 37.84 240 LEU B C 1
ATOM 5319 O O . LEU B 1 240 ? 2.35 2.926 6.184 1 37.84 240 LEU B O 1
ATOM 5323 N N . GLY B 1 241 ? 1.279 4.625 5.191 1 41.25 241 GLY B N 1
ATOM 5324 C CA . GLY B 1 241 ? 0.948 3.588 4.227 1 41.25 241 GLY B CA 1
ATOM 5325 C C . GLY B 1 241 ? 2.109 3.219 3.324 1 41.25 241 GLY B C 1
ATOM 5326 O O . GLY B 1 241 ? 1.926 2.529 2.318 1 41.25 241 GLY B O 1
ATOM 5327 N N . THR B 1 242 ? 3.148 4.09 3.559 1 40.53 242 THR B N 1
ATOM 5328 C CA . THR B 1 242 ? 4.266 3.76 2.682 1 40.53 242 THR B CA 1
ATOM 5329 C C . THR B 1 242 ? 4.891 2.424 3.076 1 40.53 242 THR B C 1
ATOM 5331 O O . THR B 1 242 ? 5.266 2.227 4.234 1 40.53 242 THR B O 1
ATOM 5334 N N . VAL B 1 243 ? 4.566 1.547 2.523 1 41.84 243 VAL B N 1
ATOM 5335 C CA . VAL B 1 243 ? 5.207 0.241 2.629 1 41.84 243 VAL B CA 1
ATOM 5336 C C . VAL B 1 243 ? 6.723 0.397 2.506 1 41.84 243 VAL B C 1
ATOM 5338 O O . VAL B 1 243 ? 7.203 1.266 1.774 1 41.84 243 VAL B O 1
ATOM 5341 N N . ALA B 1 244 ? 7.48 -0.062 3.471 1 41.81 244 ALA B N 1
ATOM 5342 C CA . ALA B 1 244 ? 8.93 -0.156 3.314 1 41.81 244 ALA B CA 1
ATOM 5343 C C . ALA B 1 244 ? 9.305 -0.561 1.893 1 41.81 244 ALA B C 1
ATOM 5345 O O . ALA B 1 244 ? 8.68 -1.454 1.311 1 41.81 244 ALA B O 1
ATOM 5346 N N . GLY B 1 245 ? 10.281 0.434 1.196 1 49.94 245 GLY B N 1
ATOM 5347 C CA . GLY B 1 245 ? 10.766 0.225 -0.159 1 49.94 245 GLY B CA 1
ATOM 5348 C C . GLY B 1 245 ? 10.109 1.137 -1.176 1 49.94 245 GLY B C 1
ATOM 5349 O O . GLY B 1 245 ? 10.539 1.21 -2.326 1 49.94 245 GLY B O 1
ATOM 5350 N N . GLY B 1 246 ? 9.195 1.899 -0.624 1 58.66 246 GLY B N 1
ATOM 5351 C CA . GLY B 1 246 ? 8.484 2.744 -1.568 1 58.66 246 GLY B CA 1
ATOM 5352 C C . GLY B 1 246 ? 9.258 3.99 -1.957 1 58.66 246 GLY B C 1
ATOM 5353 O O . GLY B 1 246 ? 10.016 4.531 -1.151 1 58.66 246 GLY B O 1
ATOM 5354 N N . GLN B 1 247 ? 9.273 4.285 -3.184 1 67.25 247 GLN B N 1
ATOM 5355 C CA . GLN B 1 247 ? 9.828 5.547 -3.664 1 67.25 247 GLN B CA 1
ATOM 5356 C C . GLN B 1 247 ? 9.016 6.734 -3.154 1 67.25 247 GLN B C 1
ATOM 5358 O O . GLN B 1 247 ? 7.789 6.684 -3.115 1 67.25 247 GLN B O 1
ATOM 5363 N N . VAL B 1 248 ? 9.836 7.68 -2.619 1 75.5 248 VAL B N 1
ATOM 5364 C CA . VAL B 1 248 ? 9.219 8.906 -2.115 1 75.5 248 VAL B CA 1
ATOM 5365 C C . VAL B 1 248 ? 9.203 9.969 -3.211 1 75.5 248 VAL B C 1
ATOM 5367 O O . VAL B 1 248 ? 10.188 10.141 -3.932 1 75.5 248 VAL B O 1
ATOM 5370 N N . GLY B 1 249 ? 7.988 10.586 -3.4 1 74.31 249 GLY B N 1
ATOM 5371 C CA . GLY B 1 249 ? 7.926 11.727 -4.301 1 74.31 249 GLY B CA 1
ATOM 5372 C C . GLY B 1 249 ? 7.637 11.344 -5.738 1 74.31 249 GLY B C 1
ATOM 5373 O O . GLY B 1 249 ? 7.34 10.18 -6.027 1 74.31 249 GLY B O 1
ATOM 5374 N N . PRO B 1 250 ? 7.719 12.32 -6.648 1 71.19 250 PRO B N 1
ATOM 5375 C CA . PRO B 1 250 ? 7.316 12.117 -8.039 1 71.19 250 PRO B CA 1
ATOM 5376 C C . PRO B 1 250 ? 8.344 11.328 -8.844 1 71.19 250 PRO B C 1
ATOM 5378 O O . PRO B 1 250 ? 8 10.703 -9.859 1 71.19 250 PRO B O 1
ATOM 5381 N N . GLY B 1 251 ? 9.57 11.398 -8.438 1 74.06 251 GLY B N 1
ATOM 5382 C CA . GLY B 1 251 ? 10.602 10.688 -9.172 1 74.06 251 GLY B CA 1
ATOM 5383 C C . GLY B 1 251 ? 10.906 11.312 -10.523 1 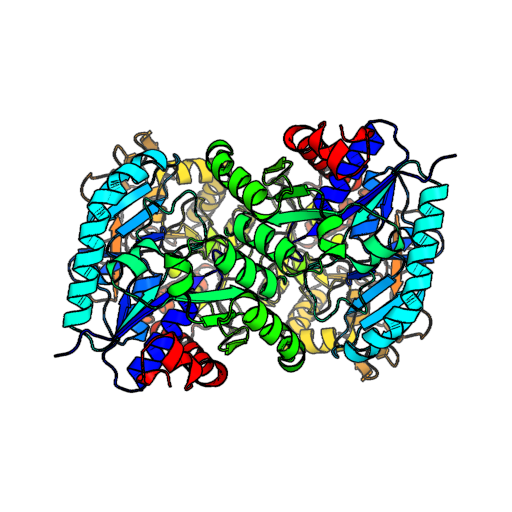74.06 251 GLY B C 1
ATOM 5384 O O . GLY B 1 251 ? 10.953 10.625 -11.539 1 74.06 251 GLY B O 1
ATOM 5385 N N . TYR B 1 252 ? 11.172 12.625 -10.609 1 79.75 252 TYR B N 1
ATOM 5386 C CA . TYR B 1 252 ? 11.516 13.32 -11.844 1 79.75 252 TYR B CA 1
ATOM 5387 C C . TYR B 1 252 ? 12.852 12.836 -12.391 1 79.75 252 TYR B C 1
ATOM 5389 O O . TYR B 1 252 ? 13.789 12.586 -11.625 1 79.75 252 TYR B O 1
ATOM 5397 N N . PRO B 1 253 ? 12.984 12.742 -13.695 1 81.62 253 PRO B N 1
ATOM 5398 C CA . PRO B 1 253 ? 14.25 12.312 -14.297 1 81.62 253 PRO B CA 1
ATOM 5399 C C . PRO B 1 253 ? 15.398 13.273 -14.016 1 81.62 253 PRO B C 1
ATOM 5401 O O . PRO B 1 253 ? 15.172 14.477 -13.836 1 81.62 253 PRO B O 1
ATOM 5404 N N . PRO B 1 254 ? 16.594 12.727 -13.992 1 87.44 254 PRO B N 1
ATOM 5405 C CA . PRO B 1 254 ? 17.734 13.594 -13.727 1 87.44 254 PRO B CA 1
ATOM 5406 C C . PRO B 1 254 ? 18 14.594 -14.852 1 87.44 254 PRO B C 1
ATOM 5408 O O . PRO B 1 254 ? 17.672 14.32 -16.016 1 87.44 254 PRO B O 1
ATOM 5411 N N . LEU B 1 255 ? 18.516 15.711 -14.492 1 90.69 255 LEU B N 1
ATOM 5412 C CA . LEU B 1 255 ? 18.938 16.703 -15.469 1 90.69 255 LEU B CA 1
ATOM 5413 C C . LEU B 1 255 ? 20.281 16.328 -16.078 1 90.69 255 LEU B C 1
ATOM 5415 O O . LEU B 1 255 ? 20.562 16.672 -17.234 1 90.69 255 LEU B O 1
ATOM 5419 N N . GLY B 1 256 ? 21.078 15.633 -15.297 1 89.81 256 GLY B N 1
ATOM 5420 C CA . GLY B 1 256 ? 22.359 15.133 -15.781 1 89.81 256 GLY B CA 1
ATOM 5421 C C . GLY B 1 256 ? 22.344 13.641 -16.062 1 89.81 256 GLY B C 1
ATOM 5422 O O . GLY B 1 256 ? 21.297 13.07 -16.359 1 89.81 256 GLY B O 1
ATOM 5423 N N . ASP B 1 257 ? 23.562 13.016 -16.016 1 83.69 257 ASP B N 1
ATOM 5424 C CA . ASP B 1 257 ? 23.672 11.617 -16.422 1 83.69 257 ASP B CA 1
ATOM 5425 C C . ASP B 1 257 ? 23.719 10.695 -15.203 1 83.69 257 ASP B C 1
ATOM 5427 O O . ASP B 1 257 ? 23.859 9.477 -15.344 1 83.69 257 ASP B O 1
ATOM 5431 N N . GLU B 1 258 ? 23.641 11.352 -14.008 1 85.25 258 GLU B N 1
ATOM 5432 C CA . GLU B 1 258 ? 23.672 10.547 -12.797 1 85.25 258 GLU B CA 1
ATOM 5433 C C . GLU B 1 258 ? 22.547 10.945 -11.844 1 85.25 258 GLU B C 1
ATOM 5435 O O . GLU B 1 258 ? 21.953 12.008 -11.992 1 85.25 258 GLU B O 1
ATOM 5440 N N . VAL B 1 259 ? 22.312 10.023 -10.93 1 87.5 259 VAL B N 1
ATOM 5441 C CA . VAL B 1 259 ? 21.281 10.25 -9.914 1 87.5 259 VAL B CA 1
ATOM 5442 C C . VAL B 1 259 ? 21.922 10.227 -8.523 1 87.5 259 VAL B C 1
ATOM 5444 O O . VAL B 1 259 ? 23.062 9.805 -8.367 1 87.5 259 VAL B O 1
ATOM 5447 N N . LEU B 1 260 ? 21.219 10.766 -7.566 1 92.94 260 LEU B N 1
ATOM 5448 C CA . LEU B 1 260 ? 21.562 10.594 -6.156 1 92.94 260 LEU B CA 1
ATOM 5449 C C . LEU B 1 260 ? 20.562 9.664 -5.473 1 92.94 260 LEU B C 1
ATOM 5451 O O . LEU B 1 260 ? 19.359 9.766 -5.707 1 92.94 260 LEU B O 1
ATOM 5455 N N . THR B 1 261 ? 21.062 8.727 -4.746 1 89.44 261 THR B N 1
ATOM 5456 C CA . THR B 1 261 ? 20.203 7.836 -3.975 1 89.44 261 THR B CA 1
ATOM 5457 C C . THR B 1 261 ? 20.219 8.219 -2.498 1 89.44 261 THR B C 1
ATOM 5459 O O . THR B 1 261 ? 21.281 8.477 -1.928 1 89.44 261 THR B O 1
ATOM 5462 N N . VAL B 1 262 ? 19.016 8.305 -1.922 1 93.75 262 VAL B N 1
ATOM 5463 C CA . VAL B 1 262 ? 18.859 8.648 -0.513 1 93.75 262 VAL B CA 1
ATOM 5464 C C . VAL B 1 262 ? 18.125 7.516 0.213 1 93.75 262 VAL B C 1
ATOM 5466 O O . VAL B 1 262 ? 17.031 7.117 -0.182 1 93.75 262 VAL B O 1
ATOM 5469 N N . ALA B 1 263 ? 18.75 6.98 1.221 1 91.31 263 ALA B N 1
ATOM 5470 C CA . ALA B 1 263 ? 18.109 5.992 2.09 1 91.31 263 ALA B CA 1
ATOM 5471 C C . ALA B 1 263 ? 17.625 6.633 3.385 1 91.31 263 ALA B C 1
ATOM 5473 O O . ALA B 1 263 ? 18.422 7.043 4.227 1 91.31 263 ALA B O 1
ATOM 5474 N N . ALA B 1 264 ? 16.359 6.773 3.486 1 94.44 264 ALA B N 1
ATOM 5475 C CA . ALA B 1 264 ? 15.75 7.258 4.73 1 94.44 264 ALA B CA 1
ATOM 5476 C C . ALA B 1 264 ? 15.305 6.094 5.609 1 94.44 264 ALA B C 1
ATOM 5478 O O . ALA B 1 264 ? 14.508 5.254 5.176 1 94.44 264 ALA B O 1
ATOM 5479 N N . VAL B 1 265 ? 15.805 6.117 6.812 1 94.19 265 VAL B N 1
ATOM 5480 C CA . VAL B 1 265 ? 15.477 5.004 7.691 1 94.19 265 VAL B CA 1
ATOM 5481 C C . VAL B 1 265 ? 14.031 5.125 8.172 1 94.19 265 VAL B C 1
ATOM 5483 O O . VAL B 1 265 ? 13.648 6.145 8.75 1 94.19 265 VAL B O 1
ATOM 5486 N N . ARG B 1 266 ? 13.281 4.133 7.93 1 91.19 266 ARG B N 1
ATOM 5487 C CA . ARG B 1 266 ? 11.891 4.109 8.359 1 91.19 266 ARG B CA 1
ATOM 5488 C C . ARG B 1 266 ? 11.773 3.691 9.82 1 91.19 266 ARG B C 1
ATOM 5490 O O . ARG B 1 266 ? 11.391 2.561 10.117 1 91.19 266 ARG B O 1
ATOM 5497 N N . LEU B 1 267 ? 11.969 4.578 10.711 1 92.94 267 LEU B N 1
ATOM 5498 C CA . LEU B 1 267 ? 11.844 4.305 12.141 1 92.94 267 LEU B CA 1
ATOM 5499 C C . LEU B 1 267 ? 10.406 3.934 12.5 1 92.94 267 LEU B C 1
ATOM 5501 O O . LEU B 1 267 ? 9.461 4.414 11.867 1 92.94 267 LEU B O 1
ATOM 5505 N N . PRO B 1 268 ? 10.188 3.172 13.516 1 87.81 268 PRO B N 1
ATOM 5506 C CA . PRO B 1 268 ? 8.836 2.801 13.945 1 87.81 268 PRO B CA 1
ATOM 5507 C C . PRO B 1 268 ? 7.977 4.012 14.305 1 87.81 268 PRO B C 1
ATOM 5509 O O . PRO B 1 268 ? 6.773 4.023 14.039 1 87.81 268 PRO B O 1
ATOM 5512 N N . ARG B 1 269 ? 8.578 5.07 14.859 1 90.88 269 ARG B N 1
ATOM 5513 C CA . ARG B 1 269 ? 7.848 6.258 15.281 1 90.88 269 ARG B CA 1
ATOM 5514 C C . ARG B 1 269 ? 8.367 7.504 14.57 1 90.88 269 ARG B C 1
ATOM 5516 O O . ARG B 1 269 ? 8.578 8.539 15.203 1 90.88 269 ARG B O 1
ATOM 5523 N N . VAL B 1 270 ? 8.562 7.305 13.258 1 91.88 270 VAL B N 1
ATOM 5524 C CA . VAL B 1 270 ? 9.055 8.398 12.43 1 91.88 270 VAL B CA 1
ATOM 5525 C C . VAL B 1 270 ? 8.148 9.617 12.586 1 91.88 270 VAL B C 1
ATOM 5527 O O . VAL B 1 270 ? 6.922 9.484 12.656 1 91.88 270 VAL B O 1
ATOM 5530 N N . SER B 1 271 ? 8.758 10.734 12.68 1 91.69 271 SER B N 1
ATOM 5531 C CA . SER B 1 271 ? 8.023 11.992 12.719 1 91.69 271 SER B CA 1
ATOM 5532 C C . SER B 1 271 ? 8.492 12.938 11.625 1 91.69 271 SER B C 1
ATOM 5534 O O . SER B 1 271 ? 9.672 12.938 11.25 1 91.69 271 SER B O 1
ATOM 5536 N N . ASN B 1 272 ? 7.504 13.648 11.039 1 91.69 272 ASN B N 1
ATOM 5537 C CA . ASN B 1 272 ? 7.75 14.688 10.039 1 91.69 272 ASN B CA 1
ATOM 5538 C C . ASN B 1 272 ? 8.484 14.125 8.828 1 91.69 272 ASN B C 1
ATOM 5540 O O . ASN B 1 272 ? 9.508 14.664 8.414 1 91.69 272 ASN B O 1
ATOM 5544 N N . ALA B 1 273 ? 7.949 13.164 8.266 1 87.31 273 ALA B N 1
ATOM 5545 C CA . ALA B 1 273 ? 8.438 12.508 7.062 1 87.31 273 ALA B CA 1
ATOM 5546 C C . ALA B 1 273 ? 8.602 13.508 5.918 1 87.31 273 ALA B C 1
ATOM 5548 O O . ALA B 1 273 ? 9.328 13.25 4.957 1 87.31 273 ALA B O 1
ATOM 5549 N N . THR B 1 274 ? 8.031 14.68 6.07 1 86.69 274 THR B N 1
ATOM 5550 C CA . THR B 1 274 ? 8.07 15.711 5.043 1 86.69 274 THR B CA 1
ATOM 5551 C C . THR B 1 274 ? 9.5 16.188 4.801 1 86.69 274 THR B C 1
ATOM 5553 O O . THR B 1 274 ? 9.82 16.688 3.723 1 86.69 274 THR B O 1
ATOM 5556 N N . ASP B 1 275 ? 10.336 16 5.801 1 93.12 275 ASP B N 1
ATOM 5557 C CA . ASP B 1 275 ? 11.734 16.375 5.629 1 93.12 275 ASP B CA 1
ATOM 5558 C C . ASP B 1 275 ? 12.383 15.586 4.488 1 93.12 275 ASP B C 1
ATOM 5560 O O . ASP B 1 275 ? 13.172 16.125 3.719 1 93.12 275 ASP B O 1
ATOM 5564 N N . VAL B 1 276 ? 11.992 14.398 4.398 1 91.12 276 VAL B N 1
ATOM 5565 C CA . VAL B 1 276 ? 12.539 13.508 3.381 1 91.12 276 VAL B CA 1
ATOM 5566 C C . VAL B 1 276 ? 11.875 13.789 2.035 1 91.12 276 VAL B C 1
ATOM 5568 O O . VAL B 1 276 ? 12.516 13.695 0.988 1 91.12 276 VAL B O 1
ATOM 5571 N N . GLU B 1 277 ? 10.656 14.164 2.078 1 87.94 277 GLU B N 1
ATOM 5572 C CA . GLU B 1 277 ? 9.914 14.484 0.862 1 87.94 277 GLU B CA 1
ATOM 5573 C C . GLU B 1 277 ? 10.539 15.672 0.135 1 87.94 277 GLU B C 1
ATOM 5575 O O . GLU B 1 277 ? 10.516 15.734 -1.097 1 87.94 277 GLU B O 1
ATOM 5580 N N . ALA B 1 278 ? 11.023 16.562 0.921 1 92.69 278 ALA B N 1
ATOM 5581 C CA . ALA B 1 278 ? 11.664 17.734 0.331 1 92.69 278 ALA B CA 1
ATOM 5582 C C . ALA B 1 278 ? 12.828 17.328 -0.567 1 92.69 278 ALA B C 1
ATOM 5584 O O . ALA B 1 278 ? 13.031 17.906 -1.636 1 92.69 278 ALA B O 1
ATOM 5585 N N . LEU B 1 279 ? 13.539 16.312 -0.173 1 94.44 279 LEU B N 1
ATOM 5586 C CA . LEU B 1 279 ? 14.656 15.82 -0.979 1 94.44 279 LEU B CA 1
ATOM 5587 C C . LEU B 1 279 ? 14.148 15.148 -2.252 1 94.44 279 LEU B C 1
ATOM 5589 O O . LEU B 1 279 ? 14.742 15.305 -3.32 1 94.44 279 LEU B O 1
ATOM 5593 N N . ALA B 1 280 ? 13.023 14.516 -2.166 1 89.38 280 ALA B N 1
ATOM 5594 C CA . ALA B 1 280 ? 12.477 13.703 -3.25 1 89.38 280 ALA B CA 1
ATOM 5595 C C . ALA B 1 280 ? 11.914 14.586 -4.363 1 89.38 280 ALA B C 1
ATOM 5597 O O . ALA B 1 280 ? 11.688 14.117 -5.48 1 89.38 280 ALA B O 1
ATOM 5598 N N . CYS B 1 281 ? 11.734 15.844 -4.051 1 88.69 281 CYS B N 1
ATOM 5599 C CA . CYS B 1 281 ? 11.172 16.75 -5.043 1 88.69 281 CYS B CA 1
ATOM 5600 C C . CYS B 1 281 ? 12.211 17.125 -6.098 1 88.69 281 CYS B C 1
ATOM 5602 O O . CYS B 1 281 ? 11.859 17.609 -7.176 1 88.69 281 CYS B O 1
ATOM 5604 N N . GLU B 1 282 ? 13.477 16.859 -5.848 1 93 282 GLU B N 1
ATOM 5605 C CA . GLU B 1 282 ? 14.57 17.25 -6.738 1 93 282 GLU B CA 1
ATOM 5606 C C . GLU B 1 282 ? 14.734 16.234 -7.871 1 93 282 GLU B C 1
ATOM 5608 O O . GLU B 1 282 ? 14.805 15.031 -7.633 1 93 282 GLU B O 1
ATOM 5613 N N . PRO B 1 283 ? 14.766 16.781 -9.117 1 91.31 283 PRO B N 1
ATOM 5614 C CA . PRO B 1 283 ? 15.008 15.859 -10.242 1 91.31 283 PRO B CA 1
ATOM 5615 C C . PRO B 1 283 ? 16.266 15.023 -10.055 1 91.31 283 PRO B C 1
ATOM 5617 O O . PRO B 1 283 ? 17.312 15.555 -9.688 1 91.31 283 PRO B O 1
ATOM 5620 N N . GLY B 1 284 ? 16.125 13.727 -10.258 1 88.56 284 GLY B N 1
ATOM 5621 C CA . GLY B 1 284 ? 17.281 12.844 -10.211 1 88.56 284 GLY B CA 1
ATOM 5622 C C . GLY B 1 284 ? 17.625 12.383 -8.812 1 88.56 284 GLY B C 1
ATOM 5623 O O . GLY B 1 284 ? 18.625 11.688 -8.609 1 88.56 284 GLY B O 1
ATOM 5624 N N . VAL B 1 285 ? 16.859 12.781 -7.82 1 91.81 285 VAL B N 1
ATOM 5625 C CA . VAL B 1 285 ? 17.078 12.312 -6.457 1 91.81 285 VAL B CA 1
ATOM 5626 C C . VAL B 1 285 ? 16.062 11.211 -6.125 1 91.81 285 VAL B C 1
ATOM 5628 O O . VAL B 1 285 ? 14.859 11.453 -6.113 1 91.81 285 VAL B O 1
ATOM 5631 N N . HIS B 1 286 ? 16.609 10.086 -5.875 1 85.25 286 HIS B N 1
ATOM 5632 C CA . HIS B 1 286 ? 15.773 8.938 -5.543 1 85.25 286 HIS B CA 1
ATOM 5633 C C . HIS B 1 286 ? 15.797 8.656 -4.043 1 85.25 286 HIS B C 1
ATOM 5635 O O . HIS B 1 286 ? 16.812 8.219 -3.502 1 85.25 286 HIS B O 1
ATOM 5641 N N . VAL B 1 287 ? 14.648 8.828 -3.439 1 88.56 287 VAL B N 1
ATOM 5642 C CA . VAL B 1 287 ? 14.539 8.641 -1.995 1 88.56 287 VAL B CA 1
ATOM 5643 C C . VAL B 1 287 ? 13.711 7.387 -1.696 1 88.56 287 VAL B C 1
ATOM 5645 O O . VAL B 1 287 ? 12.641 7.191 -2.273 1 88.56 287 VAL B O 1
ATOM 5648 N N . GLN B 1 288 ? 14.258 6.562 -0.854 1 83.31 288 GLN B N 1
ATOM 5649 C CA . GLN B 1 288 ? 13.516 5.371 -0.447 1 83.31 288 GLN B CA 1
ATOM 5650 C C . GLN B 1 288 ? 13.477 5.242 1.073 1 83.31 288 GLN B C 1
ATOM 5652 O O . GLN B 1 288 ? 14.477 5.492 1.749 1 83.31 288 GLN B O 1
ATOM 5657 N N . TRP B 1 289 ? 12.281 4.957 1.586 1 86 289 TRP B N 1
ATOM 5658 C CA . TRP B 1 289 ? 12.203 4.496 2.967 1 86 289 TRP B CA 1
ATOM 5659 C C . TRP B 1 289 ? 12.727 3.066 3.094 1 86 289 TRP B C 1
ATOM 5661 O O . TRP B 1 289 ? 12.414 2.211 2.264 1 86 289 TRP B O 1
ATOM 5671 N N . THR B 1 290 ? 13.586 2.797 4.168 1 83.75 290 THR B N 1
ATOM 5672 C CA . THR B 1 290 ? 14.164 1.459 4.246 1 83.75 290 THR B CA 1
ATOM 5673 C C . THR B 1 290 ? 14.367 1.04 5.699 1 83.75 290 THR B C 1
ATOM 5675 O O . THR B 1 290 ? 14.539 1.889 6.578 1 83.75 290 THR B O 1
ATOM 5678 N N . THR B 1 291 ? 14.281 -0.198 5.949 1 83.06 291 THR B N 1
ATOM 5679 C CA . THR B 1 291 ? 14.711 -0.809 7.203 1 83.06 291 THR B CA 1
ATOM 5680 C C . THR B 1 291 ? 15.867 -1.774 6.965 1 83.06 291 THR B C 1
ATOM 5682 O O . THR B 1 291 ? 16.125 -2.654 7.789 1 83.06 291 THR B O 1
ATOM 5685 N N . ASP B 1 292 ? 16.484 -1.584 5.812 1 77 292 ASP B N 1
ATOM 5686 C CA . ASP B 1 292 ? 17.547 -2.488 5.402 1 77 292 ASP B CA 1
ATOM 5687 C C . ASP B 1 292 ? 18.922 -1.816 5.527 1 77 292 ASP B C 1
ATOM 5689 O O . ASP B 1 292 ? 19.219 -0.866 4.801 1 77 292 ASP B O 1
ATOM 5693 N N . PRO B 1 293 ? 19.859 -2.398 6.352 1 84.25 293 PRO B N 1
ATOM 5694 C CA . PRO B 1 293 ? 21.172 -1.795 6.531 1 84.25 293 PRO B CA 1
ATOM 5695 C C . PRO B 1 293 ? 21.984 -1.753 5.234 1 84.25 293 PRO B C 1
ATOM 5697 O O . PRO B 1 293 ? 22.797 -0.845 5.039 1 84.25 293 PRO B O 1
ATOM 5700 N N . SER B 1 294 ? 21.75 -2.625 4.363 1 76.38 294 SER B N 1
ATOM 5701 C CA . SER B 1 294 ? 22.516 -2.664 3.123 1 76.38 294 SER B CA 1
ATOM 5702 C C . SER B 1 294 ? 22.156 -1.503 2.207 1 76.38 294 SER B C 1
ATOM 5704 O O . SER B 1 294 ? 23 -0.972 1.495 1 76.38 294 SER B O 1
ATOM 5706 N N . VAL B 1 295 ? 20.891 -1.18 2.197 1 79.5 295 VAL B N 1
ATOM 5707 C CA . VAL B 1 295 ? 20.438 -0.031 1.418 1 79.5 295 VAL B CA 1
ATOM 5708 C C . VAL B 1 295 ? 21.062 1.248 1.981 1 79.5 295 VAL B C 1
ATOM 5710 O O . VAL B 1 295 ? 21.516 2.111 1.226 1 79.5 295 VAL B O 1
ATOM 5713 N N . VAL B 1 296 ? 21.141 1.292 3.297 1 88.94 296 VAL B N 1
ATOM 5714 C CA . VAL B 1 296 ? 21.734 2.441 3.967 1 88.94 296 VAL B CA 1
ATOM 5715 C C . VAL B 1 296 ? 23.219 2.529 3.611 1 88.94 296 VAL B C 1
ATOM 5717 O O . VAL B 1 296 ? 23.734 3.611 3.299 1 88.94 296 VAL B O 1
ATOM 5720 N N . ALA B 1 297 ? 23.891 1.43 3.596 1 86.44 297 ALA B N 1
ATOM 5721 C CA . ALA B 1 297 ? 25.328 1.375 3.354 1 86.44 297 ALA B CA 1
ATOM 5722 C C . ALA B 1 297 ? 25.656 1.832 1.938 1 86.44 297 ALA B C 1
ATOM 5724 O O . ALA B 1 297 ? 26.703 2.449 1.709 1 86.44 297 ALA B O 1
ATOM 5725 N N . ARG B 1 298 ? 24.781 1.652 1.008 1 82.06 298 ARG B N 1
ATOM 5726 C CA . ARG B 1 298 ? 25.109 1.843 -0.401 1 82.06 298 ARG B CA 1
ATOM 5727 C C . ARG B 1 298 ? 24.609 3.189 -0.904 1 82.06 298 ARG B C 1
ATOM 5729 O O . ARG B 1 298 ? 25.016 3.66 -1.965 1 82.06 298 ARG B O 1
ATOM 5736 N N . ALA B 1 299 ? 23.734 3.805 -0.183 1 89.88 299 ALA B N 1
ATOM 5737 C CA . ALA B 1 299 ? 23.125 5.059 -0.626 1 89.88 299 ALA B CA 1
ATOM 5738 C C . ALA B 1 299 ? 24.156 6.176 -0.681 1 89.88 299 ALA B C 1
ATOM 5740 O O . ALA B 1 299 ? 25.219 6.074 -0.073 1 89.88 299 ALA B O 1
ATOM 5741 N N . ASP B 1 300 ? 23.859 7.227 -1.454 1 94.88 300 ASP B N 1
ATOM 5742 C CA . ASP B 1 300 ? 24.703 8.414 -1.459 1 94.88 300 ASP B CA 1
ATOM 5743 C C . ASP B 1 300 ? 24.516 9.234 -0.184 1 94.88 300 ASP B C 1
ATOM 5745 O O . ASP B 1 300 ? 25.453 9.867 0.298 1 94.88 300 ASP B O 1
ATOM 5749 N N . LEU B 1 301 ? 23.312 9.195 0.312 1 97.88 301 LEU B N 1
ATOM 5750 C CA . LEU B 1 301 ? 22.953 9.883 1.548 1 97.88 301 LEU B CA 1
ATOM 5751 C C . LEU B 1 301 ? 22.078 9 2.424 1 97.88 301 LEU B C 1
ATOM 5753 O O . LEU B 1 301 ? 21.109 8.406 1.939 1 97.88 301 LEU B O 1
ATOM 5757 N N . ALA B 1 302 ? 22.453 8.836 3.67 1 97.81 302 ALA B N 1
ATOM 5758 C CA . ALA B 1 302 ? 21.594 8.195 4.668 1 97.81 302 ALA B CA 1
ATOM 5759 C C . ALA B 1 302 ? 20.922 9.234 5.566 1 97.81 302 ALA B C 1
ATOM 5761 O O . ALA B 1 302 ? 21.594 10.148 6.066 1 97.81 302 ALA B O 1
ATOM 5762 N N . VAL B 1 303 ? 19.625 9.102 5.723 1 98.12 303 VAL B N 1
ATOM 5763 C CA . VAL B 1 303 ? 18.891 10.047 6.555 1 98.12 303 VAL B CA 1
ATOM 5764 C C . VAL B 1 303 ? 18.281 9.32 7.758 1 98.12 303 VAL B C 1
ATOM 5766 O O . VAL B 1 303 ? 17.578 8.32 7.602 1 98.12 303 VAL B O 1
ATOM 5769 N N . LEU B 1 304 ? 18.609 9.781 8.898 1 98.25 304 LEU B N 1
ATOM 5770 C CA . LEU B 1 304 ? 17.891 9.43 10.117 1 98.25 304 LEU B CA 1
ATOM 5771 C C . LEU B 1 304 ? 16.859 10.5 10.461 1 98.25 304 LEU B C 1
ATOM 5773 O O . LEU B 1 304 ? 17.203 11.57 10.969 1 98.25 304 LEU B O 1
ATOM 5777 N N . PRO B 1 305 ? 15.617 10.203 10.219 1 97 305 PRO B N 1
ATOM 5778 C CA . PRO B 1 305 ? 14.578 11.219 10.383 1 97 305 PRO B CA 1
ATOM 5779 C C . PRO B 1 305 ? 14.227 11.469 11.852 1 97 305 PRO B C 1
ATOM 5781 O O . PRO B 1 305 ? 14.812 10.852 12.742 1 97 305 PRO B O 1
ATOM 5784 N N . GLY B 1 306 ? 13.32 12.375 12.039 1 96.06 306 GLY B N 1
ATOM 5785 C CA . GLY B 1 306 ? 12.789 12.594 13.375 1 96.06 306 GLY B CA 1
ATOM 5786 C C . GLY B 1 306 ? 12.023 11.406 13.922 1 96.06 306 GLY B C 1
ATOM 5787 O O . GLY B 1 306 ? 11.57 10.555 13.156 1 96.06 306 GLY B O 1
ATOM 5788 N N . SER B 1 307 ? 11.93 11.375 15.266 1 93.88 307 SER B N 1
ATOM 5789 C CA . SER B 1 307 ? 11.195 10.312 15.961 1 93.88 307 SER B CA 1
ATOM 5790 C C . SER B 1 307 ? 10.414 10.867 17.141 1 93.88 307 SER B C 1
ATOM 5792 O O . SER B 1 307 ? 10.906 11.75 17.859 1 93.88 307 SER B O 1
ATOM 5794 N N . LYS B 1 308 ? 9.242 10.336 17.297 1 92.06 308 LYS B N 1
ATOM 5795 C CA . LYS B 1 308 ? 8.469 10.68 18.484 1 92.06 308 LYS B CA 1
ATOM 5796 C C . LYS B 1 308 ? 8.977 9.914 19.719 1 92.06 308 LYS B C 1
ATOM 5798 O O . LYS B 1 308 ? 8.672 10.281 20.844 1 92.06 308 LYS B O 1
ATOM 5803 N N . SER B 1 309 ? 9.703 8.914 19.469 1 92.19 309 SER B N 1
ATOM 5804 C CA . SER B 1 309 ? 10.266 8.094 20.531 1 92.19 309 SER B CA 1
ATOM 5805 C C . SER B 1 309 ? 11.727 7.766 20.266 1 92.19 309 SER B C 1
ATOM 5807 O O . SER B 1 309 ? 12.062 6.625 19.938 1 92.19 309 SER B O 1
ATOM 5809 N N . THR B 1 310 ? 12.562 8.656 20.609 1 95.19 310 THR B N 1
ATOM 5810 C CA . THR B 1 310 ? 13.961 8.648 20.188 1 95.19 310 THR B CA 1
ATOM 5811 C C . THR B 1 310 ? 14.695 7.438 20.75 1 95.19 310 THR B C 1
ATOM 5813 O O . THR B 1 310 ? 15.32 6.68 20.016 1 95.19 310 THR B O 1
ATOM 5816 N N . VAL B 1 311 ? 14.547 7.199 22.047 1 95.56 311 VAL B N 1
ATOM 5817 C CA . VAL B 1 311 ? 15.336 6.172 22.719 1 95.56 311 VAL B CA 1
ATOM 5818 C C . VAL B 1 311 ? 14.859 4.789 22.281 1 95.56 311 VAL B C 1
ATOM 5820 O O . VAL B 1 311 ? 15.664 3.949 21.859 1 95.56 311 VAL B O 1
ATOM 5823 N N . PRO B 1 312 ? 13.523 4.566 22.281 1 93.75 312 PRO B N 1
ATOM 5824 C CA . PRO B 1 312 ? 13.062 3.275 21.766 1 93.75 312 PRO B CA 1
ATOM 5825 C C . PRO B 1 312 ? 13.438 3.049 20.312 1 93.75 312 PRO B C 1
ATOM 5827 O O . PRO B 1 312 ? 13.805 1.933 19.938 1 93.75 312 PRO B O 1
ATOM 5830 N N . ASP B 1 313 ? 13.367 4.066 19.516 1 95.25 313 ASP B N 1
ATOM 5831 C CA . ASP B 1 313 ? 13.711 3.92 18.094 1 95.25 313 ASP B CA 1
ATOM 5832 C C . ASP B 1 313 ? 15.211 3.682 17.922 1 95.25 313 ASP B C 1
ATOM 5834 O O . ASP B 1 313 ? 15.633 2.965 17.016 1 95.25 313 ASP B O 1
ATOM 5838 N N . LEU B 1 314 ? 16.047 4.254 18.797 1 97.19 314 LEU B N 1
ATOM 5839 C CA . LEU B 1 314 ? 17.469 3.979 18.781 1 97.19 314 LEU B CA 1
ATOM 5840 C C . LEU B 1 314 ? 17.75 2.51 19.094 1 97.19 314 LEU B C 1
ATOM 5842 O O . LEU B 1 314 ? 18.562 1.872 18.438 1 97.19 314 LEU B O 1
ATOM 5846 N N . ALA B 1 315 ? 17.047 2.031 20.109 1 95.25 315 ALA B N 1
ATOM 5847 C CA . ALA B 1 315 ? 17.188 0.616 20.438 1 95.25 315 ALA B CA 1
ATOM 5848 C C . ALA B 1 315 ? 16.812 -0.269 19.25 1 95.25 315 ALA B C 1
ATOM 5850 O O . ALA B 1 315 ? 17.516 -1.23 18.938 1 95.25 315 ALA B O 1
ATOM 5851 N N . TRP B 1 316 ? 15.711 0.102 18.625 1 92.62 316 TRP B N 1
ATOM 5852 C CA . TRP B 1 316 ? 15.258 -0.616 17.438 1 92.62 316 TRP B CA 1
ATOM 5853 C C . TRP B 1 316 ? 16.312 -0.555 16.328 1 92.62 316 TRP B C 1
ATOM 5855 O O . TRP B 1 316 ? 16.609 -1.564 15.68 1 92.62 316 TRP B O 1
ATOM 5865 N N . LEU B 1 317 ? 16.875 0.573 16.125 1 95.31 317 LEU B N 1
ATOM 5866 C CA . LEU B 1 317 ? 17.922 0.803 15.141 1 95.31 317 LEU B CA 1
ATOM 5867 C C . LEU B 1 317 ? 19.094 -0.141 15.367 1 95.31 317 LEU B C 1
ATOM 5869 O O . LEU B 1 317 ? 19.625 -0.716 14.414 1 95.31 317 LEU B O 1
ATOM 5873 N N . CYS B 1 318 ? 19.5 -0.283 16.578 1 93.75 318 CYS B N 1
ATOM 5874 C CA . CYS B 1 318 ? 20.609 -1.154 16.953 1 93.75 318 CYS B CA 1
ATOM 5875 C C . CYS B 1 318 ? 20.25 -2.617 16.719 1 93.75 318 CYS B C 1
ATOM 5877 O O . CYS B 1 318 ? 21.047 -3.363 16.125 1 93.75 318 CYS B O 1
ATOM 5879 N N . GLU B 1 319 ? 19.094 -2.926 17.078 1 89.69 319 GLU B N 1
ATOM 5880 C CA . GLU B 1 319 ? 18.625 -4.309 16.953 1 89.69 319 GLU B CA 1
ATOM 5881 C C . GLU B 1 319 ? 18.594 -4.75 15.5 1 89.69 319 GLU B C 1
ATOM 5883 O O . GLU B 1 319 ? 18.859 -5.914 15.188 1 89.69 319 GLU B O 1
ATOM 5888 N N . ARG B 1 320 ? 18.391 -3.824 14.602 1 84.94 320 ARG B N 1
ATOM 5889 C CA . ARG B 1 320 ? 18.188 -4.164 13.195 1 84.94 320 ARG B CA 1
ATOM 5890 C C . ARG B 1 320 ? 19.5 -4.059 12.422 1 84.94 320 ARG B C 1
ATOM 5892 O O . ARG B 1 320 ? 19.531 -4.316 11.211 1 84.94 320 ARG B O 1
ATOM 5899 N N . GLY B 1 321 ? 20.531 -3.641 13.062 1 88.44 321 GLY B N 1
ATOM 5900 C CA . GLY B 1 321 ? 21.812 -3.514 12.398 1 88.44 321 GLY B CA 1
ATOM 5901 C C . GLY B 1 321 ? 21.953 -2.225 11.609 1 88.44 321 GLY B C 1
ATOM 5902 O O . GLY B 1 321 ? 22.984 -1.995 10.969 1 88.44 321 GLY B O 1
ATOM 5903 N N . LEU B 1 322 ? 20.984 -1.433 11.641 1 92.5 322 LEU B N 1
ATOM 5904 C CA . LEU B 1 322 ? 21.016 -0.154 10.938 1 92.5 322 LEU B CA 1
ATOM 5905 C C . LEU B 1 322 ? 22 0.804 11.594 1 92.5 322 LEU B C 1
ATOM 5907 O O . LEU B 1 322 ? 22.656 1.59 10.906 1 92.5 322 LEU B O 1
ATOM 5911 N N . ALA B 1 323 ? 22.109 0.714 12.93 1 96.88 323 ALA B N 1
ATOM 5912 C CA . ALA B 1 323 ? 23.062 1.541 13.664 1 96.88 323 ALA B CA 1
ATOM 5913 C C . ALA B 1 323 ? 24.484 1.303 13.172 1 96.88 323 ALA B C 1
ATOM 5915 O O . ALA B 1 323 ? 25.234 2.254 12.922 1 96.88 323 ALA B O 1
ATOM 5916 N N . ASP B 1 324 ? 24.812 0.07 13 1 94.62 324 ASP B N 1
ATOM 5917 C CA . ASP B 1 324 ? 26.141 -0.287 12.547 1 94.62 324 ASP B CA 1
ATOM 5918 C C . ASP B 1 324 ? 26.422 0.287 11.156 1 94.62 324 ASP B C 1
ATOM 5920 O O . ASP B 1 324 ? 27.531 0.769 10.891 1 94.62 324 ASP B O 1
ATOM 5924 N N . ALA B 1 325 ? 25.453 0.231 10.312 1 92.44 325 ALA B N 1
ATOM 5925 C CA . ALA B 1 325 ? 25.594 0.759 8.961 1 92.44 325 ALA B CA 1
ATOM 5926 C C . ALA B 1 325 ? 25.844 2.264 8.984 1 92.44 325 ALA B C 1
ATOM 5928 O O . ALA B 1 325 ? 26.703 2.77 8.25 1 92.44 325 ALA B O 1
ATOM 5929 N N . ILE B 1 326 ? 25.156 2.957 9.805 1 97.56 326 ILE B N 1
ATOM 5930 C CA . ILE B 1 326 ? 25.281 4.406 9.914 1 97.56 326 ILE B CA 1
ATOM 5931 C C . ILE B 1 326 ? 26.641 4.77 10.484 1 97.56 326 ILE B C 1
ATOM 5933 O O . ILE B 1 326 ? 27.328 5.668 9.969 1 97.56 326 ILE B O 1
ATOM 5937 N N . VAL B 1 327 ? 27.062 4.074 11.531 1 97.69 327 VAL B N 1
ATOM 5938 C CA . VAL B 1 327 ? 28.359 4.324 12.148 1 97.69 327 VAL B CA 1
ATOM 5939 C C . VAL B 1 327 ? 29.469 4.047 11.148 1 97.69 327 VAL B C 1
ATOM 5941 O O . VAL B 1 327 ? 30.438 4.82 11.047 1 97.69 327 VAL B O 1
ATOM 5944 N N . ALA B 1 328 ? 29.328 2.967 10.43 1 95.88 328 ALA B N 1
ATOM 5945 C CA . ALA B 1 328 ? 30.328 2.623 9.422 1 95.88 328 ALA B CA 1
ATOM 5946 C C . ALA B 1 328 ? 30.406 3.703 8.352 1 95.88 328 ALA B C 1
ATOM 5948 O O . ALA B 1 328 ? 31.5 4.039 7.883 1 95.88 328 ALA B O 1
ATOM 5949 N N . ARG B 1 329 ? 29.328 4.211 7.93 1 95.81 329 ARG B N 1
ATOM 5950 C CA . ARG B 1 329 ? 29.297 5.305 6.961 1 95.81 329 ARG B CA 1
ATOM 5951 C C . ARG B 1 329 ? 30.047 6.523 7.488 1 95.81 329 ARG B C 1
ATOM 5953 O O . ARG B 1 329 ? 30.875 7.105 6.785 1 95.81 329 ARG B O 1
ATOM 5960 N N . ALA B 1 330 ? 29.703 6.863 8.695 1 97.62 330 ALA B N 1
ATOM 5961 C CA . ALA B 1 330 ? 30.328 8.031 9.312 1 97.62 330 ALA B CA 1
ATOM 5962 C C . ALA B 1 330 ? 31.844 7.859 9.398 1 97.62 330 ALA B C 1
ATOM 5964 O O . ALA B 1 330 ? 32.594 8.805 9.141 1 97.62 330 ALA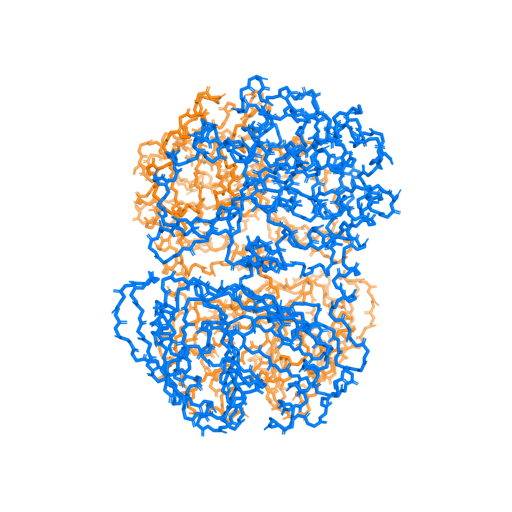 B O 1
ATOM 5965 N N . ALA B 1 331 ? 32.25 6.695 9.742 1 96.94 331 ALA B N 1
ATOM 5966 C CA . ALA B 1 331 ? 33.688 6.402 9.875 1 96.94 331 ALA B CA 1
ATOM 5967 C C . ALA B 1 331 ? 34.406 6.566 8.539 1 96.94 331 ALA B C 1
ATOM 5969 O O . ALA B 1 331 ? 35.594 6.898 8.508 1 96.94 331 ALA B O 1
ATOM 5970 N N . ARG B 1 332 ? 33.719 6.402 7.465 1 96.38 332 ARG B N 1
ATOM 5971 C CA . ARG B 1 332 ? 34.312 6.527 6.125 1 96.38 332 ARG B CA 1
ATOM 5972 C C . ARG B 1 332 ? 34.031 7.91 5.543 1 96.38 332 ARG B C 1
ATOM 5974 O O . ARG B 1 332 ? 34.219 8.141 4.348 1 96.38 332 ARG B O 1
ATOM 5981 N N . ASP B 1 333 ? 33.469 8.766 6.348 1 97.56 333 ASP B N 1
ATOM 5982 C CA . ASP B 1 333 ? 33.125 10.141 5.988 1 97.56 333 ASP B CA 1
ATOM 5983 C C . ASP B 1 333 ? 32.125 10.188 4.852 1 97.56 333 ASP B C 1
ATOM 5985 O O . ASP B 1 333 ? 32.219 11.016 3.945 1 97.56 333 ASP B O 1
ATOM 5989 N N . MET B 1 334 ? 31.219 9.211 4.863 1 97.62 334 MET B N 1
ATOM 5990 C CA . MET B 1 334 ? 30.094 9.211 3.928 1 97.62 334 MET B CA 1
ATOM 5991 C C . MET B 1 334 ? 28.938 10.039 4.465 1 97.62 334 MET B C 1
ATOM 5993 O O . MET B 1 334 ? 28.703 10.086 5.676 1 97.62 334 MET B O 1
ATOM 5997 N N . PRO B 1 335 ? 28.141 10.664 3.592 1 98.69 335 PRO B N 1
ATOM 5998 C CA . PRO B 1 335 ? 27.109 11.594 4.023 1 98.69 335 PRO B CA 1
ATOM 5999 C C . PRO B 1 335 ? 26.031 10.922 4.867 1 98.69 335 PRO B C 1
ATOM 6001 O O . PRO B 1 335 ? 25.469 9.898 4.465 1 98.69 335 PRO B O 1
ATOM 6004 N N . VAL B 1 336 ? 25.781 11.484 6.043 1 98.75 336 VAL B N 1
ATOM 6005 C CA . VAL B 1 336 ? 24.719 11.109 6.965 1 98.75 336 VAL B CA 1
ATOM 6006 C C . VAL B 1 336 ? 24.016 12.367 7.469 1 98.75 336 VAL B C 1
ATOM 6008 O O . VAL B 1 336 ? 24.672 13.352 7.832 1 98.75 336 VAL B O 1
ATOM 6011 N N . LEU B 1 337 ? 22.703 12.367 7.367 1 98.81 337 LEU B N 1
ATOM 6012 C CA . LEU B 1 337 ? 21.906 13.477 7.863 1 98.81 337 LEU B CA 1
ATOM 6013 C C . LEU B 1 337 ? 20.984 13.016 8.992 1 98.81 337 LEU B C 1
ATOM 6015 O O . LEU B 1 337 ? 20.203 12.078 8.82 1 98.81 337 LEU B O 1
ATOM 6019 N N . GLY B 1 338 ? 21.109 13.594 10.141 1 98.75 338 GLY B N 1
ATOM 6020 C CA . GLY B 1 338 ? 20.188 13.383 11.242 1 98.75 338 GLY B CA 1
ATOM 6021 C C . GLY B 1 338 ? 19.297 14.578 11.5 1 98.75 338 GLY B C 1
ATOM 6022 O O . GLY B 1 338 ? 19.766 15.711 11.578 1 98.75 338 GLY B O 1
ATOM 6023 N N . ILE B 1 339 ? 18.031 14.336 11.641 1 98.5 339 ILE B N 1
ATOM 6024 C CA . ILE B 1 339 ? 17.078 15.422 11.883 1 98.5 339 ILE B CA 1
ATOM 6025 C C . ILE B 1 339 ? 16.328 15.172 13.18 1 98.5 339 ILE B C 1
ATOM 6027 O O . ILE B 1 339 ? 15.711 14.109 13.352 1 98.5 339 ILE B O 1
ATOM 6031 N N . CYS B 1 340 ? 16.344 16.125 14.07 1 98.12 340 CYS B N 1
ATOM 6032 C CA . CYS B 1 340 ? 15.641 16.094 15.352 1 98.12 340 CYS B CA 1
ATOM 6033 C C . CYS B 1 340 ? 15.961 14.812 16.125 1 98.12 340 CYS B C 1
ATOM 6035 O O . CYS B 1 340 ? 17.109 14.586 16.5 1 98.12 340 CYS B O 1
ATOM 6037 N N . GLY B 1 341 ? 15 13.859 16.234 1 97.69 341 GLY B N 1
ATOM 6038 C CA . GLY B 1 341 ? 15.328 12.594 16.875 1 97.69 341 GLY B CA 1
ATOM 6039 C C . GLY B 1 341 ? 16.5 11.875 16.234 1 97.69 341 GLY B C 1
ATOM 6040 O O . GLY B 1 341 ? 17.312 11.258 16.922 1 97.69 341 GLY B O 1
ATOM 6041 N N . GLY B 1 342 ? 16.547 11.945 14.938 1 98.5 342 GLY B N 1
ATOM 6042 C CA . GLY B 1 342 ? 17.672 11.367 14.234 1 98.5 342 GLY B CA 1
ATOM 6043 C C . GLY B 1 342 ? 19 12.016 14.586 1 98.5 342 GLY B C 1
ATOM 6044 O O . GLY B 1 342 ? 20.016 11.328 14.742 1 98.5 342 GLY B O 1
ATOM 6045 N N . PHE B 1 343 ? 19.062 13.352 14.766 1 98.62 343 PHE B N 1
ATOM 6046 C CA . PHE B 1 343 ? 20.25 14.07 15.227 1 98.62 343 PHE B CA 1
ATOM 6047 C C . PHE B 1 343 ? 20.641 13.625 16.625 1 98.62 343 PHE B C 1
ATOM 6049 O O . PHE B 1 343 ? 21.812 13.312 16.875 1 98.62 343 PHE B O 1
ATOM 6056 N N . GLN B 1 344 ? 19.672 13.508 17.422 1 98.62 344 GLN B N 1
ATOM 6057 C CA . GLN B 1 344 ? 19.906 13.117 18.812 1 98.62 344 GLN B CA 1
ATOM 6058 C C . GLN B 1 344 ? 20.5 11.711 18.891 1 98.62 344 GLN B C 1
ATOM 6060 O O . GLN B 1 344 ? 21.406 11.453 19.672 1 98.62 344 GLN B O 1
ATOM 6065 N N . MET B 1 345 ? 20.016 10.805 18.062 1 98.62 345 MET B N 1
ATOM 6066 C CA . MET B 1 345 ? 20.531 9.438 18.047 1 98.62 345 MET B CA 1
ATOM 6067 C C . MET B 1 345 ? 22.016 9.414 17.656 1 98.62 345 MET B C 1
ATOM 6069 O O . MET B 1 345 ? 22.766 8.547 18.094 1 98.62 345 MET B O 1
ATOM 6073 N N . LEU B 1 346 ? 22.484 10.344 16.828 1 98.69 346 LEU B N 1
ATOM 6074 C CA . LEU B 1 346 ? 23.844 10.398 16.328 1 98.69 346 LEU B CA 1
ATOM 6075 C C . LEU B 1 346 ? 24.797 10.922 17.406 1 98.69 346 LEU B C 1
ATOM 6077 O O . LEU B 1 346 ? 26.016 10.852 17.266 1 98.69 346 LEU B O 1
ATOM 6081 N N . CYS B 1 347 ? 24.297 11.422 18.516 1 98.62 347 CYS B N 1
ATOM 6082 C CA . CYS B 1 347 ? 25.094 12.062 19.562 1 98.62 347 CYS B CA 1
ATOM 6083 C C . CYS B 1 347 ? 25.656 11.031 20.531 1 98.62 347 CYS B C 1
ATOM 6085 O O . CYS B 1 347 ? 25.422 9.836 20.375 1 98.62 347 CYS B O 1
ATOM 6087 N N . LYS B 1 348 ? 26.422 11.484 21.469 1 98.38 348 LYS B N 1
ATOM 6088 C CA . LYS B 1 348 ? 27.172 10.617 22.375 1 98.38 348 LYS B CA 1
ATOM 6089 C C . LYS B 1 348 ? 26.281 10.039 23.469 1 98.38 348 LYS B C 1
ATOM 6091 O O . LYS B 1 348 ? 26.312 8.836 23.719 1 98.38 348 LYS B O 1
ATOM 6096 N N . ARG B 1 349 ? 25.516 10.938 24.094 1 97.56 349 ARG B N 1
ATOM 6097 C CA . ARG B 1 349 ? 24.719 10.547 25.25 1 97.56 349 ARG B CA 1
ATOM 6098 C C . ARG B 1 349 ? 23.328 11.188 25.188 1 97.56 349 ARG B C 1
ATOM 6100 O O . ARG B 1 349 ? 23.203 12.367 24.844 1 97.56 349 ARG B O 1
ATOM 6107 N N . ILE B 1 350 ? 22.312 10.414 25.594 1 97.56 350 ILE B N 1
ATOM 6108 C CA . ILE B 1 350 ? 20.938 10.891 25.672 1 97.56 350 ILE B CA 1
ATOM 6109 C C . ILE B 1 350 ? 20.375 10.586 27.047 1 97.56 350 ILE B C 1
ATOM 6111 O O . ILE B 1 350 ? 20.391 9.438 27.5 1 97.56 350 ILE B O 1
ATOM 6115 N N . VAL B 1 351 ? 19.938 11.562 27.719 1 96.5 351 VAL B N 1
ATOM 6116 C CA . VAL B 1 351 ? 19.219 11.398 28.969 1 96.5 351 VAL B CA 1
ATOM 6117 C C . VAL B 1 351 ? 17.734 11.727 28.766 1 96.5 351 VAL B C 1
ATOM 6119 O O . VAL B 1 351 ? 17.375 12.891 28.578 1 96.5 351 VAL B O 1
ATOM 6122 N N . ASP B 1 352 ? 16.922 10.711 28.781 1 93 352 ASP B N 1
ATOM 6123 C CA . ASP B 1 352 ? 15.5 10.883 28.516 1 93 352 ASP B CA 1
ATOM 6124 C C . ASP B 1 352 ? 14.656 10.422 29.703 1 93 352 ASP B C 1
ATOM 6126 O O . ASP B 1 352 ? 14.367 9.227 29.844 1 93 352 ASP B O 1
ATOM 6130 N N . THR B 1 353 ? 14.164 11.328 30.469 1 87.62 353 THR B N 1
ATOM 6131 C CA . THR B 1 353 ? 13.266 11.031 31.578 1 87.62 353 THR B CA 1
ATOM 6132 C C . THR B 1 353 ? 11.836 11.469 31.25 1 87.62 353 THR B C 1
ATOM 6134 O O . THR B 1 353 ? 10.977 11.523 32.125 1 87.62 353 THR B O 1
ATOM 6137 N N . VAL B 1 354 ? 11.609 11.844 30.031 1 83.56 354 VAL B N 1
ATOM 6138 C CA . VAL B 1 354 ? 10.352 12.484 29.641 1 83.56 354 VAL B CA 1
ATOM 6139 C C . VAL B 1 354 ? 9.594 11.586 28.672 1 83.56 354 VAL B C 1
ATOM 6141 O O . VAL B 1 354 ? 8.523 11.07 29 1 83.56 354 VAL B O 1
ATOM 6144 N N . GLU B 1 355 ? 10.102 11.164 27.594 1 78.62 355 GLU B N 1
ATOM 6145 C CA . GLU B 1 355 ? 9.414 10.438 26.531 1 78.62 355 GLU B CA 1
ATOM 6146 C C . GLU B 1 355 ? 9.375 8.938 26.828 1 78.62 355 GLU B C 1
ATOM 6148 O O . GLU B 1 355 ? 8.305 8.32 26.766 1 78.62 355 GLU B O 1
ATOM 6153 N N . SER B 1 356 ? 10.531 8.312 27.109 1 75.38 356 SER B N 1
ATOM 6154 C CA . SER B 1 356 ? 10.617 6.863 27.312 1 75.38 356 SER B CA 1
ATOM 6155 C C . SER B 1 356 ? 10.836 6.512 28.781 1 75.38 356 SER B C 1
ATOM 6157 O O . SER B 1 356 ? 10.672 5.355 29.172 1 75.38 356 SER B O 1
ATOM 6159 N N . SER B 1 357 ? 11.281 7.391 29.531 1 74.75 357 SER B N 1
ATOM 6160 C CA . SER B 1 357 ? 11.656 7.211 30.922 1 74.75 357 SER B CA 1
ATOM 6161 C C . SER B 1 357 ? 12.789 6.199 31.078 1 74.75 357 SER B C 1
ATOM 6163 O O . SER B 1 357 ? 12.93 5.562 32.125 1 74.75 357 SER B O 1
ATOM 6165 N N . ALA B 1 358 ? 13.562 5.969 30.031 1 79.44 358 ALA B N 1
ATOM 6166 C CA . ALA B 1 358 ? 14.625 4.969 30.016 1 79.44 358 ALA B CA 1
ATOM 6167 C C . ALA B 1 358 ? 15.852 5.461 30.766 1 79.44 358 ALA B C 1
ATOM 6169 O O . ALA B 1 358 ? 16.75 4.68 31.078 1 79.44 358 ALA B O 1
ATOM 6170 N N . GLY B 1 359 ? 15.922 6.727 31.172 1 87.62 359 GLY B N 1
ATOM 6171 C CA . GLY B 1 359 ? 17.109 7.289 31.797 1 87.62 359 GLY B CA 1
ATOM 6172 C C . GLY B 1 359 ? 18.219 7.566 30.812 1 87.62 359 GLY B C 1
ATOM 6173 O O . GLY B 1 359 ? 18 8.188 29.766 1 87.62 359 GLY B O 1
ATOM 6174 N N . GLN B 1 360 ? 19.422 7.219 31.203 1 93.06 360 GLN B N 1
ATOM 6175 C CA . GLN B 1 360 ? 20.578 7.5 30.375 1 93.06 360 GLN B CA 1
ATOM 6176 C C . GLN B 1 360 ? 20.812 6.379 29.359 1 93.06 360 GLN B C 1
ATOM 6178 O O . GLN B 1 360 ? 20.766 5.199 29.719 1 93.06 360 GLN B O 1
ATOM 6183 N N . THR B 1 361 ? 20.969 6.746 28.109 1 94.81 361 THR B N 1
ATOM 6184 C CA . THR B 1 361 ? 21.234 5.828 27.016 1 94.81 361 THR B CA 1
ATOM 6185 C C . THR B 1 361 ? 22.391 6.336 26.156 1 94.81 361 THR B C 1
ATOM 6187 O O . THR B 1 361 ? 22.5 7.539 25.906 1 94.81 361 THR B O 1
ATOM 6190 N N . SER B 1 362 ? 23.281 5.387 25.766 1 97.06 362 SER B N 1
ATOM 6191 C CA . SER B 1 362 ? 24.328 5.762 24.812 1 97.06 362 SER B CA 1
ATOM 6192 C C . SER B 1 362 ? 23.766 5.961 23.422 1 97.06 362 SER B C 1
ATOM 6194 O O . SER B 1 362 ? 22.969 5.145 22.938 1 97.06 362 SER B O 1
ATOM 6196 N N . GLY B 1 363 ? 24.047 7.09 22.828 1 97.94 363 GLY B N 1
ATOM 6197 C CA . GLY B 1 363 ? 23.75 7.242 21.406 1 97.94 363 GLY B CA 1
ATOM 6198 C C . GLY B 1 363 ? 24.75 6.531 20.516 1 97.94 363 GLY B C 1
ATOM 6199 O O . GLY B 1 363 ? 25.469 5.641 20.953 1 97.94 363 GLY B O 1
ATOM 6200 N N . LEU B 1 364 ? 24.781 6.906 19.219 1 98.25 364 LEU B N 1
ATOM 6201 C CA . LEU B 1 364 ? 25.672 6.246 18.266 1 98.25 364 LEU B CA 1
ATOM 6202 C C . LEU B 1 364 ? 27.094 6.785 18.391 1 98.25 364 LEU B C 1
ATOM 6204 O O . LEU B 1 364 ? 28.016 6.207 17.828 1 98.25 364 LEU B O 1
ATOM 6208 N N . GLY B 1 365 ? 27.25 7.898 19.047 1 98.12 365 GLY B N 1
ATOM 6209 C CA . GLY B 1 365 ? 28.547 8.422 19.406 1 98.12 365 GLY B CA 1
ATOM 6210 C C . GLY B 1 365 ? 29.281 9.047 18.219 1 98.12 365 GLY B C 1
ATOM 6211 O O . GLY B 1 365 ? 30.5 9.18 18.25 1 98.12 365 GLY B O 1
ATOM 6212 N N . ILE B 1 366 ? 28.594 9.383 17.219 1 98.38 366 ILE B N 1
ATOM 6213 C CA . ILE B 1 366 ? 29.203 10.016 16.047 1 98.38 366 ILE B CA 1
ATOM 6214 C C . ILE B 1 366 ? 29.562 11.461 16.375 1 98.38 366 ILE B C 1
ATOM 6216 O O . ILE B 1 366 ? 30.656 11.922 16.062 1 98.38 366 ILE B O 1
ATOM 6220 N N . PHE B 1 367 ? 28.609 12.203 16.984 1 98.62 367 PHE B N 1
ATOM 6221 C CA . PHE B 1 367 ? 28.891 13.547 17.484 1 98.62 367 PHE B CA 1
ATOM 6222 C C . PHE B 1 367 ? 29.234 13.523 18.969 1 98.62 367 PHE B C 1
ATOM 6224 O O . PHE B 1 367 ? 28.609 12.797 19.734 1 98.62 367 PHE B O 1
ATOM 6231 N N . ASP B 1 368 ? 30.172 14.289 19.344 1 98.5 368 ASP B N 1
ATOM 6232 C CA . ASP B 1 368 ? 30.438 14.508 20.766 1 98.5 368 ASP B CA 1
ATOM 6233 C C . ASP B 1 368 ? 29.5 15.562 21.344 1 98.5 368 ASP B C 1
ATOM 6235 O O . ASP B 1 368 ? 29.922 16.672 21.672 1 98.5 368 ASP B O 1
ATOM 6239 N N . VAL B 1 369 ? 28.297 15.195 21.484 1 98.5 369 VAL B N 1
ATOM 6240 C CA . VAL B 1 369 ? 27.188 16.031 21.953 1 98.5 369 VAL B CA 1
ATOM 6241 C C . VAL B 1 369 ? 26.359 15.266 22.969 1 98.5 369 VAL B C 1
ATOM 6243 O O . VAL B 1 369 ? 26.125 14.062 22.812 1 98.5 369 VAL B O 1
ATOM 6246 N N . ASP B 1 370 ? 25.969 15.891 24.031 1 98.44 370 ASP B N 1
ATOM 6247 C CA . ASP B 1 370 ? 25.078 15.328 25.031 1 98.44 370 ASP B CA 1
ATOM 6248 C C . ASP B 1 370 ? 23.672 15.93 24.906 1 98.44 370 ASP B C 1
ATOM 6250 O O . ASP B 1 370 ? 23.531 17.141 24.766 1 98.44 370 ASP B O 1
ATOM 6254 N N . ILE B 1 371 ? 22.688 15.055 24.906 1 98.25 371 ILE B N 1
ATOM 6255 C CA . ILE B 1 371 ? 21.281 15.445 24.797 1 98.25 371 ILE B CA 1
ATOM 6256 C C . ILE B 1 371 ? 20.562 15.141 26.109 1 98.25 371 ILE B C 1
ATOM 6258 O O . ILE B 1 371 ? 20.734 14.062 26.688 1 98.25 371 ILE B O 1
ATOM 6262 N N . GLU B 1 372 ? 19.812 16.078 26.594 1 97.38 372 GLU B N 1
ATOM 6263 C CA . GLU B 1 372 ? 18.938 15.859 27.734 1 97.38 372 GLU B CA 1
ATOM 6264 C C . GLU B 1 372 ? 17.516 16.312 27.438 1 97.38 372 GLU B C 1
ATOM 6266 O O . GLU B 1 372 ? 17.297 17.422 26.953 1 97.38 372 GLU B O 1
ATOM 6271 N N . PHE B 1 373 ? 16.594 15.453 27.688 1 95 373 PHE B N 1
ATOM 6272 C CA . PHE B 1 373 ? 15.195 15.781 27.406 1 95 373 PHE B CA 1
ATOM 6273 C C . PHE B 1 373 ? 14.625 16.672 28.516 1 95 373 PHE B C 1
ATOM 6275 O O . PHE B 1 373 ? 14.734 16.359 29.688 1 95 373 PHE B O 1
ATOM 6282 N N . ALA B 1 374 ? 14.047 17.766 28.062 1 93.06 374 ALA B N 1
ATOM 6283 C CA . ALA B 1 374 ? 13.352 18.688 28.969 1 93.06 374 ALA B CA 1
ATOM 6284 C C . ALA B 1 374 ? 11.852 18.406 28.984 1 93.06 374 ALA B C 1
ATOM 6286 O O . ALA B 1 374 ? 11.297 17.906 28 1 93.06 374 ALA B O 1
ATOM 6287 N N . SER B 1 375 ? 11.234 18.734 30.078 1 87.75 375 SER B N 1
ATOM 6288 C CA . SER B 1 375 ? 9.789 18.562 30.188 1 87.75 375 SER B CA 1
ATOM 6289 C C . SER B 1 375 ? 9.047 19.5 29.25 1 87.75 375 SER B C 1
ATOM 6291 O O . SER B 1 375 ? 8.023 19.125 28.672 1 87.75 375 SER B O 1
ATOM 6293 N N . GLU B 1 376 ? 9.641 20.703 29.156 1 88 376 GLU B N 1
ATOM 6294 C CA . GLU B 1 376 ? 9.039 21.672 28.25 1 88 376 GLU B CA 1
ATOM 6295 C C . GLU B 1 376 ? 9.523 21.469 26.812 1 88 376 GLU B C 1
ATOM 6297 O O . GLU B 1 376 ? 10.734 21.359 26.578 1 88 376 GLU B O 1
ATOM 6302 N N . LYS B 1 377 ? 8.578 21.453 26.016 1 91.25 377 LYS B N 1
ATOM 6303 C CA . LYS B 1 377 ? 8.867 21.219 24.609 1 91.25 377 LYS B CA 1
ATOM 6304 C C . LYS B 1 377 ? 9.305 22.516 23.922 1 91.25 377 LYS B C 1
ATOM 6306 O O . LYS B 1 377 ? 8.742 23.578 24.188 1 91.25 377 LYS B O 1
ATOM 6311 N N . THR B 1 378 ? 10.367 22.391 23.109 1 93.25 378 THR B N 1
ATOM 6312 C CA . THR B 1 378 ? 10.734 23.5 22.234 1 93.25 378 THR B CA 1
ATOM 6313 C C . THR B 1 378 ? 9.789 23.578 21.031 1 93.25 378 THR B C 1
ATOM 6315 O O . THR B 1 378 ? 9.664 22.609 20.281 1 93.25 378 THR B O 1
ATOM 6318 N N . LEU B 1 379 ? 9.055 24.688 20.891 1 94.94 379 LEU B N 1
ATOM 6319 C CA . LEU B 1 379 ? 8.188 24.984 19.766 1 94.94 379 LEU B CA 1
ATOM 6320 C C . LEU B 1 379 ? 8.531 26.344 19.156 1 94.94 379 LEU B C 1
ATOM 6322 O O . LEU B 1 379 ? 8.062 27.375 19.625 1 94.94 379 LEU B O 1
ATOM 6326 N N . VAL B 1 380 ? 9.352 26.297 18.031 1 94.44 380 VAL B N 1
ATOM 6327 C CA . VAL B 1 380 ? 9.836 27.562 17.469 1 94.44 380 VAL B CA 1
ATOM 6328 C C . VAL B 1 380 ? 9.719 27.516 15.945 1 94.44 380 VAL B C 1
ATOM 6330 O O . VAL B 1 380 ? 10.062 26.516 15.32 1 94.44 380 VAL B O 1
ATOM 6333 N N . SER B 1 381 ? 9.164 28.516 15.383 1 92.81 381 SER B N 1
ATOM 6334 C CA . SER B 1 381 ? 9.195 28.734 13.945 1 92.81 381 SER B CA 1
ATOM 6335 C C . SER B 1 381 ? 10.273 29.734 13.555 1 92.81 381 SER B C 1
ATOM 6337 O O . SER B 1 381 ? 10.398 30.797 14.18 1 92.81 381 SER B O 1
ATOM 6339 N N . HIS B 1 382 ? 11.055 29.438 12.547 1 92.81 382 HIS B N 1
ATOM 6340 C CA . HIS B 1 382 ? 12.156 30.297 12.133 1 92.81 382 HIS B CA 1
ATOM 6341 C C . HIS B 1 382 ? 11.828 31.016 10.836 1 92.81 382 HIS B C 1
ATOM 6343 O O . HIS B 1 382 ? 11.023 30.531 10.039 1 92.81 382 HIS B O 1
ATOM 6349 N N . PRO B 1 383 ? 12.453 32.125 10.508 1 88.25 383 PRO B N 1
ATOM 6350 C CA . PRO B 1 383 ? 12.172 32.906 9.32 1 88.25 383 PRO B CA 1
ATOM 6351 C C . PRO B 1 383 ? 12.461 32.188 8.016 1 88.25 383 PRO B C 1
ATOM 6353 O O . PRO B 1 383 ? 11.859 32.469 6.984 1 88.25 383 PRO B O 1
ATOM 6356 N N . ASP B 1 384 ? 13.32 31.203 8.07 1 89 384 ASP B N 1
ATOM 6357 C CA . ASP B 1 384 ? 13.695 30.5 6.848 1 89 384 ASP B CA 1
ATOM 6358 C C . ASP B 1 384 ? 12.695 29.391 6.527 1 89 384 ASP B C 1
ATOM 6360 O O . ASP B 1 384 ? 12.898 28.625 5.59 1 89 384 ASP B O 1
ATOM 6364 N N . GLY B 1 385 ? 11.648 29.328 7.336 1 89.19 385 GLY B N 1
ATOM 6365 C CA . GLY B 1 385 ? 10.602 28.344 7.094 1 89.19 385 GLY B CA 1
ATOM 6366 C C . GLY B 1 385 ? 10.766 27.078 7.91 1 89.19 385 GLY B C 1
ATOM 6367 O O . GLY B 1 385 ? 9.82 26.297 8.039 1 89.19 385 GLY B O 1
ATOM 6368 N N . SER B 1 386 ? 11.945 26.906 8.508 1 94.81 386 SER B N 1
ATOM 6369 C CA . SER B 1 386 ? 12.172 25.734 9.352 1 94.81 386 SER B CA 1
ATOM 6370 C C . SER B 1 386 ? 11.539 25.922 10.727 1 94.81 386 SER B C 1
ATOM 6372 O O . SER B 1 386 ? 11.07 27.016 11.062 1 94.81 386 SER B O 1
ATOM 6374 N N . TYR B 1 387 ? 11.469 24.859 11.453 1 95.5 387 TYR B N 1
ATOM 6375 C CA . TYR B 1 387 ? 10.852 24.906 12.773 1 95.5 387 TYR B CA 1
ATOM 6376 C C . TYR B 1 387 ? 11.414 23.828 13.688 1 95.5 387 TYR B C 1
ATOM 6378 O O . TYR B 1 387 ? 12.062 22.891 13.219 1 95.5 387 TYR B O 1
ATOM 6386 N N . GLU B 1 388 ? 11.266 24.031 14.945 1 96.56 388 GLU B N 1
ATOM 6387 C CA . GLU B 1 388 ? 11.703 23.078 15.961 1 96.56 388 GLU B CA 1
ATOM 6388 C C . GLU B 1 388 ? 10.523 22.578 16.797 1 96.56 388 GLU B C 1
ATOM 6390 O O . GLU B 1 388 ? 9.633 23.359 17.141 1 96.56 388 GLU B O 1
ATOM 6395 N N . VAL B 1 389 ? 10.492 21.328 17 1 95.44 389 VAL B N 1
ATOM 6396 C CA . VAL B 1 389 ? 9.5 20.672 17.844 1 95.44 389 VAL B CA 1
ATOM 6397 C C . VAL B 1 389 ? 10.125 19.469 18.562 1 95.44 389 VAL B C 1
ATOM 6399 O O . VAL B 1 389 ? 9.992 18.328 18.109 1 95.44 389 VAL B O 1
ATOM 6402 N N . HIS B 1 390 ? 10.711 19.672 19.672 1 94.81 390 HIS B N 1
ATOM 6403 C CA . HIS B 1 390 ? 11.43 18.594 20.344 1 94.81 390 HIS B CA 1
ATOM 6404 C C . HIS B 1 390 ? 11.578 18.875 21.828 1 94.81 390 HIS B C 1
ATOM 6406 O O . HIS B 1 390 ? 11.562 20.031 22.25 1 94.81 390 HIS B O 1
ATOM 6412 N N . ASN B 1 391 ? 11.766 17.828 22.562 1 94.31 391 ASN B N 1
ATOM 6413 C CA . ASN B 1 391 ? 12.047 17.906 24 1 94.31 391 ASN B CA 1
ATOM 6414 C C . ASN B 1 391 ? 13.547 17.812 24.266 1 94.31 391 ASN B C 1
ATOM 6416 O O . ASN B 1 391 ? 14.023 18.312 25.297 1 94.31 391 ASN B O 1
ATOM 6420 N N . GLY B 1 392 ? 14.227 17.141 23.406 1 95.81 392 GLY B N 1
ATOM 6421 C CA . GLY B 1 392 ? 15.656 17 23.594 1 95.81 392 GLY B CA 1
ATOM 6422 C C . GLY B 1 392 ? 16.406 18.297 23.453 1 95.81 392 GLY B C 1
ATOM 6423 O O . GLY B 1 392 ? 16.125 19.094 22.547 1 95.81 392 GLY B O 1
ATOM 6424 N N . GLN B 1 393 ? 17.375 18.531 24.375 1 97 393 GLN B N 1
ATOM 6425 C CA . GLN B 1 393 ? 18.188 19.734 24.391 1 97 393 GLN B CA 1
ATOM 6426 C C . GLN B 1 393 ? 19.672 19.391 24.359 1 97 393 GLN B C 1
ATOM 6428 O O . GLN B 1 393 ? 20.109 18.422 25 1 97 393 GLN B O 1
ATOM 6433 N N . VAL B 1 394 ? 20.391 20.172 23.578 1 97.62 394 VAL B N 1
ATOM 6434 C CA . VAL B 1 394 ? 21.844 20.047 23.641 1 97.62 394 VAL B CA 1
ATOM 6435 C C . VAL B 1 394 ? 22.359 20.641 24.953 1 97.62 394 VAL B C 1
ATOM 6437 O O . VAL B 1 394 ? 22.156 21.828 25.219 1 97.62 394 VAL B O 1
ATOM 6440 N N . THR B 1 395 ? 23.016 19.828 25.75 1 97.62 395 THR B N 1
ATOM 6441 C CA . THR B 1 395 ? 23.516 20.328 27.031 1 97.62 395 THR B CA 1
ATOM 6442 C C . THR B 1 395 ? 25.031 20.5 26.984 1 97.62 395 THR B C 1
ATOM 6444 O O . THR B 1 395 ? 25.609 21.234 27.797 1 97.62 395 THR B O 1
ATOM 6447 N N . ARG B 1 396 ? 25.641 19.812 26.172 1 97.44 396 ARG B N 1
ATOM 6448 C CA . ARG B 1 396 ? 27.078 19.922 25.906 1 97.44 396 ARG B CA 1
ATOM 6449 C C . ARG B 1 396 ? 27.406 19.594 24.453 1 97.44 396 ARG B C 1
ATOM 6451 O O . ARG B 1 396 ? 26.828 18.656 23.891 1 97.44 396 ARG B O 1
ATOM 6458 N N . SER B 1 397 ? 28.219 20.375 23.828 1 97.62 397 SER B N 1
ATOM 6459 C CA . SER B 1 397 ? 28.672 20.078 22.484 1 97.62 397 SER B CA 1
ATOM 6460 C C . SER B 1 397 ? 30.109 20.531 22.25 1 97.62 397 SER B C 1
ATOM 6462 O O . SER B 1 397 ? 30.469 21.656 22.625 1 97.62 397 SER B O 1
ATOM 6464 N N . SER B 1 398 ? 30.906 19.688 21.703 1 97.44 398 SER B N 1
ATOM 6465 C CA . SER B 1 398 ? 32.25 20.062 21.281 1 97.44 398 SER B CA 1
ATOM 6466 C C . SER B 1 398 ? 32.312 20.172 19.75 1 97.44 398 SER B C 1
ATOM 6468 O O . SER B 1 398 ? 33.406 20.297 19.188 1 97.44 398 SER B O 1
ATOM 6470 N N . GLU B 1 399 ? 31.156 20.094 19.078 1 97.69 399 GLU B N 1
ATOM 6471 C CA . GLU B 1 399 ? 31.109 20.062 17.609 1 97.69 399 GLU B CA 1
ATOM 6472 C C . GLU B 1 399 ? 30.844 21.469 17.062 1 97.69 399 GLU B C 1
ATOM 6474 O O . GLU B 1 399 ? 30.266 22.312 17.75 1 97.69 399 GLU B O 1
ATOM 6479 N N . SER B 1 400 ? 31.297 21.719 15.82 1 97.25 400 SER B N 1
ATOM 6480 C CA . SER B 1 400 ? 30.859 22.906 15.102 1 97.25 400 SER B CA 1
ATOM 6481 C C . SER B 1 400 ? 29.391 22.797 14.688 1 97.25 400 SER B C 1
ATOM 6483 O O . SER B 1 400 ? 28.938 21.719 14.297 1 97.25 400 SER B O 1
ATOM 6485 N N . PRO B 1 401 ? 28.688 23.906 14.766 1 97.75 401 PRO B N 1
ATOM 6486 C CA . PRO B 1 401 ? 27.281 23.844 14.352 1 97.75 401 PRO B CA 1
ATOM 6487 C C . PRO B 1 401 ? 27.125 23.656 12.844 1 97.75 401 PRO B C 1
ATOM 6489 O O . PRO B 1 401 ? 27.984 24.078 12.07 1 97.75 401 PRO B O 1
ATOM 6492 N N . PHE B 1 402 ? 26.125 23.016 12.438 1 97.25 402 PHE B N 1
ATOM 6493 C CA . PHE B 1 402 ? 25.766 22.859 11.039 1 97.25 402 PHE B CA 1
ATOM 6494 C C . PHE B 1 402 ? 25.109 24.141 10.508 1 97.25 402 PHE B C 1
ATOM 6496 O O . PHE B 1 402 ? 25.516 24.656 9.461 1 97.25 402 PHE B O 1
ATOM 6503 N N . ILE B 1 403 ? 24.047 24.578 11.219 1 95.5 403 ILE B N 1
ATOM 6504 C CA . ILE B 1 403 ? 23.406 25.859 11.023 1 95.5 403 ILE B CA 1
ATOM 6505 C C . ILE B 1 403 ? 23.844 26.844 12.109 1 95.5 403 ILE B C 1
ATOM 6507 O O . ILE B 1 403 ? 24.141 26.422 13.234 1 95.5 403 ILE B O 1
ATOM 6511 N N . PRO B 1 404 ? 23.953 28.141 11.773 1 90.81 404 PRO B N 1
ATOM 6512 C CA . PRO B 1 404 ? 24.391 29.047 12.828 1 90.81 404 PRO B CA 1
ATOM 6513 C C . PRO B 1 404 ? 23.625 28.844 14.133 1 90.81 404 PRO B C 1
ATOM 6515 O O . PRO B 1 404 ? 22.406 29.062 14.188 1 90.81 404 PRO B O 1
ATOM 6518 N N . GLY B 1 405 ? 24.375 28.297 15.148 1 91.75 405 GLY B N 1
ATOM 6519 C CA . GLY B 1 405 ? 23.812 28.125 16.484 1 91.75 405 GLY B CA 1
ATOM 6520 C C . GLY B 1 405 ? 23.016 26.844 16.641 1 91.75 405 GLY B C 1
ATOM 6521 O O . GLY B 1 405 ? 22.375 26.641 17.672 1 91.75 405 GLY B O 1
ATOM 6522 N N . GLU B 1 406 ? 23.078 26 15.688 1 96.06 406 GLU B N 1
ATOM 6523 C CA . GLU B 1 406 ? 22.203 24.828 15.75 1 96.06 406 GLU B CA 1
ATOM 6524 C C . GLU B 1 406 ? 22.812 23.625 15.047 1 96.06 406 GLU B C 1
ATOM 6526 O O . GLU B 1 406 ? 23.406 23.766 13.969 1 96.06 406 GLU B O 1
ATOM 6531 N N . GLY B 1 407 ? 22.75 22.531 15.766 1 97.62 407 GLY B N 1
ATOM 6532 C CA . GLY B 1 407 ? 23.156 21.281 15.141 1 97.62 407 GLY B CA 1
ATOM 6533 C C . GLY B 1 407 ? 24.641 20.984 15.266 1 97.62 407 GLY B C 1
ATOM 6534 O O . GLY B 1 407 ? 25.312 21.531 16.141 1 97.62 407 GLY B O 1
ATOM 6535 N N . ALA B 1 408 ? 25.125 20.047 14.508 1 98.62 408 ALA B N 1
ATOM 6536 C CA . ALA B 1 408 ? 26.531 19.641 14.508 1 98.62 408 ALA B CA 1
ATOM 6537 C C . ALA B 1 408 ? 26.953 19.156 13.125 1 98.62 408 ALA B C 1
ATOM 6539 O O . ALA B 1 408 ? 26.141 18.609 12.367 1 98.62 408 ALA B O 1
ATOM 6540 N N . ARG B 1 409 ? 28.125 19.438 12.82 1 98.12 409 ARG B N 1
ATOM 6541 C CA . ARG B 1 409 ? 28.734 18.938 11.594 1 98.12 409 ARG B CA 1
ATOM 6542 C C . ARG B 1 409 ? 30.094 18.312 11.875 1 98.12 409 ARG B C 1
ATOM 6544 O O . ARG B 1 409 ? 30.906 18.891 12.602 1 98.12 409 ARG B O 1
ATOM 6551 N N . ARG B 1 410 ? 30.344 17.188 11.438 1 97.69 410 ARG B N 1
ATOM 6552 C CA . ARG B 1 410 ? 31.641 16.5 11.422 1 97.69 410 ARG B CA 1
ATOM 6553 C C . ARG B 1 410 ? 31.875 15.828 10.078 1 97.69 410 ARG B C 1
ATOM 6555 O O . ARG B 1 410 ? 31.344 14.75 9.805 1 97.69 410 ARG B O 1
ATOM 6562 N N . GLY B 1 411 ? 32.719 16.484 9.258 1 96.88 411 GLY B N 1
ATOM 6563 C CA . GLY B 1 411 ? 32.906 15.977 7.91 1 96.88 411 GLY B CA 1
ATOM 6564 C C . GLY B 1 411 ? 31.625 15.969 7.098 1 96.88 411 GLY B C 1
ATOM 6565 O O . GLY B 1 411 ? 30.953 17 6.965 1 96.88 411 GLY B O 1
ATOM 6566 N N . ALA B 1 412 ? 31.25 14.75 6.637 1 97.88 412 ALA B N 1
ATOM 6567 C CA . ALA B 1 412 ? 30.078 14.602 5.777 1 97.88 412 ALA B CA 1
ATOM 6568 C C . ALA B 1 412 ? 28.828 14.305 6.598 1 97.88 412 ALA B C 1
ATOM 6570 O O . ALA B 1 412 ? 27.734 14.195 6.047 1 97.88 412 ALA B O 1
ATOM 6571 N N . VAL B 1 413 ? 29 14.242 7.914 1 98.62 413 VAL B N 1
ATOM 6572 C CA . VAL B 1 413 ? 27.859 13.961 8.781 1 98.62 413 VAL B CA 1
ATOM 6573 C C . VAL B 1 413 ? 27.297 15.266 9.344 1 98.62 413 VAL B C 1
ATOM 6575 O O . VAL B 1 413 ? 28.047 16.078 9.883 1 98.62 413 VAL B O 1
ATOM 6578 N N . ILE B 1 414 ? 26.031 15.461 9.109 1 98.75 414 ILE B N 1
ATOM 6579 C CA . ILE B 1 414 ? 25.391 16.672 9.617 1 98.75 414 ILE B CA 1
ATOM 6580 C C . ILE B 1 414 ? 24.156 16.297 10.422 1 98.75 414 ILE B C 1
ATOM 6582 O O . ILE B 1 414 ? 23.547 15.25 10.188 1 98.75 414 ILE B O 1
ATOM 6586 N N . GLY B 1 415 ? 23.812 17.078 11.391 1 98.62 415 GLY B N 1
ATOM 6587 C CA . GLY B 1 415 ? 22.625 16.906 12.227 1 98.62 415 GLY B CA 1
ATOM 6588 C C . GLY B 1 415 ? 22 18.219 12.672 1 98.62 415 GLY B C 1
ATOM 6589 O O . GLY B 1 415 ? 22.703 19.203 12.875 1 98.62 415 GLY B O 1
ATOM 6590 N N . THR B 1 416 ? 20.703 18.281 12.789 1 98.62 416 THR B N 1
ATOM 6591 C CA . THR B 1 416 ? 20.016 19.484 13.242 1 98.62 416 THR B CA 1
ATOM 6592 C C . THR B 1 416 ? 18.672 19.125 13.875 1 98.62 416 THR B C 1
ATOM 6594 O O . THR B 1 416 ? 18.094 18.078 13.562 1 98.62 416 THR B O 1
ATOM 6597 N N . HIS B 1 417 ? 18.219 19.938 14.797 1 98.19 417 HIS B N 1
ATOM 6598 C CA . HIS B 1 417 ? 16.875 19.781 15.344 1 98.19 417 HIS B CA 1
ATOM 6599 C C . HIS B 1 417 ? 15.836 20.422 14.422 1 98.19 417 HIS B C 1
ATOM 6601 O O . HIS B 1 417 ? 14.633 20.234 14.617 1 98.19 417 HIS B O 1
ATOM 6607 N N . ARG B 1 418 ? 16.266 21.078 13.359 1 97.12 418 ARG B N 1
ATOM 6608 C CA . ARG B 1 418 ? 15.359 21.859 12.516 1 97.12 418 ARG B CA 1
ATOM 6609 C C . ARG B 1 418 ? 14.664 20.984 11.492 1 97.12 418 ARG B C 1
ATOM 6611 O O . ARG B 1 418 ? 15.32 20.375 10.633 1 97.12 418 ARG B O 1
ATOM 6618 N N . HIS B 1 419 ? 13.367 20.938 11.625 1 96.62 419 HIS B N 1
ATOM 6619 C CA . HIS B 1 419 ? 12.539 20.391 10.562 1 96.62 419 HIS B CA 1
ATOM 6620 C C . HIS B 1 419 ? 12.281 21.438 9.477 1 96.62 419 HIS B C 1
ATOM 6622 O O . HIS B 1 419 ? 12.312 22.641 9.742 1 96.62 419 HIS B O 1
ATOM 6628 N N . GLY B 1 420 ? 12.062 21.016 8.266 1 95.5 420 GLY B N 1
ATOM 6629 C CA . GLY B 1 420 ? 11.688 21.906 7.188 1 95.5 420 GLY B CA 1
ATOM 6630 C C . GLY B 1 420 ? 12.867 22.672 6.621 1 95.5 420 GLY B C 1
ATOM 6631 O O . GLY B 1 420 ? 12.711 23.438 5.664 1 95.5 420 GLY B O 1
ATOM 6632 N N . TYR B 1 421 ? 14.055 22.469 7.168 1 97.19 421 TYR B N 1
ATOM 6633 C CA . TYR B 1 421 ? 15.227 23.219 6.711 1 97.19 421 TYR B CA 1
ATOM 6634 C C . TYR B 1 421 ? 15.5 22.953 5.234 1 97.19 421 TYR B C 1
ATOM 6636 O O . TYR B 1 421 ? 15.93 23.844 4.504 1 97.19 421 TYR B O 1
ATOM 6644 N N . PHE B 1 422 ? 15.195 21.812 4.723 1 96.75 422 PHE B N 1
ATOM 6645 C CA . PHE B 1 422 ? 15.516 21.453 3.348 1 96.75 422 PHE B CA 1
ATOM 6646 C C . PHE B 1 422 ? 14.312 21.656 2.438 1 96.75 422 PHE B C 1
ATOM 6648 O O . PHE B 1 422 ? 14.375 21.375 1.239 1 96.75 422 PHE B O 1
ATOM 6655 N N . GLU B 1 423 ? 13.219 22.125 3.035 1 94.62 423 GLU B N 1
ATOM 6656 C CA . GLU B 1 423 ? 12.133 22.641 2.201 1 94.62 423 GLU B CA 1
ATOM 6657 C C . GLU B 1 423 ? 12.531 23.953 1.533 1 94.62 423 GLU B C 1
ATOM 6659 O O . GLU B 1 423 ? 11.938 24.344 0.53 1 94.62 423 GLU B O 1
ATOM 6664 N N . ASN B 1 424 ? 13.5 24.578 2.191 1 95.31 424 ASN B N 1
ATOM 6665 C CA . ASN B 1 424 ? 14.125 25.719 1.541 1 95.31 424 ASN B CA 1
ATOM 6666 C C . ASN B 1 424 ? 14.969 25.297 0.344 1 95.31 424 ASN B C 1
ATOM 6668 O O . ASN B 1 424 ? 15.883 24.469 0.482 1 95.31 424 ASN B O 1
ATOM 6672 N N . ASP B 1 425 ? 14.758 25.891 -0.793 1 96.56 425 ASP B N 1
ATOM 6673 C CA . ASP B 1 425 ? 15.359 25.453 -2.047 1 96.56 425 ASP B CA 1
ATOM 6674 C C . ASP B 1 425 ? 16.875 25.594 -2.008 1 96.56 425 ASP B C 1
ATOM 6676 O O . ASP B 1 425 ? 17.609 24.672 -2.4 1 96.56 425 ASP B O 1
ATOM 6680 N N . ALA B 1 426 ? 17.328 26.688 -1.533 1 96.31 426 ALA B N 1
ATOM 6681 C CA . ALA B 1 426 ? 18.766 26.938 -1.512 1 96.31 426 ALA B CA 1
ATOM 6682 C C . ALA B 1 426 ? 19.484 25.953 -0.592 1 96.31 426 ALA B C 1
ATOM 6684 O O . ALA B 1 426 ? 20.531 25.422 -0.944 1 96.31 426 ALA B O 1
ATOM 6685 N N . SER B 1 427 ? 18.953 25.734 0.593 1 96.81 427 SER B N 1
ATOM 6686 C CA . SER B 1 427 ? 19.547 24.812 1.544 1 96.81 427 SER B CA 1
ATOM 6687 C C . SER B 1 427 ? 19.562 23.391 0.984 1 96.81 427 SER B C 1
ATOM 6689 O O . SER B 1 427 ? 20.562 22.672 1.134 1 96.81 427 SER B O 1
ATOM 6691 N N . ARG B 1 428 ? 18.516 22.984 0.358 1 97.25 428 ARG B N 1
ATOM 6692 C CA . ARG B 1 428 ? 18.422 21.656 -0.243 1 97.25 428 ARG B CA 1
ATOM 6693 C C . ARG B 1 428 ? 19.453 21.484 -1.346 1 97.25 428 ARG B C 1
ATOM 6695 O O . ARG B 1 428 ? 20.141 20.453 -1.396 1 97.25 428 ARG B O 1
ATOM 6702 N N . ARG B 1 429 ? 19.578 22.5 -2.236 1 97.38 429 ARG B N 1
ATOM 6703 C CA . ARG B 1 429 ? 20.531 22.453 -3.342 1 97.38 429 ARG B CA 1
ATOM 6704 C C . ARG B 1 429 ? 21.969 22.344 -2.828 1 97.38 429 ARG B C 1
ATOM 6706 O O . ARG B 1 429 ? 22.766 21.578 -3.379 1 97.38 429 ARG B O 1
ATOM 6713 N N . ARG B 1 430 ? 22.25 23.062 -1.771 1 96.94 430 ARG B N 1
ATOM 6714 C CA . ARG B 1 430 ? 23.578 23 -1.184 1 96.94 430 ARG B CA 1
ATOM 6715 C C . ARG B 1 430 ? 23.891 21.609 -0.64 1 96.94 430 ARG B C 1
ATOM 6717 O O . ARG B 1 430 ? 24.969 21.078 -0.862 1 96.94 430 ARG B O 1
ATOM 6724 N N . LEU B 1 431 ? 22.953 21.062 0.09 1 97.88 431 LEU B N 1
ATOM 6725 C CA . LEU B 1 431 ? 23.141 19.719 0.637 1 97.88 431 LEU B CA 1
ATOM 6726 C C . LEU B 1 431 ? 23.391 18.703 -0.477 1 97.88 431 LEU B C 1
ATOM 6728 O O . LEU B 1 431 ? 24.344 17.938 -0.411 1 97.88 431 LEU B O 1
ATOM 6732 N N . LEU B 1 432 ? 22.531 18.719 -1.5 1 97.81 432 LEU B N 1
ATOM 6733 C CA . LEU B 1 432 ? 22.594 17.719 -2.561 1 97.81 432 LEU B CA 1
ATOM 6734 C C . LEU B 1 432 ? 23.875 17.859 -3.367 1 97.81 432 LEU B C 1
ATOM 6736 O O . LEU B 1 432 ? 24.469 16.875 -3.781 1 97.81 432 LEU B O 1
ATOM 6740 N N . SER B 1 433 ? 24.297 19.125 -3.576 1 97.25 433 SER B N 1
ATOM 6741 C CA . SER B 1 433 ? 25.562 19.375 -4.25 1 97.25 433 SER B CA 1
ATOM 6742 C C . SER B 1 433 ? 26.734 18.812 -3.439 1 97.25 433 SER B C 1
ATOM 6744 O O . SER B 1 433 ? 27.641 18.203 -3.998 1 97.25 433 SER B O 1
ATOM 6746 N N . ASP B 1 434 ? 26.672 19.031 -2.189 1 97.38 434 ASP B N 1
ATOM 6747 C CA . ASP B 1 434 ? 27.719 18.516 -1.305 1 97.38 434 ASP B CA 1
ATOM 6748 C C . ASP B 1 434 ? 27.75 16.984 -1.332 1 97.38 434 ASP B C 1
ATOM 6750 O O . ASP B 1 434 ? 28.828 16.391 -1.405 1 97.38 434 ASP B O 1
ATOM 6754 N N . VAL B 1 435 ? 26.609 16.375 -1.252 1 98.06 435 VAL B N 1
ATOM 6755 C CA . VAL B 1 435 ? 26.5 14.914 -1.286 1 98.06 435 VAL B CA 1
ATOM 6756 C C . VAL B 1 435 ? 27.078 14.383 -2.598 1 98.06 435 VAL B C 1
ATOM 6758 O O . VAL B 1 435 ? 27.859 13.43 -2.602 1 98.06 435 VAL B O 1
ATOM 6761 N N . ALA B 1 436 ? 26.703 15.031 -3.695 1 96.94 436 ALA B N 1
ATOM 6762 C CA . ALA B 1 436 ? 27.188 14.602 -5.004 1 96.94 436 ALA B CA 1
ATOM 6763 C C . ALA B 1 436 ? 28.703 14.664 -5.074 1 96.94 436 ALA B C 1
ATOM 6765 O O . ALA B 1 436 ? 29.344 13.734 -5.566 1 96.94 436 ALA B O 1
ATOM 6766 N N . THR B 1 437 ? 29.281 15.695 -4.586 1 96.69 437 THR B N 1
ATOM 6767 C CA . THR B 1 437 ? 30.719 15.891 -4.59 1 96.69 437 THR B CA 1
ATOM 6768 C C . THR B 1 437 ? 31.406 14.828 -3.736 1 96.69 437 THR B C 1
ATOM 6770 O O . THR B 1 437 ? 32.375 14.188 -4.18 1 96.69 437 THR B O 1
ATOM 6773 N N . ARG B 1 438 ? 30.891 14.578 -2.586 1 96.44 438 ARG B N 1
ATOM 6774 C CA . ARG B 1 438 ? 31.516 13.68 -1.622 1 96.44 438 ARG B CA 1
ATOM 6775 C C . ARG B 1 438 ? 31.406 12.227 -2.072 1 96.44 438 ARG B C 1
ATOM 6777 O O . ARG B 1 438 ? 32.25 11.406 -1.745 1 96.44 438 ARG B O 1
ATOM 6784 N N . THR B 1 439 ? 30.375 11.953 -2.797 1 95.19 439 THR B N 1
ATOM 6785 C CA . THR B 1 439 ? 30.156 10.57 -3.189 1 95.19 439 THR B CA 1
ATOM 6786 C C . THR B 1 439 ? 30.625 10.328 -4.621 1 95.19 439 THR B C 1
ATOM 6788 O O . THR B 1 439 ? 30.391 9.258 -5.188 1 95.19 439 THR B O 1
ATOM 6791 N N . GLY B 1 440 ? 31.203 11.312 -5.246 1 94.19 440 GLY B N 1
ATOM 6792 C CA . GLY B 1 440 ? 31.781 11.172 -6.57 1 94.19 440 GLY B CA 1
ATOM 6793 C C . GLY B 1 440 ? 30.75 11.062 -7.668 1 94.19 440 GLY B C 1
ATOM 6794 O O . GLY B 1 440 ? 30.938 10.328 -8.641 1 94.19 440 GLY B O 1
ATOM 6795 N N . ARG B 1 441 ? 29.641 11.727 -7.434 1 92.38 441 ARG B N 1
ATOM 6796 C CA . ARG B 1 441 ? 28.594 11.742 -8.445 1 92.38 441 ARG B CA 1
ATOM 6797 C C . ARG B 1 441 ? 28.656 13 -9.297 1 92.38 441 ARG B C 1
ATOM 6799 O O . ARG B 1 441 ? 27.703 13.781 -9.328 1 92.38 441 ARG B O 1
ATOM 6806 N N . GLY B 1 442 ? 29.719 13.094 -10.047 1 91.5 442 GLY B N 1
ATOM 6807 C CA . GLY B 1 442 ? 29.984 14.289 -10.836 1 91.5 442 GLY B CA 1
ATOM 6808 C C . GLY B 1 442 ? 28.969 14.508 -11.945 1 91.5 442 GLY B C 1
ATOM 6809 O O . GLY B 1 442 ? 28.812 15.633 -12.438 1 91.5 442 GLY B O 1
ATOM 6810 N N . GLY B 1 443 ? 28.25 13.523 -12.344 1 91.81 443 GLY B N 1
ATOM 6811 C CA . GLY B 1 443 ? 27.266 13.625 -13.406 1 91.81 443 GLY B CA 1
ATOM 6812 C C . GLY B 1 443 ? 25.906 14.094 -12.906 1 91.81 443 GLY B C 1
ATOM 6813 O O . GLY B 1 443 ? 25 14.359 -13.703 1 91.81 443 GLY B O 1
ATOM 6814 N N . PHE B 1 444 ? 25.766 14.258 -11.617 1 93.69 444 PHE B N 1
ATOM 6815 C CA . PHE B 1 444 ? 24.531 14.781 -11.055 1 93.69 444 PHE B CA 1
ATOM 6816 C C . PHE B 1 444 ? 24.484 16.297 -11.172 1 93.69 444 PHE B C 1
ATOM 6818 O O . PHE B 1 444 ? 25.453 16.984 -10.836 1 93.69 444 PHE B O 1
ATOM 6825 N N . VAL B 1 445 ? 23.312 16.797 -11.68 1 95.31 445 VAL B N 1
ATOM 6826 C CA . VAL B 1 445 ? 23.094 18.234 -11.828 1 95.31 445 VAL B CA 1
ATOM 6827 C C . VAL B 1 445 ? 21.906 18.672 -10.984 1 95.31 445 VAL B C 1
ATOM 6829 O O . VAL B 1 445 ? 20.781 18.219 -11.203 1 95.31 445 VAL B O 1
ATOM 6832 N N . VAL B 1 446 ? 22.156 19.469 -10.039 1 95.56 446 VAL B N 1
ATOM 6833 C CA . VAL B 1 446 ? 21.094 19.984 -9.188 1 95.56 446 VAL B CA 1
ATOM 6834 C C . VAL B 1 446 ? 20.25 21 -9.945 1 95.56 446 VAL B C 1
ATOM 6836 O O . VAL B 1 446 ? 20.797 21.859 -10.664 1 95.56 446 VAL B O 1
ATOM 6839 N N . SER B 1 447 ? 18.969 20.938 -9.852 1 95.94 447 SER B N 1
ATOM 6840 C CA . SER B 1 447 ? 18.078 21.875 -10.531 1 95.94 447 SER B CA 1
ATOM 6841 C C . SER B 1 447 ? 18.125 23.25 -9.891 1 95.94 447 SER B C 1
ATOM 6843 O O . SER B 1 447 ? 18.109 23.375 -8.664 1 95.94 447 SER B O 1
ATOM 6845 N N . GLN B 1 448 ? 18.109 24.25 -10.766 1 94.44 448 GLN B N 1
ATOM 6846 C CA . GLN B 1 448 ? 18.125 25.625 -10.273 1 94.44 448 GLN B CA 1
ATOM 6847 C C . GLN B 1 448 ? 16.719 26.219 -10.25 1 94.44 448 GLN B C 1
ATOM 6849 O O . GLN B 1 448 ? 16.516 27.344 -9.773 1 94.44 448 GLN B O 1
ATOM 6854 N N . SER B 1 449 ? 15.742 25.422 -10.617 1 95.12 449 SER B N 1
ATOM 6855 C CA . SER B 1 449 ? 14.398 25.984 -10.75 1 95.12 449 SER B CA 1
ATOM 6856 C C . SER B 1 449 ? 13.391 25.219 -9.906 1 95.12 449 SER B C 1
ATOM 6858 O O . SER B 1 449 ? 12.258 25.672 -9.719 1 95.12 449 SER B O 1
ATOM 6860 N N . THR B 1 450 ? 13.828 24.062 -9.383 1 94.75 450 THR B N 1
ATOM 6861 C CA . THR B 1 450 ? 12.906 23.266 -8.562 1 94.75 450 THR B CA 1
ATOM 6862 C C . THR B 1 450 ? 12.539 24.031 -7.293 1 94.75 450 THR B C 1
ATOM 6864 O O . THR B 1 450 ? 13.414 24.547 -6.594 1 94.75 450 THR B O 1
ATOM 6867 N N . SER B 1 451 ? 11.25 24.203 -7.055 1 95.69 451 SER B N 1
ATOM 6868 C CA . SER B 1 451 ? 10.734 24.844 -5.852 1 95.69 451 SER B CA 1
ATOM 6869 C C . SER B 1 451 ? 9.789 23.922 -5.094 1 95.69 451 SER B C 1
ATOM 6871 O O . SER B 1 451 ? 8.773 23.469 -5.641 1 95.69 451 SER B O 1
ATOM 6873 N N . PHE B 1 452 ? 10.148 23.688 -3.828 1 92.94 452 PHE B N 1
ATOM 6874 C CA . PHE B 1 452 ? 9.312 22.828 -3.002 1 92.94 452 PHE B CA 1
ATOM 6875 C C . PHE B 1 452 ? 7.945 23.469 -2.766 1 92.94 452 PHE B C 1
ATOM 6877 O O . PHE B 1 452 ? 6.914 22.797 -2.904 1 92.94 452 PHE B O 1
ATOM 6884 N N . ALA B 1 453 ? 7.93 24.688 -2.453 1 92.62 453 ALA B N 1
ATOM 6885 C CA . ALA B 1 453 ? 6.691 25.422 -2.199 1 92.62 453 ALA B CA 1
ATOM 6886 C C . ALA B 1 453 ? 5.797 25.422 -3.438 1 92.62 453 ALA B C 1
ATOM 6888 O O . ALA B 1 453 ? 4.582 25.234 -3.336 1 92.62 453 ALA B O 1
ATOM 6889 N N . ALA B 1 454 ? 6.375 25.641 -4.586 1 93.75 454 ALA B N 1
ATOM 6890 C CA . ALA B 1 454 ? 5.609 25.656 -5.828 1 93.75 454 ALA B CA 1
ATOM 6891 C C . ALA B 1 454 ? 5.004 24.297 -6.133 1 93.75 454 ALA B C 1
ATOM 6893 O O . ALA B 1 454 ? 3.885 24.203 -6.637 1 93.75 454 ALA B O 1
ATOM 6894 N N . GLU B 1 455 ? 5.785 23.297 -5.855 1 90.81 455 GLU B N 1
ATOM 6895 C CA . GLU B 1 455 ? 5.289 21.953 -6.094 1 90.81 455 GLU B CA 1
ATOM 6896 C C . GLU B 1 455 ? 4.098 21.625 -5.195 1 90.81 455 GLU B C 1
ATOM 6898 O O . GLU B 1 455 ? 3.146 20.969 -5.629 1 90.81 455 GLU B O 1
ATOM 6903 N N . ARG B 1 456 ? 4.152 22.047 -3.971 1 90.44 456 ARG B N 1
ATOM 6904 C CA . ARG B 1 456 ? 3.041 21.844 -3.049 1 90.44 456 ARG B CA 1
ATOM 6905 C C . ARG B 1 456 ? 1.784 22.547 -3.543 1 90.44 456 ARG B C 1
ATOM 6907 O O . ARG B 1 456 ? 0.693 21.984 -3.527 1 90.44 456 ARG B O 1
ATOM 6914 N N . LEU B 1 457 ? 1.96 23.75 -4.004 1 94 457 LEU B N 1
ATOM 6915 C CA . LEU B 1 457 ? 0.829 24.531 -4.508 1 94 457 LEU B CA 1
ATOM 6916 C C . LEU B 1 457 ? 0.267 23.906 -5.781 1 94 457 LEU B C 1
ATOM 6918 O O . LEU B 1 457 ? -0.949 23.891 -5.984 1 94 457 LEU B O 1
ATOM 6922 N N . ARG B 1 458 ? 1.155 23.453 -6.598 1 92.5 458 ARG B N 1
ATOM 6923 C CA . ARG B 1 458 ? 0.718 22.781 -7.824 1 92.5 458 ARG B CA 1
ATOM 6924 C C . ARG B 1 458 ? -0.171 21.594 -7.508 1 92.5 458 ARG B C 1
ATOM 6926 O O . ARG B 1 458 ? -1.178 21.359 -8.18 1 92.5 458 ARG B O 1
ATOM 6933 N N . GLN B 1 459 ? 0.192 20.844 -6.547 1 91.44 459 GLN B N 1
ATOM 6934 C CA . GLN B 1 459 ? -0.596 19.688 -6.145 1 91.44 459 GLN B CA 1
ATOM 6935 C C . GLN B 1 459 ? -1.959 20.109 -5.602 1 91.44 459 GLN B C 1
ATOM 6937 O O . GLN B 1 459 ? -2.977 19.484 -5.91 1 91.44 459 GLN B O 1
ATOM 6942 N N . LEU B 1 460 ? -1.972 21.156 -4.797 1 95 460 LEU B N 1
ATOM 6943 C CA . LEU B 1 460 ? -3.23 21.672 -4.27 1 95 460 LEU B CA 1
ATOM 6944 C C . LEU B 1 460 ? -4.129 22.156 -5.395 1 95 460 LEU B C 1
ATOM 6946 O O . LEU B 1 460 ? -5.344 21.953 -5.367 1 95 460 LEU B O 1
ATOM 6950 N N . ASP B 1 461 ? -3.508 22.766 -6.375 1 96.56 461 ASP B N 1
ATOM 6951 C CA . ASP B 1 461 ? -4.27 23.234 -7.531 1 96.56 461 ASP B CA 1
ATOM 6952 C C . ASP B 1 461 ? -4.84 22.062 -8.32 1 96.56 461 ASP B C 1
ATOM 6954 O O . ASP B 1 461 ? -5.973 22.125 -8.812 1 96.56 461 ASP B O 1
ATOM 6958 N N . ALA B 1 462 ? -4.07 21.016 -8.422 1 94.44 462 ALA B N 1
ATOM 6959 C CA . ALA B 1 462 ? -4.555 19.828 -9.102 1 94.44 462 ALA B CA 1
ATOM 6960 C C . ALA B 1 462 ? -5.754 19.234 -8.375 1 94.44 462 ALA B C 1
ATOM 6962 O O . ALA B 1 462 ? -6.703 18.766 -9.008 1 94.44 462 ALA B O 1
ATOM 6963 N N . LEU B 1 463 ? -5.715 19.281 -7.105 1 95.19 463 LEU B N 1
ATOM 6964 C CA . LEU B 1 463 ? -6.828 18.781 -6.305 1 95.19 463 LEU B CA 1
ATOM 6965 C C . LEU B 1 463 ? -8.062 19.656 -6.5 1 95.19 463 LEU B C 1
ATOM 6967 O O . LEU B 1 463 ? -9.18 19.141 -6.645 1 95.19 463 LEU B O 1
ATOM 6971 N N . ALA B 1 464 ? -7.82 20.906 -6.5 1 97.69 464 ALA B N 1
ATOM 6972 C CA . ALA B 1 464 ? -8.922 21.844 -6.734 1 97.69 464 ALA B CA 1
ATOM 6973 C C . ALA B 1 464 ? -9.547 21.625 -8.109 1 97.69 464 ALA B C 1
ATOM 6975 O O . ALA B 1 464 ? -10.773 21.656 -8.258 1 97.69 464 ALA B O 1
ATOM 6976 N N . ASP B 1 465 ? -8.711 21.422 -9.094 1 97.44 465 ASP B N 1
ATOM 6977 C CA . ASP B 1 465 ? -9.188 21.141 -10.445 1 97.44 465 ASP B CA 1
ATOM 6978 C C . ASP B 1 465 ? -10.047 19.875 -10.484 1 97.44 465 ASP B C 1
ATOM 6980 O O . ASP B 1 465 ? -11.094 19.859 -11.133 1 97.44 465 ASP B O 1
ATOM 6984 N N . ALA B 1 466 ? -9.625 18.891 -9.797 1 95.69 466 ALA B N 1
ATOM 6985 C CA . ALA B 1 466 ? -10.383 17.641 -9.742 1 95.69 466 ALA B CA 1
ATOM 6986 C C . ALA B 1 466 ? -11.742 17.859 -9.086 1 95.69 466 ALA B C 1
ATOM 6988 O O . ALA B 1 466 ? -12.758 17.359 -9.57 1 95.69 466 ALA B O 1
ATOM 6989 N N . VAL B 1 467 ? -11.789 18.578 -8.023 1 97.38 467 VAL B N 1
ATOM 6990 C CA . VAL B 1 467 ? -13.039 18.875 -7.328 1 97.38 467 VAL B CA 1
ATOM 6991 C C . VAL B 1 467 ? -13.961 19.688 -8.234 1 97.38 467 VAL B C 1
ATOM 6993 O O . VAL B 1 467 ? -15.156 19.406 -8.328 1 97.38 467 VAL B O 1
ATOM 6996 N N . GLU B 1 468 ? -13.375 20.656 -8.859 1 98.12 468 GLU B N 1
ATOM 6997 C CA . GLU B 1 468 ? -14.164 21.516 -9.742 1 98.12 468 GLU B CA 1
ATOM 6998 C C . GLU B 1 468 ? -14.766 20.719 -10.891 1 98.12 468 GLU B C 1
ATOM 7000 O O . GLU B 1 468 ? -15.938 20.906 -11.234 1 98.12 468 GLU B O 1
ATOM 7005 N N . GLU B 1 469 ? -14.031 19.859 -11.414 1 96.69 469 GLU B N 1
ATOM 7006 C CA . GLU B 1 469 ? -14.445 19.125 -12.602 1 96.69 469 GLU B CA 1
ATOM 7007 C C . GLU B 1 469 ? -15.414 18 -12.25 1 96.69 469 GLU B C 1
ATOM 7009 O O . GLU B 1 469 ? -16.375 17.734 -12.984 1 96.69 469 GLU B O 1
ATOM 7014 N N . HIS B 1 470 ? -15.281 17.391 -11.102 1 95.88 470 HIS B N 1
ATOM 7015 C CA . HIS B 1 470 ? -15.977 16.125 -10.898 1 95.88 470 HIS B CA 1
ATOM 7016 C C . HIS B 1 470 ? -16.953 16.203 -9.734 1 95.88 470 HIS B C 1
ATOM 7018 O O . HIS B 1 470 ? -17.797 15.328 -9.562 1 95.88 470 HIS B O 1
ATOM 7024 N N . LEU B 1 471 ? -16.859 17.219 -8.891 1 96.94 471 LEU B N 1
ATOM 7025 C CA . LEU B 1 471 ? -17.672 17.25 -7.672 1 96.94 471 LEU B CA 1
ATOM 7026 C C . LEU B 1 471 ? -18.469 18.531 -7.582 1 96.94 471 LEU B C 1
ATOM 7028 O O . LEU B 1 471 ? -19.641 18.516 -7.195 1 96.94 471 LEU B O 1
ATOM 7032 N N . ALA B 1 472 ? -17.844 19.641 -7.941 1 97.06 472 ALA B N 1
ATOM 7033 C CA . ALA B 1 472 ? -18.5 20.953 -7.801 1 97.06 472 ALA B CA 1
ATOM 7034 C C . ALA B 1 472 ? -19.75 21.016 -8.664 1 97.06 472 ALA B C 1
ATOM 7036 O O . ALA B 1 472 ? -19.766 20.531 -9.797 1 97.06 472 ALA B O 1
ATOM 7037 N N . GLY B 1 473 ? -20.797 21.609 -8.117 1 97.75 473 GLY B N 1
ATOM 7038 C CA . GLY B 1 473 ? -22.094 21.719 -8.766 1 97.75 473 GLY B CA 1
ATOM 7039 C C . GLY B 1 473 ? -23.25 21.812 -7.777 1 97.75 473 GLY B C 1
ATOM 7040 O O . GLY B 1 473 ? -23.031 21.891 -6.566 1 97.75 473 GLY B O 1
ATOM 7041 N N . PRO B 1 474 ? -24.391 21.828 -8.227 1 97.88 474 PRO B N 1
ATOM 7042 C CA . PRO B 1 474 ? -25.562 22 -7.363 1 97.88 474 PRO B CA 1
ATOM 7043 C C . PRO B 1 474 ? -25.672 20.922 -6.297 1 97.88 474 PRO B C 1
ATOM 7045 O O . PRO B 1 474 ? -26.078 21.203 -5.164 1 97.88 474 PRO B O 1
ATOM 7048 N N . ALA B 1 475 ? -25.328 19.75 -6.648 1 97.62 475 ALA B N 1
ATOM 7049 C CA . ALA B 1 475 ? -25.469 18.641 -5.707 1 97.62 475 ALA B CA 1
ATOM 7050 C C . ALA B 1 475 ? -24.547 18.812 -4.512 1 97.62 475 ALA B C 1
ATOM 7052 O O . ALA B 1 475 ? -24.953 18.625 -3.365 1 97.62 475 ALA B O 1
ATOM 7053 N N . LEU B 1 476 ? -23.312 19.203 -4.785 1 98.38 476 LEU B N 1
ATOM 7054 C CA . LEU B 1 476 ? -22.359 19.406 -3.699 1 98.38 476 LEU B CA 1
ATOM 7055 C C . LEU B 1 476 ? -22.766 20.594 -2.84 1 98.38 476 LEU B C 1
ATOM 7057 O O . LEU B 1 476 ? -22.703 20.531 -1.609 1 98.38 476 LEU B O 1
ATOM 7061 N N . ALA B 1 477 ? -23.203 21.656 -3.531 1 98.5 477 ALA B N 1
ATOM 7062 C CA . ALA B 1 477 ? -23.656 22.828 -2.805 1 98.5 477 ALA B CA 1
ATOM 7063 C C . ALA B 1 477 ? -24.812 22.484 -1.87 1 98.5 477 ALA B C 1
ATOM 7065 O O . ALA B 1 477 ? -24.828 22.875 -0.703 1 98.5 477 ALA B O 1
ATOM 7066 N N . GLN B 1 478 ? -25.703 21.719 -2.367 1 98.12 478 GLN B N 1
ATOM 7067 C CA . GLN B 1 478 ? -26.859 21.328 -1.575 1 98.12 478 GLN B CA 1
ATOM 7068 C C . GLN B 1 478 ? -26.453 20.422 -0.417 1 98.12 478 GLN B C 1
ATOM 7070 O O . GLN B 1 478 ? -26.906 20.609 0.714 1 98.12 478 GLN B O 1
ATOM 7075 N N . ALA B 1 479 ? -25.641 19.5 -0.658 1 98.44 479 ALA B N 1
ATOM 7076 C CA . ALA B 1 479 ? -25.234 18.516 0.348 1 98.44 479 ALA B CA 1
ATOM 7077 C C . ALA B 1 479 ? -24.469 19.172 1.484 1 98.44 479 ALA B C 1
ATOM 7079 O O . ALA B 1 479 ? -24.578 18.766 2.643 1 98.44 479 ALA B O 1
ATOM 7080 N N . THR B 1 480 ? -23.656 20.188 1.181 1 98.44 480 THR B N 1
ATOM 7081 C CA . THR B 1 480 ? -22.781 20.797 2.18 1 98.44 480 THR B CA 1
ATOM 7082 C C . THR B 1 480 ? -23.438 22.047 2.775 1 98.44 480 THR B C 1
ATOM 7084 O O . THR B 1 480 ? -23.031 22.531 3.832 1 98.44 480 THR B O 1
ATOM 7087 N N . GLY B 1 481 ? -24.344 22.578 2.047 1 97.62 481 GLY B N 1
ATOM 7088 C CA . GLY B 1 481 ? -24.906 23.875 2.428 1 97.62 481 GLY B CA 1
ATOM 7089 C C . GLY B 1 481 ? -23.984 25.031 2.094 1 97.62 481 GLY B C 1
ATOM 7090 O O . GLY B 1 481 ? -24.141 26.125 2.648 1 97.62 481 GLY B O 1
ATOM 7091 N N . ILE B 1 482 ? -23.031 24.812 1.21 1 98.31 482 ILE B N 1
ATOM 7092 C CA . ILE B 1 482 ? -22.062 25.828 0.809 1 98.31 482 ILE B CA 1
ATOM 7093 C C . ILE B 1 482 ? -22.281 26.188 -0.66 1 98.31 482 ILE B C 1
ATOM 7095 O O . ILE B 1 482 ? -21.781 25.5 -1.552 1 98.31 482 ILE B O 1
ATOM 7099 N N . GLU B 1 483 ? -22.875 27.234 -0.902 1 97.31 483 GLU B N 1
ATOM 7100 C CA . GLU B 1 483 ? -23.297 27.641 -2.24 1 97.31 483 GLU B CA 1
ATOM 7101 C C . GLU B 1 483 ? -22.109 27.812 -3.174 1 97.31 483 GLU B C 1
ATOM 7103 O O . GLU B 1 483 ? -22.203 27.5 -4.367 1 97.31 483 GLU B O 1
ATOM 7108 N N . GLN B 1 484 ? -21.016 28.156 -2.658 1 97.62 484 GLN B N 1
ATOM 7109 C CA . GLN B 1 484 ? -19.844 28.484 -3.459 1 97.62 484 GLN B CA 1
ATOM 7110 C C . GLN B 1 484 ? -19.172 27.219 -3.988 1 97.62 484 GLN B C 1
ATOM 7112 O O . GLN B 1 484 ? -18.297 27.281 -4.848 1 97.62 484 GLN B O 1
ATOM 7117 N N . LEU B 1 485 ? -19.594 26.062 -3.535 1 98.06 485 LEU B N 1
ATOM 7118 C CA . LEU B 1 485 ? -19.078 24.812 -4.059 1 98.06 485 LEU B CA 1
ATOM 7119 C C . LEU B 1 485 ? -19.891 24.359 -5.273 1 98.06 485 LEU B C 1
ATOM 7121 O O . LEU B 1 485 ? -19.578 23.328 -5.879 1 98.06 485 LEU B O 1
ATOM 7125 N N . GLY B 1 486 ? -20.891 25.219 -5.523 1 96.94 486 GLY B N 1
ATOM 7126 C CA . GLY B 1 486 ? -21.688 24.922 -6.703 1 96.94 486 GLY B CA 1
ATOM 7127 C C . GLY B 1 486 ? -20.984 25.266 -8 1 96.94 486 GLY B C 1
ATOM 7128 O O . GLY B 1 486 ? -20.016 26.031 -8.008 1 96.94 486 GLY B O 1
#

Solvent-accessible surface area (backbone atoms only — not comparable to full-atom values): 47480 Å² total; per-residue (Å²): 131,79,80,29,36,38,25,33,34,29,15,49,21,57,83,19,46,41,71,57,51,51,24,8,49,34,24,40,36,30,73,70,71,44,51,46,42,50,32,26,44,44,46,77,45,56,32,56,38,63,16,84,87,40,24,40,28,43,37,49,51,36,50,24,18,47,31,33,75,42,72,51,50,30,71,28,22,32,28,35,31,29,67,51,91,74,73,29,23,38,37,23,52,58,19,38,78,76,49,75,34,38,76,72,56,38,54,65,47,32,63,66,47,43,56,56,43,53,51,43,52,52,52,50,32,73,74,27,58,30,36,47,28,38,39,46,42,28,67,46,48,61,81,47,47,90,52,33,52,35,34,61,37,35,27,62,77,67,71,27,31,26,32,38,25,24,40,41,75,41,40,34,35,58,17,31,52,44,5,39,49,65,69,40,53,73,74,57,37,71,29,47,42,28,31,32,43,23,44,41,82,80,67,64,78,76,48,50,69,46,44,53,52,37,23,72,75,65,74,31,46,61,48,28,60,34,59,57,71,80,82,67,69,65,72,46,75,64,51,74,68,53,50,60,21,20,57,38,53,76,57,46,69,42,78,39,86,32,62,46,40,33,22,31,49,59,49,90,44,50,20,42,67,61,53,58,42,39,54,7,66,38,45,18,26,46,29,28,36,33,84,48,31,63,56,41,59,68,31,46,31,27,33,34,50,23,37,66,38,45,67,65,42,47,52,50,32,50,74,59,43,37,44,57,30,52,50,54,34,49,76,70,52,35,38,33,40,19,27,33,31,20,23,54,41,36,13,33,34,35,36,29,70,60,83,76,56,71,38,76,43,78,35,68,49,75,38,67,29,31,36,38,40,40,88,66,64,44,50,42,55,46,95,75,65,19,30,34,77,44,35,68,36,82,77,44,68,81,56,50,51,58,44,98,90,36,46,29,39,59,89,42,29,37,24,27,56,52,43,40,48,43,47,29,50,67,54,34,48,51,52,52,51,50,39,28,62,75,62,68,34,80,43,45,44,80,67,90,74,67,44,53,66,57,52,53,50,51,50,38,49,52,35,14,49,47,37,53,74,38,35,44,25,67,56,39,10,63,28,35,58,36,67,79,43,63,130,79,79,28,37,39,26,32,35,30,16,50,20,47,84,21,44,42,72,56,52,49,24,8,51,33,22,40,34,29,74,70,71,44,52,44,40,51,31,26,44,46,44,76,46,57,33,58,40,63,16,84,86,40,23,38,28,44,39,50,53,35,51,24,19,48,30,32,76,41,73,50,50,30,71,29,21,34,28,35,32,28,68,51,91,74,71,29,24,37,37,24,50,59,18,39,78,77,48,76,32,37,76,73,56,39,54,69,49,32,63,66,48,43,56,54,44,53,51,42,52,51,52,49,34,72,75,27,57,31,36,47,30,40,40,45,46,29,67,45,48,61,81,49,45,89,57,33,52,33,35,60,36,35,27,63,75,66,70,27,31,26,32,37,25,25,42,40,74,48,40,35,34,59,18,30,51,44,5,39,50,65,67,40,53,74,74,56,37,70,29,46,41,26,31,33,42,22,46,42,83,80,67,63,77,76,46,50,70,46,42,51,53,38,24,72,76,65,73,32,46,61,49,29,60,34,60,56,72,80,81,66,68,64,72,47,77,65,52,72,69,53,51,59,20,20,59,39,53,76,58,45,70,41,78,38,86,30,62,46,39,33,23,31,48,59,49,92,45,50,21,41,66,60,52,59,41,38,54,6,66,38,45,18,27,46,29,29,37,32,84,47,32,64,55,40,59,68,30,49,29,28,34,34,48,23,37,66,38,45,66,66,42,45,53,51,32,51,73,58,41,36,44,58,32,52,50,53,33,50,75,70,53,35,38,33,41,18,26,32,32,20,23,55,41,36,12,34,33,37,36,30,70,62,85,76,56,73,38,76,41,77,36,68,49,74,37,66,27,34,34,38,42,40,88,64,65,45,50,43,55,46,97,76,65,19,31,34,76,42,35,67,34,83,77,43,67,81,56,51,52,58,43,98,91,36,46,28,39,60,89,41,30,36,25,27,54,52,43,40,50,42,48,28,49,69,54,33,47,51,51,53,52,51,40,28,63,76,62,67,35,81,44,44,43,80,68,92,74,67,45,54,67,57,51,54,49,50,50,38,48,52,34,15,51,47,36,54,73,38,35,42,26,66,56,38,11,62,30,34,58,36,68,80,44,63

Secondary structure (DSSP, 8-state):
----EEEEEEESSTTSSHHHHHHHHHHHHHHTT--EEEE-SEEE-S-EEE-TTS-EEEHHHHHHHHHTT----GGG-SEEEEE-SSSEEEEEETTEEEEEEEHHHHHHHHHHHHHHHHHHHHHHHHH-SEEEEE--S-TT-GGGGGG--SSHHHHHHHT--EEEEEE-TTS-HHHHHHHHHHHS-HHHHTTEEEEEEEEE-S-GGGTHHHHHHHHHHHS--EEEEEEP-TT-----TTGGG--TTPEES--PPPSSS--EEEEEE--TTEE-THHHHHHHTSTTEEEEEE--HHHHHHSSEEEE-EESSHHHHHHHHHHTTHHHHHHHHHHTT--EEEETHHHHHTSSEEEESSSS--EEEE---SS-EEEEEEEEEEEEE-TTS-EEEEEEEEEEE-SBPSBTTB-EEETTEEEES-BSGGGSHHHHHHHHHHHHHHTT-TT----SS--HHHHHHHHHHHHHHHHHHHT-SHHHHHHHT-GGG-/----EEEEEEESSTTSSHHHHHHHHHHHHHHTT--EEEE-SEEE-S-EEE-TTS-EEEHHHHHHHHHTT----GGG-SEEEEE-SSSEEEEEETTEEEEEEEHHHHHHHHHHHHHHHHHHHHHHHHH-SEEEEE--S-TT-GGGGGG-SSSHHHHHHHT--EEEEEE-TTS-HHHHHHHHHHHS-HHHHTTEEEEEEEEE-S-GGGTHHHHHHHHHHHS--EEEEEEP-TT-----TTGGG--TTPEES--PPPSSS--EEEEEE--TTEE-THHHHHHHTSTTEEEEEE--HHHHHHSSEEEE-EESSHHHHHHHHHHTTHHHHHHHHHHTT--EEEETHHHHHHSSEEEESSSS--EEEE---SS-EEEEEEEEEEEEE-TTS-EEEEEEEEEEE-SBPSBTTB-EEETTEEEES-BSGGGSHHHHHHHHHHHHHHTT-TT----SS--HHHHHHHHHHHHHHHHHHHT-SHHHHHHHT-GGG-

Nearest PDB structures (foldseek):
  1ka9-assembly1_H  TM=7.160E-01  e=2.100E-09  Thermus thermophilus
  7ac8-assembly3_F  TM=7.019E-01  e=5.403E-09  Thermotoga maritima MSB8
  1dae-assembly1_A  TM=7.294E-01  e=1.235E-08  Escherichia coli
  3of5-assembly1_B  TM=7.394E-01  e=1.036E-07  Francisella tularensis subsp. tularensis SCHU S4
  1ox6-assembly2_B  TM=6.126E-01  e=7.720E-07  Saccharomyces cerevisiae

InterPro domains:
  IPR002586 CobQ/CobB/MinD/ParA nucleotide binding domain [PF01656] (8-231)
  IPR004459 Cobyric acid synthase CobQ [MF_00028] (1-483)
  IPR004459 Cobyric acid synthase CobQ [NF001989] (8-478)
  IPR004459 Cobyric acid synthase CobQ [TIGR00313] (8-471)
  IPR011698 CobB/CobQ-like glutamine amidotransferase [PF07685] (261-426)
  IPR027417 P-loop containing nucleoside triphosphate hydrolase [G3DSA:3.40.50.300] (5-238)
  IPR027417 P-loop containing nucleoside triphosphate hydrolase [SSF52540] (7-241)
  IPR029062 Class I glutamine amidotransferase-like [G3DSA:3.40.50.880] (261-443)
  IPR029062 Class I glutamine amidotransferase-like [SSF52317] (194-415)
  IPR033949 Cobyric acid synthase, glutamine amidotransferase type 1 [cd01750] (262-432)
  IPR047045 Cobyric acid synthase, N-terminal domain [cd05389] (8-227)

Sequence (972 aa):
MGRAAAALIAGCTSDAGKSVLVAGMCRLLARRGVSVAPFKAQNMSNNCAVTRDGGEIGRAQALQALACGLEPNVDFNPVLLKPGSDQTSQVVVRGHAEGQVSALTYRSRRKALRGVVAETLEELRSRYDVVLCEGAGSPAEVNLRESDIANMGLAEMAGLPVVVAGDIDRGGVLAHFVGTHAIVSPEDRARITGFIVNKFRGDVSLLTPGLDVVHEHTGVPVIGVVPFVHGLWVDAEDSLGTVAGGQVGPGYPPLGDEVLTVAAVRLPRVSNATDVEALACEPGVHVQWTTDPSVVARADLAVLPGSKSTVPDLAWLCERGLADAIVARAARDMPVLGICGGFQMLCKRIVDTVESSAGQTSGLGIFDVDIEFASEKTLVSHPDGSYEVHNGQVTRSSESPFIPGEGARRGAVIGTHRHGYFENDASRRRLLSDVATRTGRGGFVVSQSTSFAAERLRQLDALADAVEEHLAGPALAQATGIEQLGMGRAAAALIAGCTSDAGKSVLVAGMCRLLARRGVSVAPFKAQNMSNNCAVTRDGGEIGRAQALQALACGLEPNVDFNPVLLKPGSDQTSQVVVRGHAEGQVSALTYRSRRKALRGVVAETLEELRSRYDVVLCEGAGSPAEVNLRESDIANMGLAEMAGLPVVVAGDIDRGGVLAHFVGTHAIVSPEDRARITGFIVNKFRGDVSLLTPGLDVVHEHTGVPVIGVVPFVHGLWVDAEDSLGTVAGGQVGPGYPPLGDEVLTVAAVRLPRVSNATDVEALACEPGVHVQWTTDPSVVARADLAVLPGSKSTVPDLAWLCERGLADAIVARAARDMPVLGICGGFQMLCKRIVDTVESSAGQTSGLGIFDVDIEFASEKTLVSHPDGSYEVHNGQVTRSSESPFIPGEGARRGAVIGTHRHGYFENDASRRRLLSDVATRTGRGGFVVSQSTSFAAERLRQLDALADAVEEHLAGPALAQATGIEQLG

Radius of gyration: 28.32 Å; Cα contacts (8 Å, |Δi|>4): 2442; chains: 2; bounding box: 68×79×68 Å

Organism: NCBI:txid1408189

Foldseek 3Di:
DDFAFEAEEFELFQPLCLLLLLLLLLLLCLVVVFFEAEAFAEEEFQAWDFFAVQFIAHPSRQLSCVSNVHGDFLLRYQWYWYDADPQKTFIGGRRHTDDIDHPVRVLVVLVVSLVSSLVSVRVVSVVGNYYYYYAHTHPLPQVSVVSDNGALVVCVSNVFAYEYGGEPPVHPRLVSLLCSLPRHDPVSNVSHAEYEYEADDDDCVVCVVSQVVSCVRRVHGHQWYFHRDPQDQPPSRCCVVVDAFDWAGNAAAFPFDAAFEEEEEDFPFFYNCVLQNLLSLWHRYTYGYHLALVSQLPGLEYEHGDGLALVVSLVVCVVSCNLVSQLVCVVVLGAYEYEASRLQLQEAWEADCARPNPGIDGHSHSFPWYKYFANDWAWHADPLGKTATGRIDTPDGPADAPPVVFWHDDRNYTYGRIGCNSLRPVSVQVNVVVSCVVSVVPRGDTDPPRHSVVVSVVSSNSSNVSLLVIRQDDSNCVSRVPVSSD/DDFAFEAEEAELFDPLCLLLLLLLLLLLCLVVVFFEAEAFLEEEFQAWDFFAVQFIDHPSRQLSCVSNVHGDFLLRYQWYWYDADPQKTFIGGRRHTDDIDHPVRVLVVLVVSLVSSLVSVRVVSVVGNYYYYYADTHPLPQVSVVSDNGALVVCVSNVFAYEYGGEPPVHPRLVSLLCSLPRHDPVSNVSHAEYEYEADDDDCVVCVVSQVVSCVRRVHGHQWYFHRDPQDQPPSSCCVVVDAFDWAGNAAAFPFDAAFEEEEEDFPFFYNCVLQNLLSLWHRYTYGYHLALVSQLPGLEYEHGDGLALVVSLVVCVVSCNLVSQLVCLVVLGAYEYEASRLQLLEAWEAECARPNPGIDGHSHSFPWYKYFANDWARHADPLGKTATGRIDTPDGPADAPPVVFWHDDRNYTYGHIGCNSLRPVSVQVNVVVSCVVSVVPRGDTDPPRHSVVVSVVSSNSSNVSLLVIRQDDSNCVSRVPVSSD

pLDDT: mean 91.27, std 10.84, range [37.22, 98.88]